Protein AF-0000000082832882 (afdb_homodimer)

Secondary structure (DSSP, 8-state):
-----HHHHHHHHHHHHHHHTTS-HHHHHHTTPPP-HHHHHHHHHTTGGGTTS-GGGTS---HHHHHHHHHHHHHHHT--S-IIIIIIHHHHHHTTS-BSSHHHHHHHHHHHHTTS--EEEE---STT--STTS---TT--EEEEETTEEEEEEEEEEESS-SS-SEEEEEEEETTEEEEEEEETT-TTEEEEEEEBTTS-EEEEEEEEEEEEEGGGEEE-SSHHHHHHHHHHHHHHHHHHHHHHHHHHHHHHHHHHHHH-EETTEEGGG-HHHHHHHHHHHHHHHHHHHHHHHHHHHHHH-TT-HHHHHHHHHHHHHHHHHHHHHHHHHHHHHHGGGGGBTTSHHHHHHHHHHHHHHTT--HHHHHHHHHHHSPPPP-----TTS-------SS--TTTS-HHHHHHHHHHHHHHHS-GGGTT-SSPPPHHHHHHHHHHHHHHT-S-TTS-GGGT-----HHHHHHHHHHHHHHTPPPP--HIIIIIHHHHHHH--HHHHHHHHHHHHHTSS-EEEE--BTTBSTTGGG---EEEEETTEEEEEEEEEEEETGGG-SEEEEEEE--SSS-GGGGEEEEEEETTSTTEEEEEE-BTTS---EEEEEEEEEEEEGGGEESSTTBHHHHHHHHHHHTTTGGG-THHHHHHHHHHHHHHHHHTGGG-HHHHHHHHHHHHHHHHHHHHHHHHHHHHHTTPPPPTTHHHHHHHHHHHHHHHHHHHHHHTGGGGGB-TTPPSTTSS--TTHHHHHHHHHTTSSS-HHHHHHHHHHHTT-TT-/-----HHHHHHHHHHHHHHHHTS-HHHHHHTTPPP-HHHHHHHHHTTGGGTTS-GGGTS---HHHHHHHHHHHHHHHT--S-IIIIIIHHHHHHTTS-BSSHHHHHHHHHHHHHTS--EEEE---STT--STTS---TT--EEEEETTEEEEEEEEEEESS-SS-SEEEEEEEETTEEEEEEEETT-TTEEEEEEEBTTS-EEEEEEEEEEEEEGGGEEE-SSHHHHHHHHHHHHHHHHHHHHHHHHHHHHHHHHHHHHH-EETTEEGGG-HHHHHHHHHHHHHHHHHHHHHHHHHHHHHH-TT-HHHHHHHHHHHHHHHHHHHHHHHHHHHHHHGGGGGBTTSHHHHHHHHHHHHHHTT--HHHHHHHHHHHSPPPP-----TTS-------SS--TTTS-HHHHHHHHHHHHHHHS-GGGTT-SSPPPHHHHHHHHHHHHHHT-S-TTS-GGGTS----HHHHHHHHHHHHHHTPPPP--HIIIIIHHHHHHH--HHHHHHHHHHHHHTSS-EEEE--BTTBSTTGGG---EEEEETTEEEEEEEEEEEETGGG-SEEEEEEE--SSS-GGGGEEEEEEETTSTTEEEEEE-BTTS---EEEEEEEEEEEEGGGEESSTT-HHHHHHHHHHHTTTGGG-THHHHHHHHHHHHHHHHHTGGG-HHHHHHHHHHHHHHHHHHHHHHHHHHHHHTTPPPPTTHHHHHHHHHHHHHHHHHHHHHHTGGGGGB-TTPPSTTSS--TTHHHHHHHHHTTSSS-HHHHHHHHHHHTT-TT-

InterPro domains:
  IPR006091 Acyl-CoA dehydrogenase/oxidase, middle domain [PF02770] (516-610)
  IPR009075 Acyl-CoA dehydrogenase/oxidase, C-terminal [PF00441] (227-368)
  IPR009075 Acyl-CoA dehydrogenase/oxidase, C-terminal [PF00441] (622-771)
  IPR009100 Acyl-CoA dehydrogenase/oxidase, N-terminal and middle domain superfamily [SSF56645] (7-219)
  IPR009100 Acyl-CoA dehydrogenase/oxidase, N-terminal and middle domain superfamily [SSF56645] (404-633)
  IPR013786 Acyl-CoA dehydrogenase/oxidase, N-terminal [PF02771] (10-80)
  IPR013786 Acyl-CoA dehydrogenase/oxidase, N-terminal [PF02771] (405-512)
  IPR036250 Acyl-CoA dehydrogenase-like, C-terminal [SSF47203] (230-371)
  IPR036250 Acyl-CoA dehydrogenase-like, C-terminal [SSF47203] (622-771)
  IPR037069 Acyl-CoA dehydrogenase/oxidase, N-terminal domain superfamily [G3DSA:1.10.540.10] (6-118)
  IPR037069 Acyl-CoA dehydrogenase/oxidase, N-terminal domain superfamily [G3DSA:1.10.540.10] (402-511)
  IPR046373 Acyl-CoA oxidase/dehydrogenase, middle domain superfamily [G3DSA:2.40.110.10] (129-226)
  IPR046373 Acyl-CoA oxidase/dehydrogenase, middle domain superfamily [G3DSA:2.40.110.10] (513-620)
  IPR052161 Mycobacterial Acyl-CoA Dehydrogenase [PTHR43292] (403-773)

Sequence (1552 aa):
MSGVDHDLIEEIRDSARDFLQRRDQRQRKRAEEPPDRDYWREIAGVGWLGMSVPETLGGLGLGWRAMAAVLEEAGRAQLPEPLVGAGVLPAALLARIAPVDAARRDALLQAVCGGETLLGLAWQETEGQLEAGEAATAFGVSVIEREGAYVLNGEKRHVVPGAGVDGWLVTADGERGTALFFVAAGTPGVTAQVHARADGAAACHLAIESAVVPADALLARDGVLDAVDEALDLGRLMQSAELVGVARQVLADSVAYLNTRQQFGRPLASFQALQHRLVDAAMQVELAANSLLDALDTLAAQPDDATLRKTLASRAKARAARAGLEAARLAIQLHGAIGYTEECDVSLYFRSALHLAAWLGNAAAHRQRYGALAALPAPSADDDDATPITDFPREADWNGMPEADFRRLVRGFFRAHYPEHLRHVPWRLHWDEIKDWYFTLSRQGWIAPSWPREHGGMALSPARQIAFIEEAERHGVARAPDQGLVMLGPILIRHGTEEQRARFLPGILSGEAVWAQGYSEPNAGSDLASLRCEALVDGDDLIVSGQKTWSTLAQDATHMFMLVRTDKTVKKQAGISFLLVDLASPGVSRRPIRTLSGHEEFCEVFFDQVRVPRANLVGELNAGWGIAKALLGFERLFSGSPKHANHALQQIFSIARQRGLLADPAFADRLAELRLDAADLTAMYSVFAELAKAGRPLPPELSLLKVWATETHERLGALLIQIAEEYGGAAMRLGYGNGQVHALAPYVNALAATIFSGTNEIQRNIYAKQLGLEGAMSGVDHDLIEEIRDSARDFLQRRDQRQRKRAEEPPDRDYWREIAGVGWLGMSVPETLGGLGLGWRAMAAVLEEAGRAQLPEPLVGAGVLPAALLARIAPVDAARRDALLQAVCGGETLLGLAWQETEGQLEAGEAATAFGVSVIEREGAYVLNGEKRHVVPGAGVDGWLVTADGERGTALFFVAAGTPGVTAQVHARADGAAACHLAIESAVVPADALLARDGVLDAVDEALDLGRLMQSAELVGVARQVLADSVAYLNTRQQFGRPLASFQALQHRLVDAAMQVELAANSLLDALDTLAAQPDDATLRKTLASRAKARAARAGLEAARLAIQLHGAIGYTEECDVSLYFRSALHLAAWLGNAAAHRQRYGALAALPAPSADDDDATPITDFPREADWNGMPEADFRRLVRGFFRAHYPEHLRHVPWRLHWDEIKDWYFTLSRQGWIAPSWPREHGGMALSPARQIAFIEEAERHGVARAPDQGLVMLGPILIRHGTEEQRARFLPGILSGEAVWAQGYSEPNAGSDLASLRCEALVDGDDLIVSGQKTWSTLAQDATHMFMLVRTDKTVKKQAGISFLLVDLASPGVSRRPIRTLSGHEEFCEVFFDQVRVPRANLVGELNAGWGIAKALLGFERLFSGSPKHANHALQQIFSIARQRGLLADPAFADRLAELRLDAADLTAMYSVFAELAKAGRPLPPELSLLKVWATETHERLGALLIQIAEEYGGAAMRLGYGNGQVHALAPYVNALAATIFSGTNEIQRNIYAKQLGLEGA

Solvent-accessible surface area (backbone atoms only — not comparable to full-atom values): 77564 Å² total; per-residue (Å²): 128,86,69,85,60,61,67,59,41,50,50,48,31,51,50,43,45,56,61,55,64,74,47,66,30,53,63,56,25,72,64,49,63,68,66,55,65,68,57,43,31,51,45,18,70,74,40,65,36,20,27,60,35,49,53,96,71,73,27,65,46,60,36,63,69,43,50,28,37,38,29,18,44,35,25,48,46,38,53,64,60,56,52,54,33,38,28,43,29,47,45,46,25,65,72,56,50,55,52,75,44,58,69,59,52,48,52,52,46,44,32,40,24,55,35,76,40,44,36,18,49,36,67,37,53,54,86,65,57,84,52,63,75,54,81,60,54,100,48,37,33,32,41,46,82,51,96,76,25,35,35,34,33,31,32,30,41,74,20,36,52,27,54,86,50,55,25,32,43,34,53,27,42,35,95,83,43,47,27,33,29,57,46,52,57,80,43,65,44,54,45,70,52,62,46,52,26,37,46,40,47,43,25,11,33,38,40,29,56,67,20,74,43,58,56,83,28,53,40,30,53,56,63,40,54,60,24,46,39,50,18,46,34,52,32,34,43,37,48,24,25,19,29,39,16,32,24,53,40,42,46,52,53,40,45,57,45,26,54,63,43,55,52,86,90,36,41,48,25,46,39,48,46,56,36,46,52,51,38,54,41,49,43,39,37,50,35,20,49,28,26,40,52,43,35,54,53,50,38,70,75,44,74,83,43,62,67,56,46,52,28,38,20,20,51,20,28,19,39,12,27,48,24,15,40,50,26,23,52,47,34,24,61,75,55,34,72,55,18,47,14,69,88,28,69,46,31,54,46,30,23,40,25,36,25,60,22,17,50,89,41,32,33,67,58,21,38,51,51,22,48,72,60,47,77,70,83,68,70,85,64,71,79,67,81,59,82,80,60,85,79,79,77,64,72,72,68,66,77,75,44,57,65,71,57,50,46,50,50,54,45,29,50,47,68,72,66,51,63,72,90,49,42,63,56,89,64,85,59,52,56,89,75,42,45,68,59,53,40,52,31,30,75,46,39,62,64,34,46,70,36,49,56,94,75,63,20,56,45,40,44,60,52,52,42,50,47,52,52,51,46,37,55,72,68,17,58,65,71,63,89,42,46,30,66,74,48,48,43,58,47,34,74,74,53,36,52,72,68,51,40,68,65,47,49,62,32,39,57,63,57,75,43,33,38,18,55,33,68,32,27,95,75,5,62,92,38,47,59,62,47,70,29,30,37,45,83,54,88,70,25,27,37,27,39,42,51,30,30,76,14,52,44,40,84,66,31,48,29,33,43,30,58,30,28,61,38,86,85,53,59,57,56,58,8,18,21,28,40,52,43,64,55,80,43,72,47,49,46,74,44,75,40,50,29,68,83,70,43,67,57,24,14,37,37,38,34,51,66,22,79,37,58,47,85,36,44,44,62,48,90,32,47,15,44,66,56,53,58,57,59,60,60,75,55,43,66,67,58,19,46,48,62,64,37,52,51,40,49,51,52,39,50,53,52,29,59,76,70,54,40,71,76,36,52,39,51,38,47,56,49,24,55,52,49,48,53,49,48,27,42,41,24,38,43,50,55,51,48,50,34,44,49,69,71,41,83,79,63,78,59,47,42,47,37,30,43,51,31,28,53,48,20,28,53,45,13,49,50,32,19,55,77,45,22,49,51,30,10,30,24,70,87,50,35,43,79,94,46,88,48,46,38,44,48,48,29,56,52,20,58,52,54,39,40,53,96,58,28,46,67,52,33,35,48,56,44,23,40,71,71,63,32,47,76,84,129,84,67,85,60,61,67,59,41,51,51,48,31,51,51,43,45,56,62,53,63,76,48,67,31,53,62,55,25,71,64,49,64,66,65,55,64,68,58,45,31,50,45,18,71,75,38,66,35,19,27,60,35,47,54,94,71,72,27,65,46,61,36,64,68,44,50,27,38,39,28,18,44,36,25,49,48,38,53,65,60,56,53,52,33,38,28,42,30,48,44,46,26,64,72,56,48,55,51,75,44,57,68,58,52,49,51,51,45,46,32,40,23,55,36,77,40,44,38,18,51,35,66,38,51,53,88,65,58,84,51,65,75,54,81,60,54,99,46,36,33,32,41,47,82,51,97,76,25,35,36,33,33,30,32,30,41,74,20,36,52,27,54,84,50,55,24,30,43,35,53,27,40,35,94,84,43,46,29,33,28,56,46,54,56,78,42,67,45,54,45,68,52,62,45,52,26,38,50,40,48,44,23,12,35,38,39,29,56,67,19,72,40,59,56,82,29,53,40,27,52,56,62,39,54,61,23,47,41,51,17,48,34,52,32,33,44,38,49,25,25,19,29,39,15,31,23,54,40,42,46,51,53,41,45,56,44,25,52,64,43,56,51,85,89,37,39,47,26,47,38,48,47,57,36,45,52,52,38,54,40,50,43,38,38,49,36,20,49,28,27,40,52,43,36,54,54,48,37,71,76,44,74,83,43,62,68,58,46,50,27,40,21,20,52,21,28,19,40,12,27,49,24,16,42,50,26,22,52,48,34,24,60,76,54,34,72,56,18,47,14,70,86,26,69,46,32,55,46,31,25,40,24,35,25,59,24,16,50,90,41,32,32,68,58,21,37,50,50,23,48,73,60,48,76,69,83,68,70,85,63,71,79,67,82,58,82,80,59,85,78,77,76,64,72,73,66,67,78,75,43,58,64,71,58,50,47,51,50,53,44,29,51,46,70,71,66,52,62,75,90,48,43,63,56,90,66,85,60,51,55,91,77,42,46,67,59,53,40,51,31,31,75,45,39,61,65,35,45,67,37,49,57,93,76,63,19,57,44,40,44,59,52,52,42,50,47,52,51,53,46,37,54,73,68,17,60,65,72,63,88,42,46,29,64,75,46,48,41,59,47,33,73,73,52,36,52,72,67,51,40,69,65,48,49,61,33,40,56,63,58,75,41,32,39,16,56,32,68,32,25,96,75,6,61,92,38,47,61,63,47,70,28,30,36,44,84,55,88,71,24,26,38,27,39,42,51,31,32,74,15,52,45,40,86,66,30,46,28,32,44,29,58,31,29,60,40,87,87,52,59,56,57,57,8,19,20,29,40,51,43,63,55,77,43,70,47,49,48,74,44,76,40,50,29,67,83,70,43,66,56,24,14,36,36,40,34,51,65,22,79,34,58,47,86,36,44,44,62,48,90,35,45,14,42,66,56,53,58,59,58,58,59,73,55,43,65,66,59,20,46,46,62,62,36,52,51,41,50,52,52,37,50,53,54,29,61,75,69,55,40,69,76,36,52,39,53,38,48,56,48,24,54,51,50,48,53,48,48,29,41,41,23,39,42,49,55,52,50,51,35,44,49,70,70,41,83,79,63,80,59,48,42,48,38,30,43,50,30,27,52,48,21,29,54,45,13,50,50,32,19,56,76,47,24,48,50,30,10,29,25,70,88,49,35,44,79,94,45,89,47,45,37,44,48,49,30,58,52,21,59,53,54,40,41,54,96,59,29,45,68,53,33,37,47,57,45,24,40,70,71,63,32,46,76,85

Organism: NCBI:txid1287738

Foldseek 3Di:
DDPPPVVVLVVLLVVLLVLLVVDQQLVVLVVLDPDDLVVLLVCLVVQLLQDCADVVLPHVNPHLSSNLSNLLSCLLRVHQDDCLFFRQLLLLLLRQFDWPDVVLSSVVNVCSSNSVFTEGEFQAQDAQDQFSPPDHDVFAWAWDDDPQKIWIFGKGPFIPQQDDGQFYFGWHAYPLGIFTFTDGPPQPQWDWAWDAALLSGITTMIGGHGTIGGNSRTTHDPCNRVSSNLSLLSSLLSLLSSLLSLLVNLLLVLLVQQQPDDDPHHGNLQDLVLLLLSLVLVLLSLLLVLLSVLLRVVCVVPVPDSLSSLLSSLLSNLSSLVSSQSSLVSSLVSNDPVCVDPNDCSSSSNSVSRRSCRPSHHNLSSLVSNLVRPDDPPDLPPPPPDDQDDDAALADPLQPDDLVVLLSNLLSVCVVDPDPVQAQDLDADACVRCVVVLQVCLVSLDNAACDDVVLSYRNDFLLSVVSNVVSCLSRRPHDHQQCCRQFVLVLCVVFNDPVCSVVPSVCSSNVVFREKEFQADPVADLNSLPDAFAWEDDPQKTFTFDKGWFIFNVVRGQKYWYKHFYDPPDDSLQRIFIFIGGQPFPQKDWDFDADPLRDRGMIMIGGDRTIGGNSRTGHDGSNHNVSVVVRLQSCLLVLLDLSLLVVLLSLLVVLCVVVVVCPPVVSSSVNSVLVSLSSSSVSSSVVQSVCSSVVHDGDLCSLSSNLSSLVSLQVSLVVLLVSLPPLVVDRQVDARPNDDHRSNSSNSVSVVSCPPSAHNSRSSVSVSVVSVRPSD/DDPPPPVVLVVLLVVLLVLLVVDQQLVVLVVLDPDDLVVLLVCLVVQLLQDCADVVLPHVNPHLSSNLSNLLSCLLRVHQDPCLFFRQLLLLLLRPFDWPDVVLSSVVSVCSSNSVFTEGEFQAADAQDQFSPPDHDVFAWAWDDDPQKIWIAGKGPFIPQQDDGQFYFGWHAYPLGIFTFTDGPPQPQWDWAWDAALLSGITTMIGGHRTIDGNSRTTHDPCSRVSSSLSLLSSLLSLLSSLLSLLVNLLLVLLVQQQPDDDPHHGNLQDLVLLLLSLVLVLLSLLLVLLSVLLRVVCVVPVPDSLSSLLSSLLSNLSSLVSSLSSLVSSLVSNDPVCVDPNDCSVSSNSVSRRSCRPSHHNLSSLVSNLVRPDDPPDLPPPPPDDQDDDAALADPLQPDDLVVLLSNLLSVCVVDPDPVQAQDLDADACVRCVVVLQVCLVSLDNAACDDVVLSYRNDFLLNVVSNVVSCLSRRPHDHQQCCRQFVLVLCVVFNDPVCSVPPSVCSSNVVFREKEFQADPVADLNSLPDAFAWEDDPQKTFTFDKGWFIFNVVRGQKYWYKHFYDPPDPSLQRIFIFIGGQPFPQKDWDFDQDPLRDRGMIMIGGDRTIGGNSRTGHDHSNHNVSVVVRLQSCLLVLLDLSLLVVLLSLLVVLCVVVVVCPPVVSSSVNSVLVSLSSSSVSSSVVQSVCSSVVHDGDLCSLSSNLSNLVSLQVSLVVLLVSLPPLVVDRQVDARPPDDHRSNSSNSVSVVSCPPSAHNSRSSVSVSVVSVRPSD

Structure (mmCIF, N/CA/C/O backbone):
data_AF-0000000082832882-model_v1
#
loop_
_entity.id
_entity.type
_entity.pdbx_description
1 polymer 'Crotonobetainyl-CoA reductase'
#
loop_
_atom_site.group_PDB
_atom_site.id
_atom_site.type_symbol
_atom_site.label_atom_id
_atom_site.label_alt_id
_atom_site.label_comp_id
_atom_site.label_asym_id
_atom_site.label_entity_id
_atom_site.label_seq_id
_atom_site.pdbx_PDB_ins_code
_atom_site.Cartn_x
_atom_site.Cartn_y
_atom_site.Cartn_z
_atom_site.occupancy
_atom_site.B_iso_or_equiv
_atom_site.auth_seq_id
_atom_site.auth_comp_id
_atom_site.auth_asym_id
_atom_site.auth_atom_id
_atom_site.pdbx_PDB_model_num
ATOM 1 N N . MET A 1 1 ? -0.886 -35.156 -24.406 1 32.06 1 MET A N 1
ATOM 2 C CA . MET A 1 1 ? 0.015 -34.031 -24.094 1 32.06 1 MET A CA 1
ATOM 3 C C . MET A 1 1 ? 0.632 -34.219 -22.703 1 32.06 1 MET A C 1
ATOM 5 O O . MET A 1 1 ? -0.08 -34.219 -21.703 1 32.06 1 MET A O 1
ATOM 9 N N . SER A 1 2 ? 1.655 -34.938 -22.625 1 41.94 2 SER A N 1
ATOM 10 C CA . SER A 1 2 ? 2.27 -35.406 -21.391 1 41.94 2 SER A CA 1
ATOM 11 C C . SER A 1 2 ? 2.516 -34.25 -20.422 1 41.94 2 SER A C 1
ATOM 13 O O . SER A 1 2 ? 2.879 -33.125 -20.859 1 41.94 2 SER A O 1
ATOM 15 N N . GLY A 1 3 ? 1.723 -34.094 -19.344 1 58.19 3 GLY A N 1
ATOM 16 C CA . GLY A 1 3 ? 1.81 -33.156 -18.234 1 58.19 3 GLY A CA 1
ATOM 17 C C . GLY A 1 3 ? 3.236 -32.812 -17.891 1 58.19 3 GLY A C 1
ATOM 18 O O . GLY A 1 3 ? 4.188 -33.406 -18.391 1 58.19 3 GLY A O 1
ATOM 19 N N . VAL A 1 4 ? 3.496 -31.656 -17.359 1 69.88 4 VAL A N 1
ATOM 20 C CA . VAL A 1 4 ? 4.805 -31.203 -16.906 1 69.88 4 VAL A CA 1
ATOM 21 C C . VAL A 1 4 ? 5.477 -32.312 -16.094 1 69.88 4 VAL A C 1
ATOM 23 O O . VAL A 1 4 ? 4.859 -32.875 -15.188 1 69.88 4 VAL A O 1
ATOM 26 N N . ASP A 1 5 ? 6.625 -32.812 -16.562 1 80.94 5 ASP A N 1
ATOM 27 C CA . ASP A 1 5 ? 7.414 -33.781 -15.797 1 80.94 5 ASP A CA 1
ATOM 28 C C . ASP A 1 5 ? 8.102 -33.094 -14.617 1 80.94 5 ASP A C 1
ATOM 30 O O . ASP A 1 5 ? 9.242 -32.625 -14.734 1 80.94 5 ASP A O 1
ATOM 34 N N . HIS A 1 6 ? 7.48 -33.094 -13.539 1 83.56 6 HIS A N 1
ATOM 35 C CA . HIS A 1 6 ? 7.934 -32.344 -12.359 1 83.56 6 HIS A CA 1
ATOM 36 C C . HIS A 1 6 ? 9.227 -32.938 -11.805 1 83.56 6 HIS A C 1
ATOM 38 O O . HIS A 1 6 ? 10.078 -32.219 -11.297 1 83.56 6 HIS A O 1
ATOM 44 N N . ASP A 1 7 ? 9.336 -34.219 -11.922 1 88.5 7 ASP A N 1
ATOM 45 C CA . ASP A 1 7 ? 10.539 -34.875 -11.414 1 88.5 7 ASP A CA 1
ATOM 46 C C . ASP A 1 7 ? 11.766 -34.469 -12.227 1 88.5 7 ASP A C 1
ATOM 48 O O . ASP A 1 7 ? 12.836 -34.188 -11.664 1 88.5 7 ASP A O 1
ATOM 52 N N . LEU A 1 8 ? 11.562 -34.438 -13.484 1 92.19 8 LEU A N 1
ATOM 53 C CA . LEU A 1 8 ? 12.656 -34.031 -14.359 1 92.19 8 LEU A CA 1
ATOM 54 C C . LEU A 1 8 ? 13.055 -32.562 -14.07 1 92.19 8 LEU A C 1
ATOM 56 O O . LEU A 1 8 ? 14.242 -32.25 -14.023 1 92.19 8 LEU A O 1
ATOM 60 N N . ILE A 1 9 ? 12.125 -31.719 -13.938 1 93.88 9 ILE A N 1
ATOM 61 C CA . ILE A 1 9 ? 12.391 -30.297 -13.672 1 93.88 9 ILE A CA 1
ATOM 62 C C . ILE A 1 9 ? 13.148 -30.156 -12.359 1 93.88 9 ILE A C 1
ATOM 64 O O . ILE A 1 9 ? 14.086 -29.359 -12.258 1 93.88 9 ILE A O 1
ATOM 68 N N . GLU A 1 10 ? 12.773 -30.922 -11.359 1 93.25 10 GLU A N 1
ATOM 69 C CA . GLU A 1 10 ? 13.445 -30.859 -10.07 1 93.25 10 GLU A CA 1
ATOM 70 C C . GLU A 1 10 ? 14.883 -31.359 -10.172 1 93.25 10 GLU A C 1
ATOM 72 O O . GLU A 1 10 ? 15.781 -30.844 -9.516 1 93.25 10 GLU A O 1
ATOM 77 N N . GLU A 1 11 ? 15.023 -32.375 -10.961 1 95.94 11 GLU A N 1
ATOM 78 C CA . GLU A 1 11 ? 16.375 -32.906 -11.195 1 95.94 11 GLU A CA 1
ATOM 79 C C . GLU A 1 11 ? 17.25 -31.844 -11.875 1 95.94 11 GLU A C 1
ATOM 81 O O . GLU A 1 11 ? 18.422 -31.703 -11.547 1 95.94 11 GLU A O 1
ATOM 86 N N . ILE A 1 12 ? 16.703 -31.188 -12.812 1 97 12 ILE A N 1
ATOM 87 C CA . ILE A 1 12 ? 17.422 -30.125 -13.523 1 97 12 ILE A CA 1
ATOM 88 C C . ILE A 1 12 ? 17.766 -29 -12.547 1 97 12 ILE A C 1
ATOM 90 O O . ILE A 1 12 ? 18.875 -28.469 -12.578 1 97 12 ILE A O 1
ATOM 94 N N . ARG A 1 13 ? 16.875 -28.625 -11.727 1 97 13 ARG A N 1
ATOM 95 C CA . ARG A 1 13 ? 17.094 -27.609 -10.719 1 97 13 ARG A CA 1
ATOM 96 C C . ARG A 1 13 ? 18.25 -27.984 -9.797 1 97 13 ARG A C 1
ATOM 98 O O . ARG A 1 13 ? 19.125 -27.172 -9.523 1 97 13 ARG A O 1
ATOM 105 N N . ASP A 1 14 ? 18.234 -29.203 -9.32 1 97.31 14 ASP A N 1
ATOM 106 C CA . ASP A 1 14 ? 19.281 -29.703 -8.422 1 97.31 14 ASP A CA 1
ATOM 107 C C . ASP A 1 14 ? 20.641 -29.703 -9.117 1 97.31 14 ASP A C 1
ATOM 109 O O . ASP A 1 14 ? 21.641 -29.312 -8.516 1 97.31 14 ASP A O 1
ATOM 113 N N . SER A 1 15 ? 20.578 -30.141 -10.312 1 97.62 15 SER A N 1
ATOM 114 C CA . SER A 1 15 ? 21.812 -30.156 -11.094 1 97.62 15 SER A CA 1
ATOM 115 C C . SER A 1 15 ? 22.359 -28.75 -11.305 1 97.62 15 SER A C 1
ATOM 117 O O . SER A 1 15 ? 23.578 -28.531 -11.219 1 97.62 15 SER A O 1
ATOM 119 N N . ALA A 1 16 ? 21.5 -27.812 -11.617 1 98.38 16 ALA A N 1
ATOM 120 C CA . ALA A 1 16 ? 21.906 -26.422 -11.805 1 98.38 16 ALA A CA 1
ATOM 121 C C . ALA A 1 16 ? 22.484 -25.844 -10.508 1 98.38 16 ALA A C 1
ATOM 123 O O . ALA A 1 16 ? 23.5 -25.156 -10.531 1 98.38 16 ALA A O 1
ATOM 124 N N . ARG A 1 17 ? 21.828 -26.109 -9.422 1 98 17 ARG A N 1
ATOM 125 C CA . ARG A 1 17 ? 22.297 -25.656 -8.117 1 98 17 ARG A CA 1
ATOM 126 C C . ARG A 1 17 ? 23.688 -26.188 -7.812 1 98 17 ARG A C 1
ATOM 128 O O . ARG A 1 17 ? 24.562 -25.438 -7.391 1 98 17 ARG A O 1
ATOM 135 N N . ASP A 1 18 ? 23.875 -27.484 -8.039 1 97.75 18 ASP A N 1
ATOM 136 C CA . ASP A 1 18 ? 25.172 -28.109 -7.789 1 97.75 18 ASP A CA 1
ATOM 137 C C . ASP A 1 18 ? 26.266 -27.5 -8.664 1 97.75 18 ASP A C 1
ATOM 139 O O . ASP A 1 18 ? 27.359 -27.234 -8.195 1 97.75 18 ASP A O 1
ATOM 143 N N . PHE A 1 19 ? 25.984 -27.328 -9.93 1 98 19 PHE A N 1
ATOM 144 C CA . PHE A 1 19 ? 26.922 -26.734 -10.867 1 98 19 PHE A CA 1
ATOM 145 C C . PHE A 1 19 ? 27.328 -25.328 -10.414 1 98 19 PHE A C 1
ATOM 147 O O . PHE A 1 19 ? 28.516 -25 -10.406 1 98 19 PHE A O 1
ATOM 154 N N . LEU A 1 20 ? 26.391 -24.516 -9.977 1 98.31 20 LEU A N 1
ATOM 155 C CA . LEU A 1 20 ? 26.625 -23.125 -9.648 1 98.31 20 LEU A CA 1
ATOM 156 C C . LEU A 1 20 ? 27.359 -22.984 -8.312 1 98.31 20 LEU A C 1
ATOM 158 O O . LEU A 1 20 ? 28.031 -21.984 -8.062 1 98.31 20 LEU A O 1
ATOM 162 N N . GLN A 1 21 ? 27.281 -23.984 -7.445 1 97.06 21 GLN A N 1
ATOM 163 C CA . GLN A 1 21 ? 27.891 -23.938 -6.121 1 97.06 21 GLN A CA 1
ATOM 164 C C . GLN A 1 21 ? 29.391 -24.266 -6.195 1 97.06 21 GLN A C 1
ATOM 166 O O . GLN A 1 21 ? 30.125 -24.047 -5.23 1 97.06 21 GLN A O 1
ATOM 171 N N . ARG A 1 22 ? 29.797 -24.641 -7.348 1 96.94 22 ARG A N 1
ATOM 172 C CA . ARG A 1 22 ? 31.203 -25.031 -7.512 1 96.94 22 ARG A CA 1
ATOM 173 C C . ARG A 1 22 ? 32.125 -23.812 -7.449 1 96.94 22 ARG A C 1
ATOM 175 O O . ARG A 1 22 ? 33.312 -23.938 -7.207 1 96.94 22 ARG A O 1
ATOM 182 N N . ARG A 1 23 ? 31.516 -22.672 -7.707 1 96.38 23 ARG A N 1
ATOM 183 C CA . ARG A 1 23 ? 32.25 -21.406 -7.629 1 96.38 23 ARG A CA 1
ATOM 184 C C . ARG A 1 23 ? 31.469 -20.375 -6.82 1 96.38 23 ARG A C 1
ATOM 186 O O . ARG A 1 23 ? 30.25 -20.469 -6.695 1 96.38 23 ARG A O 1
ATOM 193 N N . ASP A 1 24 ? 32.219 -19.422 -6.297 1 96.56 24 ASP A N 1
ATOM 194 C CA . ASP A 1 24 ? 31.578 -18.297 -5.625 1 96.56 24 ASP A CA 1
ATOM 195 C C . ASP A 1 24 ? 31.109 -17.25 -6.637 1 96.56 24 ASP A C 1
ATOM 197 O O . ASP A 1 24 ? 31.812 -16.266 -6.891 1 96.56 24 ASP A O 1
ATOM 201 N N . GLN A 1 25 ? 29.906 -17.453 -7.102 1 97.25 25 GLN A N 1
ATOM 202 C CA . GLN A 1 25 ? 29.359 -16.609 -8.156 1 97.25 25 GLN A CA 1
ATOM 203 C C . GLN A 1 25 ? 29.219 -15.156 -7.676 1 97.25 25 GLN A C 1
ATOM 205 O O . GLN A 1 25 ? 29.344 -14.227 -8.469 1 97.25 25 GLN A O 1
ATOM 210 N N . ARG A 1 26 ? 28.906 -14.906 -6.391 1 95.75 26 ARG A N 1
ATOM 211 C CA . ARG A 1 26 ? 28.734 -13.562 -5.84 1 95.75 26 ARG A CA 1
ATOM 212 C C . ARG A 1 26 ? 30.031 -12.773 -5.918 1 95.75 26 ARG A C 1
ATOM 214 O O . ARG A 1 26 ? 30.031 -11.602 -6.297 1 95.75 26 ARG A O 1
ATOM 221 N N . GLN A 1 27 ? 31.031 -13.414 -5.527 1 95.44 27 GLN A N 1
ATOM 222 C CA . GLN A 1 27 ? 32.344 -12.773 -5.605 1 95.44 27 GLN A CA 1
ATOM 223 C C . GLN A 1 27 ? 32.719 -12.469 -7.055 1 95.44 27 GLN A C 1
ATOM 225 O O . GLN A 1 27 ? 33.281 -11.406 -7.348 1 95.44 27 GLN A O 1
ATOM 230 N N . ARG A 1 28 ? 32.469 -13.422 -7.949 1 95.75 28 ARG A N 1
ATOM 231 C CA . ARG A 1 28 ? 32.75 -13.211 -9.367 1 95.75 28 ARG A CA 1
ATOM 232 C C . ARG A 1 28 ? 31.953 -12.031 -9.906 1 95.75 28 ARG A C 1
ATOM 234 O O . ARG A 1 28 ? 32.469 -11.227 -10.688 1 95.75 28 ARG A O 1
ATOM 241 N N . LYS A 1 29 ? 30.781 -11.906 -9.508 1 95.12 29 LYS A N 1
ATOM 242 C CA . LYS A 1 29 ? 29.922 -10.82 -9.977 1 95.12 29 LYS A CA 1
ATOM 243 C C . LYS A 1 29 ? 30.422 -9.469 -9.477 1 95.12 29 LYS A C 1
ATOM 245 O O . LYS A 1 29 ? 30.375 -8.477 -10.203 1 95.12 29 LYS A O 1
ATOM 250 N N . ARG A 1 30 ? 30.922 -9.375 -8.266 1 92.44 30 ARG A N 1
ATOM 251 C CA . ARG A 1 30 ? 31.422 -8.141 -7.676 1 92.44 30 ARG A CA 1
ATOM 252 C C . ARG A 1 30 ? 32.688 -7.652 -8.406 1 92.44 30 ARG A C 1
ATOM 254 O O . ARG A 1 30 ? 32.969 -6.457 -8.383 1 92.44 30 ARG A O 1
ATOM 261 N N . ALA A 1 31 ? 33.312 -8.578 -9.047 1 91.5 31 ALA A N 1
ATOM 262 C CA . ALA A 1 31 ? 34.531 -8.211 -9.758 1 91.5 31 ALA A CA 1
ATOM 263 C C . ALA A 1 31 ? 34.219 -7.406 -11.016 1 91.5 31 ALA A C 1
ATOM 265 O O . ALA A 1 31 ? 35.094 -6.723 -11.562 1 91.5 31 ALA A O 1
ATOM 266 N N . GLU A 1 32 ? 33 -7.441 -11.477 1 88.31 32 GLU A N 1
ATOM 267 C CA . GLU A 1 32 ? 32.5 -6.684 -12.617 1 88.31 32 GLU A CA 1
ATOM 268 C C . GLU A 1 32 ? 33.406 -6.887 -13.852 1 88.31 32 GLU A C 1
ATOM 270 O O . GLU A 1 32 ? 33.719 -5.926 -14.547 1 88.31 32 GLU A O 1
ATOM 275 N N . GLU A 1 33 ? 33.75 -8.117 -14.086 1 86.38 33 GLU A N 1
ATOM 276 C CA . GLU A 1 33 ? 34.531 -8.492 -15.258 1 86.38 33 GLU A CA 1
ATOM 277 C C . GLU A 1 33 ? 33.656 -8.922 -16.406 1 86.38 33 GLU A C 1
ATOM 279 O O . GLU A 1 33 ? 32.469 -9.281 -16.203 1 86.38 33 GLU A O 1
ATOM 284 N N . PRO A 1 34 ? 34.156 -8.82 -17.609 1 85.69 34 PRO A N 1
ATOM 285 C CA . PRO A 1 34 ? 33.406 -9.391 -18.719 1 85.69 34 PRO A CA 1
ATOM 286 C C . PRO A 1 34 ? 33.156 -10.883 -18.562 1 85.69 34 PRO A C 1
ATOM 288 O O . PRO A 1 34 ? 33.781 -11.539 -17.734 1 85.69 34 PRO A O 1
ATOM 291 N N . PRO A 1 35 ? 32.25 -11.375 -19.375 1 88.69 35 PRO A N 1
ATOM 292 C CA . PRO A 1 35 ? 31.938 -12.797 -19.25 1 88.69 35 PRO A CA 1
ATOM 293 C C . PRO A 1 35 ? 33.156 -13.703 -19.375 1 88.69 35 PRO A C 1
ATOM 295 O O . PRO A 1 35 ? 34 -13.484 -20.234 1 88.69 35 PRO A O 1
ATOM 298 N N . ASP A 1 36 ? 33.25 -14.664 -18.531 1 93.69 36 ASP A N 1
ATOM 299 C CA . ASP A 1 36 ? 34.312 -15.68 -18.562 1 93.69 36 ASP A CA 1
ATOM 300 C C . ASP A 1 36 ? 34.031 -16.703 -19.656 1 93.69 36 ASP A C 1
ATOM 302 O O . ASP A 1 36 ? 33.156 -17.578 -19.5 1 93.69 36 ASP A O 1
ATOM 306 N N . ARG A 1 37 ? 34.812 -16.75 -20.719 1 95.5 37 ARG A N 1
ATOM 307 C CA . ARG A 1 37 ? 34.562 -17.578 -21.891 1 95.5 37 ARG A CA 1
ATOM 308 C C . ARG A 1 37 ? 34.719 -19.062 -21.562 1 95.5 37 ARG A C 1
ATOM 310 O O . ARG A 1 37 ? 34 -19.906 -22.125 1 95.5 37 ARG A O 1
ATOM 317 N N . ASP A 1 38 ? 35.625 -19.344 -20.656 1 95.94 38 ASP A N 1
ATOM 318 C CA . ASP A 1 38 ? 35.781 -20.734 -20.25 1 95.94 38 ASP A CA 1
ATOM 319 C C . ASP A 1 38 ? 34.562 -21.219 -19.469 1 95.94 38 ASP A C 1
ATOM 321 O O . ASP A 1 38 ? 34.062 -22.312 -19.719 1 95.94 38 ASP A O 1
ATOM 325 N N . TYR A 1 39 ? 34.156 -20.391 -18.594 1 96.75 39 TYR A N 1
ATOM 326 C CA . TYR A 1 39 ? 32.969 -20.766 -17.812 1 96.75 39 TYR A CA 1
ATOM 327 C C . TYR A 1 39 ? 31.734 -20.828 -18.703 1 96.75 39 TYR A C 1
ATOM 329 O O . TYR A 1 39 ? 30.859 -21.656 -18.5 1 96.75 39 TYR A O 1
ATOM 337 N N . TRP A 1 40 ? 31.656 -19.938 -19.719 1 97.5 40 TRP A N 1
ATOM 338 C CA . TRP A 1 40 ? 30.562 -19.953 -20.672 1 97.5 40 TRP A CA 1
ATOM 339 C C . TRP A 1 40 ? 30.516 -21.281 -21.422 1 97.5 40 TRP A C 1
ATOM 341 O O . TRP A 1 40 ? 29.438 -21.844 -21.656 1 97.5 40 TRP A O 1
ATOM 351 N N . ARG A 1 41 ? 31.641 -21.844 -21.734 1 97 41 ARG A N 1
ATOM 352 C CA . ARG A 1 41 ? 31.703 -23.141 -22.406 1 97 41 ARG A CA 1
ATOM 353 C C . ARG A 1 41 ? 31.297 -24.266 -21.453 1 97 41 ARG A C 1
ATOM 355 O O . ARG A 1 41 ? 30.719 -25.266 -21.891 1 97 41 ARG A O 1
ATOM 362 N N . GLU A 1 42 ? 31.656 -24.078 -20.219 1 97.56 42 GLU A N 1
ATOM 363 C CA . GLU A 1 42 ? 31.203 -25.062 -19.234 1 97.56 42 GLU A CA 1
ATOM 364 C C . GLU A 1 42 ? 29.672 -25.047 -19.125 1 97.56 42 GLU A C 1
ATOM 366 O O . GLU A 1 42 ? 29.047 -26.109 -19.016 1 97.56 42 GLU A O 1
ATOM 371 N N . ILE A 1 43 ? 29.094 -23.859 -19.125 1 98.19 43 ILE A N 1
ATOM 372 C CA . ILE A 1 43 ? 27.641 -23.688 -19.094 1 98.19 43 ILE A CA 1
ATOM 373 C C . ILE A 1 43 ? 27.016 -24.391 -20.297 1 98.19 43 ILE A C 1
ATOM 375 O O . ILE A 1 43 ? 26.016 -25.078 -20.156 1 98.19 43 ILE A O 1
ATOM 379 N N . ALA A 1 44 ? 27.609 -24.188 -21.469 1 98 44 ALA A N 1
ATOM 380 C CA . ALA A 1 44 ? 27.156 -24.891 -22.656 1 98 44 ALA A CA 1
ATOM 381 C C . ALA A 1 44 ? 27.25 -26.406 -22.484 1 98 44 ALA A C 1
ATOM 383 O O . ALA A 1 44 ? 26.391 -27.141 -22.938 1 98 44 ALA A O 1
ATOM 384 N N . GLY A 1 45 ? 28.312 -26.828 -21.859 1 97.5 45 GLY A N 1
ATOM 385 C CA . GLY A 1 45 ? 28.578 -28.234 -21.641 1 97.5 45 GLY A CA 1
ATOM 386 C C . GLY A 1 45 ? 27.531 -28.938 -20.828 1 97.5 45 GLY A C 1
ATOM 387 O O . GLY A 1 45 ? 27.281 -30.141 -21 1 97.5 45 GLY A O 1
ATOM 388 N N . VAL A 1 46 ? 26.953 -28.188 -19.922 1 97.06 46 VAL A N 1
ATOM 389 C CA . VAL A 1 46 ? 25.906 -28.812 -19.109 1 97.06 46 VAL A CA 1
ATOM 390 C C . VAL A 1 46 ? 24.547 -28.625 -19.781 1 97.06 46 VAL A C 1
ATOM 392 O O . VAL A 1 46 ? 23.516 -28.953 -19.203 1 97.06 46 VAL A O 1
ATOM 395 N N . GLY A 1 47 ? 24.5 -28.016 -20.953 1 97.25 47 GLY A N 1
ATOM 396 C CA . GLY A 1 47 ? 23.344 -28.078 -21.828 1 97.25 47 GLY A CA 1
ATOM 397 C C . GLY A 1 47 ? 22.453 -26.859 -21.719 1 97.25 47 GLY A C 1
ATOM 398 O O . GLY A 1 47 ? 21.391 -26.812 -22.359 1 97.25 47 GLY A O 1
ATOM 399 N N . TRP A 1 48 ? 22.734 -25.844 -20.953 1 98.31 48 TRP A N 1
ATOM 400 C CA . TRP A 1 48 ? 21.828 -24.734 -20.656 1 98.31 48 TRP A CA 1
ATOM 401 C C . TRP A 1 48 ? 21.531 -23.922 -21.906 1 98.31 48 TRP A C 1
ATOM 403 O O . TRP A 1 48 ? 20.391 -23.484 -22.125 1 98.31 48 TRP A O 1
ATOM 413 N N . LEU A 1 49 ? 22.484 -23.734 -22.828 1 98.19 49 LEU A N 1
ATOM 414 C CA . LEU A 1 49 ? 22.359 -22.828 -23.953 1 98.19 49 LEU A CA 1
ATOM 415 C C . LEU A 1 49 ? 21.5 -23.453 -25.047 1 98.19 49 LEU A C 1
ATOM 417 O O . LEU A 1 49 ? 21 -22.734 -25.938 1 98.19 49 LEU A O 1
ATOM 421 N N . GLY A 1 50 ? 21.344 -24.734 -25.109 1 97.44 50 GLY A N 1
ATOM 422 C CA . GLY A 1 50 ? 20.516 -25.422 -26.078 1 97.44 50 GLY A CA 1
ATOM 423 C C . GLY A 1 50 ? 19.281 -26.062 -25.484 1 97.44 50 GLY A C 1
ATOM 424 O O . GLY A 1 50 ? 18.562 -26.797 -26.156 1 97.44 50 GLY A O 1
ATOM 425 N N . MET A 1 51 ? 19.016 -25.797 -24.25 1 96.38 51 MET A N 1
ATOM 426 C CA . MET A 1 51 ? 18.016 -26.516 -23.453 1 96.38 51 MET A CA 1
ATOM 427 C C . MET A 1 51 ? 16.641 -26.375 -24.078 1 96.38 51 MET A C 1
ATOM 429 O O . MET A 1 51 ? 15.906 -27.359 -24.219 1 96.38 51 MET A O 1
ATOM 433 N N . SER A 1 52 ? 16.25 -25.156 -24.469 1 94.94 52 SER A N 1
ATOM 434 C CA . SER A 1 52 ? 14.906 -24.891 -24.953 1 94.94 52 SER A CA 1
ATOM 435 C C . SER A 1 52 ? 14.852 -24.922 -26.484 1 94.94 52 SER A C 1
ATOM 437 O O . SER A 1 52 ? 13.805 -24.641 -27.078 1 94.94 52 SER A O 1
ATOM 439 N N . VAL A 1 53 ? 15.961 -25.203 -27.156 1 97.5 53 VAL A N 1
ATOM 440 C CA . VAL A 1 53 ? 16.031 -25.312 -28.609 1 97.5 53 VAL A CA 1
ATOM 441 C C . VAL A 1 53 ? 15.508 -26.672 -29.047 1 97.5 53 VAL A C 1
ATOM 443 O O . VAL A 1 53 ? 15.844 -27.703 -28.453 1 97.5 53 VAL A O 1
ATOM 446 N N . PRO A 1 54 ? 14.656 -26.719 -30.078 1 95.75 54 PRO A N 1
ATOM 447 C CA . PRO A 1 54 ? 14.109 -28 -30.547 1 95.75 54 PRO A CA 1
ATOM 448 C C . PRO A 1 54 ? 15.188 -29 -30.953 1 95.75 54 PRO A C 1
ATOM 450 O O . PRO A 1 54 ? 16.219 -28.594 -31.5 1 95.75 54 PRO A O 1
ATOM 453 N N . GLU A 1 55 ? 14.867 -30.203 -30.875 1 95.75 55 GLU A N 1
ATOM 454 C CA . GLU A 1 55 ? 15.789 -31.266 -31.281 1 95.75 55 GLU A CA 1
ATOM 455 C C . GLU A 1 55 ? 16.062 -31.234 -32.781 1 95.75 55 GLU A C 1
ATOM 457 O O . GLU A 1 55 ? 17.172 -31.531 -33.219 1 95.75 55 GLU A O 1
ATOM 462 N N . THR A 1 56 ? 15.102 -30.844 -33.5 1 95.62 56 THR A N 1
ATOM 463 C CA . THR A 1 56 ? 15.219 -30.766 -34.969 1 95.62 56 THR A CA 1
ATOM 464 C C . THR A 1 56 ? 16.266 -29.719 -35.375 1 95.62 56 THR A C 1
ATOM 466 O O . THR A 1 56 ? 16.766 -29.75 -36.469 1 95.62 56 THR A O 1
ATOM 469 N N . LEU A 1 57 ? 16.625 -28.859 -34.406 1 96.44 57 LEU A N 1
ATOM 470 C CA . LEU A 1 57 ? 17.609 -27.828 -34.688 1 96.44 57 LEU A CA 1
ATOM 471 C C . LEU A 1 57 ? 18.891 -28.047 -33.875 1 96.44 57 LEU A C 1
ATOM 473 O O . LEU A 1 57 ? 19.703 -27.141 -33.719 1 96.44 57 LEU A O 1
ATOM 477 N N . GLY A 1 58 ? 18.938 -29.25 -33.281 1 94.31 58 GLY A N 1
ATOM 478 C CA . GLY A 1 58 ? 20.156 -29.641 -32.625 1 94.31 58 GLY A CA 1
ATOM 479 C C . GLY A 1 58 ? 20.156 -29.328 -31.125 1 94.31 58 GLY A C 1
ATOM 480 O O . GLY A 1 58 ? 21.188 -29.453 -30.453 1 94.31 58 GLY A O 1
ATOM 481 N N . GLY A 1 59 ? 19.062 -28.859 -30.578 1 96.44 59 GLY A N 1
ATOM 482 C CA . GLY A 1 59 ? 18.953 -28.578 -29.156 1 96.44 59 GLY A CA 1
ATOM 483 C C . GLY A 1 59 ? 18.516 -29.797 -28.359 1 96.44 59 GLY A C 1
ATOM 484 O O . GLY A 1 59 ? 18.562 -30.922 -28.844 1 96.44 59 GLY A O 1
ATOM 485 N N . LEU A 1 60 ? 18.188 -29.578 -27.047 1 95.44 60 LEU A N 1
ATOM 486 C CA . LEU A 1 60 ? 17.812 -30.656 -26.141 1 95.44 60 LEU A CA 1
ATOM 487 C C . LEU A 1 60 ? 16.297 -30.812 -26.094 1 95.44 60 LEU A C 1
ATOM 489 O O . LEU A 1 60 ? 15.789 -31.844 -25.625 1 95.44 60 LEU A O 1
ATOM 493 N N . GLY A 1 61 ? 15.555 -29.797 -26.469 1 94.88 61 GLY A N 1
ATOM 494 C CA . GLY A 1 61 ? 14.102 -29.859 -26.531 1 94.88 61 GLY A CA 1
ATOM 495 C C . GLY A 1 61 ? 13.438 -30.047 -25.188 1 94.88 61 GLY A C 1
ATOM 496 O O . GLY A 1 61 ? 12.414 -30.719 -25.078 1 94.88 61 GLY A O 1
ATOM 497 N N . LEU A 1 62 ? 13.984 -29.578 -24.141 1 94.06 62 LEU A N 1
ATOM 498 C CA . LEU A 1 62 ? 13.469 -29.828 -22.797 1 94.06 62 LEU A CA 1
ATOM 499 C C . LEU A 1 62 ? 12.445 -28.766 -22.406 1 94.06 62 LEU A C 1
ATOM 501 O O . LEU A 1 62 ? 11.844 -28.844 -21.328 1 94.06 62 LEU A O 1
ATOM 505 N N . GLY A 1 63 ? 12.234 -27.734 -23.25 1 92.94 63 GLY A N 1
ATOM 506 C CA . GLY A 1 63 ? 11.172 -26.766 -23.047 1 92.94 63 GLY A CA 1
ATOM 507 C C . GLY A 1 63 ? 11.586 -25.609 -22.156 1 92.94 63 GLY A C 1
ATOM 508 O O . GLY A 1 63 ? 12.719 -25.578 -21.656 1 92.94 63 GLY A O 1
ATOM 509 N N . TRP A 1 64 ? 10.648 -24.703 -21.953 1 96.25 64 TRP A N 1
ATOM 510 C CA . TRP A 1 64 ? 10.953 -23.438 -21.266 1 96.25 64 TRP A CA 1
ATOM 511 C C . TRP A 1 64 ? 10.797 -23.578 -19.766 1 96.25 64 TRP A C 1
ATOM 513 O O . TRP A 1 64 ? 11.375 -22.812 -19 1 96.25 64 TRP A O 1
ATOM 523 N N . ARG A 1 65 ? 10.055 -24.547 -19.25 1 95.06 65 ARG A N 1
ATOM 524 C CA . ARG A 1 65 ? 9.969 -24.828 -17.828 1 95.06 65 ARG A CA 1
ATOM 525 C C . ARG A 1 65 ? 11.328 -25.219 -17.25 1 95.06 65 ARG A C 1
ATOM 527 O O . ARG A 1 65 ? 11.688 -24.797 -16.156 1 95.06 65 ARG A O 1
ATOM 534 N N . ALA A 1 66 ? 11.953 -26.062 -18.016 1 96.62 66 ALA A N 1
ATOM 535 C CA . ALA A 1 66 ? 13.289 -26.484 -17.609 1 96.62 66 ALA A CA 1
ATOM 536 C C . ALA A 1 66 ? 14.25 -25.312 -17.531 1 96.62 66 ALA A C 1
ATOM 538 O O . ALA A 1 66 ? 15.008 -25.172 -16.578 1 96.62 66 ALA A O 1
ATOM 539 N N . MET A 1 67 ? 14.211 -24.453 -18.547 1 97.81 67 MET A N 1
ATOM 540 C CA . MET A 1 67 ? 15.086 -23.281 -18.578 1 97.81 67 MET A CA 1
ATOM 541 C C . MET A 1 67 ? 14.766 -22.344 -17.438 1 97.81 67 MET A C 1
ATOM 543 O O . MET A 1 67 ? 15.672 -21.719 -16.859 1 97.81 67 MET A O 1
ATOM 547 N N . ALA A 1 68 ? 13.492 -22.188 -17.125 1 98.38 68 ALA A N 1
ATOM 548 C CA . ALA A 1 68 ? 13.086 -21.344 -16.016 1 98.38 68 ALA A CA 1
ATOM 549 C C . ALA A 1 68 ? 13.688 -21.828 -14.695 1 98.38 68 ALA A C 1
ATOM 551 O O . ALA A 1 68 ? 14.094 -21.031 -13.852 1 98.38 68 ALA A O 1
ATOM 552 N N . ALA A 1 69 ? 13.734 -23.141 -14.516 1 98.06 69 ALA A N 1
ATOM 553 C CA . ALA A 1 69 ? 14.344 -23.719 -13.312 1 98.06 69 ALA A CA 1
ATOM 554 C C . ALA A 1 69 ? 15.82 -23.344 -13.219 1 98.06 69 ALA A C 1
ATOM 556 O O . ALA A 1 69 ? 16.312 -23 -12.141 1 98.06 69 ALA A O 1
ATOM 557 N N . VAL A 1 70 ? 16.484 -23.406 -14.32 1 98.62 70 VAL A N 1
ATOM 558 C CA . VAL A 1 70 ? 17.906 -23.047 -14.383 1 98.62 70 VAL A CA 1
ATOM 559 C C . VAL A 1 70 ? 18.078 -21.578 -14.047 1 98.62 70 VAL A C 1
ATOM 561 O O . VAL A 1 70 ? 18.953 -21.203 -13.25 1 98.62 70 VAL A O 1
ATOM 564 N N . LEU A 1 71 ? 17.266 -20.75 -14.641 1 98.69 71 LEU A N 1
ATOM 565 C CA . LEU A 1 71 ? 17.391 -19.297 -14.453 1 98.69 71 LEU A CA 1
ATOM 566 C C . LEU A 1 71 ? 17.078 -18.906 -13.016 1 98.69 71 LEU A C 1
ATOM 568 O O . LEU A 1 71 ? 17.656 -17.953 -12.492 1 98.69 71 LEU A O 1
ATOM 572 N N . GLU A 1 72 ? 16.109 -19.531 -12.375 1 98.69 72 GLU A N 1
ATOM 573 C CA . GLU A 1 72 ? 15.844 -19.25 -10.969 1 98.69 72 GLU A CA 1
ATOM 574 C C . GLU A 1 72 ? 17.078 -19.516 -10.109 1 98.69 72 GLU A C 1
ATOM 576 O O . GLU A 1 72 ? 17.422 -18.688 -9.258 1 98.69 72 GLU A O 1
ATOM 581 N N . GLU A 1 73 ? 17.734 -20.672 -10.391 1 98.69 73 GLU A N 1
ATOM 582 C CA . GLU A 1 73 ? 18.953 -20.984 -9.633 1 98.69 73 GLU A CA 1
ATOM 583 C C . GLU A 1 73 ? 20.078 -20 -9.969 1 98.69 73 GLU A C 1
ATOM 585 O O . GLU A 1 73 ? 20.891 -19.672 -9.102 1 98.69 73 GLU A O 1
ATOM 590 N N . ALA A 1 74 ? 20.141 -19.609 -11.203 1 98.69 74 ALA A N 1
ATOM 591 C CA . ALA A 1 74 ? 21.125 -18.594 -11.594 1 98.69 74 ALA A CA 1
ATOM 592 C C . ALA A 1 74 ? 20.906 -17.297 -10.836 1 98.69 74 ALA A C 1
ATOM 594 O O . ALA A 1 74 ? 21.859 -16.641 -10.422 1 98.69 74 ALA A O 1
ATOM 595 N N . GLY A 1 75 ? 19.641 -16.891 -10.688 1 98.56 75 GLY A N 1
ATOM 596 C CA . GLY A 1 75 ? 19.312 -15.703 -9.898 1 98.56 75 GLY A CA 1
ATOM 597 C C . GLY A 1 75 ? 19.703 -15.836 -8.438 1 98.56 75 GLY A C 1
ATOM 598 O O . GLY A 1 75 ? 20.25 -14.898 -7.848 1 98.56 75 GLY A O 1
ATOM 599 N N . ARG A 1 76 ? 19.453 -17.016 -7.867 1 98.56 76 ARG A N 1
ATOM 600 C CA . ARG A 1 76 ? 19.828 -17.281 -6.48 1 98.56 76 ARG A CA 1
ATOM 601 C C . ARG A 1 76 ? 21.344 -17.141 -6.289 1 98.56 76 ARG A C 1
ATOM 603 O O . ARG A 1 76 ? 21.797 -16.562 -5.301 1 98.56 76 ARG A O 1
ATOM 610 N N . ALA A 1 77 ? 22.078 -17.641 -7.266 1 98.5 77 ALA A N 1
ATOM 611 C CA . ALA A 1 77 ? 23.516 -17.734 -7.141 1 98.5 77 ALA A CA 1
ATOM 612 C C . ALA A 1 77 ? 24.188 -16.422 -7.551 1 98.5 77 ALA A C 1
ATOM 614 O O . ALA A 1 77 ? 25.375 -16.203 -7.258 1 98.5 77 ALA A O 1
ATOM 615 N N . GLN A 1 78 ? 23.469 -15.523 -8.219 1 97.94 78 GLN A N 1
ATOM 616 C CA . GLN A 1 78 ? 24.016 -14.281 -8.758 1 97.94 78 GLN A CA 1
ATOM 617 C C . GLN A 1 78 ? 25.047 -14.57 -9.844 1 97.94 78 GLN A C 1
ATOM 619 O O . GLN A 1 78 ? 26.172 -14.055 -9.797 1 97.94 78 GLN A O 1
ATOM 624 N N . LEU A 1 79 ? 24.609 -15.391 -10.82 1 97.88 79 LEU A N 1
ATOM 625 C CA . LEU A 1 79 ? 25.484 -15.734 -11.938 1 97.88 79 LEU A CA 1
ATOM 626 C C . LEU A 1 79 ? 25.828 -14.5 -12.758 1 97.88 79 LEU A C 1
ATOM 628 O O . LEU A 1 79 ? 24.938 -13.789 -13.234 1 97.88 79 LEU A O 1
ATOM 632 N N . PRO A 1 80 ? 27.156 -14.227 -12.969 1 96.5 80 PRO A N 1
ATOM 633 C CA . PRO A 1 80 ? 27.531 -13.031 -13.719 1 96.5 80 PRO A CA 1
ATOM 634 C C . PRO A 1 80 ? 27.266 -13.164 -15.219 1 96.5 80 PRO A C 1
ATOM 636 O O . PRO A 1 80 ? 27.016 -12.156 -15.898 1 96.5 80 PRO A O 1
ATOM 639 N N . GLU A 1 81 ? 27.391 -14.422 -15.734 1 96.31 81 GLU A N 1
ATOM 640 C CA . GLU A 1 81 ? 27.188 -14.633 -17.172 1 96.31 81 GLU A CA 1
ATOM 641 C C . GLU A 1 81 ? 25.75 -14.281 -17.578 1 96.31 81 GLU A C 1
ATOM 643 O O . GLU A 1 81 ? 24.812 -14.602 -16.859 1 96.31 81 GLU A O 1
ATOM 648 N N . PRO A 1 82 ? 25.578 -13.586 -18.656 1 95.44 82 PRO A N 1
ATOM 649 C CA . PRO A 1 82 ? 24.266 -13.094 -19.062 1 95.44 82 PRO A CA 1
ATOM 650 C C . PRO A 1 82 ? 23.438 -14.164 -19.781 1 95.44 82 PRO A C 1
ATOM 652 O O . PRO A 1 82 ? 23.172 -14.039 -20.984 1 95.44 82 PRO A O 1
ATOM 655 N N . LEU A 1 83 ? 22.922 -15.078 -19.109 1 97.5 83 LEU A N 1
ATOM 656 C CA . LEU A 1 83 ? 22.203 -16.219 -19.688 1 97.5 83 LEU A CA 1
ATOM 657 C C . LEU A 1 83 ? 21 -15.758 -20.5 1 97.5 83 LEU A C 1
ATOM 659 O O . LEU A 1 83 ? 20.734 -16.297 -21.578 1 97.5 83 LEU A O 1
ATOM 663 N N . VAL A 1 84 ? 20.266 -14.75 -20 1 98.38 84 VAL A N 1
ATOM 664 C CA . VAL A 1 84 ? 19.094 -14.266 -20.75 1 98.38 84 VAL A CA 1
ATOM 665 C C . VAL A 1 84 ? 19.562 -13.523 -22 1 98.38 84 VAL A C 1
ATOM 667 O O . VAL A 1 84 ? 19.078 -13.789 -23.094 1 98.38 84 VAL A O 1
ATOM 670 N N . GLY A 1 85 ? 20.531 -12.68 -21.859 1 98.12 85 GLY A N 1
ATOM 671 C CA . GLY A 1 85 ? 20.953 -11.797 -22.938 1 98.12 85 GLY A CA 1
ATOM 672 C C . GLY A 1 85 ? 21.719 -12.516 -24.031 1 98.12 85 GLY A C 1
ATOM 673 O O . GLY A 1 85 ? 21.609 -12.172 -25.203 1 98.12 85 GLY A O 1
ATOM 674 N N . ALA A 1 86 ? 22.5 -13.562 -23.656 1 97.88 86 ALA A N 1
ATOM 675 C CA . ALA A 1 86 ? 23.391 -14.195 -24.625 1 97.88 86 ALA A CA 1
ATOM 676 C C . ALA A 1 86 ? 23.016 -15.656 -24.844 1 97.88 86 ALA A C 1
ATOM 678 O O . ALA A 1 86 ? 23.453 -16.266 -25.828 1 97.88 86 ALA A O 1
ATOM 679 N N . GLY A 1 87 ? 22.266 -16.219 -24 1 97.62 87 GLY A N 1
ATOM 680 C CA . GLY A 1 87 ? 21.828 -17.594 -24.125 1 97.62 87 GLY A CA 1
ATOM 681 C C . GLY A 1 87 ? 20.406 -17.734 -24.641 1 97.62 87 GLY A C 1
ATOM 682 O O . GLY A 1 87 ? 20.172 -18.281 -25.719 1 97.62 87 GLY A O 1
ATOM 683 N N . VAL A 1 88 ? 19.453 -17.062 -23.969 1 98.44 88 VAL A N 1
ATOM 684 C CA . VAL A 1 88 ? 18.031 -17.219 -24.25 1 98.44 88 VAL A CA 1
ATOM 685 C C . VAL A 1 88 ? 17.641 -16.438 -25.5 1 98.44 88 VAL A C 1
ATOM 687 O O . VAL A 1 88 ? 17.094 -16.984 -26.453 1 98.44 88 VAL A O 1
ATOM 690 N N . LEU A 1 89 ? 17.938 -15.18 -25.562 1 98.69 89 LEU A N 1
ATOM 691 C CA . LEU A 1 89 ? 17.422 -14.289 -26.609 1 98.69 89 LEU A CA 1
ATOM 692 C C . LEU A 1 89 ? 17.969 -14.688 -27.984 1 98.69 89 LEU A C 1
ATOM 694 O O . LEU A 1 89 ? 17.203 -14.914 -28.906 1 98.69 89 LEU A O 1
ATOM 698 N N . PRO A 1 90 ? 19.312 -14.883 -28.172 1 98.5 90 PRO A N 1
ATOM 699 C CA . PRO A 1 90 ? 19.797 -15.25 -29.5 1 98.5 90 PRO A CA 1
ATOM 700 C C . PRO A 1 90 ? 19.297 -16.609 -29.953 1 98.5 90 PRO A C 1
ATOM 702 O O . PRO A 1 90 ? 18.875 -16.766 -31.109 1 98.5 90 PRO A O 1
ATOM 705 N N . ALA A 1 91 ? 19.312 -17.578 -29.062 1 98.38 91 ALA A N 1
ATOM 706 C CA . ALA A 1 91 ? 18.859 -18.922 -29.422 1 98.38 91 ALA A CA 1
ATOM 707 C C . ALA A 1 91 ? 17.375 -18.938 -29.781 1 98.38 91 ALA A C 1
ATOM 709 O O . ALA A 1 91 ? 16.969 -19.562 -30.766 1 98.38 91 ALA A O 1
ATOM 710 N N . ALA A 1 92 ? 16.562 -18.25 -28.969 1 98.25 92 ALA A N 1
ATOM 711 C CA . ALA A 1 92 ? 15.125 -18.188 -29.219 1 98.25 92 ALA A CA 1
ATOM 712 C C . ALA A 1 92 ? 14.844 -17.531 -30.578 1 98.25 92 ALA A C 1
ATOM 714 O O . ALA A 1 92 ? 13.984 -18 -31.328 1 98.25 92 ALA A O 1
ATOM 715 N N . LEU A 1 93 ? 15.539 -16.469 -30.875 1 98.62 93 LEU A N 1
ATOM 716 C CA . LEU A 1 93 ? 15.32 -15.75 -32.125 1 98.62 93 LEU A CA 1
ATOM 717 C C . LEU A 1 93 ? 15.742 -16.594 -33.312 1 98.62 93 LEU A C 1
ATOM 719 O O . LEU A 1 93 ? 14.969 -16.766 -34.25 1 98.62 93 LEU A O 1
ATOM 723 N N . LEU A 1 94 ? 16.938 -17.172 -33.281 1 98.62 94 LEU A N 1
ATOM 724 C CA . LEU A 1 94 ? 17.469 -17.953 -34.406 1 98.62 94 LEU A CA 1
ATOM 725 C C . LEU A 1 94 ? 16.594 -19.172 -34.688 1 98.62 94 LEU A C 1
ATOM 727 O O . LEU A 1 94 ? 16.453 -19.594 -35.844 1 98.62 94 LEU A O 1
ATOM 731 N N . ALA A 1 95 ? 16 -19.672 -33.688 1 97.88 95 ALA A N 1
ATOM 732 C CA . ALA A 1 95 ? 15.164 -20.859 -33.844 1 97.88 95 ALA A CA 1
ATOM 733 C C . ALA A 1 95 ? 13.82 -20.516 -34.469 1 97.88 95 ALA A C 1
ATOM 735 O O . ALA A 1 95 ? 13.086 -21.391 -34.906 1 97.88 95 ALA A O 1
ATOM 736 N N . ARG A 1 96 ? 13.453 -19.234 -34.594 1 96.56 96 ARG A N 1
ATOM 737 C CA . ARG A 1 96 ? 12.086 -18.875 -34.938 1 96.56 96 ARG A CA 1
ATOM 738 C C . ARG A 1 96 ? 12.047 -18.125 -36.281 1 96.56 96 ARG A C 1
ATOM 740 O O . ARG A 1 96 ? 10.984 -17.984 -36.875 1 96.56 96 ARG A O 1
ATOM 747 N N . ILE A 1 97 ? 13.211 -17.688 -36.75 1 97.81 97 ILE A N 1
ATOM 748 C CA . ILE A 1 97 ? 13.219 -16.922 -37.969 1 97.81 97 ILE A CA 1
ATOM 749 C C . ILE A 1 97 ? 13.039 -17.859 -39.156 1 97.81 97 ILE A C 1
ATOM 751 O O . ILE A 1 97 ? 13.328 -19.062 -39.062 1 97.81 97 ILE A O 1
ATOM 755 N N . ALA A 1 98 ? 12.492 -17.312 -40.281 1 97.25 98 ALA A N 1
ATOM 756 C CA . ALA A 1 98 ? 12.57 -17.938 -41.594 1 97.25 98 ALA A CA 1
ATOM 757 C C . ALA A 1 98 ? 13.859 -17.547 -42.312 1 97.25 98 ALA A C 1
ATOM 759 O O . ALA A 1 98 ? 13.93 -16.516 -42.969 1 97.25 98 ALA A O 1
ATOM 760 N N . PRO A 1 99 ? 14.867 -18.438 -42.281 1 97.56 99 PRO A N 1
ATOM 761 C CA . PRO A 1 99 ? 16.188 -18.031 -42.75 1 97.56 99 PRO A CA 1
ATOM 762 C C . PRO A 1 99 ? 16.297 -17.938 -44.25 1 97.56 99 PRO A C 1
ATOM 764 O O . PRO A 1 99 ? 15.672 -18.734 -44.969 1 97.56 99 PRO A O 1
ATOM 767 N N . VAL A 1 100 ? 17.094 -16.969 -44.688 1 96.94 100 VAL A N 1
ATOM 768 C CA . VAL A 1 100 ? 17.422 -16.891 -46.125 1 96.94 100 VAL A CA 1
ATOM 769 C C . VAL A 1 100 ? 18.297 -18.062 -46.5 1 96.94 100 VAL A C 1
ATOM 771 O O . VAL A 1 100 ? 18.203 -18.578 -47.625 1 96.94 100 VAL A O 1
ATOM 774 N N . ASP A 1 101 ? 19.156 -18.453 -45.656 1 97.19 101 ASP A N 1
ATOM 775 C CA . ASP A 1 101 ? 20.031 -19.625 -45.75 1 97.19 101 ASP A CA 1
ATOM 776 C C . ASP A 1 101 ? 19.969 -20.469 -44.469 1 97.19 101 ASP A C 1
ATOM 778 O O . ASP A 1 101 ? 20.609 -20.156 -43.469 1 97.19 101 ASP A O 1
ATOM 782 N N . ALA A 1 102 ? 19.297 -21.609 -44.562 1 97.06 102 ALA A N 1
ATOM 783 C CA . ALA A 1 102 ? 19.047 -22.453 -43.375 1 97.06 102 ALA A CA 1
ATOM 784 C C . ALA A 1 102 ? 20.344 -23.031 -42.812 1 97.06 102 ALA A C 1
ATOM 786 O O . ALA A 1 102 ? 20.5 -23.141 -41.625 1 97.06 102 ALA A O 1
ATOM 787 N N . ALA A 1 103 ? 21.156 -23.391 -43.688 1 97.06 103 ALA A N 1
ATOM 788 C CA . ALA A 1 103 ? 22.422 -23.984 -43.281 1 97.06 103 ALA A CA 1
ATOM 789 C C . ALA A 1 103 ? 23.25 -23 -42.469 1 97.06 103 ALA A C 1
ATOM 791 O O . ALA A 1 103 ? 23.844 -23.359 -41.438 1 97.06 103 ALA A O 1
ATOM 792 N N . ARG A 1 104 ? 23.281 -21.844 -42.875 1 96.69 104 ARG A N 1
ATOM 793 C CA . ARG A 1 104 ? 24.031 -20.797 -42.188 1 96.69 104 ARG A CA 1
ATOM 794 C C . ARG A 1 104 ? 23.406 -20.484 -40.812 1 96.69 104 ARG A C 1
ATOM 796 O O . ARG A 1 104 ? 24.125 -20.344 -39.812 1 96.69 104 ARG A O 1
ATOM 803 N N . ARG A 1 105 ? 22.109 -20.297 -40.844 1 97.62 105 ARG A N 1
ATOM 804 C CA . ARG A 1 105 ? 21.406 -20.062 -39.594 1 97.62 105 ARG A CA 1
ATOM 805 C C . ARG A 1 105 ? 21.656 -21.203 -38.625 1 97.62 105 ARG A C 1
ATOM 807 O O . ARG A 1 105 ? 21.922 -20.969 -37.438 1 97.62 105 ARG A O 1
ATOM 814 N N . ASP A 1 106 ? 21.547 -22.453 -39.062 1 97.94 106 ASP A N 1
ATOM 815 C CA . ASP A 1 106 ? 21.734 -23.641 -38.219 1 97.94 106 ASP A CA 1
ATOM 816 C C . ASP A 1 106 ? 23.141 -23.688 -37.656 1 97.94 106 ASP A C 1
ATOM 818 O O . ASP A 1 106 ? 23.328 -24.047 -36.5 1 97.94 106 ASP A O 1
ATOM 822 N N . ALA A 1 107 ? 24.094 -23.344 -38.438 1 97.62 107 ALA A N 1
ATOM 823 C CA . ALA A 1 107 ? 25.484 -23.344 -37.969 1 97.62 107 ALA A CA 1
ATOM 824 C C . ALA A 1 107 ? 25.688 -22.312 -36.875 1 97.62 107 ALA A C 1
ATOM 826 O O . ALA A 1 107 ? 26.375 -22.578 -35.875 1 97.62 107 ALA A O 1
ATOM 827 N N . LEU A 1 108 ? 25.156 -21.172 -37.094 1 98 108 LEU A N 1
ATOM 828 C CA . LEU A 1 108 ? 25.25 -20.109 -36.094 1 98 108 LEU A CA 1
ATOM 829 C C . LEU A 1 108 ? 24.547 -20.516 -34.812 1 98 108 LEU A C 1
ATOM 831 O O . LEU A 1 108 ? 25.078 -20.297 -33.719 1 98 108 LEU A O 1
ATOM 835 N N . LEU A 1 109 ? 23.344 -21.078 -34.906 1 98.56 109 LEU A N 1
ATOM 836 C CA . LEU A 1 109 ? 22.594 -21.547 -33.75 1 98.56 109 LEU A CA 1
ATOM 837 C C . LEU A 1 109 ? 23.375 -22.609 -33 1 98.56 109 LEU A C 1
ATOM 839 O O . LEU A 1 109 ? 23.422 -22.578 -31.766 1 98.56 109 LEU A O 1
ATOM 843 N N . GLN A 1 110 ? 23.984 -23.5 -33.719 1 97.88 110 GLN A N 1
ATOM 844 C CA . GLN A 1 110 ? 24.766 -24.547 -33.062 1 97.88 110 GLN A CA 1
ATOM 845 C C . GLN A 1 110 ? 25.984 -23.969 -32.344 1 97.88 110 GLN A C 1
ATOM 847 O O . GLN A 1 110 ? 26.344 -24.422 -31.266 1 97.88 110 GLN A O 1
ATOM 852 N N . ALA A 1 111 ? 26.594 -23.016 -32.938 1 98 111 ALA A N 1
ATOM 853 C CA . ALA A 1 111 ? 27.734 -22.344 -32.312 1 98 111 ALA A CA 1
ATOM 854 C C . ALA A 1 111 ? 27.328 -21.625 -31.031 1 98 111 ALA A C 1
ATOM 856 O O . ALA A 1 111 ? 28.094 -21.594 -30.062 1 98 111 ALA A O 1
ATOM 857 N N . VAL A 1 112 ? 26.141 -21.016 -31.062 1 98.12 112 VAL A N 1
ATOM 858 C CA . VAL A 1 112 ? 25.609 -20.359 -29.875 1 98.12 112 VAL A CA 1
ATOM 859 C C . VAL A 1 112 ? 25.328 -21.406 -28.781 1 98.12 112 VAL A C 1
ATOM 861 O O . VAL A 1 112 ? 25.766 -21.25 -27.641 1 98.12 112 VAL A O 1
ATOM 864 N N . CYS A 1 113 ? 24.672 -22.516 -29.109 1 98.12 113 CYS A N 1
ATOM 865 C CA . CYS A 1 113 ? 24.297 -23.562 -28.172 1 98.12 113 CYS A CA 1
ATOM 866 C C . CYS A 1 113 ? 25.531 -24.234 -27.594 1 98.12 113 CYS A C 1
ATOM 868 O O . CYS A 1 113 ? 25.531 -24.672 -26.453 1 98.12 113 CYS A O 1
ATOM 870 N N . GLY A 1 114 ? 26.562 -24.312 -28.422 1 97.25 114 GLY A N 1
ATOM 871 C CA . GLY A 1 114 ? 27.797 -24.969 -28.016 1 97.25 114 GLY A CA 1
ATOM 872 C C . GLY A 1 114 ? 28.719 -24.062 -27.219 1 97.25 114 GLY A C 1
ATOM 873 O O . GLY A 1 114 ? 29.719 -24.531 -26.656 1 97.25 114 GLY A O 1
ATOM 874 N N . GLY A 1 115 ? 28.406 -22.812 -27.125 1 97.44 115 GLY A N 1
ATOM 875 C CA . GLY A 1 115 ? 29.172 -21.859 -26.344 1 97.44 115 GLY A CA 1
ATOM 876 C C . GLY A 1 115 ? 30.375 -21.297 -27.109 1 97.44 115 GLY A C 1
ATOM 877 O O . GLY A 1 115 ? 31.188 -20.562 -26.531 1 97.44 115 GLY A O 1
ATOM 878 N N . GLU A 1 116 ? 30.469 -21.594 -28.359 1 97 116 GLU A N 1
ATOM 879 C CA . GLU A 1 116 ? 31.578 -21.109 -29.172 1 97 116 GLU A CA 1
ATOM 880 C C . GLU A 1 116 ? 31.375 -19.641 -29.547 1 97 116 GLU A C 1
ATOM 882 O O . GLU A 1 116 ? 32.344 -18.906 -29.75 1 97 116 GLU A O 1
ATOM 887 N N . THR A 1 117 ? 30.172 -19.266 -29.703 1 97.06 117 THR A N 1
ATOM 888 C CA . THR A 1 117 ? 29.812 -17.906 -30.078 1 97.06 117 THR A CA 1
ATOM 889 C C . THR A 1 117 ? 28.922 -17.266 -29.031 1 97.06 117 THR A C 1
ATOM 891 O O . THR A 1 117 ? 27.922 -17.859 -28.609 1 97.06 117 THR A O 1
ATOM 894 N N . LEU A 1 118 ? 29.344 -16.094 -28.562 1 97.69 118 LEU A N 1
ATOM 895 C CA . LEU A 1 118 ? 28.562 -15.281 -27.641 1 97.69 118 LEU A CA 1
ATOM 896 C C . LEU A 1 118 ? 28 -14.047 -28.359 1 97.69 118 LEU A C 1
ATOM 898 O O . LEU A 1 118 ? 28.766 -13.203 -28.828 1 97.69 118 LEU A O 1
ATOM 902 N N . LEU A 1 119 ? 26.656 -13.953 -28.453 1 97.88 119 LEU A N 1
ATOM 903 C CA . LEU A 1 119 ? 26.016 -12.891 -29.219 1 97.88 119 LEU A CA 1
ATOM 904 C C . LEU A 1 119 ? 25.109 -12.047 -28.328 1 97.88 119 LEU A C 1
ATOM 906 O O . LEU A 1 119 ? 24.609 -12.523 -27.312 1 97.88 119 LEU A O 1
ATOM 910 N N . GLY A 1 120 ? 24.922 -10.789 -28.688 1 97.88 120 GLY A N 1
ATOM 911 C CA . GLY A 1 120 ? 23.844 -9.953 -28.172 1 97.88 120 GLY A CA 1
ATOM 912 C C . GLY A 1 120 ? 22.75 -9.68 -29.188 1 97.88 120 GLY A C 1
ATOM 913 O O . GLY A 1 120 ? 23 -9.758 -30.391 1 97.88 120 GLY A O 1
ATOM 914 N N . LEU A 1 121 ? 21.562 -9.508 -28.734 1 98.5 121 LEU A N 1
ATOM 915 C CA . LEU A 1 121 ? 20.453 -9.102 -29.609 1 98.5 121 LEU A CA 1
ATOM 916 C C . LEU A 1 121 ? 20.297 -7.582 -29.594 1 98.5 121 LEU A C 1
ATOM 918 O O . LEU A 1 121 ? 19.969 -6.996 -28.562 1 98.5 121 LEU A O 1
ATOM 922 N N . ALA A 1 122 ? 20.516 -6.926 -30.703 1 98.12 122 ALA A N 1
ATOM 923 C CA . ALA A 1 122 ? 20.406 -5.477 -30.844 1 98.12 122 ALA A CA 1
ATOM 924 C C . ALA A 1 122 ? 19.109 -5.094 -31.562 1 98.12 122 ALA A C 1
ATOM 926 O O . ALA A 1 122 ? 19.109 -4.883 -32.781 1 98.12 122 ALA A O 1
ATOM 927 N N . TRP A 1 123 ? 18.094 -4.867 -30.828 1 96.81 123 TRP A N 1
ATOM 928 C CA . TRP A 1 123 ? 16.766 -4.629 -31.391 1 96.81 123 TRP A CA 1
ATOM 929 C C . TRP A 1 123 ? 16.234 -3.268 -30.969 1 96.81 123 TRP A C 1
ATOM 931 O O . TRP A 1 123 ? 15.461 -2.641 -31.703 1 96.81 123 TRP A O 1
ATOM 941 N N . GLN A 1 124 ? 16.609 -2.801 -29.781 1 96.38 124 GLN A N 1
ATOM 942 C CA . GLN A 1 124 ? 15.992 -1.653 -29.109 1 96.38 124 GLN A CA 1
ATOM 943 C C . GLN A 1 124 ? 16.562 -0.342 -29.641 1 96.38 124 GLN A C 1
ATOM 945 O O . GLN A 1 124 ? 17.781 -0.216 -29.828 1 96.38 124 GLN A O 1
ATOM 950 N N . GLU A 1 125 ? 15.664 0.632 -29.812 1 95.31 125 GLU A N 1
ATOM 951 C CA . GLU A 1 125 ? 16.125 1.868 -30.438 1 95.31 125 GLU A CA 1
ATOM 952 C C . GLU A 1 125 ? 15.75 3.084 -29.594 1 95.31 125 GLU A C 1
ATOM 954 O O . GLU A 1 125 ? 16.219 4.191 -29.859 1 95.31 125 GLU A O 1
ATOM 959 N N . THR A 1 126 ? 14.945 2.898 -28.594 1 92.25 126 THR A N 1
ATOM 960 C CA . THR A 1 126 ? 14.57 3.973 -27.672 1 92.25 126 THR A CA 1
ATOM 961 C C . THR A 1 126 ? 14.359 3.434 -26.266 1 92.25 126 THR A C 1
ATOM 963 O O . THR A 1 126 ? 14.117 2.238 -26.078 1 92.25 126 THR A O 1
ATOM 966 N N . GLU A 1 127 ? 14.438 4.355 -25.266 1 91.69 127 GLU A N 1
ATOM 967 C CA . GLU A 1 127 ? 14.188 3.969 -23.891 1 91.69 127 GLU A CA 1
ATOM 968 C C . GLU A 1 127 ? 12.742 3.514 -23.703 1 91.69 127 GLU A C 1
ATOM 970 O O . GLU A 1 127 ? 11.812 4.141 -24.219 1 91.69 127 GLU A O 1
ATOM 975 N N . GLY A 1 128 ? 12.602 2.406 -23.047 1 93.31 128 GLY A N 1
ATOM 976 C CA . GLY A 1 128 ? 11.273 1.937 -22.688 1 93.31 128 GLY A CA 1
ATOM 977 C C . GLY A 1 128 ? 10.586 1.178 -23.812 1 93.31 128 GLY A C 1
ATOM 978 O O . GLY A 1 128 ? 9.43 0.781 -23.672 1 93.31 128 GLY A O 1
ATOM 979 N N . GLN A 1 129 ? 11.281 0.926 -24.891 1 95.31 129 GLN A N 1
ATOM 980 C CA . GLN A 1 129 ? 10.703 0.19 -26 1 95.31 129 GLN A CA 1
ATOM 981 C C . GLN A 1 129 ? 10.352 -1.238 -25.594 1 95.31 129 GLN A C 1
ATOM 983 O O . GLN A 1 129 ? 11.156 -1.926 -24.969 1 95.31 129 GLN A O 1
ATOM 988 N N . LEU A 1 130 ? 9.094 -1.733 -25.969 1 96.44 130 LEU A N 1
ATOM 989 C CA . LEU A 1 130 ? 8.672 -3.076 -25.578 1 96.44 130 LEU A CA 1
ATOM 990 C C . LEU A 1 130 ? 8.516 -3.969 -26.812 1 96.44 130 LEU A C 1
ATOM 992 O O . LEU A 1 130 ? 8.672 -5.188 -26.719 1 96.44 130 LEU A O 1
ATOM 996 N N . GLU A 1 131 ? 8.219 -3.324 -27.938 1 95.81 131 GLU A N 1
ATOM 997 C CA . GLU A 1 131 ? 7.988 -4.082 -29.156 1 95.81 131 GLU A CA 1
ATOM 998 C C . GLU A 1 131 ? 9 -3.713 -30.234 1 95.81 131 GLU A C 1
ATOM 1000 O O . GLU A 1 131 ? 9.383 -2.547 -30.359 1 95.81 131 GLU A O 1
ATOM 1005 N N . ALA A 1 132 ? 9.273 -4.688 -31.016 1 94.06 132 ALA A N 1
ATOM 1006 C CA . ALA A 1 132 ? 10.281 -4.484 -32.062 1 94.06 132 ALA A CA 1
ATOM 1007 C C . ALA A 1 132 ? 9.781 -3.506 -33.125 1 94.06 132 ALA A C 1
ATOM 1009 O O . ALA A 1 132 ? 10.57 -2.746 -33.688 1 94.06 132 ALA A O 1
ATOM 1010 N N . GLY A 1 133 ? 8.5 -3.518 -33.312 1 90.38 133 GLY A N 1
ATOM 1011 C CA . GLY A 1 133 ? 7.957 -2.721 -34.406 1 90.38 133 GLY A CA 1
ATOM 1012 C C . GLY A 1 133 ? 7.559 -1.319 -34 1 90.38 133 GLY A C 1
ATOM 1013 O O . GLY A 1 133 ? 7.016 -0.554 -34.781 1 90.38 133 GLY A O 1
ATOM 1014 N N . GLU A 1 134 ? 7.715 -1.008 -32.688 1 86.94 134 GLU A N 1
ATOM 1015 C CA . GLU A 1 134 ? 7.367 0.334 -32.25 1 86.94 134 GLU A CA 1
ATOM 1016 C C . GLU A 1 134 ? 8.211 1.393 -32.938 1 86.94 134 GLU A C 1
ATOM 1018 O O . GLU A 1 134 ? 9.383 1.152 -33.25 1 86.94 134 GLU A O 1
ATOM 1023 N N . ALA A 1 135 ? 7.582 2.359 -33.5 1 62.91 135 ALA A N 1
ATOM 1024 C CA . ALA A 1 135 ? 8.172 3.387 -34.344 1 62.91 135 ALA A CA 1
ATOM 1025 C C . ALA A 1 135 ? 9.477 3.908 -33.75 1 62.91 135 ALA A C 1
ATOM 1027 O O . ALA A 1 135 ? 9.547 4.219 -32.562 1 62.91 135 ALA A O 1
ATOM 1028 N N . ALA A 1 136 ? 10.367 3.58 -34.562 1 60.31 136 ALA A N 1
ATOM 1029 C CA . ALA A 1 136 ? 11.742 3.984 -34.281 1 60.31 136 ALA A CA 1
ATOM 1030 C C . ALA A 1 136 ? 11.875 5.504 -34.25 1 60.31 136 ALA A C 1
ATOM 1032 O O . ALA A 1 136 ? 11.109 6.211 -34.938 1 60.31 136 ALA A O 1
ATOM 1033 N N . THR A 1 137 ? 12.609 5.988 -33.281 1 61.94 137 THR A N 1
ATOM 1034 C CA . THR A 1 137 ? 13.055 7.375 -33.344 1 61.94 137 THR A CA 1
ATOM 1035 C C . THR A 1 137 ? 13.867 7.633 -34.594 1 61.94 137 THR A C 1
ATOM 1037 O O . THR A 1 137 ? 14.102 6.715 -35.375 1 61.94 137 THR A O 1
ATOM 1040 N N . ALA A 1 138 ? 14.109 8.766 -35 1 65 138 ALA A N 1
ATOM 1041 C CA . ALA A 1 138 ? 14.883 9.258 -36.125 1 65 138 ALA A CA 1
ATOM 1042 C C . ALA A 1 138 ? 16.25 8.57 -36.219 1 65 138 ALA A C 1
ATOM 1044 O O . ALA A 1 138 ? 16.906 8.586 -37.25 1 65 138 ALA A O 1
ATOM 1045 N N . PHE A 1 139 ? 16.469 7.68 -35.156 1 77.88 139 PHE A N 1
ATOM 1046 C CA . PHE A 1 139 ? 17.859 7.199 -35.125 1 77.88 139 PHE A CA 1
ATOM 1047 C C . PHE A 1 139 ? 17.906 5.68 -35.156 1 77.88 139 PHE A C 1
ATOM 1049 O O . PHE A 1 139 ? 18.922 5.074 -34.844 1 77.88 139 PHE A O 1
ATOM 1056 N N . GLY A 1 140 ? 16.812 5.074 -35.625 1 90.06 140 GLY A N 1
ATOM 1057 C CA . GLY A 1 140 ? 16.828 3.625 -35.75 1 90.06 140 GLY A CA 1
ATOM 1058 C C . GLY A 1 140 ? 17.719 3.141 -36.875 1 90.06 140 GLY A C 1
ATOM 1059 O O . GLY A 1 140 ? 18.109 3.924 -37.75 1 90.06 140 GLY A O 1
ATOM 1060 N N . VAL A 1 141 ? 18.125 1.863 -36.875 1 95 141 VAL A N 1
ATOM 1061 C CA . VAL A 1 141 ? 19.062 1.327 -37.844 1 95 141 VAL A CA 1
ATOM 1062 C C . VAL A 1 141 ? 18.344 1.051 -39.156 1 95 141 VAL A C 1
ATOM 1064 O O . VAL A 1 141 ? 17.312 0.375 -39.188 1 95 141 VAL A O 1
ATOM 1067 N N . SER A 1 142 ? 18.906 1.581 -40.219 1 96.06 142 SER A N 1
ATOM 1068 C CA . SER A 1 142 ? 18.422 1.359 -41.562 1 96.06 142 SER A CA 1
ATOM 1069 C C . SER A 1 142 ? 19.422 0.551 -42.375 1 96.06 142 SER A C 1
ATOM 1071 O O . SER A 1 142 ? 20.594 0.437 -42 1 96.06 142 SER A O 1
ATOM 1073 N N . VAL A 1 143 ? 18.938 -0.103 -43.438 1 96.88 143 VAL A N 1
ATOM 1074 C CA . VAL A 1 143 ? 19.812 -0.895 -44.312 1 96.88 143 VAL A CA 1
ATOM 1075 C C . VAL A 1 143 ? 19.516 -0.562 -45.781 1 96.88 143 VAL A C 1
ATOM 1077 O O . VAL A 1 143 ? 18.359 -0.348 -46.156 1 96.88 143 VAL A O 1
ATOM 1080 N N . ILE A 1 144 ? 20.594 -0.473 -46.594 1 96.75 144 ILE A N 1
ATOM 1081 C CA . ILE A 1 144 ? 20.516 -0.327 -48.031 1 96.75 144 ILE A CA 1
ATOM 1082 C C . ILE A 1 144 ? 21.375 -1.396 -48.719 1 96.75 144 ILE A C 1
ATOM 1084 O O . ILE A 1 144 ? 22.453 -1.718 -48.219 1 96.75 144 ILE A O 1
ATOM 1088 N N . GLU A 1 145 ? 20.844 -2.033 -49.75 1 94 145 GLU A N 1
ATOM 1089 C CA . GLU A 1 145 ? 21.594 -3.008 -50.531 1 94 145 GLU A CA 1
ATOM 1090 C C . GLU A 1 145 ? 22.484 -2.316 -51.562 1 94 145 GLU A C 1
ATOM 1092 O O . GLU A 1 145 ? 22.031 -1.418 -52.281 1 94 145 GLU A O 1
ATOM 1097 N N . ARG A 1 146 ? 23.75 -2.672 -51.562 1 91.56 146 ARG A N 1
ATOM 1098 C CA . ARG A 1 146 ? 24.703 -2.086 -52.5 1 91.56 146 ARG A CA 1
ATOM 1099 C C . ARG A 1 146 ? 25.688 -3.135 -53 1 91.56 146 ARG A C 1
ATOM 1101 O O . ARG A 1 146 ? 26.516 -3.639 -52.219 1 91.56 146 ARG A O 1
ATOM 1108 N N . GLU A 1 147 ? 25.812 -3.342 -54.344 1 88.31 147 GLU A N 1
ATOM 1109 C CA . GLU A 1 147 ? 26.828 -4.125 -55.031 1 88.31 147 GLU A CA 1
ATOM 1110 C C . GLU A 1 147 ? 27.062 -5.469 -54.344 1 88.31 147 GLU A C 1
ATOM 1112 O O . GLU A 1 147 ? 28.188 -5.828 -54.031 1 88.31 147 GLU A O 1
ATOM 1117 N N . GLY A 1 148 ? 26.031 -6.199 -54 1 90.62 148 GLY A N 1
ATOM 1118 C CA . GLY A 1 148 ? 26.141 -7.527 -53.406 1 90.62 148 GLY A CA 1
ATOM 1119 C C . GLY A 1 148 ? 26.438 -7.508 -51.906 1 90.62 148 GLY A C 1
ATOM 1120 O O . GLY A 1 148 ? 26.812 -8.531 -51.344 1 90.62 148 GLY A O 1
ATOM 1121 N N . ALA A 1 149 ? 26.375 -6.328 -51.312 1 96.19 149 ALA A N 1
ATOM 1122 C CA . ALA A 1 149 ? 26.562 -6.148 -49.875 1 96.19 149 ALA A CA 1
ATOM 1123 C C . ALA A 1 149 ? 25.438 -5.289 -49.281 1 96.19 149 ALA A C 1
ATOM 1125 O O . ALA A 1 149 ? 24.5 -4.898 -49.969 1 96.19 149 ALA A O 1
ATOM 1126 N N . TYR A 1 150 ? 25.469 -5.133 -47.969 1 97.5 150 TYR A N 1
ATOM 1127 C CA . TYR A 1 150 ? 24.5 -4.293 -47.25 1 97.5 150 TYR A CA 1
ATOM 1128 C C . TYR A 1 150 ? 25.203 -3.209 -46.469 1 97.5 150 TYR A C 1
ATOM 1130 O O . TYR A 1 150 ? 26.281 -3.439 -45.906 1 97.5 150 TYR A O 1
ATOM 1138 N N . VAL A 1 151 ? 24.641 -2.016 -46.438 1 98.12 151 VAL A N 1
ATOM 1139 C CA . VAL A 1 151 ? 25.141 -0.916 -45.625 1 98.12 151 VAL A CA 1
ATOM 1140 C C . VAL A 1 151 ? 24.141 -0.604 -44.531 1 98.12 151 VAL A C 1
ATOM 1142 O O . VAL A 1 151 ? 22.984 -0.276 -44.781 1 98.12 151 VAL A O 1
ATOM 1145 N N . LEU A 1 152 ? 24.594 -0.781 -43.281 1 97.94 152 LEU A N 1
ATOM 1146 C CA . LEU A 1 152 ? 23.766 -0.503 -42.125 1 97.94 152 LEU A CA 1
ATOM 1147 C C . LEU A 1 152 ? 24.156 0.834 -41.5 1 97.94 152 LEU A C 1
ATOM 1149 O O . LEU A 1 152 ? 25.328 1.187 -41.438 1 97.94 152 LEU A O 1
ATOM 1153 N N . ASN A 1 153 ? 23.156 1.616 -41.062 1 97 153 ASN A N 1
ATOM 1154 C CA . ASN A 1 153 ? 23.359 2.91 -40.406 1 97 153 ASN A CA 1
ATOM 1155 C C . ASN A 1 153 ? 22.312 3.162 -39.312 1 97 153 ASN A C 1
ATOM 1157 O O . ASN A 1 153 ? 21.125 2.896 -39.5 1 97 153 ASN A O 1
ATOM 1161 N N . GLY A 1 154 ? 22.828 3.674 -38.188 1 96.38 154 GLY A N 1
ATOM 1162 C CA . GLY A 1 154 ? 21.906 4.016 -37.094 1 96.38 154 GLY A CA 1
ATOM 1163 C C . GLY A 1 154 ? 22.438 3.617 -35.719 1 96.38 154 GLY A C 1
ATOM 1164 O O . GLY A 1 154 ? 23.641 3.541 -35.531 1 96.38 154 GLY A O 1
ATOM 1165 N N . GLU A 1 155 ? 21.5 3.486 -34.75 1 96 155 GLU A N 1
ATOM 1166 C CA . GLU A 1 155 ? 21.891 3.176 -33.375 1 96 155 GLU A CA 1
ATOM 1167 C C . GLU A 1 155 ? 20.938 2.182 -32.75 1 96 155 GLU A C 1
ATOM 1169 O O . GLU A 1 155 ? 19.734 2.225 -33 1 96 155 GLU A O 1
ATOM 1174 N N . LYS A 1 156 ? 21.469 1.27 -32.062 1 96.5 156 LYS A N 1
ATOM 1175 C CA . LYS A 1 156 ? 20.719 0.41 -31.125 1 96.5 156 LYS A CA 1
ATOM 1176 C C . LYS A 1 156 ? 21.109 0.691 -29.688 1 96.5 156 LYS A C 1
ATOM 1178 O O . LYS A 1 156 ? 22.25 1.059 -29.406 1 96.5 156 LYS A O 1
ATOM 1183 N N . ARG A 1 157 ? 20.156 0.527 -28.781 1 94.81 157 ARG A N 1
ATOM 1184 C CA . ARG A 1 157 ? 20.375 0.969 -27.406 1 94.81 157 ARG A CA 1
ATOM 1185 C C . ARG A 1 157 ? 20.188 -0.182 -26.422 1 94.81 157 ARG A C 1
ATOM 1187 O O . ARG A 1 157 ? 19.375 -1.083 -26.656 1 94.81 157 ARG A O 1
ATOM 1194 N N . HIS A 1 158 ? 20.969 -0.098 -25.297 1 95.5 158 HIS A N 1
ATOM 1195 C CA . HIS A 1 158 ? 20.844 -0.969 -24.141 1 95.5 158 HIS A CA 1
ATOM 1196 C C . HIS A 1 158 ? 20.953 -2.438 -24.531 1 95.5 158 HIS A C 1
ATOM 1198 O O . HIS A 1 158 ? 20.125 -3.254 -24.125 1 95.5 158 HIS A O 1
ATOM 1204 N N . VAL A 1 159 ? 21.906 -2.777 -25.344 1 97.75 159 VAL A N 1
ATOM 1205 C CA . VAL A 1 159 ? 22.156 -4.156 -25.75 1 97.75 159 VAL A CA 1
ATOM 1206 C C . VAL A 1 159 ? 22.891 -4.898 -24.641 1 97.75 159 VAL A C 1
ATOM 1208 O O . VAL A 1 159 ? 23.906 -4.414 -24.125 1 97.75 159 VAL A O 1
ATOM 1211 N N . VAL A 1 160 ? 22.359 -5.992 -24.203 1 96.69 160 VAL A N 1
ATOM 1212 C CA . VAL A 1 160 ? 23 -6.848 -23.219 1 96.69 160 VAL A CA 1
ATOM 1213 C C . VAL A 1 160 ? 23.297 -8.211 -23.828 1 96.69 160 VAL A C 1
ATOM 1215 O O . VAL A 1 160 ? 22.422 -8.852 -24.406 1 96.69 160 VAL A O 1
ATOM 1218 N N . PRO A 1 161 ? 24.578 -8.789 -23.75 1 95.94 161 PRO A N 1
ATOM 1219 C CA . PRO A 1 161 ? 25.734 -8.164 -23.094 1 95.94 161 PRO A CA 1
ATOM 1220 C C . PRO A 1 161 ? 26.328 -7.027 -23.906 1 95.94 161 PRO A C 1
ATOM 1222 O O . PRO A 1 161 ? 26.172 -6.988 -25.125 1 95.94 161 PRO A O 1
ATOM 1225 N N . GLY A 1 162 ? 26.984 -6.152 -23.203 1 94.06 162 GLY A N 1
ATOM 1226 C CA . GLY A 1 162 ? 27.578 -5.004 -23.875 1 94.06 162 GLY A CA 1
ATOM 1227 C C . GLY A 1 162 ? 29.047 -5.18 -24.172 1 94.06 162 GLY A C 1
ATOM 1228 O O . GLY A 1 162 ? 29.641 -4.387 -24.906 1 94.06 162 GLY A O 1
ATOM 1229 N N . ALA A 1 163 ? 29.609 -6.211 -23.656 1 91.75 163 ALA A N 1
ATOM 1230 C CA . ALA A 1 163 ? 31.047 -6.438 -23.828 1 91.75 163 ALA A CA 1
ATOM 1231 C C . ALA A 1 163 ? 31.359 -7.93 -23.953 1 91.75 163 ALA A C 1
ATOM 1233 O O . ALA A 1 163 ? 30.562 -8.766 -23.5 1 91.75 163 ALA A O 1
ATOM 1234 N N . GLY A 1 164 ? 32.531 -8.188 -24.578 1 92.75 164 GLY A N 1
ATOM 1235 C CA . GLY A 1 164 ? 33.031 -9.547 -24.641 1 92.75 164 GLY A CA 1
ATOM 1236 C C . GLY A 1 164 ? 32.281 -10.438 -25.594 1 92.75 164 GLY A C 1
ATOM 1237 O O . GLY A 1 164 ? 32.25 -11.656 -25.422 1 92.75 164 GLY A O 1
ATOM 1238 N N . VAL A 1 165 ? 31.547 -9.852 -26.562 1 96.75 165 VAL A N 1
ATOM 1239 C CA . VAL A 1 165 ? 30.719 -10.641 -27.469 1 96.75 165 VAL A CA 1
ATOM 1240 C C . VAL A 1 165 ? 31.469 -10.852 -28.781 1 96.75 165 VAL A C 1
ATOM 1242 O O . VAL A 1 165 ? 32.406 -10.117 -29.094 1 96.75 165 VAL A O 1
ATOM 1245 N N . ASP A 1 166 ? 31.047 -11.906 -29.5 1 97.81 166 ASP A N 1
ATOM 1246 C CA . ASP A 1 166 ? 31.594 -12.18 -30.828 1 97.81 166 ASP A CA 1
ATOM 1247 C C . ASP A 1 166 ? 30.844 -11.398 -31.906 1 97.81 166 ASP A C 1
ATOM 1249 O O . ASP A 1 166 ? 31.312 -11.273 -33.031 1 97.81 166 ASP A O 1
ATOM 1253 N N . GLY A 1 167 ? 29.734 -10.914 -31.625 1 98.12 167 GLY A N 1
ATOM 1254 C CA . GLY A 1 167 ? 28.906 -10.125 -32.531 1 98.12 167 GLY A CA 1
ATOM 1255 C C . GLY A 1 167 ? 27.484 -9.922 -32.031 1 98.12 167 GLY A C 1
ATOM 1256 O O . GLY A 1 167 ? 27.188 -10.203 -30.875 1 98.12 167 GLY A O 1
ATOM 1257 N N . TRP A 1 168 ? 26.609 -9.359 -32.938 1 98.62 168 TRP A N 1
ATOM 1258 C CA . TRP A 1 168 ? 25.234 -9.023 -32.562 1 98.62 168 TRP A CA 1
ATOM 1259 C C . TRP A 1 168 ? 24.266 -9.469 -33.656 1 98.62 168 TRP A C 1
ATOM 1261 O O . TRP A 1 168 ? 24.625 -9.5 -34.844 1 98.62 168 TRP A O 1
ATOM 1271 N N . LEU A 1 169 ? 23.094 -9.93 -33.25 1 98.69 169 LEU A N 1
ATOM 1272 C CA . LEU A 1 169 ? 21.953 -9.969 -34.125 1 98.69 169 LEU A CA 1
ATOM 1273 C C . LEU A 1 169 ? 21.266 -8.609 -34.219 1 98.69 169 LEU A C 1
ATOM 1275 O O . LEU A 1 169 ? 20.703 -8.133 -33.219 1 98.69 169 LEU A O 1
ATOM 1279 N N . VAL A 1 170 ? 21.297 -7.973 -35.375 1 98.31 170 VAL A N 1
ATOM 1280 C CA . VAL A 1 170 ? 20.875 -6.586 -35.531 1 98.31 170 VAL A CA 1
ATOM 1281 C C . VAL A 1 170 ? 19.672 -6.512 -36.469 1 98.31 170 VAL A C 1
ATOM 1283 O O . VAL A 1 170 ? 19.719 -6.996 -37.594 1 98.31 170 VAL A O 1
ATOM 1286 N N . THR A 1 171 ? 18.562 -5.93 -36.031 1 97.44 171 THR A N 1
ATOM 1287 C CA . THR A 1 171 ? 17.453 -5.621 -36.906 1 97.44 171 THR A CA 1
ATOM 1288 C C . THR A 1 171 ? 17.688 -4.305 -37.625 1 97.44 171 THR A C 1
ATOM 1290 O O . THR A 1 171 ? 18.234 -3.359 -37.062 1 97.44 171 THR A O 1
ATOM 1293 N N . ALA A 1 172 ? 17.344 -4.27 -38.875 1 96.69 172 ALA A N 1
ATOM 1294 C CA . ALA A 1 172 ? 17.5 -3.061 -39.656 1 96.69 172 ALA A CA 1
ATOM 1295 C C . ALA A 1 172 ? 16.328 -2.885 -40.625 1 96.69 172 ALA A C 1
ATOM 1297 O O . ALA A 1 172 ? 15.859 -3.855 -41.25 1 96.69 172 ALA A O 1
ATOM 1298 N N . ASP A 1 173 ? 15.906 -1.631 -40.75 1 95.31 173 ASP A N 1
ATOM 1299 C CA . ASP A 1 173 ? 14.773 -1.328 -41.625 1 95.31 173 ASP A CA 1
ATOM 1300 C C . ASP A 1 173 ? 15.242 -1.011 -43.062 1 95.31 173 ASP A C 1
ATOM 1302 O O . ASP A 1 173 ? 16.109 -0.158 -43.25 1 95.31 173 ASP A O 1
ATOM 1306 N N . GLY A 1 174 ? 14.648 -1.758 -44 1 93.19 174 GLY A N 1
ATOM 1307 C CA . GLY A 1 174 ? 14.945 -1.521 -45.406 1 93.19 174 GLY A CA 1
ATOM 1308 C C . GLY A 1 174 ? 13.695 -1.314 -46.25 1 93.19 174 GLY A C 1
ATOM 1309 O O . GLY A 1 174 ? 12.594 -1.191 -45.719 1 93.19 174 GLY A O 1
ATOM 1310 N N . GLU A 1 175 ? 13.922 -1.215 -47.531 1 90.31 175 GLU A N 1
ATOM 1311 C CA . GLU A 1 175 ? 12.836 -0.96 -48.469 1 90.31 175 GLU A CA 1
ATOM 1312 C C . GLU A 1 175 ? 11.82 -2.094 -48.469 1 90.31 175 GLU A C 1
ATOM 1314 O O . GLU A 1 175 ? 10.625 -1.866 -48.688 1 90.31 175 GLU A O 1
ATOM 1319 N N . ARG A 1 176 ? 12.25 -3.184 -48.219 1 90.56 176 ARG A N 1
ATOM 1320 C CA . ARG A 1 176 ? 11.383 -4.352 -48.25 1 90.56 176 ARG A CA 1
ATOM 1321 C C . ARG A 1 176 ? 10.922 -4.75 -46.844 1 90.56 176 ARG A C 1
ATOM 1323 O O . ARG A 1 176 ? 10.5 -5.887 -46.625 1 90.56 176 ARG A O 1
ATOM 1330 N N . GLY A 1 177 ? 11.102 -3.949 -45.938 1 92.75 177 GLY A N 1
ATOM 1331 C CA . GLY A 1 177 ? 10.75 -4.25 -44.562 1 92.75 177 GLY A CA 1
ATOM 1332 C C . GLY A 1 177 ? 11.953 -4.449 -43.656 1 92.75 177 GLY A C 1
ATOM 1333 O O . GLY A 1 177 ? 13.086 -4.172 -44.062 1 92.75 177 GLY A O 1
ATOM 1334 N N . THR A 1 178 ? 11.664 -4.922 -42.438 1 95.75 178 THR A N 1
ATOM 1335 C CA . THR A 1 178 ? 12.734 -5.109 -41.469 1 95.75 178 THR A CA 1
ATOM 1336 C C . THR A 1 178 ? 13.469 -6.426 -41.719 1 95.75 178 THR A C 1
ATOM 1338 O O . THR A 1 178 ? 12.836 -7.465 -41.938 1 95.75 178 THR A O 1
ATOM 1341 N N . ALA A 1 179 ? 14.773 -6.43 -41.719 1 97.06 179 ALA A N 1
ATOM 1342 C CA . ALA A 1 179 ? 15.617 -7.609 -41.906 1 97.06 179 ALA A CA 1
ATOM 1343 C C . ALA A 1 179 ? 16.5 -7.855 -40.688 1 97.06 179 ALA A C 1
ATOM 1345 O O . ALA A 1 179 ? 16.625 -6.984 -39.844 1 97.06 179 ALA A O 1
ATOM 1346 N N . LEU A 1 180 ? 16.969 -9.102 -40.594 1 98.38 180 LEU A N 1
ATOM 1347 C CA . LEU A 1 180 ? 17.844 -9.492 -39.5 1 98.38 180 LEU A CA 1
ATOM 1348 C C . LEU A 1 180 ? 19.234 -9.82 -40.031 1 98.38 180 LEU A C 1
ATOM 1350 O O . LEU A 1 180 ? 19.391 -10.594 -40.969 1 98.38 180 LEU A O 1
ATOM 1354 N N . PHE A 1 181 ? 20.281 -9.242 -39.375 1 98.56 181 PHE A N 1
ATOM 1355 C CA . PHE A 1 181 ? 21.656 -9.43 -39.812 1 98.56 181 PHE A CA 1
ATOM 1356 C C . PHE A 1 181 ? 22.516 -9.953 -38.656 1 98.56 181 PHE A C 1
ATOM 1358 O O . PHE A 1 181 ? 22.328 -9.57 -37.5 1 98.56 181 PHE A O 1
ATOM 1365 N N . PHE A 1 182 ? 23.469 -10.828 -38.938 1 98.62 182 PHE A N 1
ATOM 1366 C CA . PHE A 1 182 ? 24.594 -11.07 -38.062 1 98.62 182 PHE A CA 1
ATOM 1367 C C . PHE A 1 182 ? 25.719 -10.078 -38.312 1 98.62 182 PHE A C 1
ATOM 1369 O O . PHE A 1 182 ? 26.25 -10.031 -39.438 1 98.62 182 PHE A O 1
ATOM 1376 N N . VAL A 1 183 ? 26.031 -9.281 -37.375 1 98.38 183 VAL A N 1
ATOM 1377 C CA . VAL A 1 183 ? 27.125 -8.312 -37.469 1 98.38 183 VAL A CA 1
ATOM 1378 C C . VAL A 1 183 ? 28.25 -8.711 -36.5 1 98.38 183 VAL A C 1
ATOM 1380 O O . VAL A 1 183 ? 28.094 -8.648 -35.281 1 98.38 183 VAL A O 1
ATOM 1383 N N . ALA A 1 184 ? 29.391 -9.008 -37.031 1 97.81 184 ALA A N 1
ATOM 1384 C CA . ALA A 1 184 ? 30.531 -9.477 -36.25 1 97.81 184 ALA A CA 1
ATOM 1385 C C . ALA A 1 184 ? 31.141 -8.328 -35.438 1 97.81 184 ALA A C 1
ATOM 1387 O O . ALA A 1 184 ? 31.219 -7.195 -35.938 1 97.81 184 ALA A O 1
ATOM 1388 N N . ALA A 1 185 ? 31.625 -8.703 -34.281 1 96.88 185 ALA A N 1
ATOM 1389 C CA . ALA A 1 185 ? 32.406 -7.727 -33.531 1 96.88 185 ALA A CA 1
ATOM 1390 C C . ALA A 1 185 ? 33.656 -7.301 -34.312 1 96.88 185 ALA A C 1
ATOM 1392 O O . ALA A 1 185 ? 34.281 -8.125 -34.938 1 96.88 185 ALA A O 1
ATOM 1393 N N . GLY A 1 186 ? 33.938 -6.027 -34.312 1 95.62 186 GLY A N 1
ATOM 1394 C CA . GLY A 1 186 ? 35.094 -5.523 -35.031 1 95.62 186 GLY A CA 1
ATOM 1395 C C . GLY A 1 186 ? 34.781 -5.043 -36.438 1 95.62 186 GLY A C 1
ATOM 1396 O O . GLY A 1 186 ? 35.625 -4.484 -37.125 1 95.62 186 GLY A O 1
ATOM 1397 N N . THR A 1 187 ? 33.531 -5.324 -36.875 1 97.69 187 THR A N 1
ATOM 1398 C CA . THR A 1 187 ? 33.125 -4.797 -38.188 1 97.69 187 THR A CA 1
ATOM 1399 C C . THR A 1 187 ? 33.375 -3.293 -38.25 1 97.69 187 THR A C 1
ATOM 1401 O O . THR A 1 187 ? 32.938 -2.543 -37.375 1 97.69 187 THR A O 1
ATOM 1404 N N . PRO A 1 188 ? 34.125 -2.834 -39.281 1 97.62 188 PRO A N 1
ATOM 1405 C CA . PRO A 1 188 ? 34.312 -1.39 -39.406 1 97.62 188 PRO A CA 1
ATOM 1406 C C . PRO A 1 188 ? 33.031 -0.601 -39.438 1 97.62 188 PRO A C 1
ATOM 1408 O O . PRO A 1 188 ? 32.062 -1.009 -40.094 1 97.62 188 PRO A O 1
ATOM 1411 N N . GLY A 1 189 ? 33.031 0.495 -38.625 1 97.94 189 GLY A N 1
ATOM 1412 C CA . GLY A 1 189 ? 31.859 1.346 -38.562 1 97.94 189 GLY A CA 1
ATOM 1413 C C . GLY A 1 189 ? 30.938 1.001 -37.438 1 97.94 189 GLY A C 1
ATOM 1414 O O . GLY A 1 189 ? 29.953 1.716 -37.188 1 97.94 189 GLY A O 1
ATOM 1415 N N . VAL A 1 190 ? 31.172 -0.082 -36.812 1 98 190 VAL A N 1
ATOM 1416 C CA . VAL A 1 190 ? 30.344 -0.488 -35.656 1 98 190 VAL A CA 1
ATOM 1417 C C . VAL A 1 190 ? 31.109 -0.242 -34.375 1 98 190 VAL A C 1
ATOM 1419 O O . VAL A 1 190 ? 32.219 -0.766 -34.188 1 98 190 VAL A O 1
ATOM 1422 N N . THR A 1 191 ? 30.547 0.623 -33.438 1 97.69 191 THR A N 1
ATOM 1423 C CA . THR A 1 191 ? 31.172 0.945 -32.156 1 97.69 191 THR A CA 1
ATOM 1424 C C . THR A 1 191 ? 30.219 0.646 -31 1 97.69 191 THR A C 1
ATOM 1426 O O . THR A 1 191 ? 29.094 1.136 -30.969 1 97.69 191 THR A O 1
ATOM 1429 N N . ALA A 1 192 ? 30.672 -0.125 -30.078 1 97.12 192 ALA A N 1
ATOM 1430 C CA . ALA A 1 192 ? 29.922 -0.399 -28.859 1 97.12 192 ALA A CA 1
ATOM 1431 C C . ALA A 1 192 ? 30.328 0.565 -27.734 1 97.12 192 ALA A C 1
ATOM 1433 O O . ALA A 1 192 ? 31.453 0.533 -27.25 1 97.12 192 ALA A O 1
ATOM 1434 N N . GLN A 1 193 ? 29.453 1.472 -27.328 1 95.69 193 GLN A N 1
ATOM 1435 C CA . GLN A 1 193 ? 29.641 2.312 -26.156 1 95.69 193 GLN A CA 1
ATOM 1436 C C . GLN A 1 193 ? 29.156 1.607 -24.891 1 95.69 193 GLN A C 1
ATOM 1438 O O . GLN A 1 193 ? 27.984 1.713 -24.531 1 95.69 193 GLN A O 1
ATOM 1443 N N . VAL A 1 194 ? 30.094 1.053 -24.219 1 95.38 194 VAL A N 1
ATOM 1444 C CA . VAL A 1 194 ? 29.781 0.169 -23.094 1 95.38 194 VAL A CA 1
ATOM 1445 C C . VAL A 1 194 ? 29.453 1 -21.859 1 95.38 194 VAL A C 1
ATOM 1447 O O . VAL A 1 194 ? 30.094 2.023 -21.609 1 95.38 194 VAL A O 1
ATOM 1450 N N . HIS A 1 195 ? 28.469 0.668 -21.125 1 92.81 195 HIS A N 1
ATOM 1451 C CA . HIS A 1 195 ? 28.156 1.242 -19.812 1 92.81 195 HIS A CA 1
ATOM 1452 C C . HIS A 1 195 ? 27.734 0.163 -18.828 1 92.81 195 HIS A C 1
ATOM 1454 O O . HIS A 1 195 ? 27.219 -0.885 -19.219 1 92.81 195 HIS A O 1
ATOM 1460 N N . ALA A 1 196 ? 27.938 0.444 -17.578 1 93.44 196 ALA A N 1
ATOM 1461 C CA . ALA A 1 196 ? 27.672 -0.531 -16.516 1 93.44 196 ALA A CA 1
ATOM 1462 C C . ALA A 1 196 ? 26.219 -0.448 -16.047 1 93.44 196 ALA A C 1
ATOM 1464 O O . ALA A 1 196 ? 25.656 0.644 -15.953 1 93.44 196 ALA A O 1
ATOM 1465 N N . ARG A 1 197 ? 25.688 -1.612 -15.805 1 95 197 ARG A N 1
ATOM 1466 C CA . ARG A 1 197 ? 24.391 -1.708 -15.141 1 95 197 ARG A CA 1
ATOM 1467 C C . ARG A 1 197 ? 24.547 -1.658 -13.625 1 95 197 ARG A C 1
ATOM 1469 O O . ARG A 1 197 ? 25.656 -1.646 -13.109 1 95 197 ARG A O 1
ATOM 1476 N N . ALA A 1 198 ? 23.453 -1.607 -12.914 1 94.56 198 ALA A N 1
ATOM 1477 C CA . ALA A 1 198 ? 23.484 -1.442 -11.461 1 94.56 198 ALA A CA 1
ATOM 1478 C C . ALA A 1 198 ? 24.234 -2.584 -10.789 1 94.56 198 ALA A C 1
ATOM 1480 O O . ALA A 1 198 ? 24.906 -2.383 -9.773 1 94.56 198 ALA A O 1
ATOM 1481 N N . ASP A 1 199 ? 24.141 -3.801 -11.32 1 93.75 199 ASP A N 1
ATOM 1482 C CA . ASP A 1 199 ? 24.75 -4.957 -10.68 1 93.75 199 ASP A CA 1
ATOM 1483 C C . ASP A 1 199 ? 26.125 -5.254 -11.273 1 93.75 199 ASP A C 1
ATOM 1485 O O . ASP A 1 199 ? 26.656 -6.348 -11.086 1 93.75 199 ASP A O 1
ATOM 1489 N N . GLY A 1 200 ? 26.562 -4.367 -12.109 1 92.12 200 GLY A N 1
ATOM 1490 C CA . GLY A 1 200 ? 27.906 -4.512 -12.641 1 92.12 200 GLY A CA 1
ATOM 1491 C C . GLY A 1 200 ? 27.938 -5.125 -14.031 1 92.12 200 GLY A C 1
ATOM 1492 O O . GLY A 1 200 ? 28.969 -5.109 -14.695 1 92.12 200 GLY A O 1
ATOM 1493 N N . ALA A 1 201 ? 26.828 -5.684 -14.484 1 93.31 201 ALA A N 1
ATOM 1494 C CA . ALA A 1 201 ? 26.766 -6.199 -15.844 1 93.31 201 ALA A CA 1
ATOM 1495 C C . ALA A 1 201 ? 27.016 -5.09 -16.859 1 93.31 201 ALA A C 1
ATOM 1497 O O . ALA A 1 201 ? 26.828 -3.908 -16.562 1 93.31 201 ALA A O 1
ATOM 1498 N N . ALA A 1 202 ? 27.469 -5.539 -18.047 1 94.94 202 ALA A N 1
ATOM 1499 C CA . ALA A 1 202 ? 27.781 -4.555 -19.078 1 94.94 202 ALA A CA 1
ATOM 1500 C C . ALA A 1 202 ? 26.703 -4.539 -20.156 1 94.94 202 ALA A C 1
ATOM 1502 O O . ALA A 1 202 ? 26.328 -5.586 -20.703 1 94.94 202 ALA A O 1
ATOM 1503 N N . ALA A 1 203 ? 26.172 -3.375 -20.391 1 96.06 203 ALA A N 1
ATOM 1504 C CA . ALA A 1 203 ? 25.328 -3.096 -21.562 1 96.06 203 ALA A CA 1
ATOM 1505 C C . ALA A 1 203 ? 26.031 -2.129 -22.516 1 96.06 203 ALA A C 1
ATOM 1507 O O . ALA A 1 203 ? 27.078 -1.574 -22.188 1 96.06 203 ALA A O 1
ATOM 1508 N N . CYS A 1 204 ? 25.5 -1.988 -23.766 1 96.62 204 CYS A N 1
ATOM 1509 C CA . CYS A 1 204 ? 26.109 -1.01 -24.656 1 96.62 204 CYS A CA 1
ATOM 1510 C C . CYS A 1 204 ? 25.062 -0.369 -25.547 1 96.62 204 CYS A C 1
ATOM 1512 O O . CYS A 1 204 ? 23.969 -0.914 -25.734 1 96.62 204 CYS A O 1
ATOM 1514 N N . HIS A 1 205 ? 25.328 0.829 -25.953 1 95.62 205 HIS A N 1
ATOM 1515 C CA . HIS A 1 205 ? 24.734 1.413 -27.156 1 95.62 205 HIS A CA 1
ATOM 1516 C C . HIS A 1 205 ? 25.578 1.135 -28.391 1 95.62 205 HIS A C 1
ATOM 1518 O O . HIS A 1 205 ? 26.781 1.36 -28.375 1 95.62 205 HIS A O 1
ATOM 1524 N N . LEU A 1 206 ? 24.922 0.558 -29.359 1 96.62 206 LEU A N 1
ATOM 1525 C CA . LEU A 1 206 ? 25.625 0.216 -30.594 1 96.62 206 LEU A CA 1
ATOM 1526 C C . LEU A 1 206 ? 25.469 1.316 -31.641 1 96.62 206 LEU A C 1
ATOM 1528 O O . LEU A 1 206 ? 24.375 1.501 -32.188 1 96.62 206 LEU A O 1
ATOM 1532 N N . ALA A 1 207 ? 26.531 2.018 -31.875 1 97.25 207 ALA A N 1
ATOM 1533 C CA . ALA A 1 207 ? 26.547 3.01 -32.938 1 97.25 207 ALA A CA 1
ATOM 1534 C C . ALA A 1 207 ? 27.016 2.395 -34.25 1 97.25 207 ALA A C 1
ATOM 1536 O O . ALA A 1 207 ? 28.094 1.795 -34.312 1 97.25 207 ALA A O 1
ATOM 1537 N N . ILE A 1 208 ? 26.203 2.494 -35.281 1 97.75 208 ILE A N 1
ATOM 1538 C CA . ILE A 1 208 ? 26.516 1.945 -36.594 1 97.75 208 ILE A CA 1
ATOM 1539 C C . ILE A 1 208 ? 26.594 3.074 -37.625 1 97.75 208 ILE A C 1
ATOM 1541 O O . ILE A 1 208 ? 25.578 3.689 -37.969 1 97.75 208 ILE A O 1
ATOM 1545 N N . GLU A 1 209 ? 27.781 3.27 -38.062 1 97.75 209 GLU A N 1
ATOM 1546 C CA . GLU A 1 209 ? 28.016 4.344 -39.031 1 97.75 209 GLU A CA 1
ATOM 1547 C C . GLU A 1 209 ? 28.406 3.785 -40.406 1 97.75 209 GLU A C 1
ATOM 1549 O O . GLU A 1 209 ? 29.578 3.611 -40.688 1 97.75 209 GLU A O 1
ATOM 1554 N N . SER A 1 210 ? 27.5 3.646 -41.25 1 96.69 210 SER A N 1
ATOM 1555 C CA . SER A 1 210 ? 27.672 3.16 -42.625 1 96.69 210 SER A CA 1
ATOM 1556 C C . SER A 1 210 ? 28.5 1.884 -42.656 1 96.69 210 SER A C 1
ATOM 1558 O O . SER A 1 210 ? 29.469 1.789 -43.438 1 96.69 210 SER A O 1
ATOM 1560 N N . ALA A 1 211 ? 28.219 1.01 -41.875 1 98.19 211 ALA A N 1
ATOM 1561 C CA . ALA A 1 211 ? 28.938 -0.26 -41.844 1 98.19 211 ALA A CA 1
ATOM 1562 C C . ALA A 1 211 ? 28.562 -1.148 -43.031 1 98.19 211 ALA A C 1
ATOM 1564 O O . ALA A 1 211 ? 27.391 -1.398 -43.281 1 98.19 211 ALA A O 1
ATOM 1565 N N . VAL A 1 212 ? 29.562 -1.663 -43.688 1 97.81 212 VAL A N 1
ATOM 1566 C CA . VAL A 1 212 ? 29.344 -2.557 -44.844 1 97.81 212 VAL A CA 1
ATOM 1567 C C . VAL A 1 212 ? 29.453 -4.008 -44.375 1 97.81 212 VAL A C 1
ATOM 1569 O O . VAL A 1 212 ? 30.484 -4.402 -43.812 1 97.81 212 VAL A O 1
ATOM 1572 N N . VAL A 1 213 ? 28.438 -4.75 -44.562 1 97.75 213 VAL A N 1
ATOM 1573 C CA . VAL A 1 213 ? 28.469 -6.172 -44.25 1 97.75 213 VAL A CA 1
ATOM 1574 C C . VAL A 1 213 ? 28.219 -7.004 -45.5 1 97.75 213 VAL A C 1
ATOM 1576 O O . VAL A 1 213 ? 27.516 -6.574 -46.406 1 97.75 213 VAL A O 1
ATOM 1579 N N . PRO A 1 214 ? 28.828 -8.164 -45.594 1 96.44 214 PRO A N 1
ATOM 1580 C CA . PRO A 1 214 ? 28.656 -9.008 -46.781 1 96.44 214 PRO A CA 1
ATOM 1581 C C . PRO A 1 214 ? 27.25 -9.578 -46.906 1 96.44 214 PRO A C 1
ATOM 1583 O O . PRO A 1 214 ? 26.469 -9.523 -45.938 1 96.44 214 PRO A O 1
ATOM 1586 N N . ALA A 1 215 ? 26.969 -10.164 -48.031 1 95.5 215 ALA A N 1
ATOM 1587 C CA . ALA A 1 215 ? 25.641 -10.688 -48.312 1 95.5 215 ALA A CA 1
ATOM 1588 C C . ALA A 1 215 ? 25.266 -11.82 -47.375 1 95.5 215 ALA A C 1
ATOM 1590 O O . ALA A 1 215 ? 24.094 -11.984 -47.031 1 95.5 215 ALA A O 1
ATOM 1591 N N . ASP A 1 216 ? 26.203 -12.531 -46.938 1 95.12 216 ASP A N 1
ATOM 1592 C CA . ASP A 1 216 ? 25.938 -13.703 -46.125 1 95.12 216 ASP A CA 1
ATOM 1593 C C . ASP A 1 216 ? 25.656 -13.297 -44.656 1 95.12 216 ASP A C 1
ATOM 1595 O O . ASP A 1 216 ? 25.297 -14.141 -43.844 1 95.12 216 ASP A O 1
ATOM 1599 N N . ALA A 1 217 ? 25.75 -12.016 -44.375 1 97.38 217 ALA A N 1
ATOM 1600 C CA . ALA A 1 217 ? 25.391 -11.516 -43.062 1 97.38 217 ALA A CA 1
ATOM 1601 C C . ALA A 1 217 ? 23.875 -11.5 -42.875 1 97.38 217 ALA A C 1
ATOM 1603 O O . ALA A 1 217 ? 23.375 -11.484 -41.75 1 97.38 217 ALA A O 1
ATOM 1604 N N . LEU A 1 218 ? 23.141 -11.438 -43.938 1 97.75 218 LEU A N 1
ATOM 1605 C CA . LEU A 1 218 ? 21.688 -11.445 -43.906 1 97.75 218 LEU A CA 1
ATOM 1606 C C . LEU A 1 218 ? 21.172 -12.797 -43.438 1 97.75 218 LEU A C 1
ATOM 1608 O O . LEU A 1 218 ? 21.469 -13.828 -44.062 1 97.75 218 LEU A O 1
ATOM 1612 N N . LEU A 1 219 ? 20.344 -12.797 -42.438 1 98.38 219 LEU A N 1
ATOM 1613 C CA . LEU A 1 219 ? 19.828 -14.047 -41.875 1 98.38 219 LEU A CA 1
ATOM 1614 C C . LEU A 1 219 ? 18.375 -14.258 -42.25 1 98.38 219 LEU A C 1
ATOM 1616 O O . LEU A 1 219 ? 17.938 -15.391 -42.469 1 98.38 219 LEU A O 1
ATOM 1620 N N . ALA A 1 220 ? 17.547 -13.219 -42.219 1 98.12 220 ALA A N 1
ATOM 1621 C CA . ALA A 1 220 ? 16.125 -13.336 -42.5 1 98.12 220 ALA A CA 1
ATOM 1622 C C . ALA A 1 220 ? 15.547 -12.008 -43 1 98.12 220 ALA A C 1
ATOM 1624 O O . ALA A 1 220 ? 16.062 -10.938 -42.625 1 98.12 220 ALA A O 1
ATOM 1625 N N . ARG A 1 221 ? 14.383 -12.102 -43.75 1 95.19 221 ARG A N 1
ATOM 1626 C CA . ARG A 1 221 ? 13.719 -10.906 -44.25 1 95.19 221 ARG A CA 1
ATOM 1627 C C . ARG A 1 221 ? 12.234 -10.922 -43.906 1 95.19 221 ARG A C 1
ATOM 1629 O O . ARG A 1 221 ? 11.609 -9.859 -43.812 1 95.19 221 ARG A O 1
ATOM 1636 N N . ASP A 1 222 ? 11.688 -12.078 -43.781 1 94.44 222 ASP A N 1
ATOM 1637 C CA . ASP A 1 222 ? 10.25 -12.195 -43.594 1 94.44 222 ASP A CA 1
ATOM 1638 C C . ASP A 1 222 ? 9.938 -12.562 -42.125 1 94.44 222 ASP A C 1
ATOM 1640 O O . ASP A 1 222 ? 10.602 -13.406 -41.531 1 94.44 222 ASP A O 1
ATOM 1644 N N . GLY A 1 223 ? 8.961 -11.891 -41.594 1 95.56 223 GLY A N 1
ATOM 1645 C CA . GLY A 1 223 ? 8.484 -12.227 -40.25 1 95.56 223 GLY A CA 1
ATOM 1646 C C . GLY A 1 223 ? 9.484 -11.883 -39.156 1 95.56 223 GLY A C 1
ATOM 1647 O O . GLY A 1 223 ? 9.406 -12.422 -38.062 1 95.56 223 GLY A O 1
ATOM 1648 N N . VAL A 1 224 ? 10.398 -11.016 -39.375 1 97.25 224 VAL A N 1
ATOM 1649 C CA . VAL A 1 224 ? 11.508 -10.719 -38.469 1 97.25 224 VAL A CA 1
ATOM 1650 C C . VAL A 1 224 ? 10.977 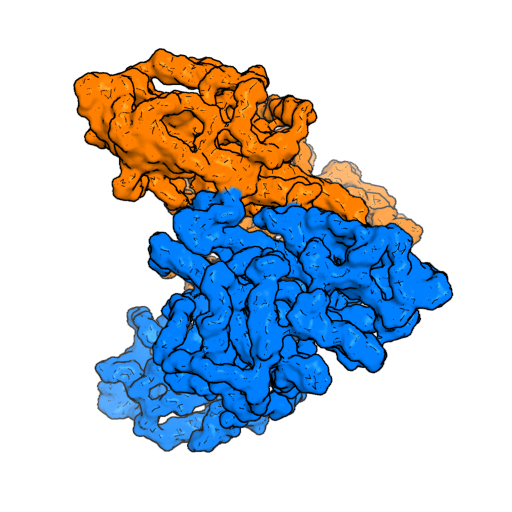-10.078 -37.188 1 97.25 224 VAL A C 1
ATOM 1652 O O . VAL A 1 224 ? 11.352 -10.469 -36.094 1 97.25 224 VAL A O 1
ATOM 1655 N N . LEU A 1 225 ? 10.078 -9.133 -37.375 1 96.25 225 LEU A N 1
ATOM 1656 C CA . LEU A 1 225 ? 9.562 -8.406 -36.219 1 96.25 225 LEU A CA 1
ATOM 1657 C C . LEU A 1 225 ? 8.812 -9.352 -35.281 1 96.25 225 LEU A C 1
ATOM 1659 O O . LEU A 1 225 ? 8.977 -9.281 -34.062 1 96.25 225 LEU A O 1
ATOM 1663 N N . ASP A 1 226 ? 8.031 -10.234 -35.812 1 96.88 226 ASP A N 1
ATOM 1664 C CA . ASP A 1 226 ? 7.293 -11.195 -35.031 1 96.88 226 ASP A CA 1
ATOM 1665 C C . ASP A 1 226 ? 8.242 -12.148 -34.281 1 96.88 226 ASP A C 1
ATOM 1667 O O . ASP A 1 226 ? 8.016 -12.484 -33.125 1 96.88 226 ASP A O 1
ATOM 1671 N N . ALA A 1 227 ? 9.258 -12.578 -35 1 98.06 227 ALA A N 1
ATOM 1672 C CA . ALA A 1 227 ? 10.234 -13.484 -34.406 1 98.06 227 ALA A CA 1
ATOM 1673 C C . ALA A 1 227 ? 10.977 -12.805 -33.25 1 98.06 227 ALA A C 1
ATOM 1675 O O . ALA A 1 227 ? 11.234 -13.422 -32.219 1 98.06 227 ALA A O 1
ATOM 1676 N N . VAL A 1 228 ? 11.328 -11.547 -33.438 1 98.25 228 VAL A N 1
ATOM 1677 C CA . VAL A 1 228 ? 12 -10.789 -32.406 1 98.25 228 VAL A CA 1
ATOM 1678 C C . VAL A 1 228 ? 11.086 -10.641 -31.188 1 98.25 228 VAL A C 1
ATOM 1680 O O . VAL A 1 228 ? 11.5 -10.859 -30.047 1 98.25 228 VAL A O 1
ATOM 1683 N N . ASP A 1 229 ? 9.836 -10.289 -31.438 1 98.19 229 ASP A N 1
ATOM 1684 C CA . ASP A 1 229 ? 8.891 -10.125 -30.328 1 98.19 229 ASP A CA 1
ATOM 1685 C C . ASP A 1 229 ? 8.711 -11.43 -29.562 1 98.19 229 ASP A C 1
ATOM 1687 O O . ASP A 1 229 ? 8.586 -11.414 -28.328 1 98.19 229 ASP A O 1
ATOM 1691 N N . GLU A 1 230 ? 8.656 -12.492 -30.281 1 98.19 230 GLU A N 1
ATOM 1692 C CA . GLU A 1 230 ? 8.516 -13.781 -29.609 1 98.19 230 GLU A CA 1
ATOM 1693 C C . GLU A 1 230 ? 9.734 -14.078 -28.734 1 98.19 230 GLU A C 1
ATOM 1695 O O . GLU A 1 230 ? 9.602 -14.539 -27.609 1 98.19 230 GLU A O 1
ATOM 1700 N N . ALA A 1 231 ? 10.922 -13.844 -29.25 1 98.5 231 ALA A N 1
ATOM 1701 C CA . ALA A 1 231 ? 12.141 -14.031 -28.469 1 98.5 231 ALA A CA 1
ATOM 1702 C C . ALA A 1 231 ? 12.156 -13.141 -27.234 1 98.5 231 ALA A C 1
ATOM 1704 O O . ALA A 1 231 ? 12.562 -13.578 -26.156 1 98.5 231 ALA A O 1
ATOM 1705 N N . LEU A 1 232 ? 11.68 -11.922 -27.391 1 98.62 232 LEU A N 1
ATOM 1706 C CA . LEU A 1 232 ? 11.633 -10.984 -26.281 1 98.62 232 LEU A CA 1
ATOM 1707 C C . LEU A 1 232 ? 10.672 -11.461 -25.203 1 98.62 232 LEU A C 1
ATOM 1709 O O . LEU A 1 232 ? 10.984 -11.383 -24.016 1 98.62 232 LEU A O 1
ATOM 1713 N N . ASP A 1 233 ? 9.508 -11.898 -25.578 1 98.62 233 ASP A N 1
ATOM 1714 C CA . ASP A 1 233 ? 8.539 -12.383 -24.609 1 98.62 233 ASP A CA 1
ATOM 1715 C C . ASP A 1 233 ? 9.078 -13.586 -23.844 1 98.62 233 ASP A C 1
ATOM 1717 O O . ASP A 1 233 ? 8.898 -13.688 -22.625 1 98.62 233 ASP A O 1
ATOM 1721 N N . LEU A 1 234 ? 9.766 -14.461 -24.547 1 98.5 234 LEU A N 1
ATOM 1722 C CA . LEU A 1 234 ? 10.391 -15.594 -23.875 1 98.5 234 LEU A CA 1
ATOM 1723 C C . LEU A 1 234 ? 11.508 -15.133 -22.953 1 98.5 234 LEU A C 1
ATOM 1725 O O . LEU A 1 234 ? 11.664 -15.664 -21.859 1 98.5 234 LEU A O 1
ATOM 1729 N N . GLY A 1 235 ? 12.281 -14.156 -23.422 1 98.69 235 GLY A N 1
ATOM 1730 C CA . GLY A 1 235 ? 13.297 -13.547 -22.578 1 98.69 235 GLY A CA 1
ATOM 1731 C C . GLY A 1 235 ? 12.727 -12.953 -21.297 1 98.69 235 GLY A C 1
ATOM 1732 O O . GLY A 1 235 ? 13.312 -13.086 -20.234 1 98.69 235 GLY A O 1
ATOM 1733 N N . ARG A 1 236 ? 11.586 -12.305 -21.438 1 98.81 236 ARG A N 1
ATOM 1734 C CA . ARG A 1 236 ? 10.914 -11.688 -20.297 1 98.81 236 ARG A CA 1
ATOM 1735 C C . ARG A 1 236 ? 10.445 -12.742 -19.297 1 98.81 236 ARG A C 1
ATOM 1737 O O . ARG A 1 236 ? 10.547 -12.555 -18.094 1 98.81 236 ARG A O 1
ATOM 1744 N N . LEU A 1 237 ? 9.922 -13.836 -19.75 1 98.81 237 LEU A N 1
ATOM 1745 C CA . LEU A 1 237 ? 9.523 -14.938 -18.875 1 98.81 237 LEU A CA 1
ATOM 1746 C C . LEU A 1 237 ? 10.727 -15.531 -18.172 1 98.81 237 LEU A C 1
ATOM 1748 O O . LEU A 1 237 ? 10.68 -15.789 -16.969 1 98.81 237 LEU A O 1
ATOM 1752 N N . MET A 1 238 ? 11.828 -15.711 -18.891 1 98.81 238 MET A N 1
ATOM 1753 C CA . MET A 1 238 ? 13.039 -16.266 -18.297 1 98.81 238 MET A CA 1
ATOM 1754 C C . MET A 1 238 ? 13.664 -15.289 -17.297 1 98.81 238 MET A C 1
ATOM 1756 O O . MET A 1 238 ? 14.18 -15.695 -16.25 1 98.81 238 MET A O 1
ATOM 1760 N N . GLN A 1 239 ? 13.609 -14.008 -17.656 1 98.69 239 GLN A N 1
ATOM 1761 C CA . GLN A 1 239 ? 14.078 -13 -16.719 1 98.69 239 GLN A CA 1
ATOM 1762 C C . GLN A 1 239 ? 13.227 -12.984 -15.453 1 98.69 239 GLN A C 1
ATOM 1764 O O . GLN A 1 239 ? 13.734 -12.734 -14.359 1 98.69 239 GLN A O 1
ATOM 1769 N N . SER A 1 240 ? 11.93 -13.195 -15.578 1 98.88 240 SER A N 1
ATOM 1770 C CA . SER A 1 240 ? 11.055 -13.312 -14.422 1 98.88 240 SER A CA 1
ATOM 1771 C C . SER A 1 240 ? 11.492 -14.453 -13.5 1 98.88 240 SER A C 1
ATOM 1773 O O . SER A 1 240 ? 11.461 -14.312 -12.281 1 98.88 240 SER A O 1
ATOM 1775 N N . ALA A 1 241 ? 11.914 -15.57 -14.102 1 98.88 241 ALA A N 1
ATOM 1776 C CA . ALA A 1 241 ? 12.445 -16.672 -13.312 1 98.88 241 ALA A CA 1
ATOM 1777 C C . ALA A 1 241 ? 13.695 -16.25 -12.547 1 98.88 241 ALA A C 1
ATOM 1779 O O . ALA A 1 241 ? 13.844 -16.578 -11.367 1 98.88 241 ALA A O 1
ATOM 1780 N N . GLU A 1 242 ? 14.578 -15.578 -13.227 1 98.81 242 GLU A N 1
ATOM 1781 C CA . GLU A 1 242 ? 15.797 -15.086 -12.594 1 98.81 242 GLU A CA 1
ATOM 1782 C C . GLU A 1 242 ? 15.469 -14.156 -11.43 1 98.81 242 GLU A C 1
ATOM 1784 O O . GLU A 1 242 ? 16.078 -14.25 -10.359 1 98.81 242 GLU A O 1
ATOM 1789 N N . LEU A 1 243 ? 14.508 -13.266 -11.617 1 98.88 243 LEU A N 1
ATOM 1790 C CA . LEU A 1 243 ? 14.07 -12.336 -10.586 1 98.88 243 LEU A CA 1
ATOM 1791 C C . LEU A 1 243 ? 13.5 -13.086 -9.383 1 98.88 243 LEU A C 1
ATOM 1793 O O . LEU A 1 243 ? 13.742 -12.711 -8.234 1 98.88 243 LEU A O 1
ATOM 1797 N N . VAL A 1 244 ? 12.719 -14.117 -9.633 1 98.81 244 VAL A N 1
ATOM 1798 C CA . VAL A 1 244 ? 12.18 -14.938 -8.555 1 98.81 244 VAL A CA 1
ATOM 1799 C C . VAL A 1 244 ? 13.312 -15.555 -7.75 1 98.81 244 VAL A C 1
ATOM 1801 O O . VAL A 1 244 ? 13.273 -15.578 -6.52 1 98.81 244 VAL A O 1
ATOM 1804 N N . GLY A 1 245 ? 14.344 -16.031 -8.453 1 98.81 245 GLY A N 1
ATOM 1805 C CA . GLY A 1 245 ? 15.508 -16.578 -7.773 1 98.81 245 GLY A CA 1
ATOM 1806 C C . GLY A 1 245 ? 16.219 -15.578 -6.887 1 98.81 245 GLY A C 1
ATOM 1807 O O . GLY A 1 245 ? 16.547 -15.875 -5.742 1 98.81 245 GLY A O 1
ATOM 1808 N N . VAL A 1 246 ? 16.406 -14.367 -7.422 1 98.81 246 VAL A N 1
ATOM 1809 C CA . VAL A 1 246 ? 17.016 -13.273 -6.68 1 98.81 246 VAL A CA 1
ATOM 1810 C C . VAL A 1 246 ? 16.219 -12.984 -5.414 1 98.81 246 VAL A C 1
ATOM 1812 O O . VAL A 1 246 ? 16.781 -12.906 -4.32 1 98.81 246 VAL A O 1
ATOM 1815 N N . ALA A 1 247 ? 14.961 -12.906 -5.559 1 98.81 247 ALA A N 1
ATOM 1816 C CA . ALA A 1 247 ? 14.07 -12.555 -4.457 1 98.81 247 ALA A CA 1
ATOM 1817 C C . ALA A 1 247 ? 14.055 -13.648 -3.391 1 98.81 247 ALA A C 1
ATOM 1819 O O . ALA A 1 247 ? 14.133 -13.359 -2.195 1 98.81 247 ALA A O 1
ATOM 1820 N N . ARG A 1 248 ? 13.961 -14.914 -3.805 1 98.25 248 ARG A N 1
ATOM 1821 C CA . ARG A 1 248 ? 13.922 -16.031 -2.867 1 98.25 248 ARG A CA 1
ATOM 1822 C C . ARG A 1 248 ? 15.195 -16.109 -2.039 1 98.25 248 ARG A C 1
ATOM 1824 O O . ARG A 1 248 ? 15.141 -16.312 -0.826 1 98.25 248 ARG A O 1
ATOM 1831 N N . GLN A 1 249 ? 16.297 -15.906 -2.658 1 98.5 249 GLN A N 1
ATOM 1832 C CA . GLN A 1 249 ? 17.562 -16.047 -1.956 1 98.5 249 GLN A CA 1
ATOM 1833 C C . GLN A 1 249 ? 17.781 -14.906 -0.961 1 98.5 249 GLN A C 1
ATOM 1835 O O . GLN A 1 249 ? 18.219 -15.141 0.17 1 98.5 249 GLN A O 1
ATOM 1840 N N . VAL A 1 250 ? 17.5 -13.703 -1.419 1 98.62 250 VAL A N 1
ATOM 1841 C CA . VAL A 1 250 ? 17.766 -12.57 -0.539 1 98.62 250 VAL A CA 1
ATOM 1842 C C . VAL A 1 250 ? 16.844 -12.633 0.682 1 98.62 250 VAL A C 1
ATOM 1844 O O . VAL A 1 250 ? 17.25 -12.25 1.784 1 98.62 250 VAL A O 1
ATOM 1847 N N . LEU A 1 251 ? 15.625 -13.102 0.568 1 98.44 251 LEU A N 1
ATOM 1848 C CA . LEU A 1 251 ? 14.734 -13.281 1.708 1 98.44 251 LEU A CA 1
ATOM 1849 C C . LEU A 1 251 ? 15.227 -14.406 2.611 1 98.44 251 LEU A C 1
ATOM 1851 O O . LEU A 1 251 ? 15.156 -14.297 3.838 1 98.44 251 LEU A O 1
ATOM 1855 N N . ALA A 1 252 ? 15.695 -15.508 1.982 1 98.06 252 ALA A N 1
ATOM 1856 C CA . ALA A 1 252 ? 16.25 -16.594 2.781 1 98.06 252 ALA A CA 1
ATOM 1857 C C . ALA A 1 252 ? 17.438 -16.109 3.619 1 98.06 252 ALA A C 1
ATOM 1859 O O . ALA A 1 252 ? 17.547 -16.469 4.793 1 98.06 252 ALA A O 1
ATOM 1860 N N . ASP A 1 253 ? 18.312 -15.32 3.006 1 98.12 253 ASP A N 1
ATOM 1861 C CA . ASP A 1 253 ? 19.438 -14.734 3.727 1 98.12 253 ASP A CA 1
ATOM 1862 C C . ASP A 1 253 ? 18.953 -13.852 4.875 1 98.12 253 ASP A C 1
ATOM 1864 O O . ASP A 1 253 ? 19.562 -13.82 5.941 1 98.12 253 ASP A O 1
ATOM 1868 N N . SER A 1 254 ? 17.938 -13.141 4.652 1 98.44 254 SER A N 1
ATOM 1869 C CA . SER A 1 254 ? 17.391 -12.258 5.676 1 98.44 254 SER A CA 1
ATOM 1870 C C . SER A 1 254 ? 16.797 -13.047 6.832 1 98.44 254 SER A C 1
ATOM 1872 O O . SER A 1 254 ? 16.938 -12.664 7.996 1 98.44 254 SER A O 1
ATOM 1874 N N . VAL A 1 255 ? 16.078 -14.133 6.516 1 98.19 255 VAL A N 1
ATOM 1875 C CA . VAL A 1 255 ? 15.555 -15 7.562 1 98.19 255 VAL A CA 1
ATOM 1876 C C . VAL A 1 255 ? 16.703 -15.516 8.438 1 98.19 255 VAL A C 1
ATOM 1878 O O . VAL A 1 255 ? 16.609 -15.477 9.664 1 98.19 255 VAL A O 1
ATOM 1881 N N . ALA A 1 256 ? 17.75 -15.992 7.785 1 97.94 256 ALA A N 1
ATOM 1882 C CA . ALA A 1 256 ? 18.922 -16.469 8.523 1 97.94 256 ALA A CA 1
ATOM 1883 C C . ALA A 1 256 ? 19.5 -15.375 9.406 1 97.94 256 ALA A C 1
ATOM 1885 O O . ALA A 1 256 ? 19.844 -15.617 10.562 1 97.94 256 ALA A O 1
ATOM 1886 N N . TYR A 1 257 ? 19.609 -14.203 8.867 1 97.62 257 TYR A N 1
ATOM 1887 C CA . TYR A 1 257 ? 20.156 -13.062 9.594 1 97.62 257 TYR A CA 1
ATOM 1888 C C . TYR A 1 257 ? 19.281 -12.719 10.797 1 97.62 257 TYR A C 1
ATOM 1890 O O . TYR A 1 257 ? 19.781 -12.5 11.898 1 97.62 257 TYR A O 1
ATOM 1898 N N . LEU A 1 258 ? 18 -12.633 10.641 1 97.81 258 LEU A N 1
ATOM 1899 C CA . LEU A 1 258 ? 17.078 -12.258 11.711 1 97.81 258 LEU A CA 1
ATOM 1900 C C . LEU A 1 258 ? 17.109 -13.289 12.836 1 97.81 258 LEU A C 1
ATOM 1902 O O . LEU A 1 258 ? 16.875 -12.953 14 1 97.81 258 LEU A O 1
ATOM 1906 N N . ASN A 1 259 ? 17.344 -14.531 12.484 1 97.81 259 ASN A N 1
ATOM 1907 C CA . ASN A 1 259 ? 17.406 -15.594 13.484 1 97.81 259 ASN A CA 1
ATOM 1908 C C . ASN A 1 259 ? 18.672 -15.484 14.336 1 97.81 259 ASN A C 1
ATOM 1910 O O . ASN A 1 259 ? 18.734 -16.047 15.438 1 97.81 259 ASN A O 1
ATOM 1914 N N . THR A 1 260 ? 19.656 -14.758 13.875 1 95.75 260 THR A N 1
ATOM 1915 C CA . THR A 1 260 ? 20.938 -14.719 14.562 1 95.75 260 THR A CA 1
ATOM 1916 C C . THR A 1 260 ? 21.156 -13.359 15.227 1 95.75 260 THR A C 1
ATOM 1918 O O . THR A 1 260 ? 21.641 -13.281 16.359 1 95.75 260 THR A O 1
ATOM 1921 N N . ARG A 1 261 ? 20.781 -12.297 14.531 1 94.75 261 ARG A N 1
ATOM 1922 C CA . ARG A 1 261 ? 20.969 -10.945 15.039 1 94.75 261 ARG A CA 1
ATOM 1923 C C . ARG A 1 261 ? 20.062 -10.688 16.25 1 94.75 261 ARG A C 1
ATOM 1925 O O . ARG A 1 261 ? 18.875 -11 16.203 1 94.75 261 ARG A O 1
ATOM 1932 N N . GLN A 1 262 ? 20.703 -10.086 17.312 1 93.75 262 GLN A N 1
ATOM 1933 C CA . GLN A 1 262 ? 19.938 -9.836 18.516 1 93.75 262 GLN A CA 1
ATOM 1934 C C . GLN A 1 262 ? 19.875 -8.352 18.844 1 93.75 262 GLN A C 1
ATOM 1936 O O . GLN A 1 262 ? 20.859 -7.629 18.656 1 93.75 262 GLN A O 1
ATOM 1941 N N . GLN A 1 263 ? 18.781 -7.828 19.156 1 91.19 263 GLN A N 1
ATOM 1942 C CA . GLN A 1 263 ? 18.516 -6.527 19.766 1 91.19 263 GLN A CA 1
ATOM 1943 C C . GLN A 1 263 ? 17.516 -6.652 20.906 1 91.19 263 GLN A C 1
ATOM 1945 O O . GLN A 1 263 ? 16.609 -7.492 20.859 1 91.19 263 GLN A O 1
ATOM 1950 N N . PHE A 1 264 ? 17.703 -5.809 22 1 92 264 PHE A N 1
ATOM 1951 C CA . PHE A 1 264 ? 16.844 -5.789 23.172 1 92 264 PHE A CA 1
ATOM 1952 C C . PHE A 1 264 ? 16.797 -7.164 23.828 1 92 264 PHE A C 1
ATOM 1954 O O . PHE A 1 264 ? 15.734 -7.605 24.281 1 92 264 PHE A O 1
ATOM 1961 N N . GLY A 1 265 ? 17.781 -7.914 23.688 1 91.06 265 GLY A N 1
ATOM 1962 C CA . GLY A 1 265 ? 17.984 -9.156 24.406 1 91.06 265 GLY A CA 1
ATOM 1963 C C . GLY A 1 265 ? 17.328 -10.352 23.734 1 91.06 265 GLY A C 1
ATOM 1964 O O . GLY A 1 265 ? 17.25 -11.438 24.312 1 91.06 265 GLY A O 1
ATOM 1965 N N . ARG A 1 266 ? 16.859 -10.164 22.469 1 93.69 266 ARG A N 1
ATOM 1966 C CA . ARG A 1 266 ? 16.219 -11.266 21.766 1 93.69 266 ARG A CA 1
ATOM 1967 C C . ARG A 1 266 ? 16.516 -11.203 20.266 1 93.69 266 ARG A C 1
ATOM 1969 O O . ARG A 1 266 ? 16.859 -10.141 19.75 1 93.69 266 ARG A O 1
ATOM 1976 N N . PRO A 1 267 ? 16.375 -12.367 19.578 1 96.06 267 PRO A N 1
ATOM 1977 C CA . PRO A 1 267 ? 16.578 -12.344 18.141 1 96.06 267 PRO A CA 1
ATOM 1978 C C . PRO A 1 267 ? 15.57 -11.469 17.406 1 96.06 267 PRO A C 1
ATOM 1980 O O . PRO A 1 267 ? 14.398 -11.43 17.766 1 96.06 267 PRO A O 1
ATOM 1983 N N . LEU A 1 268 ? 16.062 -10.836 16.344 1 96.62 268 LEU A N 1
ATOM 1984 C CA . LEU A 1 268 ? 15.172 -9.984 15.562 1 96.62 268 LEU A CA 1
ATOM 1985 C C . LEU A 1 268 ? 13.984 -10.781 15.031 1 96.62 268 LEU A C 1
ATOM 1987 O O . LEU A 1 268 ? 12.883 -10.242 14.883 1 96.62 268 LEU A O 1
ATOM 1991 N N . ALA A 1 269 ? 14.156 -12.07 14.773 1 97.44 269 ALA A N 1
ATOM 1992 C CA . ALA A 1 269 ? 13.141 -12.945 14.203 1 97.44 269 ALA A CA 1
ATOM 1993 C C . ALA A 1 269 ? 11.922 -13.047 15.117 1 97.44 269 ALA A C 1
ATOM 1995 O O . ALA A 1 269 ? 10.836 -13.438 14.68 1 97.44 269 ALA A O 1
ATOM 1996 N N . SER A 1 270 ? 12.086 -12.734 16.375 1 96.31 270 SER A N 1
ATOM 1997 C CA . SER A 1 270 ? 11 -12.891 17.344 1 96.31 270 SER A CA 1
ATOM 1998 C C . SER A 1 270 ? 10.047 -11.695 17.297 1 96.31 270 SER A C 1
ATOM 2000 O O . SER A 1 270 ? 8.961 -11.742 17.875 1 96.31 270 SER A O 1
ATOM 2002 N N . PHE A 1 271 ? 10.406 -10.602 16.672 1 96.19 271 PHE A N 1
ATOM 2003 C CA . PHE A 1 271 ? 9.555 -9.414 16.578 1 96.19 271 PHE A CA 1
ATOM 2004 C C . PHE A 1 271 ? 8.492 -9.594 15.5 1 96.19 271 PHE A C 1
ATOM 2006 O O . PHE A 1 271 ? 8.812 -9.688 14.312 1 96.19 271 PHE A O 1
ATOM 2013 N N . GLN A 1 272 ? 7.246 -9.555 15.945 1 96.38 272 GLN A N 1
ATOM 2014 C CA . GLN A 1 272 ? 6.121 -9.938 15.102 1 96.38 272 GLN A CA 1
ATOM 2015 C C . GLN A 1 272 ? 5.969 -8.984 13.922 1 96.38 272 GLN A C 1
ATOM 2017 O O . GLN A 1 272 ? 5.574 -9.398 12.828 1 96.38 272 GLN A O 1
ATOM 2022 N N . ALA A 1 273 ? 6.254 -7.703 14.125 1 96.5 273 ALA A N 1
ATOM 2023 C CA . ALA A 1 273 ? 6.168 -6.734 13.039 1 96.5 273 ALA A CA 1
ATOM 2024 C C . ALA A 1 273 ? 7.094 -7.121 11.891 1 96.5 273 ALA A C 1
ATOM 2026 O O . ALA A 1 273 ? 6.727 -6.996 10.719 1 96.5 273 ALA A O 1
ATOM 2027 N N . LEU A 1 274 ? 8.289 -7.566 12.219 1 97.69 274 LEU A N 1
ATOM 2028 C CA . LEU A 1 274 ? 9.242 -7.984 11.203 1 97.69 274 LEU A CA 1
ATOM 2029 C C . LEU A 1 274 ? 8.805 -9.289 10.547 1 97.69 274 LEU A C 1
ATOM 2031 O O . LEU A 1 274 ? 8.969 -9.469 9.336 1 97.69 274 LEU A O 1
ATOM 2035 N N . GLN A 1 275 ? 8.242 -10.219 11.375 1 97.88 275 GLN A N 1
ATOM 2036 C CA . GLN A 1 275 ? 7.723 -11.477 10.844 1 97.88 275 GLN A CA 1
ATOM 2037 C C . GLN A 1 275 ? 6.688 -11.219 9.75 1 97.88 275 GLN A C 1
ATOM 2039 O O . GLN A 1 275 ? 6.777 -11.789 8.664 1 97.88 275 GLN A O 1
ATOM 2044 N N . HIS A 1 276 ? 5.758 -10.359 10.031 1 97.94 276 HIS A N 1
ATOM 2045 C CA . HIS A 1 276 ? 4.672 -10.086 9.094 1 97.94 276 HIS A CA 1
ATOM 2046 C C . HIS A 1 276 ? 5.191 -9.422 7.824 1 97.94 276 HIS A C 1
ATOM 2048 O O . HIS A 1 276 ? 4.699 -9.688 6.727 1 97.94 276 HIS A O 1
ATOM 2054 N N . ARG A 1 277 ? 6.16 -8.562 7.949 1 97.62 277 ARG A N 1
ATOM 2055 C CA . ARG A 1 277 ? 6.73 -7.918 6.766 1 97.62 277 ARG A CA 1
ATOM 2056 C C . ARG A 1 277 ? 7.414 -8.938 5.867 1 97.62 277 ARG A C 1
ATOM 2058 O O . ARG A 1 277 ? 7.312 -8.859 4.641 1 97.62 277 ARG A O 1
ATOM 2065 N N . LEU A 1 278 ? 8.133 -9.859 6.488 1 98 278 LEU A N 1
ATOM 2066 C CA . LEU A 1 278 ? 8.789 -10.914 5.719 1 98 278 LEU A CA 1
ATOM 2067 C C . LEU A 1 278 ? 7.766 -11.797 5.02 1 98 278 LEU A C 1
ATOM 2069 O O . LEU A 1 278 ? 7.965 -12.195 3.869 1 98 278 LEU A O 1
ATOM 2073 N N . VAL A 1 279 ? 6.672 -12.109 5.691 1 98 279 VAL A N 1
ATOM 2074 C CA . VAL A 1 279 ? 5.617 -12.93 5.109 1 98 279 VAL A CA 1
ATOM 2075 C C . VAL A 1 279 ? 5 -12.203 3.914 1 98 279 VAL A C 1
ATOM 2077 O O . VAL A 1 279 ? 4.75 -12.812 2.873 1 98 279 VAL A O 1
ATOM 2080 N N . ASP A 1 280 ? 4.781 -10.938 4.035 1 98.06 280 ASP A N 1
ATOM 2081 C CA . ASP A 1 280 ? 4.203 -10.164 2.941 1 98.06 280 ASP A CA 1
ATOM 2082 C C . ASP A 1 280 ? 5.129 -10.148 1.729 1 98.06 280 ASP A C 1
ATOM 2084 O O . ASP A 1 280 ? 4.672 -10.242 0.588 1 98.06 280 ASP A O 1
ATOM 2088 N N . ALA A 1 281 ? 6.402 -10 1.96 1 98.12 281 ALA A N 1
ATOM 2089 C CA . ALA A 1 281 ? 7.359 -10.047 0.855 1 98.12 281 ALA A CA 1
ATOM 2090 C C . ALA A 1 281 ? 7.391 -11.43 0.213 1 98.12 281 ALA A C 1
ATOM 2092 O O . ALA A 1 281 ? 7.426 -11.555 -1.014 1 98.12 281 ALA A O 1
ATOM 2093 N N . ALA A 1 282 ? 7.387 -12.43 1.07 1 98 282 ALA A N 1
ATOM 2094 C CA . ALA A 1 282 ? 7.375 -13.797 0.565 1 98 282 ALA A CA 1
ATOM 2095 C C . ALA A 1 282 ? 6.129 -14.062 -0.274 1 98 282 ALA A C 1
ATOM 2097 O O . ALA A 1 282 ? 6.188 -14.789 -1.27 1 98 282 ALA A O 1
ATOM 2098 N N . MET A 1 283 ? 5.051 -13.523 0.134 1 97.81 283 MET A N 1
ATOM 2099 C CA . MET A 1 283 ? 3.807 -13.672 -0.614 1 97.81 283 MET A CA 1
ATOM 2100 C C . MET A 1 283 ? 3.949 -13.109 -2.023 1 97.81 283 MET A C 1
ATOM 2102 O O . MET A 1 283 ? 3.52 -13.734 -2.994 1 97.81 283 MET A O 1
ATOM 2106 N N . GLN A 1 284 ? 4.566 -11.953 -2.18 1 98.25 284 GLN A N 1
ATOM 2107 C CA . GLN A 1 284 ? 4.773 -11.359 -3.498 1 98.25 284 GLN A CA 1
ATOM 2108 C C . GLN A 1 284 ? 5.645 -12.258 -4.375 1 98.25 284 GLN A C 1
ATOM 2110 O O . GLN A 1 284 ? 5.406 -12.375 -5.578 1 98.25 284 GLN A O 1
ATOM 2115 N N . VAL A 1 285 ? 6.613 -12.836 -3.77 1 98.31 285 VAL A N 1
ATOM 2116 C CA . VAL A 1 285 ? 7.523 -13.711 -4.504 1 98.31 285 VAL A CA 1
ATOM 2117 C C . VAL A 1 285 ? 6.773 -14.961 -4.969 1 98.31 285 VAL A C 1
ATOM 2119 O O . VAL A 1 285 ? 6.938 -15.398 -6.109 1 98.31 285 VAL A O 1
ATOM 2122 N N . GLU A 1 286 ? 5.938 -15.492 -4.094 1 97.44 286 GLU A N 1
ATOM 2123 C CA . GLU A 1 286 ? 5.164 -16.672 -4.461 1 97.44 286 GLU A CA 1
ATOM 2124 C C . GLU A 1 286 ? 4.152 -16.359 -5.555 1 97.44 286 GLU A C 1
ATOM 2126 O O . GLU A 1 286 ? 3.91 -17.172 -6.441 1 97.44 286 GLU A O 1
ATOM 2131 N N . LEU A 1 287 ? 3.57 -15.234 -5.477 1 97.75 287 LEU A N 1
ATOM 2132 C CA . LEU A 1 287 ? 2.67 -14.805 -6.539 1 97.75 287 LEU A CA 1
ATOM 2133 C C . LEU A 1 287 ? 3.404 -14.711 -7.871 1 97.75 287 LEU A C 1
ATOM 2135 O O . LEU A 1 287 ? 2.893 -15.164 -8.898 1 97.75 287 LEU A O 1
ATOM 2139 N N . ALA A 1 288 ? 4.574 -14.125 -7.875 1 98.5 288 ALA A N 1
ATOM 2140 C CA . ALA A 1 288 ? 5.375 -14.016 -9.086 1 98.5 288 ALA A CA 1
ATOM 2141 C C . ALA A 1 288 ? 5.738 -15.391 -9.633 1 98.5 288 ALA A C 1
ATOM 2143 O O . ALA A 1 288 ? 5.613 -15.641 -10.836 1 98.5 288 ALA A O 1
ATOM 2144 N N . ALA A 1 289 ? 6.18 -16.281 -8.742 1 97.94 289 ALA A N 1
ATOM 2145 C CA . ALA A 1 289 ? 6.59 -17.625 -9.141 1 97.94 289 ALA A CA 1
ATOM 2146 C C . ALA A 1 289 ? 5.422 -18.391 -9.758 1 97.94 289 ALA A C 1
ATOM 2148 O O . ALA A 1 289 ? 5.578 -19.031 -10.805 1 97.94 289 ALA A O 1
ATOM 2149 N N . ASN A 1 290 ? 4.301 -18.328 -9.133 1 96.12 290 ASN A N 1
ATOM 2150 C CA . ASN A 1 290 ? 3.141 -19.062 -9.625 1 96.12 290 ASN A CA 1
ATOM 2151 C C . ASN A 1 290 ? 2.58 -18.438 -10.898 1 96.12 290 ASN A C 1
ATOM 2153 O O . ASN A 1 290 ? 2.068 -19.141 -11.773 1 96.12 290 ASN A O 1
ATOM 2157 N N . SER A 1 291 ? 2.637 -17.109 -11 1 97.31 291 SER A N 1
ATOM 2158 C CA . SER A 1 291 ? 2.258 -16.453 -12.25 1 97.31 291 SER A CA 1
ATOM 2159 C C . SER A 1 291 ? 3.131 -16.922 -13.406 1 97.31 291 SER A C 1
ATOM 2161 O O . SER A 1 291 ? 2.635 -17.141 -14.516 1 97.31 291 SER A O 1
ATOM 2163 N N . LEU A 1 292 ? 4.398 -17 -13.172 1 98.19 292 LEU A N 1
ATOM 2164 C CA . LEU A 1 292 ? 5.336 -17.484 -14.18 1 98.19 292 LEU A CA 1
ATOM 2165 C C . LEU A 1 292 ? 5.02 -18.922 -14.578 1 98.19 292 LEU A C 1
ATOM 2167 O O . LEU A 1 292 ? 4.953 -19.234 -15.766 1 98.19 292 LEU A O 1
ATOM 2171 N N . LEU A 1 293 ? 4.816 -19.797 -13.609 1 95.88 293 LEU A N 1
ATOM 2172 C CA . LEU A 1 293 ? 4.531 -21.203 -13.883 1 95.88 293 LEU A CA 1
ATOM 2173 C C . LEU A 1 293 ? 3.234 -21.344 -14.672 1 95.88 293 LEU A C 1
ATOM 2175 O O . LEU A 1 293 ? 3.17 -22.109 -15.633 1 95.88 293 LEU A O 1
ATOM 2179 N N . ASP A 1 294 ? 2.25 -20.609 -14.273 1 94.81 294 ASP A N 1
ATOM 2180 C CA . ASP A 1 294 ? 0.988 -20.609 -15.008 1 94.81 294 ASP A CA 1
ATOM 2181 C C . ASP A 1 294 ? 1.187 -20.141 -16.438 1 94.81 294 ASP A C 1
ATOM 2183 O O . ASP A 1 294 ? 0.598 -20.703 -17.375 1 94.81 294 ASP A O 1
ATOM 2187 N N . ALA A 1 295 ? 1.941 -19.125 -16.625 1 96.88 295 ALA A N 1
ATOM 2188 C CA . ALA A 1 295 ? 2.213 -18.578 -17.969 1 96.88 295 ALA A CA 1
ATOM 2189 C C . ALA A 1 295 ? 2.9 -19.625 -18.844 1 96.88 295 ALA A C 1
ATOM 2191 O O . ALA A 1 295 ? 2.51 -19.828 -20 1 96.88 295 ALA A O 1
ATOM 2192 N N . LEU A 1 296 ? 3.896 -20.281 -18.297 1 96.25 296 LEU A N 1
ATOM 2193 C CA . LEU A 1 296 ? 4.656 -21.281 -19.047 1 96.25 296 LEU A CA 1
ATOM 2194 C C . LEU A 1 296 ? 3.777 -22.469 -19.422 1 96.25 296 LEU A C 1
ATOM 2196 O O . LEU A 1 296 ? 3.84 -22.953 -20.547 1 96.25 296 LEU A O 1
ATOM 2200 N N . ASP A 1 297 ? 2.953 -22.891 -18.531 1 92.12 297 ASP A N 1
ATOM 2201 C CA . ASP A 1 297 ? 2.049 -24 -18.797 1 92.12 297 ASP A CA 1
ATOM 2202 C C . ASP A 1 297 ? 1.014 -23.625 -19.859 1 92.12 297 ASP A C 1
ATOM 2204 O O . ASP A 1 297 ? 0.702 -24.438 -20.734 1 92.12 297 ASP A O 1
ATOM 2208 N N . THR A 1 298 ? 0.497 -22.438 -19.75 1 93.06 298 THR A N 1
ATOM 2209 C CA . THR A 1 298 ? -0.503 -21.969 -20.703 1 93.06 298 THR A CA 1
ATOM 2210 C C . THR A 1 298 ? 0.097 -21.828 -22.094 1 93.06 298 THR A C 1
ATOM 2212 O O . THR A 1 298 ? -0.537 -22.203 -23.094 1 93.06 298 THR A O 1
ATOM 2215 N N . LEU A 1 299 ? 1.249 -21.328 -22.141 1 94.38 299 LEU A N 1
ATOM 2216 C CA . LEU A 1 299 ? 1.929 -21.172 -23.422 1 94.38 299 LEU A CA 1
ATOM 2217 C C . LEU A 1 299 ? 2.211 -22.531 -24.062 1 94.38 299 LEU A C 1
ATOM 2219 O O . LEU A 1 299 ? 2.15 -22.688 -25.281 1 94.38 299 LEU A O 1
ATOM 2223 N N . ALA A 1 300 ? 2.584 -23.5 -23.281 1 92.31 300 ALA A N 1
ATOM 2224 C CA . ALA A 1 300 ? 2.83 -24.844 -23.797 1 92.31 300 ALA A CA 1
ATOM 2225 C C . ALA A 1 300 ? 1.559 -25.438 -24.391 1 92.31 300 ALA A C 1
ATOM 2227 O O . ALA A 1 300 ? 1.614 -26.188 -25.359 1 92.31 300 ALA A O 1
ATOM 2228 N N . ALA A 1 301 ? 0.447 -25.078 -23.844 1 89.5 301 ALA A N 1
ATOM 2229 C CA . ALA A 1 301 ? -0.839 -25.594 -24.297 1 89.5 301 ALA A CA 1
ATOM 2230 C C . ALA A 1 301 ? -1.312 -24.859 -25.547 1 89.5 301 ALA A C 1
ATOM 2232 O O . ALA A 1 301 ? -2.035 -25.438 -26.375 1 89.5 301 ALA A O 1
ATOM 2233 N N . GLN A 1 302 ? -0.915 -23.594 -25.688 1 93 302 GLN A N 1
ATOM 2234 C CA . GLN A 1 302 ? -1.303 -22.781 -26.828 1 93 302 GLN A CA 1
ATOM 2235 C C . GLN A 1 302 ? -0.102 -22.031 -27.406 1 93 302 GLN A C 1
ATOM 2237 O O . GLN A 1 302 ? -0.087 -20.797 -27.422 1 93 302 GLN A O 1
ATOM 2242 N N . PRO A 1 303 ? 0.765 -22.719 -28.047 1 91 303 PRO A N 1
ATOM 2243 C CA . PRO A 1 303 ? 2.053 -22.141 -28.422 1 91 303 PRO A CA 1
ATOM 2244 C C . PRO A 1 303 ? 1.929 -21.125 -29.562 1 91 303 PRO A C 1
ATOM 2246 O O . PRO A 1 303 ? 2.797 -20.266 -29.734 1 91 303 PRO A O 1
ATOM 2249 N N . ASP A 1 304 ? 0.828 -21.094 -30.391 1 92.94 304 ASP A N 1
ATOM 2250 C CA . ASP A 1 304 ? 0.771 -20.281 -31.609 1 92.94 304 ASP A CA 1
ATOM 2251 C C . ASP A 1 304 ? -0.028 -19 -31.375 1 92.94 304 ASP A C 1
ATOM 2253 O O . ASP A 1 304 ? -0.145 -18.172 -32.281 1 92.94 304 ASP A O 1
ATOM 2257 N N . ASP A 1 305 ? -0.497 -18.766 -30.219 1 95.38 305 ASP A N 1
ATOM 2258 C CA . ASP A 1 305 ? -1.279 -17.578 -29.922 1 95.38 305 ASP A CA 1
ATOM 2259 C C . ASP A 1 305 ? -0.376 -16.422 -29.484 1 95.38 305 ASP A C 1
ATOM 2261 O O . ASP A 1 305 ? -0.025 -16.312 -28.312 1 95.38 305 ASP A O 1
ATOM 2265 N N . ALA A 1 306 ? -0.102 -15.508 -30.391 1 95.88 306 ALA A N 1
ATOM 2266 C CA . ALA A 1 306 ? 0.84 -14.414 -30.156 1 95.88 306 ALA A CA 1
ATOM 2267 C C . ALA A 1 306 ? 0.306 -13.445 -29.109 1 95.88 306 ALA A C 1
ATOM 2269 O O . ALA A 1 306 ? 1.06 -12.969 -28.25 1 95.88 306 ALA A O 1
ATOM 2270 N N . THR A 1 307 ? -0.954 -13.141 -29.188 1 96.31 307 THR A N 1
ATOM 2271 C CA . THR A 1 307 ? -1.556 -12.211 -28.234 1 96.31 307 THR A CA 1
ATOM 2272 C C . THR A 1 307 ? -1.511 -12.781 -26.812 1 96.31 307 THR A C 1
ATOM 2274 O O . THR A 1 307 ? -1.195 -12.062 -25.859 1 96.31 307 THR A O 1
ATOM 2277 N N . LEU A 1 308 ? -1.796 -14.008 -26.766 1 96.44 308 LEU A N 1
ATOM 2278 C CA . LEU A 1 308 ? -1.742 -14.68 -25.469 1 96.44 308 LEU A CA 1
ATOM 2279 C C . LEU A 1 308 ? -0.321 -14.68 -24.906 1 96.44 308 LEU A C 1
ATOM 2281 O O . LEU A 1 308 ? -0.11 -14.406 -23.734 1 96.44 308 LEU A O 1
ATOM 2285 N N . ARG A 1 309 ? 0.642 -15.008 -25.703 1 97.56 309 ARG A N 1
ATOM 2286 C CA . ARG A 1 309 ? 2.041 -15.023 -25.281 1 97.56 309 ARG A CA 1
ATOM 2287 C C . ARG A 1 309 ? 2.467 -13.664 -24.75 1 97.56 309 ARG A C 1
ATOM 2289 O O . ARG A 1 309 ? 3.08 -13.57 -23.672 1 97.56 309 ARG A O 1
ATOM 2296 N N . LYS A 1 310 ? 2.088 -12.625 -25.531 1 98.06 310 LYS A N 1
ATOM 2297 C CA . LYS A 1 310 ? 2.428 -11.266 -25.125 1 98.06 310 LYS A CA 1
ATOM 2298 C C . LYS A 1 310 ? 1.784 -10.914 -23.797 1 98.06 310 LYS A C 1
ATOM 2300 O O . LYS A 1 310 ? 2.43 -10.312 -22.922 1 98.06 310 LYS A O 1
ATOM 2305 N N . THR A 1 311 ? 0.569 -11.297 -23.609 1 97.62 311 THR A N 1
ATOM 2306 C CA . THR A 1 311 ? -0.189 -11.023 -22.391 1 97.62 311 THR A CA 1
ATOM 2307 C C . THR A 1 311 ? 0.438 -11.727 -21.188 1 97.62 311 THR A C 1
ATOM 2309 O O . THR A 1 311 ? 0.626 -11.109 -20.141 1 97.62 311 THR A O 1
ATOM 2312 N N . LEU A 1 312 ? 0.797 -12.977 -21.391 1 97.75 312 LEU A N 1
ATOM 2313 C CA . LEU A 1 312 ? 1.351 -13.789 -20.312 1 97.75 312 LEU A CA 1
ATOM 2314 C C . LEU A 1 312 ? 2.74 -13.297 -19.922 1 97.75 312 LEU A C 1
ATOM 2316 O O . LEU A 1 312 ? 3.078 -13.258 -18.734 1 97.75 312 LEU A O 1
ATOM 2320 N N . ALA A 1 313 ? 3.539 -12.898 -20.875 1 98.62 313 ALA A N 1
ATOM 2321 C CA . ALA A 1 313 ? 4.879 -12.383 -20.609 1 98.62 313 ALA A CA 1
ATOM 2322 C C . ALA A 1 313 ? 4.816 -11.094 -19.797 1 98.62 313 ALA A C 1
ATOM 2324 O O . ALA A 1 313 ? 5.586 -10.922 -18.844 1 98.62 313 ALA A O 1
ATOM 2325 N N . SER A 1 314 ? 3.865 -10.258 -20.156 1 98.56 314 SER A N 1
ATOM 2326 C CA . SER A 1 314 ? 3.715 -8.992 -19.453 1 98.56 314 SER A CA 1
ATOM 2327 C C . SER A 1 314 ? 3.201 -9.203 -18.031 1 98.56 314 SER A C 1
ATOM 2329 O O . SER A 1 314 ? 3.652 -8.539 -17.094 1 98.56 314 SER A O 1
ATOM 2331 N N . ARG A 1 315 ? 2.297 -10.109 -17.859 1 98 315 ARG A N 1
ATOM 2332 C CA . ARG A 1 315 ? 1.786 -10.414 -16.516 1 98 315 ARG A CA 1
ATOM 2333 C C . ARG A 1 315 ? 2.904 -10.898 -15.602 1 98 315 ARG A C 1
ATOM 2335 O O . ARG A 1 315 ? 3.076 -10.375 -14.5 1 98 315 ARG A O 1
ATOM 2342 N N . ALA A 1 316 ? 3.65 -11.844 -16.062 1 98.56 316 ALA A N 1
ATOM 2343 C CA . ALA A 1 316 ? 4.715 -12.438 -15.258 1 98.56 316 ALA A CA 1
ATOM 2344 C C . ALA A 1 316 ? 5.801 -11.414 -14.945 1 98.56 316 ALA A C 1
ATOM 2346 O O . ALA A 1 316 ? 6.254 -11.305 -13.805 1 98.56 316 ALA A O 1
ATOM 2347 N N . LYS A 1 317 ? 6.195 -10.648 -15.961 1 98.75 317 LYS A N 1
ATOM 2348 C CA . LYS A 1 317 ? 7.281 -9.688 -15.789 1 98.75 317 LYS A CA 1
ATOM 2349 C C . LYS A 1 317 ? 6.875 -8.57 -14.836 1 98.75 317 LYS A C 1
ATOM 2351 O O . LYS A 1 317 ? 7.684 -8.117 -14.023 1 98.75 317 LYS A O 1
ATOM 2356 N N . ALA A 1 318 ? 5.664 -8.133 -14.969 1 98.5 318 ALA A N 1
ATOM 2357 C CA . ALA A 1 318 ? 5.188 -7.078 -14.078 1 98.5 318 ALA A CA 1
ATOM 2358 C C . ALA A 1 318 ? 5.273 -7.508 -12.617 1 98.5 318 ALA A C 1
ATOM 2360 O O . ALA A 1 318 ? 5.824 -6.785 -11.789 1 98.5 318 ALA A O 1
ATOM 2361 N N . ARG A 1 319 ? 4.84 -8.664 -12.281 1 98.31 319 ARG A N 1
ATOM 2362 C CA . ARG A 1 319 ? 4.812 -9.156 -10.906 1 98.31 319 ARG A CA 1
ATOM 2363 C C . ARG A 1 319 ? 6.215 -9.492 -10.414 1 98.31 319 ARG A C 1
ATOM 2365 O O . ARG A 1 319 ? 6.57 -9.188 -9.273 1 98.31 319 ARG A O 1
ATOM 2372 N N . ALA A 1 320 ? 6.988 -10.086 -11.25 1 98.81 320 ALA A N 1
ATOM 2373 C CA . ALA A 1 320 ? 8.328 -10.492 -10.852 1 98.81 320 ALA A CA 1
ATOM 2374 C C . ALA A 1 320 ? 9.219 -9.281 -10.578 1 98.81 320 ALA A C 1
ATOM 2376 O O . ALA A 1 320 ? 9.984 -9.273 -9.617 1 98.81 320 ALA A O 1
ATOM 2377 N N . ALA A 1 321 ? 9.117 -8.312 -11.477 1 98.62 321 ALA A N 1
ATOM 2378 C CA . ALA A 1 321 ? 9.906 -7.094 -11.297 1 98.62 321 ALA A CA 1
ATOM 2379 C C . ALA A 1 321 ? 9.539 -6.402 -9.984 1 98.62 321 ALA A C 1
ATOM 2381 O O . ALA A 1 321 ? 10.422 -5.984 -9.227 1 98.62 321 ALA A O 1
ATOM 2382 N N . ARG A 1 322 ? 8.305 -6.332 -9.711 1 97.69 322 ARG A N 1
ATOM 2383 C CA . ARG A 1 322 ? 7.848 -5.727 -8.461 1 97.69 322 ARG A CA 1
ATOM 2384 C C . ARG A 1 322 ? 8.297 -6.547 -7.258 1 97.69 322 ARG A C 1
ATOM 2386 O O . ARG A 1 322 ? 8.82 -5.996 -6.285 1 97.69 322 ARG A O 1
ATOM 2393 N N . ALA A 1 323 ? 8.109 -7.832 -7.316 1 98.31 323 ALA A N 1
ATOM 2394 C CA . ALA A 1 323 ? 8.453 -8.719 -6.207 1 98.31 323 ALA A CA 1
ATOM 2395 C C . ALA A 1 323 ? 9.953 -8.688 -5.926 1 98.31 323 ALA A C 1
ATOM 2397 O O . ALA A 1 323 ? 10.375 -8.672 -4.77 1 98.31 323 ALA A O 1
ATOM 2398 N N . GLY A 1 324 ? 10.758 -8.734 -6.996 1 98.56 324 GLY A N 1
ATOM 2399 C CA . GLY A 1 324 ? 12.203 -8.703 -6.84 1 98.56 324 GLY A CA 1
ATOM 2400 C C . GLY A 1 324 ? 12.695 -7.453 -6.133 1 98.56 324 GLY A C 1
ATOM 2401 O O . GLY A 1 324 ? 13.477 -7.539 -5.184 1 98.56 324 GLY A O 1
ATOM 2402 N N . LEU A 1 325 ? 12.195 -6.312 -6.559 1 97.88 325 LEU A N 1
ATOM 2403 C CA . LEU A 1 325 ? 12.617 -5.043 -5.973 1 97.88 325 LEU A CA 1
ATOM 2404 C C . LEU A 1 325 ? 12.133 -4.926 -4.531 1 97.88 325 LEU A C 1
ATOM 2406 O O . LEU A 1 325 ? 12.875 -4.461 -3.66 1 97.88 325 LEU A O 1
ATOM 2410 N N . GLU A 1 326 ? 10.945 -5.34 -4.309 1 97.69 326 GLU A N 1
ATOM 2411 C CA . GLU A 1 326 ? 10.383 -5.254 -2.963 1 97.69 326 GLU A CA 1
ATOM 2412 C C . GLU A 1 326 ? 11.141 -6.152 -1.99 1 97.69 326 GLU A C 1
ATOM 2414 O O . GLU A 1 326 ? 11.422 -5.754 -0.859 1 97.69 326 GLU A O 1
ATOM 2419 N N . ALA A 1 327 ? 11.422 -7.352 -2.414 1 98.5 327 ALA A N 1
ATOM 2420 C CA . ALA A 1 327 ? 12.141 -8.297 -1.564 1 98.5 327 ALA A CA 1
ATOM 2421 C C . ALA A 1 327 ? 13.531 -7.773 -1.222 1 98.5 327 ALA A C 1
ATOM 2423 O O . ALA A 1 327 ? 13.945 -7.809 -0.061 1 98.5 327 ALA A O 1
ATOM 2424 N N . ALA A 1 328 ? 14.219 -7.281 -2.205 1 98.44 328 ALA A N 1
ATOM 2425 C CA . ALA A 1 328 ? 15.586 -6.812 -2 1 98.44 328 ALA A CA 1
ATOM 2426 C C . ALA A 1 328 ? 15.609 -5.543 -1.156 1 98.44 328 ALA A C 1
ATOM 2428 O O . ALA A 1 328 ? 16.469 -5.379 -0.293 1 98.44 328 ALA A O 1
ATOM 2429 N N . ARG A 1 329 ? 14.711 -4.652 -1.403 1 97.69 329 ARG A N 1
ATOM 2430 C CA . ARG A 1 329 ? 14.586 -3.438 -0.602 1 97.69 329 ARG A CA 1
ATOM 2431 C C . ARG A 1 329 ? 14.312 -3.773 0.861 1 97.69 329 ARG A C 1
ATOM 2433 O O . ARG A 1 329 ? 14.922 -3.186 1.761 1 97.69 329 ARG A O 1
ATOM 2440 N N . LEU A 1 330 ? 13.375 -4.648 1.083 1 98.31 330 LEU A N 1
ATOM 2441 C CA . LEU A 1 330 ? 13.055 -5.059 2.445 1 98.31 330 LEU A CA 1
ATOM 2442 C C . LEU A 1 330 ? 14.273 -5.668 3.133 1 98.31 330 LEU A C 1
ATOM 2444 O O . LEU A 1 330 ? 14.5 -5.434 4.32 1 98.31 330 LEU A O 1
ATOM 2448 N N . ALA A 1 331 ? 14.984 -6.48 2.377 1 98.62 331 ALA A N 1
ATOM 2449 C CA . ALA A 1 331 ? 16.188 -7.098 2.941 1 98.62 331 ALA A CA 1
ATOM 2450 C C . ALA A 1 331 ? 17.156 -6.043 3.457 1 98.62 331 ALA A C 1
ATOM 2452 O O . ALA A 1 331 ? 17.719 -6.188 4.543 1 98.62 331 ALA A O 1
ATOM 2453 N N . ILE A 1 332 ? 17.312 -4.996 2.691 1 98.12 332 ILE A N 1
ATOM 2454 C CA . ILE A 1 332 ? 18.188 -3.912 3.143 1 98.12 332 ILE A CA 1
ATOM 2455 C C . ILE A 1 332 ? 17.656 -3.344 4.461 1 98.12 332 ILE A C 1
ATOM 2457 O O . ILE A 1 332 ? 18.406 -3.174 5.418 1 98.12 332 ILE A O 1
ATOM 2461 N N . GLN A 1 333 ? 16.438 -3.088 4.539 1 98 333 GLN A N 1
ATOM 2462 C CA . GLN A 1 333 ? 15.82 -2.541 5.746 1 98 333 GLN A CA 1
ATOM 2463 C C . GLN A 1 333 ? 16.031 -3.469 6.938 1 98 333 GLN A C 1
ATOM 2465 O O . GLN A 1 333 ? 16.359 -3.016 8.031 1 98 333 GLN A O 1
ATOM 2470 N N . LEU A 1 334 ? 15.82 -4.734 6.742 1 97.75 334 LEU A N 1
ATOM 2471 C CA . LEU A 1 334 ? 15.852 -5.711 7.828 1 97.75 334 LEU A CA 1
ATOM 2472 C C . LEU A 1 334 ? 17.281 -5.906 8.328 1 97.75 334 LEU A C 1
ATOM 2474 O O . LEU A 1 334 ? 17.484 -6.211 9.508 1 97.75 334 LEU A O 1
ATOM 2478 N N . HIS A 1 335 ? 18.25 -5.707 7.477 1 97.12 335 HIS A N 1
ATOM 2479 C CA . HIS A 1 335 ? 19.641 -5.863 7.871 1 97.12 335 HIS A CA 1
ATOM 2480 C C . HIS A 1 335 ? 20.188 -4.582 8.492 1 97.12 335 HIS A C 1
ATOM 2482 O O . HIS A 1 335 ? 21.25 -4.59 9.133 1 97.12 335 HIS A O 1
ATOM 2488 N N . GLY A 1 336 ? 19.484 -3.451 8.32 1 95.38 336 GLY A N 1
ATOM 2489 C CA . GLY A 1 336 ? 19.953 -2.182 8.844 1 95.38 336 GLY A CA 1
ATOM 2490 C C . GLY A 1 336 ? 21.125 -1.611 8.07 1 95.38 336 GLY A C 1
ATOM 2491 O O . GLY A 1 336 ? 21.172 -1.729 6.844 1 95.38 336 GLY A O 1
ATOM 2492 N N . ALA A 1 337 ? 21.984 -0.985 8.734 1 94.94 337 ALA A N 1
ATOM 2493 C CA . ALA A 1 337 ? 23.062 -0.251 8.102 1 94.94 337 ALA A CA 1
ATOM 2494 C C . ALA A 1 337 ? 23.953 -1.185 7.273 1 94.94 337 ALA A C 1
ATOM 2496 O O . ALA A 1 337 ? 24.422 -0.81 6.199 1 94.94 337 ALA A O 1
ATOM 2497 N N . ILE A 1 338 ? 24.172 -2.393 7.773 1 95.62 338 ILE A N 1
ATOM 2498 C CA . ILE A 1 338 ? 25.094 -3.295 7.078 1 95.62 338 ILE A CA 1
ATOM 2499 C C . ILE A 1 338 ? 24.5 -3.668 5.715 1 95.62 338 ILE A C 1
ATOM 2501 O O . ILE A 1 338 ? 25.25 -3.902 4.758 1 95.62 338 ILE A O 1
ATOM 2505 N N . GLY A 1 339 ? 23.156 -3.701 5.625 1 96.25 339 GLY A N 1
ATOM 2506 C CA . GLY A 1 339 ? 22.5 -3.99 4.359 1 96.25 339 GLY A CA 1
ATOM 2507 C C . GLY A 1 339 ? 22.719 -2.91 3.316 1 96.25 339 GLY A C 1
ATOM 2508 O O . GLY A 1 339 ? 22.594 -3.164 2.117 1 96.25 339 GLY A O 1
ATOM 2509 N N . TYR A 1 340 ? 23.078 -1.75 3.768 1 95.44 340 TYR A N 1
ATOM 2510 C CA . TYR A 1 340 ? 23.281 -0.595 2.902 1 95.44 340 TYR A CA 1
ATOM 2511 C C . TYR A 1 340 ? 24.75 -0.46 2.516 1 95.44 340 TYR A C 1
ATOM 2513 O O . TYR A 1 340 ? 25.188 0.607 2.08 1 95.44 340 TYR A O 1
ATOM 2521 N N . THR A 1 341 ? 25.531 -1.513 2.707 1 95.88 341 THR A N 1
ATOM 2522 C CA . THR A 1 341 ? 26.969 -1.469 2.402 1 95.88 341 THR A CA 1
ATOM 2523 C C . THR A 1 341 ? 27.328 -2.535 1.373 1 95.88 341 THR A C 1
ATOM 2525 O O . THR A 1 341 ? 26.531 -3.416 1.071 1 95.88 341 THR A O 1
ATOM 2528 N N . GLU A 1 342 ? 28.547 -2.461 0.903 1 92.5 342 GLU A N 1
ATOM 2529 C CA . GLU A 1 342 ? 29.062 -3.455 -0.03 1 92.5 342 GLU A CA 1
ATOM 2530 C C . GLU A 1 342 ? 29.609 -4.676 0.708 1 92.5 342 GLU A C 1
ATOM 2532 O O . GLU A 1 342 ? 29.984 -5.668 0.084 1 92.5 342 GLU A O 1
ATOM 2537 N N . GLU A 1 343 ? 29.516 -4.645 1.99 1 92.88 343 GLU A N 1
ATOM 2538 C CA . GLU A 1 343 ? 30.078 -5.727 2.801 1 92.88 343 GLU A CA 1
ATOM 2539 C C . GLU A 1 343 ? 29.031 -6.82 3.041 1 92.88 343 GLU A C 1
ATOM 2541 O O . GLU A 1 343 ? 29.375 -7.898 3.537 1 92.88 343 GLU A O 1
ATOM 2546 N N . CYS A 1 344 ? 27.844 -6.527 2.707 1 94.75 344 CYS A N 1
ATOM 2547 C CA . CYS A 1 344 ? 26.75 -7.477 2.836 1 94.75 344 CYS A CA 1
ATOM 2548 C C . CYS A 1 344 ? 26.188 -7.844 1.469 1 94.75 344 CYS A C 1
ATOM 2550 O O . CYS A 1 344 ? 25.984 -6.973 0.621 1 94.75 344 CYS A O 1
ATOM 2552 N N . ASP A 1 345 ? 25.875 -9.102 1.293 1 96.44 345 ASP A N 1
ATOM 2553 C CA . ASP A 1 345 ? 25.438 -9.594 -0.012 1 96.44 345 ASP A CA 1
ATOM 2554 C C . ASP A 1 345 ? 24.062 -9.023 -0.382 1 96.44 345 ASP A C 1
ATOM 2556 O O . ASP A 1 345 ? 23.688 -9.023 -1.555 1 96.44 345 ASP A O 1
ATOM 2560 N N . VAL A 1 346 ? 23.359 -8.578 0.559 1 96.75 346 VAL A N 1
ATOM 2561 C CA . VAL A 1 346 ? 22.016 -8.062 0.302 1 96.75 346 VAL A CA 1
ATOM 2562 C C . VAL A 1 346 ? 22.094 -6.895 -0.68 1 96.75 346 VAL A C 1
ATOM 2564 O O . VAL A 1 346 ? 21.203 -6.711 -1.507 1 96.75 346 VAL A O 1
ATOM 2567 N N . SER A 1 347 ? 23.109 -6.141 -0.599 1 95.94 347 SER A N 1
ATOM 2568 C CA . SER A 1 347 ? 23.281 -5.012 -1.511 1 95.94 347 SER A CA 1
ATOM 2569 C C . SER A 1 347 ? 23.469 -5.484 -2.947 1 95.94 347 SER A C 1
ATOM 2571 O O . SER A 1 347 ? 23 -4.84 -3.887 1 95.94 347 SER A O 1
ATOM 2573 N N . LEU A 1 348 ? 24.172 -6.59 -3.121 1 96.75 348 LEU A N 1
ATOM 2574 C CA . LEU A 1 348 ? 24.359 -7.164 -4.449 1 96.75 348 LEU A CA 1
ATOM 2575 C C . LEU A 1 348 ? 23.016 -7.605 -5.035 1 96.75 348 LEU A C 1
ATOM 2577 O O . LEU A 1 348 ? 22.734 -7.359 -6.207 1 96.75 348 LEU A O 1
ATOM 2581 N N . TYR A 1 349 ? 22.219 -8.289 -4.262 1 98.38 349 TYR A N 1
ATOM 2582 C CA . TYR A 1 349 ? 20.906 -8.734 -4.703 1 98.38 349 TYR A CA 1
ATOM 2583 C C . TYR A 1 349 ? 20.016 -7.551 -5.043 1 98.38 349 TYR A C 1
ATOM 2585 O O . TYR A 1 349 ? 19.234 -7.609 -5.996 1 98.38 349 TYR A O 1
ATOM 2593 N N . PHE A 1 350 ? 20.125 -6.5 -4.285 1 98.19 350 PHE A N 1
ATOM 2594 C CA . PHE A 1 350 ? 19.359 -5.297 -4.582 1 98.19 350 PHE A CA 1
ATOM 2595 C C . PHE A 1 350 ? 19.781 -4.699 -5.918 1 98.19 350 PHE A C 1
ATOM 2597 O O . PHE A 1 350 ? 18.938 -4.348 -6.742 1 98.19 350 PHE A O 1
ATOM 2604 N N . ARG A 1 351 ? 21 -4.574 -6.121 1 97 351 ARG A N 1
ATOM 2605 C CA . ARG A 1 351 ? 21.516 -4.059 -7.383 1 97 351 ARG A CA 1
ATOM 2606 C C . ARG A 1 351 ? 21.062 -4.926 -8.555 1 97 351 ARG A C 1
ATOM 2608 O O . ARG A 1 351 ? 20.719 -4.41 -9.625 1 97 351 ARG A O 1
ATOM 2615 N N . SER A 1 352 ? 21.094 -6.238 -8.344 1 97.94 352 SER A N 1
ATOM 2616 C CA . SER A 1 352 ? 20.625 -7.16 -9.367 1 97.94 352 SER A CA 1
ATOM 2617 C C . SER A 1 352 ? 19.141 -6.945 -9.672 1 97.94 352 SER A C 1
ATOM 2619 O O . SER A 1 352 ? 18.734 -6.953 -10.836 1 97.94 352 SER A O 1
ATOM 2621 N N . ALA A 1 353 ? 18.359 -6.777 -8.633 1 98.44 353 ALA A N 1
ATOM 2622 C CA . ALA A 1 353 ? 16.938 -6.539 -8.82 1 98.44 353 ALA A CA 1
ATOM 2623 C C . ALA A 1 353 ? 16.688 -5.246 -9.594 1 98.44 353 ALA A C 1
ATOM 2625 O O . ALA A 1 353 ? 15.797 -5.184 -10.445 1 98.44 353 ALA A O 1
ATOM 2626 N N . LEU A 1 354 ? 17.469 -4.203 -9.305 1 97.75 354 LEU A N 1
ATOM 2627 C CA . LEU A 1 354 ? 17.359 -2.938 -10.023 1 97.75 354 LEU A CA 1
ATOM 2628 C C . LEU A 1 354 ? 17.578 -3.139 -11.516 1 97.75 354 LEU A C 1
ATOM 2630 O O . LEU A 1 354 ? 16.766 -2.699 -12.336 1 97.75 354 LEU A O 1
ATOM 2634 N N . HIS A 1 355 ? 18.625 -3.807 -11.852 1 97.44 355 HIS A N 1
ATOM 2635 C CA . HIS A 1 355 ? 18.953 -4.055 -13.25 1 97.44 355 HIS A CA 1
ATOM 2636 C C . HIS A 1 355 ? 17.859 -4.859 -13.945 1 97.44 355 HIS A C 1
ATOM 2638 O O . HIS A 1 355 ? 17.359 -4.449 -14.984 1 97.44 355 HIS A O 1
ATOM 2644 N N . LEU A 1 356 ? 17.5 -5.977 -13.352 1 98.44 356 LEU A N 1
ATOM 2645 C CA . LEU A 1 356 ? 16.578 -6.91 -13.977 1 98.44 356 LEU A CA 1
ATOM 2646 C C . LEU A 1 356 ? 15.18 -6.305 -14.086 1 98.44 356 LEU A C 1
ATOM 2648 O O . LEU A 1 356 ? 14.461 -6.559 -15.055 1 98.44 356 LEU A O 1
ATOM 2652 N N . ALA A 1 357 ? 14.797 -5.496 -13.125 1 98.19 357 ALA A N 1
ATOM 2653 C CA . ALA A 1 357 ? 13.469 -4.895 -13.125 1 98.19 357 ALA A CA 1
ATOM 2654 C C . ALA A 1 357 ? 13.359 -3.803 -14.188 1 98.19 357 ALA A C 1
ATOM 2656 O O . ALA A 1 357 ? 12.266 -3.502 -14.672 1 98.19 357 ALA A O 1
ATOM 2657 N N . ALA A 1 358 ? 14.469 -3.256 -14.578 1 97.69 358 ALA A N 1
ATOM 2658 C CA . ALA A 1 358 ? 14.461 -2.135 -15.516 1 97.69 358 ALA A CA 1
ATOM 2659 C C . ALA A 1 358 ? 14.641 -2.617 -16.953 1 97.69 358 ALA A C 1
ATOM 2661 O O . ALA A 1 358 ? 14.07 -2.039 -17.875 1 97.69 358 ALA A O 1
ATOM 2662 N N . TRP A 1 359 ? 15.438 -3.678 -17.172 1 97.94 359 TRP A N 1
ATOM 2663 C CA . TRP A 1 359 ? 15.773 -4.176 -18.5 1 97.94 359 TRP A CA 1
ATOM 2664 C C . TRP A 1 359 ? 14.648 -5.055 -19.047 1 97.94 359 TRP A C 1
ATOM 2666 O O . TRP A 1 359 ? 14.07 -5.859 -18.312 1 97.94 359 TRP A O 1
ATOM 2676 N N . LEU A 1 360 ? 14.32 -4.898 -20.375 1 98.31 360 LEU A N 1
ATOM 2677 C CA . LEU A 1 360 ? 13.25 -5.578 -21.094 1 98.31 360 LEU A CA 1
ATOM 2678 C C . LEU A 1 360 ? 11.883 -5.129 -20.594 1 98.31 360 LEU A C 1
ATOM 2680 O O . LEU A 1 360 ? 10.93 -5.91 -20.578 1 98.31 360 LEU A O 1
ATOM 2684 N N . GLY A 1 361 ? 11.82 -3.957 -20.062 1 97.94 361 GLY A N 1
ATOM 2685 C CA . GLY A 1 361 ? 10.57 -3.363 -19.609 1 97.94 361 GLY A CA 1
ATOM 2686 C C . GLY A 1 361 ? 10.375 -3.453 -18.109 1 97.94 361 GLY A C 1
ATOM 2687 O O . GLY A 1 361 ? 10.695 -4.473 -17.5 1 97.94 361 GLY A O 1
ATOM 2688 N N . ASN A 1 362 ? 9.898 -2.352 -17.469 1 97.94 362 ASN A N 1
ATOM 2689 C CA . ASN A 1 362 ? 9.664 -2.355 -16.031 1 97.94 362 ASN A CA 1
ATOM 2690 C C . ASN A 1 362 ? 8.227 -2.746 -15.688 1 97.94 362 ASN A C 1
ATOM 2692 O O . ASN A 1 362 ? 7.434 -3.039 -16.578 1 97.94 362 ASN A O 1
ATOM 2696 N N . ALA A 1 363 ? 7.902 -2.809 -14.43 1 98 363 ALA A N 1
ATOM 2697 C CA . ALA A 1 363 ? 6.617 -3.326 -13.953 1 98 363 ALA A CA 1
ATOM 2698 C C . ALA A 1 363 ? 5.461 -2.488 -14.492 1 98 363 ALA A C 1
ATOM 2700 O O . ALA A 1 363 ? 4.438 -3.031 -14.914 1 98 363 ALA A O 1
ATOM 2701 N N . ALA A 1 364 ? 5.547 -1.164 -14.461 1 97 364 ALA A N 1
ATOM 2702 C CA . ALA A 1 364 ? 4.48 -0.274 -14.906 1 97 364 ALA A CA 1
ATOM 2703 C C . ALA A 1 364 ? 4.219 -0.44 -16.406 1 97 364 ALA A C 1
ATOM 2705 O O . ALA A 1 364 ? 3.062 -0.478 -16.828 1 97 364 ALA A O 1
ATOM 2706 N N . ALA A 1 365 ? 5.281 -0.499 -17.172 1 97.12 365 ALA A N 1
ATOM 2707 C CA . ALA A 1 365 ? 5.152 -0.676 -18.625 1 97.12 365 ALA A CA 1
ATOM 2708 C C . ALA A 1 365 ? 4.438 -1.983 -18.953 1 97.12 365 ALA A C 1
ATOM 2710 O O . ALA A 1 365 ? 3.568 -2.018 -19.828 1 97.12 365 ALA A O 1
ATOM 2711 N N . HIS A 1 366 ? 4.84 -3.014 -18.266 1 98.31 366 HIS A N 1
ATOM 2712 C CA . HIS A 1 366 ? 4.234 -4.312 -18.547 1 98.31 366 HIS A CA 1
ATOM 2713 C C . HIS A 1 366 ? 2.801 -4.371 -18.016 1 98.31 366 HIS A C 1
ATOM 2715 O O . HIS A 1 366 ? 1.954 -5.051 -18.609 1 98.31 366 HIS A O 1
ATOM 2721 N N . ARG A 1 367 ? 2.457 -3.682 -16.953 1 97 367 ARG A N 1
ATOM 2722 C CA . ARG A 1 367 ? 1.068 -3.557 -16.516 1 97 367 ARG A CA 1
ATOM 2723 C C . ARG A 1 367 ? 0.218 -2.9 -17.609 1 97 367 ARG A C 1
ATOM 2725 O O . ARG A 1 367 ? -0.878 -3.373 -17.906 1 97 367 ARG A O 1
ATOM 2732 N N . GLN A 1 368 ? 0.725 -1.844 -18.156 1 96.19 368 GLN A N 1
ATOM 2733 C CA . GLN A 1 368 ? 0.002 -1.122 -19.203 1 96.19 368 GLN A CA 1
ATOM 2734 C C . GLN A 1 368 ? -0.153 -1.976 -20.453 1 96.19 368 GLN A C 1
ATOM 2736 O O . GLN A 1 368 ? -1.221 -1.996 -21.062 1 96.19 368 GLN A O 1
ATOM 2741 N N . ARG A 1 369 ? 0.954 -2.666 -20.828 1 96.69 369 ARG A N 1
ATOM 2742 C CA . ARG A 1 369 ? 0.9 -3.574 -21.969 1 96.69 369 ARG A CA 1
ATOM 2743 C C . ARG A 1 369 ? -0.123 -4.684 -21.734 1 96.69 369 ARG A C 1
ATOM 2745 O O . ARG A 1 369 ? -0.896 -5.016 -22.641 1 96.69 369 ARG A O 1
ATOM 2752 N N . TYR A 1 370 ? -0.132 -5.242 -20.547 1 96.94 370 TYR A N 1
ATOM 2753 C CA . TYR A 1 370 ? -1.134 -6.238 -20.188 1 96.94 370 TYR A CA 1
ATOM 2754 C C . TYR A 1 370 ? -2.541 -5.672 -20.328 1 96.94 370 TYR A C 1
ATOM 2756 O O . TYR A 1 370 ? -3.424 -6.32 -20.891 1 96.94 370 TYR A O 1
ATOM 2764 N N . GLY A 1 371 ? -2.75 -4.492 -19.766 1 94.88 371 GLY A N 1
ATOM 2765 C CA . GLY A 1 371 ? -4.055 -3.859 -19.844 1 94.88 371 GLY A CA 1
ATOM 2766 C C . GLY A 1 371 ? -4.559 -3.676 -21.266 1 94.88 371 GLY A C 1
ATOM 2767 O O . GLY A 1 371 ? -5.75 -3.828 -21.531 1 94.88 371 GLY A O 1
ATOM 2768 N N . ALA A 1 372 ? -3.688 -3.4 -22.156 1 94.12 372 ALA A N 1
ATOM 2769 C CA . ALA A 1 372 ? -4.039 -3.131 -23.547 1 94.12 372 ALA A CA 1
ATOM 2770 C C . ALA A 1 372 ? -4.34 -4.426 -24.297 1 94.12 372 ALA A C 1
ATOM 2772 O O . ALA A 1 372 ? -5.133 -4.434 -25.234 1 94.12 372 ALA A O 1
ATOM 2773 N N . LEU A 1 373 ? -3.707 -5.52 -23.859 1 95 373 LEU A N 1
ATOM 2774 C CA . LEU A 1 373 ? -3.752 -6.754 -24.641 1 95 373 LEU A CA 1
ATOM 2775 C C . LEU A 1 373 ? -4.793 -7.715 -24.078 1 95 373 LEU A C 1
ATOM 2777 O O . LEU A 1 373 ? -5.402 -8.484 -24.828 1 95 373 LEU A O 1
ATOM 2781 N N . ALA A 1 374 ? -4.895 -7.711 -22.766 1 90.94 374 ALA A N 1
ATOM 2782 C CA . ALA A 1 374 ? -5.73 -8.711 -22.094 1 90.94 374 ALA A CA 1
ATOM 2783 C C . ALA A 1 374 ? -7.195 -8.547 -22.5 1 90.94 374 ALA A C 1
ATOM 2785 O O . ALA A 1 374 ? -7.699 -7.422 -22.594 1 90.94 374 ALA A O 1
ATOM 2786 N N . ALA A 1 375 ? -7.738 -9.617 -22.719 1 81.62 375 ALA A N 1
ATOM 2787 C CA . ALA A 1 375 ? -9.148 -9.602 -23.094 1 81.62 375 ALA A CA 1
ATOM 2788 C C . ALA A 1 375 ? -10.023 -9.094 -21.953 1 81.62 375 ALA A C 1
ATOM 2790 O O . ALA A 1 375 ? -9.742 -9.359 -20.781 1 81.62 375 ALA A O 1
ATOM 2791 N N . LEU A 1 376 ? -10.992 -8.305 -22.312 1 76.69 376 LEU A N 1
ATOM 2792 C CA . LEU A 1 376 ? -11.977 -7.887 -21.312 1 76.69 376 LEU A CA 1
ATOM 2793 C C . LEU A 1 376 ? -12.883 -9.047 -20.922 1 76.69 376 LEU A C 1
ATOM 2795 O O . LEU A 1 376 ? -13.164 -9.93 -21.75 1 76.69 376 LEU A O 1
ATOM 2799 N N . PRO A 1 377 ? -13.078 -9.102 -19.594 1 69.75 377 PRO A N 1
ATOM 2800 C CA . PRO A 1 377 ? -13.969 -10.203 -19.203 1 69.75 377 PRO A CA 1
ATOM 2801 C C . PRO A 1 377 ? -15.258 -10.234 -20.031 1 69.75 377 PRO A C 1
ATOM 2803 O O . PRO A 1 377 ? -15.805 -9.188 -20.375 1 69.75 377 PRO A O 1
ATOM 2806 N N . ALA A 1 378 ? -15.469 -11.398 -20.766 1 57.62 378 ALA A N 1
ATOM 2807 C CA . ALA A 1 378 ? -16.703 -11.57 -21.516 1 57.62 378 ALA A CA 1
ATOM 2808 C C . ALA A 1 378 ? -17.922 -11.438 -20.625 1 57.62 378 ALA A C 1
ATOM 2810 O O . ALA A 1 378 ? -17.891 -11.852 -19.453 1 57.62 378 ALA A O 1
ATOM 2811 N N . PRO A 1 379 ? -18.781 -10.508 -21.141 1 55.19 379 PRO A N 1
ATOM 2812 C CA . PRO A 1 379 ? -20.016 -10.523 -20.359 1 55.19 379 PRO A CA 1
ATOM 2813 C C . PRO A 1 379 ? -20.5 -11.945 -20.062 1 55.19 379 PRO A C 1
ATOM 2815 O O . PRO A 1 379 ? -20.219 -12.867 -20.828 1 55.19 379 PRO A O 1
ATOM 2818 N N . SER A 1 380 ? -20.625 -12.367 -18.812 1 50.66 380 SER A N 1
ATOM 2819 C CA . SER A 1 380 ? -21.125 -13.703 -18.484 1 50.66 380 SER A CA 1
ATOM 2820 C C . SER A 1 380 ? -22.047 -14.234 -19.578 1 50.66 380 SER A C 1
ATOM 2822 O O . SER A 1 380 ? -23.109 -13.672 -19.812 1 50.66 380 SER A O 1
ATOM 2824 N N . ALA A 1 381 ? -21.516 -14.484 -20.75 1 44.09 381 ALA A N 1
ATOM 2825 C CA . ALA A 1 381 ? -22.375 -15.078 -21.766 1 44.09 381 ALA A CA 1
ATOM 2826 C C . ALA A 1 381 ? -23.125 -16.281 -21.219 1 44.09 381 ALA A C 1
ATOM 2828 O O . ALA A 1 381 ? -22.516 -17.188 -20.625 1 44.09 381 ALA A O 1
ATOM 2829 N N . ASP A 1 382 ? -24.219 -16.234 -20.891 1 49.06 382 ASP A N 1
ATOM 2830 C CA . ASP A 1 382 ? -24.984 -17.469 -20.828 1 49.06 382 ASP A CA 1
ATOM 2831 C C . ASP A 1 382 ? -24.688 -18.359 -22.016 1 49.06 382 ASP A C 1
ATOM 2833 O O . ASP A 1 382 ? -24.719 -17.922 -23.172 1 49.06 382 ASP A O 1
ATOM 2837 N N . ASP A 1 383 ? -23.688 -19.125 -21.969 1 48.44 383 ASP A N 1
ATOM 2838 C CA . ASP A 1 383 ? -23.375 -20.094 -23.016 1 48.44 383 ASP A CA 1
ATOM 2839 C C . ASP A 1 383 ? -24.641 -20.578 -23.719 1 48.44 383 ASP A C 1
ATOM 2841 O O . ASP A 1 383 ? -25.156 -21.641 -23.391 1 48.44 383 ASP A O 1
ATOM 2845 N N . ASP A 1 384 ? -25.375 -19.734 -24.172 1 50.47 384 ASP A N 1
ATOM 2846 C CA . ASP A 1 384 ? -26.656 -20.047 -24.781 1 50.47 384 ASP A CA 1
ATOM 2847 C C . ASP A 1 384 ? -26.484 -21.062 -25.922 1 50.47 384 ASP A C 1
ATOM 2849 O O . ASP A 1 384 ? -27.469 -21.641 -26.391 1 50.47 384 ASP A O 1
ATOM 2853 N N . ASP A 1 385 ? -25.359 -21.062 -26.562 1 49.81 385 ASP A N 1
ATOM 2854 C CA . ASP A 1 385 ? -25.484 -21.641 -27.906 1 49.81 385 ASP A CA 1
ATOM 2855 C C . ASP A 1 385 ? -25.391 -23.172 -27.844 1 49.81 385 ASP A C 1
ATOM 2857 O O . ASP A 1 385 ? -25.453 -23.828 -28.875 1 49.81 385 ASP A O 1
ATOM 2861 N N . ALA A 1 386 ? -25.141 -23.781 -26.859 1 53.75 386 ALA A N 1
ATOM 2862 C CA . ALA A 1 386 ? -25.062 -25.25 -26.953 1 53.75 386 ALA A CA 1
ATOM 2863 C C . ALA A 1 386 ? -26.438 -25.875 -26.734 1 53.75 386 ALA A C 1
ATOM 2865 O O . ALA A 1 386 ? -27.297 -25.297 -26.078 1 53.75 386 ALA A O 1
ATOM 2866 N N . THR A 1 387 ? -26.766 -26.859 -27.484 1 63.97 387 THR A N 1
ATOM 2867 C CA . THR A 1 387 ? -27.969 -27.672 -27.328 1 63.97 387 THR A CA 1
ATOM 2868 C C . THR A 1 387 ? -28.172 -28.047 -25.859 1 63.97 387 THR A C 1
ATOM 2870 O O . THR A 1 387 ? -27.297 -28.625 -25.219 1 63.97 387 THR A O 1
ATOM 2873 N N . PRO A 1 388 ? -29.25 -27.484 -25.281 1 72.19 388 PRO A N 1
ATOM 2874 C CA . PRO A 1 388 ? -29.5 -27.75 -23.859 1 72.19 388 PRO A CA 1
ATOM 2875 C C . PRO A 1 388 ? -29.531 -29.234 -23.531 1 72.19 388 PRO A C 1
ATOM 2877 O O . PRO A 1 388 ? -30.125 -30.016 -24.281 1 72.19 388 PRO A O 1
ATOM 2880 N N . ILE A 1 389 ? -28.688 -29.734 -22.734 1 78.88 389 ILE A N 1
ATOM 2881 C CA . ILE A 1 389 ? -28.75 -31.078 -22.172 1 78.88 389 ILE A CA 1
ATOM 2882 C C . ILE A 1 389 ? -29.984 -31.219 -21.297 1 78.88 389 ILE A C 1
ATOM 2884 O O . ILE A 1 389 ? -30.281 -30.344 -20.484 1 78.88 389 ILE A O 1
ATOM 2888 N N . THR A 1 390 ? -30.812 -32.219 -21.641 1 80.12 390 THR A N 1
ATOM 2889 C CA . THR A 1 390 ? -32.062 -32.344 -20.906 1 80.12 390 THR A CA 1
ATOM 2890 C C . THR A 1 390 ? -32.062 -33.594 -20.047 1 80.12 390 THR A C 1
ATOM 2892 O O . THR A 1 390 ? -32.969 -33.781 -19.219 1 80.12 390 THR A O 1
ATOM 2895 N N . ASP A 1 391 ? -31.125 -34.406 -20.234 1 87.75 391 ASP A N 1
ATOM 2896 C CA . ASP A 1 391 ? -31.062 -35.625 -19.438 1 87.75 391 ASP A CA 1
ATOM 2897 C C . ASP A 1 391 ? -29.859 -35.594 -18.484 1 87.75 391 ASP A C 1
ATOM 2899 O O . ASP A 1 391 ? -28.734 -35.406 -18.938 1 87.75 391 ASP A O 1
ATOM 2903 N N . PHE A 1 392 ? -30.141 -35.75 -17.219 1 94 392 PHE A N 1
ATOM 2904 C CA . PHE A 1 392 ? -29.094 -35.75 -16.203 1 94 392 PHE A CA 1
ATOM 2905 C C . PHE A 1 392 ? -29.078 -37.031 -15.422 1 94 392 PHE A C 1
ATOM 2907 O O . PHE A 1 392 ? -29.969 -37.281 -14.602 1 94 392 PHE A O 1
ATOM 2914 N N . PRO A 1 393 ? -28.078 -37.812 -15.68 1 93.5 393 PRO A N 1
ATOM 2915 C CA . PRO A 1 393 ? -28.062 -39.094 -14.961 1 93.5 393 PRO A CA 1
ATOM 2916 C C . PRO A 1 393 ? -27.812 -38.938 -13.461 1 93.5 393 PRO A C 1
ATOM 2918 O O . PRO A 1 393 ? -27.031 -38.062 -13.055 1 93.5 393 PRO A O 1
ATOM 2921 N N . ARG A 1 394 ? -28.406 -39.844 -12.68 1 91.94 394 ARG A N 1
ATOM 2922 C CA . ARG A 1 394 ? -28.172 -39.844 -11.242 1 91.94 394 ARG A CA 1
ATOM 2923 C C . ARG A 1 394 ? -26.844 -40.531 -10.922 1 91.94 394 ARG A C 1
ATOM 2925 O O . ARG A 1 394 ? -26.234 -40.25 -9.891 1 91.94 394 ARG A O 1
ATOM 2932 N N . GLU A 1 395 ? -26.516 -41.469 -11.75 1 90.88 395 GLU A N 1
ATOM 2933 C CA . GLU A 1 395 ? -25.25 -42.188 -11.609 1 90.88 395 GLU A CA 1
ATOM 2934 C C . GLU A 1 395 ? -24.516 -42.312 -12.938 1 90.88 395 GLU A C 1
ATOM 2936 O O . GLU A 1 395 ? -25.141 -42.469 -13.992 1 90.88 395 GLU A O 1
ATOM 2941 N N . ALA A 1 396 ? -23.281 -42.125 -12.844 1 93 396 ALA A N 1
ATOM 2942 C CA . ALA A 1 396 ? -22.406 -42.281 -14.008 1 93 396 ALA A CA 1
ATOM 2943 C C . ALA A 1 396 ? -20.953 -42.438 -13.578 1 93 396 ALA A C 1
ATOM 2945 O O . ALA A 1 396 ? -20.625 -42.25 -12.406 1 93 396 ALA A O 1
ATOM 2946 N N . ASP A 1 397 ? -20.141 -42.969 -14.5 1 94.5 397 ASP A N 1
ATOM 2947 C CA . ASP A 1 397 ? -18.703 -42.906 -14.266 1 94.5 397 ASP A CA 1
ATOM 2948 C C . ASP A 1 397 ? -18.156 -41.5 -14.477 1 94.5 397 ASP A C 1
ATOM 2950 O O . ASP A 1 397 ? -17.469 -41.25 -15.461 1 94.5 397 ASP A O 1
ATOM 2954 N N . TRP A 1 398 ? -18.359 -40.688 -13.43 1 94.94 398 TRP A N 1
ATOM 2955 C CA . TRP A 1 398 ? -18.016 -39.281 -13.5 1 94.94 398 TRP A CA 1
ATOM 2956 C C . TRP A 1 398 ? -16.516 -39.094 -13.758 1 94.94 398 TRP A C 1
ATOM 2958 O O . TRP A 1 398 ? -16.109 -38.188 -14.492 1 94.94 398 TRP A O 1
ATOM 2968 N N . ASN A 1 399 ? -15.719 -39.906 -13.117 1 93.5 399 ASN A N 1
ATOM 2969 C CA . ASN A 1 399 ? -14.266 -39.75 -13.148 1 93.5 399 ASN A CA 1
ATOM 2970 C C . ASN A 1 399 ? -13.68 -40.281 -14.461 1 93.5 399 ASN A C 1
ATOM 2972 O O . ASN A 1 399 ? -12.594 -39.844 -14.859 1 93.5 399 ASN A O 1
ATOM 2976 N N . GLY A 1 400 ? -14.438 -41.125 -15.133 1 92.69 400 GLY A N 1
ATOM 2977 C CA . GLY A 1 400 ? -13.992 -41.656 -16.406 1 92.69 400 GLY A CA 1
ATOM 2978 C C . GLY A 1 400 ? -14.406 -40.812 -17.594 1 92.69 400 GLY A C 1
ATOM 2979 O O . GLY A 1 400 ? -13.781 -40.875 -18.656 1 92.69 400 GLY A O 1
ATOM 2980 N N . MET A 1 401 ? -15.352 -40.031 -17.406 1 92.94 401 MET A N 1
ATOM 2981 C CA . MET A 1 401 ? -15.828 -39.156 -18.484 1 92.94 401 MET A CA 1
ATOM 2982 C C . MET A 1 401 ? -14.859 -38 -18.734 1 92.94 4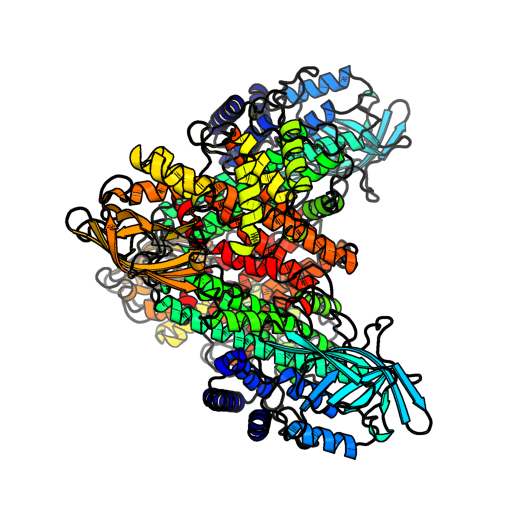01 MET A C 1
ATOM 2984 O O . MET A 1 401 ? -14.266 -37.469 -17.797 1 92.94 401 MET A O 1
ATOM 2988 N N . PRO A 1 402 ? -14.75 -37.594 -20.031 1 93.56 402 PRO A N 1
ATOM 2989 C CA . PRO A 1 402 ? -13.922 -36.438 -20.297 1 93.56 402 PRO A CA 1
ATOM 2990 C C . PRO A 1 402 ? -14.375 -35.188 -19.5 1 93.56 402 PRO A C 1
ATOM 2992 O O . PRO A 1 402 ? -15.57 -34.969 -19.328 1 93.56 402 PRO A O 1
ATOM 2995 N N . GLU A 1 403 ? -13.469 -34.5 -18.953 1 91.31 403 GLU A N 1
ATOM 2996 C CA . GLU A 1 403 ? -13.773 -33.375 -18.094 1 91.31 403 GLU A CA 1
ATOM 2997 C C . GLU A 1 403 ? -14.711 -32.375 -18.797 1 91.31 403 GLU A C 1
ATOM 2999 O O . GLU A 1 403 ? -15.617 -31.844 -18.156 1 91.31 403 GLU A O 1
ATOM 3004 N N . ALA A 1 404 ? -14.453 -32.125 -20.094 1 91.25 404 ALA A N 1
ATOM 3005 C CA . ALA A 1 404 ? -15.281 -31.203 -20.844 1 91.25 404 ALA A CA 1
ATOM 3006 C C . ALA A 1 404 ? -16.75 -31.641 -20.828 1 91.25 404 ALA A C 1
ATOM 3008 O O . ALA A 1 404 ? -17.641 -30.812 -20.719 1 91.25 404 ALA A O 1
ATOM 3009 N N . ASP A 1 405 ? -16.969 -32.906 -20.953 1 92.75 405 ASP A N 1
ATOM 3010 C CA . ASP A 1 405 ? -18.312 -33.438 -20.938 1 92.75 405 ASP A CA 1
ATOM 3011 C C . ASP A 1 405 ? -18.938 -33.344 -19.547 1 92.75 405 ASP A C 1
ATOM 3013 O O . ASP A 1 405 ? -20.125 -33.031 -19.406 1 92.75 405 ASP A O 1
ATOM 3017 N N . PHE A 1 406 ? -18.188 -33.625 -18.562 1 94.62 406 PHE A N 1
ATOM 3018 C CA . PHE A 1 406 ? -18.641 -33.5 -17.172 1 94.62 406 PHE A CA 1
ATOM 3019 C C . PHE A 1 406 ? -19.062 -32.062 -16.875 1 94.62 406 PHE A C 1
ATOM 3021 O O . PHE A 1 406 ? -20.141 -31.828 -16.328 1 94.62 406 PHE A O 1
ATOM 3028 N N . ARG A 1 407 ? -18.25 -31.078 -17.266 1 93.88 407 ARG A N 1
ATOM 3029 C CA . ARG A 1 407 ? -18.547 -29.672 -17.062 1 93.88 407 ARG A CA 1
ATOM 3030 C C . ARG A 1 407 ? -19.844 -29.281 -17.781 1 93.88 407 ARG A C 1
ATOM 3032 O O . ARG A 1 407 ? -20.672 -28.562 -17.219 1 93.88 407 ARG A O 1
ATOM 3039 N N . ARG A 1 408 ? -19.953 -29.719 -19 1 92.75 408 ARG A N 1
ATOM 3040 C CA . ARG A 1 408 ? -21.156 -29.438 -19.766 1 92.75 408 ARG A CA 1
ATOM 3041 C C . ARG A 1 408 ? -22.391 -29.984 -19.078 1 92.75 408 ARG A C 1
ATOM 3043 O O . ARG A 1 408 ? -23.438 -29.344 -19.062 1 92.75 408 ARG A O 1
ATOM 3050 N N . LEU A 1 409 ? -22.219 -31.141 -18.625 1 94.12 409 LEU A N 1
ATOM 3051 C CA . LEU A 1 409 ? -23.312 -31.797 -17.922 1 94.12 409 LEU A CA 1
ATOM 3052 C C . LEU A 1 409 ? -23.703 -31 -16.672 1 94.12 409 LEU A C 1
ATOM 3054 O O . LEU A 1 409 ? -24.891 -30.719 -16.453 1 94.12 409 LEU A O 1
ATOM 3058 N N . VAL A 1 410 ? -22.797 -30.641 -15.867 1 95.12 410 VAL A N 1
ATOM 3059 C CA . VAL A 1 410 ? -23.016 -29.906 -14.625 1 95.12 410 VAL A CA 1
ATOM 3060 C C . VAL A 1 410 ? -23.625 -28.531 -14.945 1 95.12 410 VAL A C 1
ATOM 3062 O O . VAL A 1 410 ? -24.609 -28.125 -14.32 1 95.12 410 VAL A O 1
ATOM 3065 N N . ARG A 1 411 ? -23.125 -27.859 -15.906 1 93.44 411 ARG A N 1
ATOM 3066 C CA . ARG A 1 411 ? -23.641 -26.578 -16.344 1 93.44 411 ARG A CA 1
ATOM 3067 C C . ARG A 1 411 ? -25.094 -26.703 -16.797 1 93.44 411 ARG A C 1
ATOM 3069 O O . ARG A 1 411 ? -25.922 -25.844 -16.484 1 93.44 411 ARG A O 1
ATOM 3076 N N . GLY A 1 412 ? -25.297 -27.688 -17.625 1 93.31 412 GLY A N 1
ATOM 3077 C CA . GLY A 1 412 ? -26.641 -27.938 -18.078 1 93.31 412 GLY A CA 1
ATOM 3078 C C . GLY A 1 412 ? -27.625 -28.156 -16.938 1 93.31 412 GLY A C 1
ATOM 3079 O O . GLY A 1 412 ? -28.766 -27.656 -17 1 93.31 412 GLY A O 1
ATOM 3080 N N . PHE A 1 413 ? -27.266 -28.906 -15.961 1 95.56 413 PHE A N 1
ATOM 3081 C CA . PHE A 1 413 ? -28.125 -29.156 -14.805 1 95.56 413 PHE A CA 1
ATOM 3082 C C . PHE A 1 413 ? -28.453 -27.875 -14.07 1 95.56 413 PHE A C 1
ATOM 3084 O O . PHE A 1 413 ? -29.609 -27.625 -13.711 1 95.56 413 PHE A O 1
ATOM 3091 N N . PHE A 1 414 ? -27.453 -27 -13.773 1 95.06 414 PHE A N 1
ATOM 3092 C CA . PHE A 1 414 ? -27.672 -25.734 -13.078 1 95.06 414 PHE A CA 1
ATOM 3093 C C . PHE A 1 414 ? -28.578 -24.812 -13.898 1 95.06 414 PHE A C 1
ATOM 3095 O O . PHE A 1 414 ? -29.484 -24.188 -13.352 1 95.06 414 PHE A O 1
ATOM 3102 N N . ARG A 1 415 ? -28.375 -24.781 -15.172 1 92.81 415 ARG A N 1
ATOM 3103 C CA . ARG A 1 415 ? -29.203 -23.969 -16.047 1 92.81 415 ARG A CA 1
ATOM 3104 C C . ARG A 1 415 ? -30.656 -24.438 -16 1 92.81 415 ARG A C 1
ATOM 3106 O O . ARG A 1 415 ? -31.578 -23.609 -16 1 92.81 415 ARG A O 1
ATOM 3113 N N . ALA A 1 416 ? -30.781 -25.656 -15.961 1 93.94 416 ALA A N 1
ATOM 3114 C CA . ALA A 1 416 ? -32.125 -26.25 -16.047 1 93.94 416 ALA A CA 1
ATOM 3115 C C . ALA A 1 416 ? -32.844 -26.141 -14.711 1 93.94 416 ALA A C 1
ATOM 3117 O O . ALA A 1 416 ? -34.062 -25.984 -14.672 1 93.94 416 ALA A O 1
ATOM 3118 N N . HIS A 1 417 ? -32.156 -26.234 -13.625 1 95.31 417 HIS A N 1
ATOM 3119 C CA . HIS A 1 417 ? -32.875 -26.516 -12.383 1 95.31 417 HIS A CA 1
ATOM 3120 C C . HIS A 1 417 ? -32.594 -25.438 -11.336 1 95.31 417 HIS A C 1
ATOM 3122 O O . HIS A 1 417 ? -33.406 -25.266 -10.414 1 95.31 417 HIS A O 1
ATOM 3128 N N . TYR A 1 418 ? -31.516 -24.719 -11.359 1 96.06 418 TYR A N 1
ATOM 3129 C CA . TYR A 1 418 ? -31.25 -23.719 -10.336 1 96.06 418 TYR A CA 1
ATOM 3130 C C . TYR A 1 418 ? -32.125 -22.484 -10.531 1 96.06 418 TYR A C 1
ATOM 3132 O O . TYR A 1 418 ? -32.25 -21.969 -11.641 1 96.06 418 TYR A O 1
ATOM 3140 N N . PRO A 1 419 ? -32.688 -21.953 -9.492 1 94.62 419 PRO A N 1
ATOM 3141 C CA . PRO A 1 419 ? -33.594 -20.797 -9.641 1 94.62 419 PRO A CA 1
ATOM 3142 C C . PRO A 1 419 ? -32.844 -19.547 -10.094 1 94.62 419 PRO A C 1
ATOM 3144 O O . PRO A 1 419 ? -31.891 -19.125 -9.445 1 94.62 419 PRO A O 1
ATOM 3147 N N . GLU A 1 420 ? -33.375 -18.891 -11.039 1 91.56 420 GLU A N 1
ATOM 3148 C CA . GLU A 1 420 ? -32.75 -17.734 -11.648 1 91.56 420 GLU A CA 1
ATOM 3149 C C . GLU A 1 420 ? -32.625 -16.578 -10.656 1 91.56 420 GLU A C 1
ATOM 3151 O O . GLU A 1 420 ? -31.609 -15.883 -10.625 1 91.56 420 GLU A O 1
ATOM 3156 N N . HIS A 1 421 ? -33.562 -16.406 -9.836 1 89.31 421 HIS A N 1
ATOM 3157 C CA . HIS A 1 421 ? -33.625 -15.266 -8.93 1 89.31 421 HIS A CA 1
ATOM 3158 C C . HIS A 1 421 ? -32.594 -15.422 -7.812 1 89.31 421 HIS A C 1
ATOM 3160 O O . HIS A 1 421 ? -32.281 -14.461 -7.098 1 89.31 421 HIS A O 1
ATOM 3166 N N . LEU A 1 422 ? -32 -16.594 -7.68 1 93.31 422 LEU A N 1
ATOM 3167 C CA . LEU A 1 422 ? -31.031 -16.844 -6.625 1 93.31 422 LEU A CA 1
ATOM 3168 C C . LEU A 1 422 ? -29.609 -16.797 -7.172 1 93.31 422 LEU A C 1
ATOM 3170 O O . LEU A 1 422 ? -28.656 -17 -6.43 1 93.31 422 LEU A O 1
ATOM 3174 N N . ARG A 1 423 ? -29.469 -16.484 -8.43 1 89.31 423 ARG A N 1
ATOM 3175 C CA . ARG A 1 423 ? -28.125 -16.391 -8.992 1 89.31 423 ARG A CA 1
ATOM 3176 C C . ARG A 1 423 ? -27.391 -15.18 -8.453 1 89.31 423 ARG A C 1
ATOM 3178 O O . ARG A 1 423 ? -27.938 -14.078 -8.406 1 89.31 423 ARG A O 1
ATOM 3185 N N . HIS A 1 424 ? -26.203 -15.375 -7.992 1 83.12 424 HIS A N 1
ATOM 3186 C CA . HIS A 1 424 ? -25.266 -14.344 -7.566 1 83.12 424 HIS A CA 1
ATOM 3187 C C . HIS A 1 424 ? -25.844 -13.5 -6.438 1 83.12 424 HIS A C 1
ATOM 3189 O O . HIS A 1 424 ? -25.672 -12.273 -6.422 1 83.12 424 HIS A O 1
ATOM 3195 N N . VAL A 1 425 ? -26.625 -14.102 -5.594 1 84.06 425 VAL A N 1
ATOM 3196 C CA . VAL A 1 425 ? -27.125 -13.391 -4.418 1 84.06 425 VAL A CA 1
ATOM 3197 C C . VAL A 1 425 ? -25.953 -12.969 -3.535 1 84.06 425 VAL A C 1
ATOM 3199 O O . VAL A 1 425 ? -25.078 -13.773 -3.234 1 84.06 425 VAL A O 1
ATOM 3202 N N . PRO A 1 426 ? -25.922 -11.711 -3.076 1 79.81 426 PRO A N 1
ATOM 3203 C CA . PRO A 1 426 ? -24.734 -11.203 -2.373 1 79.81 426 PRO A CA 1
ATOM 3204 C C . PRO A 1 426 ? -24.797 -11.445 -0.867 1 79.81 426 PRO A C 1
ATOM 3206 O O . PRO A 1 426 ? -24.016 -10.859 -0.112 1 79.81 426 PRO A O 1
ATOM 3209 N N . TRP A 1 427 ? -25.75 -12.125 -0.344 1 84.62 427 TRP A N 1
ATOM 3210 C CA . TRP A 1 427 ? -25.844 -12.445 1.077 1 84.62 427 TRP A CA 1
ATOM 3211 C C . TRP A 1 427 ? -26.078 -13.938 1.288 1 84.62 427 TRP A C 1
ATOM 3213 O O . TRP A 1 427 ? -26.344 -14.672 0.334 1 84.62 427 TRP A O 1
ATOM 3223 N N . ARG A 1 428 ? -25.906 -14.352 2.457 1 89.12 428 ARG A N 1
ATOM 3224 C CA . ARG A 1 428 ? -26.141 -15.75 2.783 1 89.12 428 ARG A CA 1
ATOM 3225 C C . ARG A 1 428 ? -27.625 -16.062 2.889 1 89.12 428 ARG A C 1
ATOM 3227 O O . ARG A 1 428 ? -28.359 -15.367 3.602 1 89.12 428 ARG A O 1
ATOM 3234 N N . LEU A 1 429 ? -28.016 -17.094 2.258 1 93.06 429 LEU A N 1
ATOM 3235 C CA . LEU A 1 429 ? -29.422 -17.453 2.221 1 93.06 429 LEU A CA 1
ATOM 3236 C C . LEU A 1 429 ? -29.797 -18.312 3.428 1 93.06 429 LEU A C 1
ATOM 3238 O O . LEU A 1 429 ? -29.031 -19.188 3.838 1 93.06 429 LEU A O 1
ATOM 3242 N N . HIS A 1 430 ? -30.953 -18.016 3.941 1 95.31 430 HIS A N 1
ATOM 3243 C CA . HIS A 1 430 ? -31.531 -18.844 4.996 1 95.31 430 HIS A CA 1
ATOM 3244 C C . HIS A 1 430 ? -32.062 -20.156 4.43 1 95.31 430 HIS A C 1
ATOM 3246 O O . HIS A 1 430 ? -32.281 -20.266 3.223 1 95.31 430 HIS A O 1
ATOM 3252 N N . TRP A 1 431 ? -32.25 -21.062 5.344 1 96.25 431 TRP A N 1
ATOM 3253 C CA . TRP A 1 431 ? -32.719 -22.391 4.945 1 96.25 431 TRP A CA 1
ATOM 3254 C C . TRP A 1 431 ? -34 -22.297 4.125 1 96.25 431 TRP A C 1
ATOM 3256 O O . TRP A 1 431 ? -34.094 -22.906 3.055 1 96.25 431 TRP A O 1
ATOM 3266 N N . ASP A 1 432 ? -34.938 -21.469 4.512 1 95.25 432 ASP A N 1
ATOM 3267 C CA . ASP A 1 432 ? -36.219 -21.375 3.865 1 95.25 432 ASP A CA 1
ATOM 3268 C C . ASP A 1 432 ? -36.125 -20.797 2.457 1 95.25 432 ASP A C 1
ATOM 3270 O O . ASP A 1 432 ? -36.969 -21.031 1.61 1 95.25 432 ASP A O 1
ATOM 3274 N N . GLU A 1 433 ? -35.062 -20.141 2.197 1 95.25 433 GLU A N 1
ATOM 3275 C CA . GLU A 1 433 ? -34.875 -19.5 0.904 1 95.25 433 GLU A CA 1
ATOM 3276 C C . GLU A 1 433 ? -34.219 -20.438 -0.09 1 95.25 433 GLU A C 1
ATOM 3278 O O . GLU A 1 433 ? -34.344 -20.281 -1.304 1 95.25 433 GLU A O 1
ATOM 3283 N N . ILE A 1 434 ? -33.531 -21.469 0.449 1 96.31 434 ILE A N 1
ATOM 3284 C CA . ILE A 1 434 ? -32.656 -22.203 -0.475 1 96.31 434 ILE A CA 1
ATOM 3285 C C . ILE A 1 434 ? -32.938 -23.688 -0.348 1 96.31 434 ILE A C 1
ATOM 3287 O O . ILE A 1 434 ? -32.406 -24.484 -1.135 1 96.31 434 ILE A O 1
ATOM 3291 N N . LYS A 1 435 ? -33.75 -24.203 0.522 1 96.44 435 LYS A N 1
ATOM 3292 C CA . LYS A 1 435 ? -33.969 -25.625 0.807 1 96.44 435 LYS A CA 1
ATOM 3293 C C . LYS A 1 435 ? -34.469 -26.359 -0.427 1 96.44 435 LYS A C 1
ATOM 3295 O O . LYS A 1 435 ? -34.125 -27.531 -0.637 1 96.44 435 LYS A O 1
ATOM 3300 N N . ASP A 1 436 ? -35.219 -25.672 -1.257 1 96.69 436 ASP A N 1
ATOM 3301 C CA . ASP A 1 436 ? -35.719 -26.312 -2.457 1 96.69 436 ASP A CA 1
ATOM 3302 C C . ASP A 1 436 ? -34.594 -26.734 -3.381 1 96.69 436 ASP A C 1
ATOM 3304 O O . ASP A 1 436 ? -34.656 -27.812 -3.99 1 96.69 436 ASP A O 1
ATOM 3308 N N . TRP A 1 437 ? -33.688 -25.891 -3.527 1 96.81 437 TRP A N 1
ATOM 3309 C CA . TRP A 1 437 ? -32.531 -26.25 -4.324 1 96.81 437 TRP A CA 1
ATOM 3310 C C . TRP A 1 437 ? -31.75 -27.391 -3.684 1 96.81 437 TRP A C 1
ATOM 3312 O O . TRP A 1 437 ? -31.312 -28.312 -4.375 1 96.81 437 TRP A O 1
ATOM 3322 N N . TYR A 1 438 ? -31.562 -27.359 -2.342 1 96.75 438 TYR A N 1
ATOM 3323 C CA . TYR A 1 438 ? -30.938 -28.453 -1.601 1 96.75 438 TYR A CA 1
ATOM 3324 C C . TYR A 1 438 ? -31.625 -29.781 -1.906 1 96.75 438 TYR A C 1
ATOM 3326 O O . TYR A 1 438 ? -30.969 -30.766 -2.203 1 96.75 438 TYR A O 1
ATOM 3334 N N . PHE A 1 439 ? -32.906 -29.781 -1.936 1 97 439 PHE A N 1
ATOM 3335 C CA . PHE A 1 439 ? -33.688 -30.984 -2.189 1 97 439 PHE A CA 1
ATOM 3336 C C . PHE A 1 439 ? -33.531 -31.453 -3.633 1 97 439 PHE A C 1
ATOM 3338 O O . PHE A 1 439 ? -33.469 -32.656 -3.904 1 97 439 PHE A O 1
ATOM 3345 N N . THR A 1 440 ? -33.469 -30.5 -4.488 1 96.88 440 THR A N 1
ATOM 3346 C CA . THR A 1 440 ? -33.25 -30.828 -5.891 1 96.88 440 THR A CA 1
ATOM 3347 C C . THR A 1 440 ? -31.953 -31.594 -6.082 1 96.88 440 THR A C 1
ATOM 3349 O O . THR A 1 440 ? -31.938 -32.625 -6.75 1 96.88 440 THR A O 1
ATOM 3352 N N . LEU A 1 441 ? -30.906 -31.141 -5.484 1 96.75 441 LEU A N 1
ATOM 3353 C CA . LEU A 1 441 ? -29.609 -31.812 -5.574 1 96.75 441 LEU A CA 1
ATOM 3354 C C . LEU A 1 441 ? -29.656 -33.156 -4.895 1 96.75 441 LEU A C 1
ATOM 3356 O O . LEU A 1 441 ? -29.047 -34.125 -5.375 1 96.75 441 LEU A O 1
ATOM 3360 N N . SER A 1 442 ? -30.344 -33.188 -3.746 1 96.44 442 SER A N 1
ATOM 3361 C CA . SER A 1 442 ? -30.484 -34.438 -3.01 1 96.44 442 SER A CA 1
ATOM 3362 C C . SER A 1 442 ? -31.203 -35.5 -3.838 1 96.44 442 SER A C 1
ATOM 3364 O O . SER A 1 442 ? -30.734 -36.625 -3.959 1 96.44 442 SER A O 1
ATOM 3366 N N . ARG A 1 443 ? -32.281 -35.125 -4.461 1 95.88 443 ARG A N 1
ATOM 3367 C CA . ARG A 1 443 ? -33.062 -36.031 -5.289 1 95.88 443 ARG A CA 1
ATOM 3368 C C . ARG A 1 443 ? -32.25 -36.531 -6.473 1 95.88 443 ARG A C 1
ATOM 3370 O O . ARG A 1 443 ? -32.344 -37.688 -6.852 1 95.88 443 ARG A O 1
ATOM 3377 N N . GLN A 1 444 ? -31.469 -35.656 -6.996 1 95.69 444 GLN A N 1
ATOM 3378 C CA . GLN A 1 444 ? -30.625 -35.969 -8.148 1 95.69 444 GLN A CA 1
ATOM 3379 C C . GLN A 1 444 ? -29.453 -36.844 -7.734 1 95.69 444 GLN A C 1
ATOM 3381 O O . GLN A 1 444 ? -28.828 -37.5 -8.578 1 95.69 444 GLN A O 1
ATOM 3386 N N . GLY A 1 445 ? -29.109 -36.781 -6.426 1 95.38 445 GLY A N 1
ATOM 3387 C CA . GLY A 1 445 ? -27.969 -37.562 -5.93 1 95.38 445 GLY A CA 1
ATOM 3388 C C . GLY A 1 445 ? -26.656 -36.812 -6.059 1 95.38 445 GLY A C 1
ATOM 3389 O O . GLY A 1 445 ? -25.578 -37.406 -5.969 1 95.38 445 GLY A O 1
ATOM 3390 N N . TRP A 1 446 ? -26.641 -35.469 -6.332 1 96.31 446 TRP A N 1
ATOM 3391 C CA . TRP A 1 446 ? -25.438 -34.688 -6.582 1 96.31 446 TRP A CA 1
ATOM 3392 C C . TRP A 1 446 ? -25.109 -33.812 -5.383 1 96.31 446 TRP A C 1
ATOM 3394 O O . TRP A 1 446 ? -24.234 -32.938 -5.457 1 96.31 446 TRP A O 1
ATOM 3404 N N . ILE A 1 447 ? -25.719 -34.031 -4.199 1 95.94 447 ILE A N 1
ATOM 3405 C CA . ILE A 1 447 ? -25.641 -33.125 -3.066 1 95.94 447 ILE A CA 1
ATOM 3406 C C . ILE A 1 447 ? -24.281 -33.25 -2.381 1 95.94 447 ILE A C 1
ATOM 3408 O O . ILE A 1 447 ? -23.797 -32.312 -1.756 1 95.94 447 ILE A O 1
ATOM 3412 N N . ALA A 1 448 ? -23.609 -34.406 -2.484 1 95.75 448 ALA A N 1
ATOM 3413 C CA . ALA A 1 448 ? -22.312 -34.656 -1.853 1 95.75 448 ALA A CA 1
ATOM 3414 C C . ALA A 1 448 ? -21.297 -35.125 -2.879 1 95.75 448 ALA A C 1
ATOM 3416 O O . ALA A 1 448 ? -20.969 -36.312 -2.936 1 95.75 448 ALA A O 1
ATOM 3417 N N . PRO A 1 449 ? -20.688 -34.188 -3.543 1 92.88 449 PRO A N 1
ATOM 3418 C CA . PRO A 1 449 ? -19.812 -34.562 -4.66 1 92.88 449 PRO A CA 1
ATOM 3419 C C . PRO A 1 449 ? -18.594 -35.375 -4.219 1 92.88 449 PRO A C 1
ATOM 3421 O O . PRO A 1 449 ? -18.188 -36.281 -4.918 1 92.88 449 PRO A O 1
ATOM 3424 N N . SER A 1 450 ? -18.062 -35.156 -3.043 1 89.31 450 SER A N 1
ATOM 3425 C CA . SER A 1 450 ? -16.781 -35.719 -2.65 1 89.31 450 SER A CA 1
ATOM 3426 C C . SER A 1 450 ? -16.984 -37 -1.814 1 89.31 450 SER A C 1
ATOM 3428 O O . SER A 1 450 ? -16.047 -37.781 -1.618 1 89.31 450 SER A O 1
ATOM 3430 N N . TRP A 1 451 ? -18.234 -37.219 -1.305 1 94.56 451 TRP A N 1
ATOM 3431 C CA . TRP A 1 451 ? -18.484 -38.375 -0.451 1 94.56 451 TRP A CA 1
ATOM 3432 C C . TRP A 1 451 ? -18.344 -39.688 -1.238 1 94.56 451 TRP A C 1
ATOM 3434 O O . TRP A 1 451 ? -18.688 -39.719 -2.42 1 94.56 451 TRP A O 1
ATOM 3444 N N . PRO A 1 452 ? -17.844 -40.781 -0.552 1 94.75 452 PRO A N 1
ATOM 3445 C CA . PRO A 1 452 ? -17.844 -42.094 -1.201 1 94.75 452 PRO A CA 1
ATOM 3446 C C . PRO A 1 452 ? -19.25 -42.531 -1.59 1 94.75 452 PRO A C 1
ATOM 3448 O O . PRO A 1 452 ? -20.234 -42.188 -0.927 1 94.75 452 PRO A O 1
ATOM 3451 N N . ARG A 1 453 ? -19.266 -43.406 -2.549 1 94.81 453 ARG A N 1
ATOM 3452 C CA . ARG A 1 453 ? -20.547 -43.938 -3.029 1 94.81 453 ARG A CA 1
ATOM 3453 C C . ARG A 1 453 ? -21.25 -44.719 -1.94 1 94.81 453 ARG A C 1
ATOM 3455 O O . ARG A 1 453 ? -22.484 -44.688 -1.836 1 94.81 453 ARG A O 1
ATOM 3462 N N . GLU A 1 454 ? -20.484 -45.406 -1.187 1 94.88 454 GLU A N 1
ATOM 3463 C CA . GLU A 1 454 ? -21.047 -46.25 -0.133 1 94.88 454 GLU A CA 1
ATOM 3464 C C . GLU A 1 454 ? -21.781 -45.406 0.914 1 94.88 454 GLU A C 1
ATOM 3466 O O . GLU A 1 454 ? -22.625 -45.906 1.648 1 94.88 454 GLU A O 1
ATOM 3471 N N . HIS A 1 455 ? -21.484 -44.125 0.923 1 96.31 455 HIS A N 1
ATOM 3472 C CA . HIS A 1 455 ? -22.125 -43.25 1.892 1 96.31 455 HIS A CA 1
ATOM 3473 C C . HIS A 1 455 ? -23.078 -42.281 1.204 1 96.31 455 HIS A C 1
ATOM 3475 O O . HIS A 1 455 ? -23.438 -41.25 1.782 1 96.31 455 HIS A O 1
ATOM 3481 N N . GLY A 1 456 ? -23.328 -42.531 -0.048 1 94.69 456 GLY A N 1
ATOM 3482 C CA . GLY A 1 456 ? -24.359 -41.781 -0.742 1 94.69 456 GLY A CA 1
ATOM 3483 C C . GLY A 1 456 ? -23.797 -40.625 -1.564 1 94.69 456 GLY A C 1
ATOM 3484 O O . GLY A 1 456 ? -24.562 -39.781 -2.047 1 94.69 456 GLY A O 1
ATOM 3485 N N . GLY A 1 457 ? -22.547 -40.531 -1.74 1 95.62 457 GLY A N 1
ATOM 3486 C CA . GLY A 1 457 ? -21.953 -39.438 -2.494 1 95.62 457 GLY A CA 1
ATOM 3487 C C . GLY A 1 457 ? -21.703 -39.781 -3.949 1 95.62 457 GLY A C 1
ATOM 3488 O O . GLY A 1 457 ? -22.031 -40.875 -4.395 1 95.62 457 GLY A O 1
ATOM 3489 N N . MET A 1 458 ? -21.109 -38.781 -4.664 1 95.62 458 MET A N 1
ATOM 3490 C CA . MET A 1 458 ? -20.797 -38.938 -6.078 1 95.62 458 MET A CA 1
ATOM 3491 C C . MET A 1 458 ? -19.406 -39.562 -6.254 1 95.62 458 MET A C 1
ATOM 3493 O O . MET A 1 458 ? -19.078 -40.062 -7.332 1 95.62 458 MET A O 1
ATOM 3497 N N . ALA A 1 459 ? -18.609 -39.5 -5.246 1 95.31 459 ALA A N 1
ATOM 3498 C CA . ALA A 1 459 ? -17.234 -39.969 -5.266 1 95.31 459 ALA A CA 1
ATOM 3499 C C . ALA A 1 459 ? -16.422 -39.312 -6.379 1 95.31 459 ALA A C 1
ATOM 3501 O O . ALA A 1 459 ? -15.719 -40 -7.129 1 95.31 459 ALA A O 1
ATOM 3502 N N . LEU A 1 460 ? -16.547 -38.062 -6.465 1 94.19 460 LEU A N 1
ATOM 3503 C CA . LEU A 1 460 ? -15.789 -37.312 -7.465 1 94.19 460 LEU A CA 1
ATOM 3504 C C . LEU A 1 460 ? -14.312 -37.281 -7.102 1 94.19 460 LEU A C 1
ATOM 3506 O O . LEU A 1 460 ? -13.961 -37.125 -5.93 1 94.19 460 LEU A O 1
ATOM 3510 N N . SER A 1 461 ? -13.484 -37.5 -8.117 1 90.38 461 SER A N 1
ATOM 3511 C CA . SER A 1 461 ? -12.062 -37.219 -7.93 1 90.38 461 SER A CA 1
ATOM 3512 C C . SER A 1 461 ? -11.82 -35.75 -7.625 1 90.38 461 SER A C 1
ATOM 3514 O O . SER A 1 461 ? -12.703 -34.906 -7.844 1 90.38 461 SER A O 1
ATOM 3516 N N . PRO A 1 462 ? -10.695 -35.406 -7.066 1 85.25 462 PRO A N 1
ATOM 3517 C CA . PRO A 1 462 ? -10.391 -34 -6.82 1 85.25 462 PRO A CA 1
ATOM 3518 C C . PRO A 1 462 ? -10.555 -33.125 -8.07 1 85.25 462 PRO A C 1
ATOM 3520 O O . PRO A 1 462 ? -11.086 -32.031 -7.988 1 85.25 462 PRO A O 1
ATOM 3523 N N . ALA A 1 463 ? -10.156 -33.625 -9.18 1 86.88 463 ALA A N 1
ATOM 3524 C CA . ALA A 1 463 ? -10.273 -32.875 -10.438 1 86.88 463 ALA A CA 1
ATOM 3525 C C . ALA A 1 463 ? -11.734 -32.594 -10.766 1 86.88 463 ALA A C 1
ATOM 3527 O O . ALA A 1 463 ? -12.078 -31.469 -11.164 1 86.88 463 ALA A O 1
ATOM 3528 N N . ARG A 1 464 ? -12.523 -33.594 -10.648 1 92 464 ARG A N 1
ATOM 3529 C CA . ARG A 1 464 ? -13.938 -33.438 -10.977 1 92 464 ARG A CA 1
ATOM 3530 C C . ARG A 1 464 ? -14.641 -32.594 -9.938 1 92 464 ARG A C 1
ATOM 3532 O O . ARG A 1 464 ? -15.562 -31.828 -10.273 1 92 464 ARG A O 1
ATOM 3539 N N . GLN A 1 465 ? -14.234 -32.719 -8.742 1 90.12 465 GLN A N 1
ATOM 3540 C CA . GLN A 1 465 ? -14.797 -31.859 -7.699 1 90.12 465 GLN A CA 1
ATOM 3541 C C . GLN A 1 465 ? -14.531 -30.391 -7.988 1 90.12 465 GLN A C 1
ATOM 3543 O O . GLN A 1 465 ? -15.422 -29.547 -7.836 1 90.12 465 GLN A O 1
ATOM 3548 N N . ILE A 1 466 ? -13.352 -30.078 -8.305 1 86.44 466 ILE A N 1
ATOM 3549 C CA . ILE A 1 466 ? -12.984 -28.703 -8.641 1 86.44 466 ILE A CA 1
ATOM 3550 C C . ILE A 1 466 ? -13.828 -28.219 -9.82 1 86.44 466 ILE A C 1
ATOM 3552 O O . ILE A 1 466 ? -14.336 -27.094 -9.812 1 86.44 466 ILE A O 1
ATOM 3556 N N . ALA A 1 467 ? -13.922 -29.062 -10.836 1 90.12 467 ALA A N 1
ATOM 3557 C CA . ALA A 1 467 ? -14.75 -28.719 -11.984 1 90.12 467 ALA A CA 1
ATOM 3558 C C . ALA A 1 467 ? -16.188 -28.406 -11.555 1 90.12 467 ALA A C 1
ATOM 3560 O O . ALA A 1 467 ? -16.781 -27.422 -12.008 1 90.12 467 ALA A O 1
ATOM 3561 N N . PHE A 1 468 ? -16.703 -29.281 -10.719 1 93.31 468 PHE A N 1
ATOM 3562 C CA . PHE A 1 468 ? -18.062 -29.109 -10.203 1 93.31 468 PHE A CA 1
ATOM 3563 C C . PHE A 1 468 ? -18.203 -27.766 -9.508 1 93.31 468 PHE A C 1
ATOM 3565 O O . PHE A 1 468 ? -19.125 -27 -9.789 1 93.31 468 PHE A O 1
ATOM 3572 N N . ILE A 1 469 ? -17.328 -27.453 -8.633 1 89.56 469 ILE A N 1
ATOM 3573 C CA . ILE A 1 469 ? -17.359 -26.219 -7.836 1 89.56 469 ILE A CA 1
ATOM 3574 C C . ILE A 1 469 ? -17.219 -25.016 -8.75 1 89.56 469 ILE A C 1
ATOM 3576 O O . ILE A 1 469 ? -17.922 -24.016 -8.594 1 89.56 469 ILE A O 1
ATOM 3580 N N . GLU A 1 470 ? -16.312 -25.047 -9.648 1 86.75 470 GLU A N 1
ATOM 3581 C CA . GLU A 1 470 ? -16.078 -23.938 -10.57 1 86.75 470 GLU A CA 1
ATOM 3582 C C . GLU A 1 470 ? -17.328 -23.641 -11.398 1 86.75 470 GLU A C 1
ATOM 3584 O O . GLU A 1 470 ? -17.656 -22.469 -11.633 1 86.75 470 GLU A O 1
ATOM 3589 N N . GLU A 1 471 ? -18.016 -24.703 -11.906 1 91.75 471 GLU A N 1
ATOM 3590 C CA . GLU A 1 471 ? -19.234 -24.5 -12.68 1 91.75 471 GLU A CA 1
ATOM 3591 C C . GLU A 1 471 ? -20.344 -23.906 -11.82 1 91.75 471 GLU A C 1
ATOM 3593 O O . GLU A 1 471 ? -21.125 -23.078 -12.297 1 91.75 471 GLU A O 1
ATOM 3598 N N . ALA A 1 472 ? -20.422 -24.375 -10.609 1 92.44 472 ALA A N 1
ATOM 3599 C CA . ALA A 1 472 ? -21.391 -23.797 -9.68 1 92.44 472 ALA A CA 1
ATOM 3600 C C . ALA A 1 472 ? -21.125 -22.312 -9.461 1 92.44 472 ALA A C 1
ATOM 3602 O O . ALA A 1 472 ? -22.047 -21.484 -9.5 1 92.44 472 ALA A O 1
ATOM 3603 N N . GLU A 1 473 ? -19.922 -21.969 -9.211 1 87.38 473 GLU A N 1
ATOM 3604 C CA . GLU A 1 473 ? -19.516 -20.578 -8.984 1 87.38 473 GLU A CA 1
ATOM 3605 C C . GLU A 1 473 ? -19.797 -19.719 -10.211 1 87.38 473 GLU A C 1
ATOM 3607 O O . GLU A 1 473 ? -20.297 -18.594 -10.094 1 87.38 473 GLU A O 1
ATOM 3612 N N . ARG A 1 474 ? -19.422 -20.219 -11.359 1 85.62 474 ARG A N 1
ATOM 3613 C CA . ARG A 1 474 ? -19.656 -19.5 -12.609 1 85.62 474 ARG A CA 1
ATOM 3614 C C . ARG A 1 474 ? -21.125 -19.188 -12.805 1 85.62 474 ARG A C 1
ATOM 3616 O O . ARG A 1 474 ? -21.484 -18.109 -13.258 1 85.62 474 ARG A O 1
ATOM 3623 N N . HIS A 1 475 ? -22 -20.156 -12.555 1 90.44 475 HIS A N 1
ATOM 3624 C CA . HIS A 1 475 ? -23.438 -20 -12.742 1 90.44 475 HIS A CA 1
ATOM 3625 C C . HIS A 1 475 ? -24.047 -19.094 -11.672 1 90.44 475 HIS A C 1
ATOM 3627 O O . HIS A 1 475 ? -25.141 -18.547 -11.852 1 90.44 475 HIS A O 1
ATOM 3633 N N . GLY A 1 476 ? -23.344 -18.938 -10.555 1 89.12 476 GLY A N 1
ATOM 3634 C CA . GLY A 1 476 ? -23.812 -18.094 -9.469 1 89.12 476 GLY A CA 1
ATOM 3635 C C . GLY A 1 476 ? -24.625 -18.859 -8.43 1 89.12 476 GLY A C 1
ATOM 3636 O O . GLY A 1 476 ? -25.516 -18.297 -7.797 1 89.12 476 GLY A O 1
ATOM 3637 N N . VAL A 1 477 ? -24.359 -20.094 -8.305 1 93.06 477 VAL A N 1
ATOM 3638 C CA . VAL A 1 477 ? -25.078 -20.906 -7.328 1 93.06 477 VAL A CA 1
ATOM 3639 C C . VAL A 1 477 ? -24.703 -20.453 -5.914 1 93.06 477 VAL A C 1
ATOM 3641 O O . VAL A 1 477 ? -23.516 -20.359 -5.582 1 93.06 477 VAL A O 1
ATOM 3644 N N . ALA A 1 478 ? -25.672 -20.156 -5.137 1 91.88 478 ALA A N 1
ATOM 3645 C CA . ALA A 1 478 ? -25.438 -19.75 -3.754 1 91.88 478 ALA A CA 1
ATOM 3646 C C . ALA A 1 478 ? -25.031 -20.938 -2.885 1 91.88 478 ALA A C 1
ATOM 3648 O O . ALA A 1 478 ? -25.422 -22.078 -3.166 1 91.88 478 ALA A O 1
ATOM 3649 N N . ARG A 1 479 ? -24.312 -20.625 -1.903 1 86.94 479 ARG A N 1
ATOM 3650 C CA . ARG A 1 479 ? -23.922 -21.656 -0.947 1 86.94 479 ARG A CA 1
ATOM 3651 C C . ARG A 1 479 ? -25.062 -21.953 0.027 1 86.94 479 ARG A C 1
ATOM 3653 O O . ARG A 1 479 ? -25.531 -21.047 0.731 1 86.94 479 ARG A O 1
ATOM 3660 N N . ALA A 1 480 ? -25.562 -23.109 0.024 1 88.44 480 ALA A N 1
ATOM 3661 C CA . ALA A 1 480 ? -26.531 -23.547 1.028 1 88.44 480 ALA A CA 1
ATOM 3662 C C . ALA A 1 480 ? -25.844 -23.859 2.355 1 88.44 480 ALA A C 1
ATOM 3664 O O . ALA A 1 480 ? -24.609 -23.969 2.416 1 88.44 480 ALA A O 1
ATOM 3665 N N . PRO A 1 481 ? -26.656 -23.812 3.436 1 90.69 481 PRO A N 1
ATOM 3666 C CA . PRO A 1 481 ? -26.062 -24.328 4.668 1 90.69 481 PRO A CA 1
ATOM 3667 C C . PRO A 1 481 ? -25.484 -25.734 4.504 1 90.69 481 PRO A C 1
ATOM 3669 O O . PRO A 1 481 ? -26.25 -26.703 4.441 1 90.69 481 PRO A O 1
ATOM 3672 N N . ASP A 1 482 ? -24.203 -25.781 4.426 1 88.62 482 ASP A N 1
ATOM 3673 C CA . ASP A 1 482 ? -23.609 -27.031 3.992 1 88.62 482 ASP A CA 1
ATOM 3674 C C . ASP A 1 482 ? -22.625 -27.562 5.035 1 88.62 482 ASP A C 1
ATOM 3676 O O . ASP A 1 482 ? -21.734 -28.359 4.719 1 88.62 482 ASP A O 1
ATOM 3680 N N . GLN A 1 483 ? -22.703 -27.141 6.27 1 92.81 483 GLN A N 1
ATOM 3681 C CA . GLN A 1 483 ? -21.766 -27.562 7.305 1 92.81 483 GLN A CA 1
ATOM 3682 C C . GLN A 1 483 ? -21.844 -29.078 7.516 1 92.81 483 GLN A C 1
ATOM 3684 O O . GLN A 1 483 ? -20.828 -29.719 7.797 1 92.81 483 GLN A O 1
ATOM 3689 N N . GLY A 1 484 ? -23.016 -29.641 7.395 1 94.31 484 GLY A N 1
ATOM 3690 C CA . GLY A 1 484 ? -23.156 -31.078 7.477 1 94.31 484 GLY A CA 1
ATOM 3691 C C . GLY A 1 484 ? -22.469 -31.812 6.344 1 94.31 484 GLY A C 1
ATOM 3692 O O . GLY A 1 484 ? -21.844 -32.844 6.562 1 94.31 484 GLY A O 1
ATOM 3693 N N . LEU A 1 485 ? -22.562 -31.266 5.223 1 92.94 485 LEU A N 1
ATOM 3694 C CA . LEU A 1 485 ? -22.062 -31.922 4.016 1 92.94 485 LEU A CA 1
ATOM 3695 C C . LEU A 1 485 ? -20.547 -31.797 3.918 1 92.94 485 LEU A C 1
ATOM 3697 O O . LEU A 1 485 ? -19.844 -32.781 3.635 1 92.94 485 LEU A O 1
ATOM 3701 N N . VAL A 1 486 ? -20 -30.609 4.199 1 89.25 486 VAL A N 1
ATOM 3702 C CA . VAL A 1 486 ? -18.609 -30.328 3.834 1 89.25 486 VAL A CA 1
ATOM 3703 C C . VAL A 1 486 ? -17.719 -30.5 5.055 1 89.25 486 VAL A C 1
ATOM 3705 O O . VAL A 1 486 ? -16.516 -30.734 4.922 1 89.25 486 VAL A O 1
ATOM 3708 N N . MET A 1 487 ? -18.312 -30.438 6.238 1 91.56 487 MET A N 1
ATOM 3709 C CA . MET A 1 487 ? -17.484 -30.5 7.445 1 91.56 487 MET A CA 1
ATOM 3710 C C . MET A 1 487 ? -17.781 -31.766 8.242 1 91.56 487 MET A C 1
ATOM 3712 O O . MET A 1 487 ? -16.953 -32.688 8.289 1 91.56 487 MET A O 1
ATOM 3716 N N . LEU A 1 488 ? -18.984 -31.938 8.68 1 94.62 488 LEU A N 1
ATOM 3717 C CA . LEU A 1 488 ? -19.312 -33.031 9.602 1 94.62 488 LEU A CA 1
ATOM 3718 C C . LEU A 1 488 ? -19.281 -34.375 8.891 1 94.62 488 LEU A C 1
ATOM 3720 O O . LEU A 1 488 ? -18.766 -35.344 9.43 1 94.62 488 LEU A O 1
ATOM 3724 N N . GLY A 1 489 ? -19.938 -34.469 7.75 1 94.75 489 GLY A N 1
ATOM 3725 C CA . GLY A 1 489 ? -19.969 -35.719 7.012 1 94.75 489 GLY A CA 1
ATOM 3726 C C . GLY A 1 489 ? -18.609 -36.375 6.887 1 94.75 489 GLY A C 1
ATOM 3727 O O . GLY A 1 489 ? -18.406 -37.5 7.344 1 94.75 489 GLY A O 1
ATOM 3728 N N . PRO A 1 490 ? -17.641 -35.688 6.312 1 91.69 490 PRO A N 1
ATOM 3729 C CA . PRO A 1 490 ? -16.297 -36.25 6.195 1 91.69 490 PRO A CA 1
ATOM 3730 C C . PRO A 1 490 ? -15.703 -36.656 7.543 1 91.69 490 PRO A C 1
ATOM 3732 O O . PRO A 1 490 ? -14.977 -37.656 7.629 1 91.69 490 PRO A O 1
ATOM 3735 N N . ILE A 1 491 ? -15.969 -35.906 8.602 1 93.06 491 ILE A N 1
ATOM 3736 C CA . ILE A 1 491 ? -15.484 -36.25 9.938 1 93.06 491 ILE A CA 1
ATOM 3737 C C . ILE A 1 491 ? -16.078 -37.562 10.391 1 93.06 491 ILE A C 1
ATOM 3739 O O . ILE A 1 491 ? -15.367 -38.438 10.898 1 93.06 491 ILE A O 1
ATOM 3743 N N . LEU A 1 492 ? -17.344 -37.75 10.203 1 96.19 492 LEU A N 1
ATOM 3744 C CA . LEU A 1 492 ? -18.016 -38.969 10.625 1 96.19 492 LEU A CA 1
ATOM 3745 C C . LEU A 1 492 ? -17.547 -40.156 9.789 1 96.19 492 LEU A C 1
ATOM 3747 O O . LEU A 1 492 ? -17.438 -41.281 10.305 1 96.19 492 LEU A O 1
ATOM 3751 N N . ILE A 1 493 ? -17.359 -39.906 8.555 1 95.19 493 ILE A N 1
ATOM 3752 C CA . ILE A 1 493 ? -16.891 -40.969 7.676 1 95.19 493 ILE A CA 1
ATOM 3753 C C . ILE A 1 493 ? -15.531 -41.469 8.148 1 95.19 493 ILE A C 1
ATOM 3755 O O . ILE A 1 493 ? -15.266 -42.688 8.148 1 95.19 493 ILE A O 1
ATOM 3759 N N . ARG A 1 494 ? -14.695 -40.625 8.625 1 92.31 494 ARG A N 1
ATOM 3760 C CA . ARG A 1 494 ? -13.328 -40.938 9 1 92.31 494 ARG A CA 1
ATOM 3761 C C . ARG A 1 494 ? -13.25 -41.406 10.461 1 92.31 494 ARG A C 1
ATOM 3763 O O . ARG A 1 494 ? -12.5 -42.312 10.797 1 92.31 494 ARG A O 1
ATOM 3770 N N . HIS A 1 495 ? -14.039 -40.719 11.336 1 94.19 495 HIS A N 1
ATOM 3771 C CA . HIS A 1 495 ? -13.789 -40.906 12.758 1 94.19 495 HIS A CA 1
ATOM 3772 C C . HIS A 1 495 ? -15.031 -41.406 13.469 1 94.19 495 HIS A C 1
ATOM 3774 O O . HIS A 1 495 ? -14.961 -41.812 14.633 1 94.19 495 HIS A O 1
ATOM 3780 N N . GLY A 1 496 ? -16.141 -41.469 12.836 1 96.31 496 GLY A N 1
ATOM 3781 C CA . GLY A 1 496 ? -17.375 -41.906 13.469 1 96.31 496 GLY A CA 1
ATOM 3782 C C . GLY A 1 496 ? -17.484 -43.406 13.594 1 96.31 496 GLY A C 1
ATOM 3783 O O . GLY A 1 496 ? -16.812 -44.156 12.883 1 96.31 496 GLY A O 1
ATOM 3784 N N . THR A 1 497 ? -18.328 -43.844 14.516 1 96.5 497 THR A N 1
ATOM 3785 C CA . THR A 1 497 ? -18.672 -45.25 14.617 1 96.5 497 THR A CA 1
ATOM 3786 C C . THR A 1 497 ? -19.656 -45.656 13.516 1 96.5 497 THR A C 1
ATOM 3788 O O . THR A 1 497 ? -20.234 -44.781 12.859 1 96.5 497 THR A O 1
ATOM 3791 N N . GLU A 1 498 ? -19.828 -46.938 13.375 1 96.81 498 GLU A N 1
ATOM 3792 C CA . GLU A 1 498 ? -20.797 -47.438 12.406 1 96.81 498 GLU A CA 1
ATOM 3793 C C . GLU A 1 498 ? -22.219 -46.969 12.75 1 96.81 498 GLU A C 1
ATOM 3795 O O . GLU A 1 498 ? -22.984 -46.594 11.859 1 96.81 498 GLU A O 1
ATOM 3800 N N . GLU A 1 499 ? -22.5 -47 14.008 1 97.12 499 GLU A N 1
ATOM 3801 C CA . GLU A 1 499 ? -23.812 -46.562 14.469 1 97.12 499 GLU A CA 1
ATOM 3802 C C . GLU A 1 499 ? -24.016 -45.062 14.18 1 97.12 499 GLU A C 1
ATOM 3804 O O . GLU A 1 499 ? -25.109 -44.656 13.766 1 97.12 499 GLU A O 1
ATOM 3809 N N . GLN A 1 500 ? -23.062 -44.281 14.406 1 97.44 500 GLN A N 1
ATOM 3810 C CA . GLN A 1 500 ? -23.156 -42.844 14.156 1 97.44 500 GLN A CA 1
ATOM 3811 C C . GLN A 1 500 ? -23.344 -42.562 12.664 1 97.44 500 GLN A C 1
ATOM 3813 O O . GLN A 1 500 ? -24.172 -41.75 12.289 1 97.44 500 GLN A O 1
ATOM 3818 N N . ARG A 1 501 ? -22.578 -43.156 11.789 1 97.81 501 ARG A N 1
ATOM 3819 C CA . ARG A 1 501 ? -22.719 -43 10.344 1 97.81 501 ARG A CA 1
ATOM 3820 C C . ARG A 1 501 ? -24.125 -43.344 9.883 1 97.81 501 ARG A C 1
ATOM 3822 O O . ARG A 1 501 ? -24.734 -42.594 9.125 1 97.81 501 ARG A O 1
ATOM 3829 N N . ALA A 1 502 ? -24.594 -44.5 10.383 1 96.94 502 ALA A N 1
ATOM 3830 C CA . ALA A 1 502 ? -25.922 -44.969 10.008 1 96.94 502 ALA A CA 1
ATOM 3831 C C . ALA A 1 502 ? -27 -44 10.477 1 96.94 502 ALA A C 1
ATOM 3833 O O . ALA A 1 502 ? -28.016 -43.844 9.805 1 96.94 502 ALA A O 1
ATOM 3834 N N . ARG A 1 503 ? -26.75 -43.406 11.516 1 96.69 503 ARG A N 1
ATOM 3835 C CA . ARG A 1 503 ? -27.75 -42.562 12.141 1 96.69 503 ARG A CA 1
ATOM 3836 C C . ARG A 1 503 ? -27.75 -41.188 11.5 1 96.69 503 ARG A C 1
ATOM 3838 O O . ARG A 1 503 ? -28.812 -40.594 11.273 1 96.69 503 ARG A O 1
ATOM 3845 N N . PHE A 1 504 ? -26.641 -40.562 11.211 1 97.81 504 PHE A N 1
ATOM 3846 C CA . PHE A 1 504 ? -26.578 -39.125 10.961 1 97.81 504 PHE A CA 1
ATOM 3847 C C . PHE A 1 504 ? -26.359 -38.844 9.477 1 97.81 504 PHE A C 1
ATOM 3849 O O . PHE A 1 504 ? -26.828 -37.844 8.953 1 97.81 504 PHE A O 1
ATOM 3856 N N . LEU A 1 505 ? -25.641 -39.625 8.703 1 98.19 505 LEU A N 1
ATOM 3857 C CA . LEU A 1 505 ? -25.25 -39.312 7.332 1 98.19 505 LEU A CA 1
ATOM 3858 C C . LEU A 1 505 ? -26.469 -39.219 6.426 1 98.19 505 LEU A C 1
ATOM 3860 O O . LEU A 1 505 ? -26.578 -38.281 5.637 1 98.19 505 LEU A O 1
ATOM 3864 N N . PRO A 1 506 ? -27.453 -40.188 6.516 1 97.56 506 PRO A N 1
ATOM 3865 C CA . PRO A 1 506 ? -28.625 -40.062 5.645 1 97.56 506 PRO A CA 1
ATOM 3866 C C . PRO A 1 506 ? -29.406 -38.75 5.863 1 97.56 506 PRO A C 1
ATOM 3868 O O . PRO A 1 506 ? -29.906 -38.156 4.906 1 97.56 506 PRO A O 1
ATOM 3871 N N . GLY A 1 507 ? -29.531 -38.344 7.09 1 97.62 507 GLY A N 1
ATOM 3872 C CA . GLY A 1 507 ? -30.219 -37.094 7.395 1 97.62 507 GLY A CA 1
ATOM 3873 C C . GLY A 1 507 ? -29.531 -35.875 6.797 1 97.62 507 GLY A C 1
ATOM 3874 O O . GLY A 1 507 ? -30.188 -34.906 6.406 1 97.62 507 GLY A O 1
ATOM 3875 N N . ILE A 1 508 ? -28.188 -35.844 6.766 1 97.94 508 ILE A N 1
ATOM 3876 C CA . ILE A 1 508 ? -27.422 -34.781 6.152 1 97.94 508 ILE A CA 1
ATOM 3877 C C . ILE A 1 508 ? -27.688 -34.75 4.648 1 97.94 508 ILE A C 1
ATOM 3879 O O . ILE A 1 508 ? -27.953 -33.688 4.09 1 97.94 508 ILE A O 1
ATOM 3883 N N . LEU A 1 509 ? -27.75 -35.875 3.98 1 97.62 509 LEU A N 1
ATOM 3884 C CA . LEU A 1 509 ? -27.953 -35.969 2.539 1 97.62 509 LEU A CA 1
ATOM 3885 C C . LEU A 1 509 ? -29.359 -35.5 2.158 1 97.62 509 LEU A C 1
ATOM 3887 O O . LEU A 1 509 ? -29.531 -34.812 1.158 1 97.62 509 LEU A O 1
ATOM 3891 N N . SER A 1 510 ? -30.328 -35.875 2.961 1 96.44 510 SER A N 1
ATOM 3892 C CA . SER A 1 510 ? -31.719 -35.625 2.623 1 96.44 510 SER A CA 1
ATOM 3893 C C . SER A 1 510 ? -32.094 -34.188 2.947 1 96.44 510 SER A C 1
ATOM 3895 O O . SER A 1 510 ? -33.125 -33.688 2.453 1 96.44 510 SER A O 1
ATOM 3897 N N . GLY A 1 511 ? -31.375 -33.562 3.789 1 95.5 511 GLY A N 1
ATOM 3898 C CA . GLY A 1 511 ? -31.703 -32.219 4.238 1 95.5 511 GLY A CA 1
ATOM 3899 C C . GLY A 1 511 ? -32.594 -32.188 5.461 1 95.5 511 GLY A C 1
ATOM 3900 O O . GLY A 1 511 ? -33 -31.141 5.938 1 95.5 511 GLY A O 1
ATOM 3901 N N . GLU A 1 512 ? -32.844 -33.312 5.969 1 95.5 512 GLU A N 1
ATOM 3902 C CA . GLU A 1 512 ? -33.656 -33.406 7.195 1 95.5 512 GLU A CA 1
ATOM 3903 C C . GLU A 1 512 ? -32.844 -32.875 8.391 1 95.5 512 GLU A C 1
ATOM 3905 O O . GLU A 1 512 ? -33.438 -32.281 9.312 1 95.5 512 GLU A O 1
ATOM 3910 N N . ALA A 1 513 ? -31.688 -33.125 8.422 1 97.25 513 ALA A N 1
A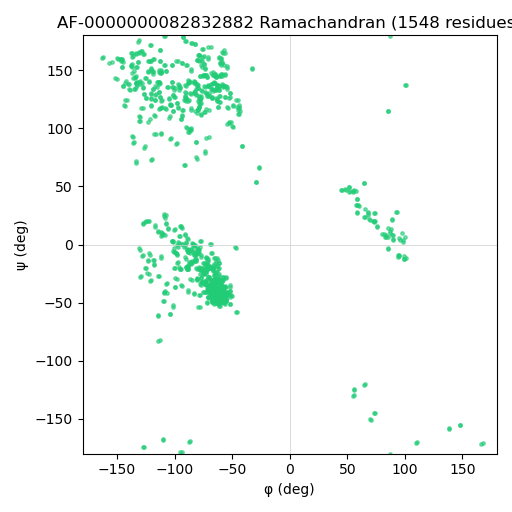TOM 3911 C CA . ALA A 1 513 ? -30.797 -32.594 9.469 1 97.25 513 ALA A CA 1
ATOM 3912 C C . ALA A 1 513 ? -29.938 -31.453 8.93 1 97.25 513 ALA A C 1
ATOM 3914 O O . ALA A 1 513 ? -29.062 -31.688 8.094 1 97.25 513 ALA A O 1
ATOM 3915 N N . VAL A 1 514 ? -30.203 -30.281 9.383 1 97.75 514 VAL A N 1
ATOM 3916 C CA . VAL A 1 514 ? -29.406 -29.109 9.055 1 97.75 514 VAL A CA 1
ATOM 3917 C C . VAL A 1 514 ? -28.453 -28.781 10.211 1 97.75 514 VAL A C 1
ATOM 3919 O O . VAL A 1 514 ? -28.891 -28.609 11.352 1 97.75 514 VAL A O 1
ATOM 3922 N N . TRP A 1 515 ? -27.172 -28.672 9.867 1 97.75 515 TRP A N 1
ATOM 3923 C CA . TRP A 1 515 ? -26.172 -28.625 10.938 1 97.75 515 TRP A CA 1
ATOM 3924 C C . TRP A 1 515 ? -25.516 -27.25 11 1 97.75 515 TRP A C 1
ATOM 3926 O O . TRP A 1 515 ? -25.328 -26.594 9.969 1 97.75 515 TRP A O 1
ATOM 3936 N N . ALA A 1 516 ? -25.141 -26.812 12.188 1 97.44 516 ALA A N 1
ATOM 3937 C CA . ALA A 1 516 ? -24.297 -25.641 12.445 1 97.44 516 ALA A CA 1
ATOM 3938 C C . ALA A 1 516 ? -23.031 -26.031 13.203 1 97.44 516 ALA A C 1
ATOM 3940 O O . ALA A 1 516 ? -22.969 -27.094 13.812 1 97.44 516 ALA A O 1
ATOM 3941 N N . GLN A 1 517 ? -22.031 -25.188 13.086 1 95.94 517 GLN A N 1
ATOM 3942 C CA . GLN A 1 517 ? -20.766 -25.406 13.789 1 95.94 517 GLN A CA 1
ATOM 3943 C C . GLN A 1 517 ? -20.734 -24.641 15.102 1 95.94 517 GLN A C 1
ATOM 3945 O O . GLN A 1 517 ? -21.156 -23.484 15.164 1 95.94 517 GLN A O 1
ATOM 3950 N N . GLY A 1 518 ? -20.297 -25.281 16.172 1 97.31 518 GLY A N 1
ATOM 3951 C CA . GLY A 1 518 ? -20.156 -24.656 17.469 1 97.31 518 GLY A CA 1
ATOM 3952 C C . GLY A 1 518 ? -18.734 -24.703 18 1 97.31 518 GLY A C 1
ATOM 3953 O O . GLY A 1 518 ? -18.453 -25.406 18.969 1 97.31 518 GLY A O 1
ATOM 3954 N N . TYR A 1 519 ? -17.797 -23.891 17.438 1 95.25 519 TYR A N 1
ATOM 3955 C CA . TYR A 1 519 ? -16.406 -23.828 17.844 1 95.25 519 TYR A CA 1
ATOM 3956 C C . TYR A 1 519 ? -16.125 -22.578 18.672 1 95.25 519 TYR A C 1
ATOM 3958 O O . TYR A 1 519 ? -15.914 -22.672 19.891 1 95.25 519 TYR A O 1
ATOM 3966 N N . SER A 1 520 ? -16.344 -21.406 18.109 1 96.06 520 SER A N 1
ATOM 3967 C CA . SER A 1 520 ? -15.953 -20.125 18.719 1 96.06 520 SER A CA 1
ATOM 3968 C C . SER A 1 520 ? -16.828 -19.797 19.906 1 96.06 520 SER A C 1
ATOM 3970 O O . SER A 1 520 ? -18 -20.172 19.953 1 96.06 520 SER A O 1
ATOM 3972 N N . GLU A 1 521 ? -16.203 -19.203 20.875 1 96.88 521 GLU A N 1
ATOM 3973 C CA . GLU A 1 521 ? -16.844 -18.641 22.062 1 96.88 521 GLU A CA 1
ATOM 3974 C C . GLU A 1 521 ? -16.438 -17.188 22.266 1 96.88 521 GLU A C 1
ATOM 3976 O O . GLU A 1 521 ? -15.516 -16.688 21.609 1 96.88 521 GLU A O 1
ATOM 3981 N N . PRO A 1 522 ? -17.109 -16.438 23.047 1 91.44 522 PRO A N 1
ATOM 3982 C CA . PRO A 1 522 ? -16.781 -15.016 23.219 1 91.44 522 PRO A CA 1
ATOM 3983 C C . PRO A 1 522 ? -15.305 -14.797 23.562 1 91.44 522 PRO A C 1
ATOM 3985 O O . PRO A 1 522 ? -14.688 -13.852 23.047 1 91.44 522 PRO A O 1
ATOM 3988 N N . ASN A 1 523 ? -14.695 -15.625 24.266 1 91.06 523 ASN A N 1
ATOM 3989 C CA . ASN A 1 523 ? -13.305 -15.422 24.656 1 91.06 523 ASN A CA 1
ATOM 3990 C C . ASN A 1 523 ? -12.375 -16.391 23.953 1 91.06 523 ASN A C 1
ATOM 3992 O O . ASN A 1 523 ? -11.211 -16.531 24.328 1 91.06 523 ASN A O 1
ATOM 3996 N N . ALA A 1 524 ? -12.906 -17.125 22.984 1 93.69 524 ALA A N 1
ATOM 3997 C CA . ALA A 1 524 ? -12.117 -18.094 22.234 1 93.69 524 ALA A CA 1
ATOM 3998 C C . ALA A 1 524 ? -12.43 -18.016 20.734 1 93.69 524 ALA A C 1
ATOM 4000 O O . ALA A 1 524 ? -13.359 -18.672 20.266 1 93.69 524 ALA A O 1
ATOM 4001 N N . GLY A 1 525 ? -11.688 -17.266 20.031 1 92.5 525 GLY A N 1
ATOM 4002 C CA . GLY A 1 525 ? -11.75 -17.172 18.578 1 92.5 525 GLY A CA 1
ATOM 4003 C C . GLY A 1 525 ? -10.5 -17.672 17.891 1 92.5 525 GLY A C 1
ATOM 4004 O O . GLY A 1 525 ? -10.375 -18.875 17.625 1 92.5 525 GLY A O 1
ATOM 4005 N N . SER A 1 526 ? -9.477 -16.797 17.812 1 90.81 526 SER A N 1
ATOM 4006 C CA . SER A 1 526 ? -8.195 -17.219 17.266 1 90.81 526 SER A CA 1
ATOM 4007 C C . SER A 1 526 ? -7.496 -18.219 18.188 1 90.81 526 SER A C 1
ATOM 4009 O O . SER A 1 526 ? -6.809 -19.125 17.703 1 90.81 526 SER A O 1
ATOM 4011 N N . ASP A 1 527 ? -7.656 -18 19.438 1 92.12 527 ASP A N 1
ATOM 4012 C CA . ASP A 1 527 ? -7.18 -18.953 20.438 1 92.12 527 ASP A CA 1
ATOM 4013 C C . ASP A 1 527 ? -8.273 -19.969 20.797 1 92.12 527 ASP A C 1
ATOM 4015 O O . ASP A 1 527 ? -8.688 -20.062 21.953 1 92.12 527 ASP A O 1
ATOM 4019 N N . LEU A 1 528 ? -8.602 -20.812 19.875 1 92.5 528 LEU A N 1
ATOM 4020 C CA . LEU A 1 528 ? -9.742 -21.719 20 1 92.5 528 LEU A CA 1
ATOM 4021 C C . LEU A 1 528 ? -9.531 -22.703 21.141 1 92.5 528 LEU A C 1
ATOM 4023 O O . LEU A 1 528 ? -10.484 -23.094 21.812 1 92.5 528 LEU A O 1
ATOM 4027 N N . ALA A 1 529 ? -8.305 -23.062 21.406 1 93.25 529 ALA A N 1
ATOM 4028 C CA . ALA A 1 529 ? -8 -24.078 22.406 1 93.25 529 ALA A CA 1
ATOM 4029 C C . ALA A 1 529 ? -8.391 -23.594 23.812 1 93.25 529 ALA A C 1
ATOM 4031 O O . ALA A 1 529 ? -8.477 -24.375 24.75 1 93.25 529 ALA A O 1
ATOM 4032 N N . SER A 1 530 ? -8.695 -22.359 23.969 1 94.69 530 SER A N 1
ATOM 4033 C CA . SER A 1 530 ? -9.039 -21.781 25.266 1 94.69 530 SER A CA 1
ATOM 4034 C C . SER A 1 530 ? -10.547 -21.844 25.516 1 94.69 530 SER A C 1
ATOM 4036 O O . SER A 1 530 ? -11.047 -21.234 26.469 1 94.69 530 SER A O 1
ATOM 4038 N N . LEU A 1 531 ? -11.273 -22.547 24.672 1 96.81 531 LEU A N 1
ATOM 4039 C CA . LEU A 1 531 ? -12.719 -22.641 24.844 1 96.81 531 LEU A CA 1
ATOM 4040 C C . LEU A 1 531 ? -13.078 -23.141 26.234 1 96.81 531 LEU A C 1
ATOM 4042 O O . LEU A 1 531 ? -12.32 -23.906 26.828 1 96.81 531 LEU A O 1
ATOM 4046 N N . ARG A 1 532 ? -14.367 -22.734 26.734 1 96.56 532 ARG A N 1
ATOM 4047 C CA . ARG A 1 532 ? -14.734 -23 28.125 1 96.56 532 ARG A CA 1
ATOM 4048 C C . ARG A 1 532 ? -16.062 -23.766 28.203 1 96.56 532 ARG A C 1
ATOM 4050 O O . ARG A 1 532 ? -16.391 -24.344 29.234 1 96.56 532 ARG A O 1
ATOM 4057 N N . CYS A 1 533 ? -16.891 -23.703 27.109 1 98.31 533 CYS A N 1
ATOM 4058 C CA . CYS A 1 533 ? -18.109 -24.5 27.125 1 98.31 533 CYS A CA 1
ATOM 4059 C C . CYS A 1 533 ? -17.812 -25.922 27.594 1 98.31 533 CYS A C 1
ATOM 4061 O O . CYS A 1 533 ? -17.031 -26.641 26.969 1 98.31 533 CYS A O 1
ATOM 4063 N N . GLU A 1 534 ? -18.531 -26.344 28.641 1 98.31 534 GLU A N 1
ATOM 4064 C CA . GLU A 1 534 ? -18.125 -27.562 29.344 1 98.31 534 GLU A CA 1
ATOM 4065 C C . GLU A 1 534 ? -19.156 -28.672 29.156 1 98.31 534 GLU A C 1
ATOM 4067 O O . GLU A 1 534 ? -20.344 -28.406 29.016 1 98.31 534 GLU A O 1
ATOM 4072 N N . ALA A 1 535 ? -18.641 -29.891 29.156 1 98.62 535 ALA A N 1
ATOM 4073 C CA . ALA A 1 535 ? -19.453 -31.094 29.219 1 98.62 535 ALA A CA 1
ATOM 4074 C C . ALA A 1 535 ? -18.969 -32.031 30.328 1 98.62 535 ALA A C 1
ATOM 4076 O O . ALA A 1 535 ? -17.859 -32.562 30.266 1 98.62 535 ALA A O 1
ATOM 4077 N N . LEU A 1 536 ? -19.859 -32.25 31.281 1 97.88 536 LEU A N 1
ATOM 4078 C CA . LEU A 1 536 ? -19.531 -33.125 32.406 1 97.88 536 LEU A CA 1
ATOM 4079 C C . LEU A 1 536 ? -20.156 -34.5 32.219 1 97.88 536 LEU A C 1
ATOM 4081 O O . LEU A 1 536 ? -21.344 -34.594 31.875 1 97.88 536 LEU A O 1
ATOM 4085 N N . VAL A 1 537 ? -19.344 -35.5 32.5 1 97.19 537 VAL A N 1
ATOM 4086 C CA . VAL A 1 537 ? -19.859 -36.875 32.375 1 97.19 537 VAL A CA 1
ATOM 4087 C C . VAL A 1 537 ? -20.844 -37.156 33.5 1 97.19 537 VAL A C 1
ATOM 4089 O O . VAL A 1 537 ? -20.547 -36.906 34.688 1 97.19 537 VAL A O 1
ATOM 4092 N N . ASP A 1 538 ? -22 -37.625 33.125 1 97.38 538 ASP A N 1
ATOM 4093 C CA . ASP A 1 538 ? -23.047 -38.062 34.062 1 97.38 538 ASP A CA 1
ATOM 4094 C C . ASP A 1 538 ? -23.672 -39.375 33.594 1 97.38 538 ASP A C 1
ATOM 4096 O O . ASP A 1 538 ? -24.734 -39.375 32.969 1 97.38 538 ASP A O 1
ATOM 4100 N N . GLY A 1 539 ? -23.109 -40.5 33.969 1 95.75 539 GLY A N 1
ATOM 4101 C CA . GLY A 1 539 ? -23.578 -41.812 33.5 1 95.75 539 GLY A CA 1
ATOM 4102 C C . GLY A 1 539 ? -23.391 -42 32 1 95.75 539 GLY A C 1
ATOM 4103 O O . GLY A 1 539 ? -22.281 -41.875 31.5 1 95.75 539 GLY A O 1
ATOM 4104 N N . ASP A 1 540 ? -24.5 -42.219 31.391 1 96.06 540 ASP A N 1
ATOM 4105 C CA . ASP A 1 540 ? -24.469 -42.438 29.953 1 96.06 540 ASP A CA 1
ATOM 4106 C C . ASP A 1 540 ? -24.719 -41.156 29.172 1 96.06 540 ASP A C 1
ATOM 4108 O O . ASP A 1 540 ? -24.938 -41.188 27.969 1 96.06 540 ASP A O 1
ATOM 4112 N N . ASP A 1 541 ? -24.594 -40.062 29.938 1 97.88 541 ASP A N 1
ATOM 4113 C CA . ASP A 1 541 ? -24.812 -38.75 29.312 1 97.88 541 ASP A CA 1
ATOM 4114 C C . ASP A 1 541 ? -23.688 -37.781 29.641 1 97.88 541 ASP A C 1
ATOM 4116 O O . ASP A 1 541 ? -22.844 -38.062 30.484 1 97.88 541 ASP A O 1
ATOM 4120 N N . LEU A 1 542 ? -23.688 -36.688 28.859 1 98.38 542 LEU A N 1
ATOM 4121 C CA . LEU A 1 542 ? -22.891 -35.5 29.156 1 98.38 542 LEU A CA 1
ATOM 4122 C C . LEU A 1 542 ? -23.797 -34.312 29.406 1 98.38 542 LEU A C 1
ATOM 4124 O O . LEU A 1 542 ? -24.797 -34.125 28.719 1 98.38 542 LEU A O 1
ATOM 4128 N N . ILE A 1 543 ? -23.484 -33.531 30.438 1 98.69 543 ILE A N 1
ATOM 4129 C CA . ILE A 1 543 ? -24.234 -32.312 30.734 1 98.69 543 ILE A CA 1
ATOM 4130 C C . ILE A 1 543 ? -23.469 -31.094 30.25 1 98.69 543 ILE A C 1
ATOM 4132 O O . ILE A 1 543 ? -22.406 -30.75 30.797 1 98.69 543 ILE A O 1
ATOM 4136 N N . VAL A 1 544 ? -24.062 -30.422 29.266 1 98.75 544 VAL A N 1
ATOM 4137 C CA . VAL A 1 544 ? -23.359 -29.344 28.578 1 98.75 544 VAL A CA 1
ATOM 4138 C C . VAL A 1 544 ? -23.844 -28 29.109 1 98.75 544 VAL A C 1
ATOM 4140 O O . VAL A 1 544 ? -25.047 -27.75 29.203 1 98.75 544 VAL A O 1
ATOM 4143 N N . SER A 1 545 ? -22.922 -27.125 29.516 1 98.81 545 SER A N 1
ATOM 4144 C CA . SER A 1 545 ? -23.203 -25.75 29.938 1 98.81 545 SER A CA 1
ATOM 4145 C C . SER A 1 545 ? -22.203 -24.781 29.312 1 98.81 545 SER A C 1
ATOM 4147 O O . SER A 1 545 ? -21 -25.031 29.312 1 98.81 545 SER A O 1
ATOM 4149 N N . GLY A 1 546 ? -22.703 -23.734 28.797 1 98.5 546 GLY A N 1
ATOM 4150 C CA . GLY A 1 546 ? -21.844 -22.734 28.203 1 98.5 546 GLY A CA 1
ATOM 4151 C C . GLY A 1 546 ? -22.484 -22.016 27.031 1 98.5 546 GLY A C 1
ATOM 4152 O O . GLY A 1 546 ? -23.703 -21.797 27.031 1 98.5 546 GLY A O 1
ATOM 4153 N N . GLN A 1 547 ? -21.641 -21.5 26.172 1 98.19 547 GLN A N 1
ATOM 4154 C CA . GLN A 1 547 ? -22.141 -20.734 25.031 1 98.19 547 GLN A CA 1
ATOM 4155 C C . GLN A 1 547 ? -21.188 -20.844 23.828 1 98.19 547 GLN A C 1
ATOM 4157 O O . GLN A 1 547 ? -19.984 -20.984 24.016 1 98.19 547 GLN A O 1
ATOM 4162 N N . LYS A 1 548 ? -21.781 -20.906 22.688 1 98.19 548 LYS A N 1
ATOM 4163 C CA . LYS A 1 548 ? -21.094 -20.734 21.406 1 98.19 548 LYS A CA 1
ATOM 4164 C C . LYS A 1 548 ? -21.516 -19.438 20.719 1 98.19 548 LYS A C 1
ATOM 4166 O O . LYS A 1 548 ? -22.609 -18.922 20.984 1 98.19 548 LYS A O 1
ATOM 4171 N N . THR A 1 549 ? -20.609 -18.891 19.953 1 97 549 THR A N 1
ATOM 4172 C CA . THR A 1 549 ? -20.938 -17.672 19.219 1 97 549 THR A CA 1
ATOM 4173 C C . THR A 1 549 ? -20.406 -17.75 17.797 1 97 549 THR A C 1
ATOM 4175 O O . THR A 1 549 ? -19.625 -18.656 17.453 1 97 549 THR A O 1
ATOM 4178 N N . TRP A 1 550 ? -20.938 -16.906 16.906 1 96.25 550 TRP A N 1
ATOM 4179 C CA . TRP A 1 550 ? -20.578 -16.781 15.492 1 96.25 550 TRP A CA 1
ATOM 4180 C C . TRP A 1 550 ? -20.938 -18.062 14.727 1 96.25 550 TRP A C 1
ATOM 4182 O O . TRP A 1 550 ? -20.234 -18.438 13.781 1 96.25 550 TRP A O 1
ATOM 4192 N N . SER A 1 551 ? -21.875 -18.812 15.242 1 96.5 551 SER A N 1
ATOM 4193 C CA . SER A 1 551 ? -22.312 -20.016 14.562 1 96.5 551 SER A CA 1
ATOM 4194 C C . SER A 1 551 ? -23.172 -19.688 13.352 1 96.5 551 SER A C 1
ATOM 4196 O O . SER A 1 551 ? -24.297 -19.188 13.5 1 96.5 551 SER A O 1
ATOM 4198 N N . THR A 1 552 ? -22.688 -19.984 12.219 1 94.94 552 THR A N 1
ATOM 4199 C CA . THR A 1 552 ? -23.328 -19.609 10.969 1 94.94 552 THR A CA 1
ATOM 4200 C C . THR A 1 552 ? -24.703 -20.266 10.844 1 94.94 552 THR A C 1
ATOM 4202 O O . THR A 1 552 ? -24.812 -21.5 10.914 1 94.94 552 THR A O 1
ATOM 4205 N N . LEU A 1 553 ? -25.75 -19.484 10.773 1 96 553 LEU A N 1
ATOM 4206 C CA . LEU A 1 553 ? -27.141 -19.844 10.484 1 96 553 LEU A CA 1
ATOM 4207 C C . LEU A 1 553 ? -27.656 -20.875 11.484 1 96 553 LEU A C 1
ATOM 4209 O O . LEU A 1 553 ? -28.438 -21.75 11.133 1 96 553 LEU A O 1
ATOM 4213 N N . ALA A 1 554 ? -27.219 -20.812 12.688 1 97.5 554 ALA A N 1
ATOM 4214 C CA . ALA A 1 554 ? -27.656 -21.734 13.727 1 97.5 554 ALA A CA 1
ATOM 4215 C C . ALA A 1 554 ? -29.141 -21.578 14 1 97.5 554 ALA A C 1
ATOM 4217 O O . ALA A 1 554 ? -29.797 -22.516 14.492 1 97.5 554 ALA A O 1
ATOM 4218 N N . GLN A 1 555 ? -29.734 -20.453 13.703 1 96.06 555 GLN A N 1
ATOM 4219 C CA . GLN A 1 555 ? -31.172 -20.25 13.883 1 96.06 555 GLN A CA 1
ATOM 4220 C C . GLN A 1 555 ? -31.984 -21.141 12.938 1 96.06 555 GLN A C 1
ATOM 4222 O O . GLN A 1 555 ? -33.156 -21.438 13.203 1 96.06 555 GLN A O 1
ATOM 4227 N N . ASP A 1 556 ? -31.359 -21.547 11.891 1 96.75 556 ASP A N 1
ATOM 4228 C CA . ASP A 1 556 ? -32.031 -22.391 10.898 1 96.75 556 ASP A CA 1
ATOM 4229 C C . ASP A 1 556 ? -31.641 -23.859 11.078 1 96.75 556 ASP A C 1
ATOM 4231 O O . ASP A 1 556 ? -32.156 -24.719 10.383 1 96.75 556 ASP A O 1
ATOM 4235 N N . ALA A 1 557 ? -30.766 -24.156 11.992 1 98 557 ALA A N 1
ATOM 4236 C CA . ALA A 1 557 ? -30.203 -25.5 12.102 1 98 557 ALA A CA 1
ATOM 4237 C C . ALA A 1 557 ? -31.031 -26.375 13.039 1 98 557 ALA A C 1
ATOM 4239 O O . ALA A 1 557 ? -31.719 -25.859 13.93 1 98 557 ALA A O 1
ATOM 4240 N N . THR A 1 558 ? -30.922 -27.656 12.789 1 98.19 558 THR A N 1
ATOM 4241 C CA . THR A 1 558 ? -31.562 -28.625 13.664 1 98.19 558 THR A CA 1
ATOM 4242 C C . THR A 1 558 ? -30.562 -29.219 14.656 1 98.19 558 THR A C 1
ATOM 4244 O O . THR A 1 558 ? -30.953 -29.656 15.742 1 98.19 558 THR A O 1
ATOM 4247 N N . HIS A 1 559 ? -29.344 -29.281 14.281 1 98.38 559 HIS A N 1
ATOM 4248 C CA . HIS A 1 559 ? -28.281 -29.875 15.078 1 98.38 559 HIS A CA 1
ATOM 4249 C C . HIS A 1 559 ? -27.016 -29.016 15.039 1 98.38 559 HIS A C 1
ATOM 4251 O O . HIS A 1 559 ? -26.891 -28.125 14.211 1 98.38 559 HIS A O 1
ATOM 4257 N N . MET A 1 560 ? -26.125 -29.328 15.984 1 98.5 560 MET A N 1
ATOM 4258 C CA . MET A 1 560 ? -24.828 -28.672 16.047 1 98.5 560 MET A CA 1
ATOM 4259 C C . MET A 1 560 ? -23.734 -29.672 16.375 1 98.5 560 MET A C 1
ATOM 4261 O O . MET A 1 560 ? -23.922 -30.547 17.219 1 98.5 560 MET A O 1
ATOM 4265 N N . PHE A 1 561 ? -22.656 -29.625 15.648 1 97.94 561 PHE A N 1
ATOM 4266 C CA . PHE A 1 561 ? -21.422 -30.25 16.125 1 97.94 561 PHE A CA 1
ATOM 4267 C C . PHE A 1 561 ? -20.516 -29.234 16.797 1 97.94 561 PHE A C 1
ATOM 4269 O O . PHE A 1 561 ? -20.406 -28.094 16.328 1 97.94 561 PHE A O 1
ATOM 4276 N N . MET A 1 562 ? -19.906 -29.594 17.922 1 98 562 MET A N 1
ATOM 4277 C CA . MET A 1 562 ? -19.203 -28.562 18.672 1 98 562 MET A CA 1
ATOM 4278 C C . MET A 1 562 ? -18.031 -29.141 19.438 1 98 562 MET A C 1
ATOM 4280 O O . MET A 1 562 ? -17.938 -30.359 19.609 1 98 562 MET A O 1
ATOM 4284 N N . LEU A 1 563 ? -17.109 -28.297 19.812 1 97.88 563 LEU A N 1
ATOM 4285 C CA . LEU A 1 563 ? -16.016 -28.609 20.734 1 97.88 563 LEU A CA 1
ATOM 4286 C C . LEU A 1 563 ? -16.375 -28.188 22.156 1 97.88 563 LEU A C 1
ATOM 4288 O O . LEU A 1 563 ? -16.906 -27.094 22.375 1 97.88 563 LEU A O 1
ATOM 4292 N N . VAL A 1 564 ? -16.062 -29.109 23.094 1 98.5 564 VAL A N 1
ATOM 4293 C CA . VAL A 1 564 ? -16.406 -28.828 24.484 1 98.5 564 VAL A CA 1
ATOM 4294 C C . VAL A 1 564 ? -15.234 -29.219 25.391 1 98.5 564 VAL A C 1
ATOM 4296 O O . VAL A 1 564 ? -14.461 -30.109 25.062 1 98.5 564 VAL A O 1
ATOM 4299 N N . ARG A 1 565 ? -15.133 -28.484 26.422 1 98.5 565 ARG A N 1
ATOM 4300 C CA . ARG A 1 565 ? -14.148 -28.812 27.453 1 98.5 565 ARG A CA 1
ATOM 4301 C C . ARG A 1 565 ? -14.625 -29.969 28.312 1 98.5 565 ARG A C 1
ATOM 4303 O O . ARG A 1 565 ? -15.695 -29.906 28.922 1 98.5 565 ARG A O 1
ATOM 4310 N N . THR A 1 566 ? -13.805 -31.016 28.422 1 98.12 566 THR A N 1
ATOM 4311 C CA . THR A 1 566 ? -14.203 -32.188 29.203 1 98.12 566 THR A CA 1
ATOM 4312 C C . THR A 1 566 ? -13.18 -32.469 30.297 1 98.12 566 THR A C 1
ATOM 4314 O O . THR A 1 566 ? -13.43 -33.281 31.203 1 98.12 566 THR A O 1
ATOM 4317 N N . ASP A 1 567 ? -12.055 -31.875 30.203 1 97.44 567 ASP A N 1
ATOM 4318 C CA . ASP A 1 567 ? -11.039 -31.969 31.234 1 97.44 567 ASP A CA 1
ATOM 4319 C C . ASP A 1 567 ? -10.289 -30.656 31.406 1 97.44 567 ASP A C 1
ATOM 4321 O O . ASP A 1 567 ? -9.617 -30.203 30.484 1 97.44 567 ASP A O 1
ATOM 4325 N N . LYS A 1 568 ? -10.344 -30.062 32.562 1 94.94 568 LYS A N 1
ATOM 4326 C CA . LYS A 1 568 ? -9.734 -28.766 32.844 1 94.94 568 LYS A CA 1
ATOM 4327 C C . LYS A 1 568 ? -8.375 -28.922 33.5 1 94.94 568 LYS A C 1
ATOM 4329 O O . LYS A 1 568 ? -7.684 -27.938 33.781 1 94.94 568 LYS A O 1
ATOM 4334 N N . THR A 1 569 ? -7.984 -30.109 33.75 1 94.94 569 THR A N 1
ATOM 4335 C CA . THR A 1 569 ? -6.801 -30.344 34.562 1 94.94 569 THR A CA 1
ATOM 4336 C C . THR A 1 569 ? -5.578 -30.609 33.688 1 94.94 569 THR A C 1
ATOM 4338 O O . THR A 1 569 ? -4.461 -30.75 34.188 1 94.94 569 THR A O 1
ATOM 4341 N N . VAL A 1 570 ? -5.738 -30.766 32.5 1 95.5 570 VAL A N 1
ATOM 4342 C CA . VAL A 1 570 ? -4.656 -31.047 31.547 1 95.5 570 VAL A CA 1
ATOM 4343 C C . VAL A 1 570 ? -4.395 -29.828 30.672 1 95.5 570 VAL A C 1
ATOM 4345 O O . VAL A 1 570 ? -5.055 -28.797 30.828 1 95.5 570 VAL A O 1
ATOM 4348 N N . LYS A 1 571 ? -3.412 -30 29.781 1 93 571 LYS A N 1
ATOM 4349 C CA . LYS A 1 571 ? -3.162 -28.938 28.797 1 93 571 LYS A CA 1
ATOM 4350 C C . LYS A 1 571 ? -4.418 -28.625 27.984 1 93 571 LYS A C 1
ATOM 4352 O O . LYS A 1 571 ? -5.215 -29.531 27.703 1 93 571 LYS A O 1
ATOM 4357 N N . LYS A 1 572 ? -4.582 -27.422 27.609 1 93.25 572 LYS A N 1
ATOM 4358 C CA . LYS A 1 572 ? -5.812 -26.938 27 1 93.25 572 LYS A CA 1
ATOM 4359 C C . LYS A 1 572 ? -6.242 -27.828 25.844 1 93.25 572 LYS A C 1
ATOM 4361 O O . LYS A 1 572 ? -7.402 -28.234 25.766 1 93.25 572 LYS A O 1
ATOM 4366 N N . GLN A 1 573 ? -5.379 -28.219 25.047 1 94 573 GLN A N 1
ATOM 4367 C CA . GLN A 1 573 ? -5.703 -28.969 23.844 1 94 573 GLN A CA 1
ATOM 4368 C C . GLN A 1 573 ? -6.082 -30.406 24.188 1 94 573 GLN A C 1
ATOM 4370 O O . GLN A 1 573 ? -6.883 -31.031 23.484 1 94 573 GLN A O 1
ATOM 4375 N N . ALA A 1 574 ? -5.613 -30.891 25.266 1 95.62 574 ALA A N 1
ATOM 4376 C CA . ALA A 1 574 ? -5.797 -32.281 25.656 1 95.62 574 ALA A CA 1
ATOM 4377 C C . ALA A 1 574 ? -7.105 -32.469 26.422 1 95.62 574 ALA A C 1
ATOM 4379 O O . ALA A 1 574 ? -7.504 -33.625 26.703 1 95.62 574 ALA A O 1
ATOM 4380 N N . GLY A 1 575 ? -7.746 -31.469 26.734 1 97.44 575 GLY A N 1
ATOM 4381 C CA . GLY A 1 575 ? -8.984 -31.547 27.5 1 97.44 575 GLY A CA 1
ATOM 4382 C C . GLY A 1 575 ? -10.211 -31.234 26.672 1 97.44 575 GLY A C 1
ATOM 4383 O O . GLY A 1 575 ? -11.227 -30.781 27.203 1 97.44 575 GLY A O 1
ATOM 4384 N N . ILE A 1 576 ? -10.172 -31.375 25.359 1 98.06 576 ILE A N 1
ATOM 4385 C CA . ILE A 1 576 ? -11.258 -31 24.469 1 98.06 576 ILE A CA 1
ATOM 4386 C C . ILE A 1 576 ? -11.859 -32.25 23.828 1 98.06 576 ILE A C 1
ATOM 4388 O O . ILE A 1 576 ? -11.141 -33.156 23.438 1 98.06 576 ILE A O 1
ATOM 4392 N N . SER A 1 577 ? -13.172 -32.312 23.703 1 98.38 577 SER A N 1
ATOM 4393 C CA . SER A 1 577 ? -13.891 -33.406 23.047 1 98.38 577 SER A CA 1
ATOM 4394 C C . SER A 1 577 ? -14.773 -32.875 21.906 1 98.38 577 SER A C 1
ATOM 4396 O O . SER A 1 577 ? -15.078 -31.688 21.859 1 98.38 577 SER A O 1
ATOM 4398 N N . PHE A 1 578 ? -15.125 -33.719 20.969 1 98.06 578 PHE A N 1
ATOM 4399 C CA . PHE A 1 578 ? -16 -33.438 19.844 1 98.06 578 PHE A CA 1
ATOM 4400 C C . PHE A 1 578 ? -17.391 -34.031 20.078 1 98.06 578 PHE A C 1
ATOM 4402 O O . PHE A 1 578 ? -17.547 -35.219 20.203 1 98.06 578 PHE A O 1
ATOM 4409 N N . LEU A 1 579 ? -18.406 -33.156 20.094 1 98.5 579 LEU A N 1
ATOM 4410 C CA . LEU A 1 579 ? -19.719 -33.562 20.547 1 98.5 579 LEU A CA 1
ATOM 4411 C C . LEU A 1 579 ? -20.812 -33.156 19.562 1 98.5 579 LEU A C 1
ATOM 4413 O O . LEU A 1 579 ? -20.766 -32.031 19.031 1 98.5 579 LEU A O 1
ATOM 4417 N N . LEU A 1 580 ? -21.828 -34.031 19.281 1 98.62 580 LEU A N 1
ATOM 4418 C CA . LEU A 1 580 ? -23.016 -33.719 18.469 1 98.62 580 LEU A CA 1
ATOM 4419 C C . LEU A 1 580 ? -24.203 -33.406 19.359 1 98.62 580 LEU A C 1
ATOM 4421 O O . LEU A 1 580 ? -24.484 -34.156 20.312 1 98.62 580 LEU A O 1
ATOM 4425 N N . VAL A 1 581 ? -24.938 -32.375 19.062 1 98.44 581 VAL A N 1
ATOM 4426 C CA . VAL A 1 581 ? -26.031 -31.938 19.938 1 98.44 581 VAL A CA 1
ATOM 4427 C C . VAL A 1 581 ? -27.281 -31.672 19.125 1 98.44 581 VAL A C 1
ATOM 4429 O O . VAL A 1 581 ? -27.219 -31.109 18.031 1 98.44 581 VAL A O 1
ATOM 4432 N N . ASP A 1 582 ? -28.438 -32.125 19.578 1 98.31 582 ASP A N 1
ATOM 4433 C CA . ASP A 1 582 ? -29.75 -31.734 19.078 1 98.31 582 ASP A CA 1
ATOM 4434 C C . ASP A 1 582 ? -30.156 -30.359 19.609 1 98.31 582 ASP A C 1
ATOM 4436 O O . ASP A 1 582 ? -30.344 -30.188 20.812 1 98.31 582 ASP A O 1
ATOM 4440 N N . LEU A 1 583 ? -30.422 -29.438 18.719 1 98.31 583 LEU A N 1
ATOM 4441 C CA . LEU A 1 583 ? -30.656 -28.062 19.125 1 98.31 583 LEU A CA 1
ATOM 4442 C C . LEU A 1 583 ? -32.062 -27.875 19.641 1 98.31 583 LEU A C 1
ATOM 4444 O O . LEU A 1 583 ? -32.406 -26.812 20.172 1 98.31 583 LEU A O 1
ATOM 4448 N N . ALA A 1 584 ? -32.875 -28.891 19.562 1 97.75 584 ALA A N 1
ATOM 4449 C CA . ALA A 1 584 ? -34.219 -28.859 20.125 1 97.75 584 ALA A CA 1
ATOM 4450 C C . ALA A 1 584 ? -34.219 -29.328 21.578 1 97.75 584 ALA A C 1
ATOM 4452 O O . ALA A 1 584 ? -35.219 -29.203 22.281 1 97.75 584 ALA A O 1
ATOM 4453 N N . SER A 1 585 ? -33.125 -29.75 22.031 1 98.06 585 SER A N 1
ATOM 4454 C CA . SER A 1 585 ? -33.031 -30.219 23.406 1 98.06 585 SER A CA 1
ATOM 4455 C C . SER A 1 585 ? -33.375 -29.109 24.391 1 98.06 585 SER A C 1
ATOM 4457 O O . SER A 1 585 ? -33.031 -27.953 24.172 1 98.06 585 SER A O 1
ATOM 4459 N N . PRO A 1 586 ? -34.031 -29.516 25.547 1 98 586 PRO A N 1
ATOM 4460 C CA . PRO A 1 586 ? -34.281 -28.516 26.578 1 98 586 PRO A CA 1
ATOM 4461 C C . PRO A 1 586 ? -33 -27.859 27.094 1 98 586 PRO A C 1
ATOM 4463 O O . PRO A 1 586 ? -32 -28.531 27.281 1 98 586 PRO A O 1
ATOM 4466 N N . GLY A 1 587 ? -33.125 -26.5 27.266 1 98.44 587 GLY A N 1
ATOM 4467 C CA . GLY A 1 587 ? -32 -25.766 27.781 1 98.44 587 GLY A CA 1
ATOM 4468 C C . GLY A 1 587 ? -31.203 -25.062 26.703 1 98.44 587 GLY A C 1
ATOM 4469 O O . GLY A 1 587 ? -30.328 -24.25 27 1 98.44 587 GLY A O 1
ATOM 4470 N N . VAL A 1 588 ? -31.5 -25.375 25.422 1 98.56 588 VAL A N 1
ATOM 4471 C CA . VAL A 1 588 ? -30.812 -24.703 24.312 1 98.56 588 VAL A CA 1
ATOM 4472 C C . VAL A 1 588 ? -31.594 -23.453 23.891 1 98.56 588 VAL A C 1
ATOM 4474 O O . VAL A 1 588 ? -32.812 -23.484 23.797 1 98.56 588 VAL A O 1
ATOM 4477 N N . SER A 1 589 ? -30.906 -22.375 23.766 1 98.19 589 SER A N 1
ATOM 4478 C CA . SER A 1 589 ? -31.484 -21.156 23.188 1 98.19 589 SER A CA 1
ATOM 4479 C C . SER A 1 589 ? -30.547 -20.531 22.156 1 98.19 589 SER A C 1
ATOM 4481 O O . SER A 1 589 ? -29.344 -20.766 22.203 1 98.19 589 SER A O 1
ATOM 4483 N N . ARG A 1 590 ? -31.109 -19.828 21.203 1 97.06 590 ARG A N 1
ATOM 4484 C CA . ARG A 1 590 ? -30.359 -19.234 20.109 1 97.06 590 ARG A CA 1
ATOM 4485 C C . ARG A 1 590 ? -30.719 -17.75 19.953 1 97.06 590 ARG A C 1
ATOM 4487 O O . ARG A 1 590 ? -31.891 -17.375 20.078 1 97.06 590 ARG A O 1
ATOM 4494 N N . ARG A 1 591 ? -29.766 -16.984 19.688 1 97.19 591 ARG A N 1
ATOM 4495 C CA . ARG A 1 591 ? -29.953 -15.562 19.438 1 97.19 591 ARG A CA 1
ATOM 4496 C C . ARG A 1 591 ? -29.25 -15.125 18.156 1 97.19 591 ARG A C 1
ATOM 4498 O O . ARG A 1 591 ? -28.016 -15.047 18.125 1 97.19 591 ARG A O 1
ATOM 4505 N N . PRO A 1 592 ? -30 -14.797 17.125 1 96.75 592 PRO A N 1
ATOM 4506 C CA . PRO A 1 592 ? -29.359 -14.312 15.898 1 96.75 592 PRO A CA 1
ATOM 4507 C C . PRO A 1 592 ? -28.641 -12.977 16.109 1 96.75 592 PRO A C 1
ATOM 4509 O O . PRO A 1 592 ? -29.094 -12.148 16.906 1 96.75 592 PRO A O 1
ATOM 4512 N N . ILE A 1 593 ? -27.562 -12.766 15.43 1 95.81 593 ILE A N 1
ATOM 4513 C CA . ILE A 1 593 ? -26.797 -11.531 15.461 1 95.81 593 ILE A CA 1
ATOM 4514 C C . ILE A 1 593 ? -26.891 -10.828 14.109 1 95.81 593 ILE A C 1
ATOM 4516 O O . ILE A 1 593 ? -26.609 -11.422 13.07 1 95.81 593 ILE A O 1
ATOM 4520 N N . ARG A 1 594 ? -27.266 -9.594 14.125 1 94.19 594 ARG A N 1
ATOM 4521 C CA . ARG A 1 594 ? -27.359 -8.82 12.891 1 94.19 594 ARG A CA 1
ATOM 4522 C C . ARG A 1 594 ? -26 -8.25 12.5 1 94.19 594 ARG A C 1
ATOM 4524 O O . ARG A 1 594 ? -25.312 -7.652 13.32 1 94.19 594 ARG A O 1
ATOM 4531 N N . THR A 1 595 ? -25.625 -8.438 11.234 1 93 595 THR A N 1
ATOM 4532 C CA . THR A 1 595 ? -24.312 -8.031 10.742 1 93 595 THR A CA 1
ATOM 4533 C C . THR A 1 595 ? -24.359 -6.602 10.203 1 93 595 THR A C 1
ATOM 4535 O O . THR A 1 595 ? -25.422 -5.988 10.141 1 93 595 THR A O 1
ATOM 4538 N N . LEU A 1 596 ? -23.203 -6.117 9.836 1 90.62 596 LEU A N 1
ATOM 4539 C CA . LEU A 1 596 ? -23.016 -4.824 9.188 1 90.62 596 LEU A CA 1
ATOM 4540 C C . LEU A 1 596 ? -23.812 -4.746 7.891 1 90.62 596 LEU A C 1
ATOM 4542 O O . LEU A 1 596 ? -24.297 -3.68 7.527 1 90.62 596 LEU A O 1
ATOM 4546 N N . SER A 1 597 ? -24.047 -5.852 7.262 1 86.81 597 SER A N 1
ATOM 4547 C CA . SER A 1 597 ? -24.766 -5.895 6 1 86.81 597 SER A CA 1
ATOM 4548 C C . SER A 1 597 ? -26.281 -5.957 6.238 1 86.81 597 SER A C 1
ATOM 4550 O O . SER A 1 597 ? -27.062 -5.922 5.289 1 86.81 597 SER A O 1
ATOM 4552 N N . GLY A 1 598 ? -26.656 -6.043 7.434 1 87.56 598 GLY A N 1
ATOM 4553 C CA . GLY A 1 598 ? -28.062 -6.027 7.773 1 87.56 598 GLY A CA 1
ATOM 4554 C C . GLY A 1 598 ? -28.703 -7.406 7.781 1 87.56 598 GLY A C 1
ATOM 4555 O O . GLY A 1 598 ? -29.906 -7.543 7.965 1 87.56 598 GLY A O 1
ATOM 4556 N N . HIS A 1 599 ? -27.891 -8.406 7.645 1 89.75 599 HIS A N 1
ATOM 4557 C CA . HIS A 1 599 ? -28.391 -9.773 7.609 1 89.75 599 HIS A CA 1
ATOM 4558 C C . HIS A 1 599 ? -28.031 -10.531 8.883 1 89.75 599 HIS A C 1
ATOM 4560 O O . HIS A 1 599 ? -27.109 -10.141 9.602 1 89.75 599 HIS A O 1
ATOM 4566 N N . GLU A 1 600 ? -28.812 -11.5 9.172 1 93.69 600 GLU A N 1
ATOM 4567 C CA . GLU A 1 600 ? -28.562 -12.359 10.32 1 93.69 600 GLU A CA 1
ATOM 4568 C C . GLU A 1 600 ? -27.875 -13.656 9.883 1 93.69 600 GLU A C 1
ATOM 4570 O O . GLU A 1 600 ? -28.516 -14.703 9.797 1 93.69 600 GLU A O 1
ATOM 4575 N N . GLU A 1 601 ? -26.594 -13.602 9.805 1 91.69 601 GLU A N 1
ATOM 4576 C CA . GLU A 1 601 ? -25.812 -14.711 9.258 1 91.69 601 GLU A CA 1
ATOM 4577 C C . GLU A 1 601 ? -25.297 -15.617 10.367 1 91.69 601 GLU A C 1
ATOM 4579 O O . GLU A 1 601 ? -24.891 -16.75 10.117 1 91.69 601 GLU A O 1
ATOM 4584 N N . PHE A 1 602 ? -25.203 -15.125 11.633 1 92.44 602 PHE A N 1
ATOM 4585 C CA . PHE A 1 602 ? -24.625 -15.883 12.742 1 92.44 602 PHE A CA 1
ATOM 4586 C C . PHE A 1 602 ? -25.531 -15.789 13.977 1 92.44 602 PHE A C 1
ATOM 4588 O O . PHE A 1 602 ? -26.438 -14.961 14.031 1 92.44 602 PHE A O 1
ATOM 4595 N N . CYS A 1 603 ? -25.219 -16.734 14.938 1 95.25 603 CYS A N 1
ATOM 4596 C CA . CYS A 1 603 ? -25.969 -16.797 16.188 1 95.25 603 CYS A CA 1
ATOM 4597 C C . CYS A 1 603 ? -25.047 -17.016 17.375 1 95.25 603 CYS A C 1
ATOM 4599 O O . CYS A 1 603 ? -23.922 -17.5 17.219 1 95.25 603 CYS A O 1
ATOM 4601 N N . GLU A 1 604 ? -25.562 -16.547 18.422 1 97.19 604 GLU A N 1
ATOM 4602 C CA . GLU A 1 604 ? -25.125 -17.109 19.688 1 97.19 604 GLU A CA 1
ATOM 4603 C C . GLU A 1 604 ? -26.016 -18.281 20.109 1 97.19 604 GLU A C 1
ATOM 4605 O O . GLU A 1 604 ? -27.234 -18.25 19.906 1 97.19 604 GLU A O 1
ATOM 4610 N N . VAL A 1 605 ? -25.375 -19.266 20.562 1 98.56 605 VAL A N 1
ATOM 4611 C CA . VAL A 1 605 ? -26.109 -20.422 21.078 1 98.56 605 VAL A CA 1
ATOM 4612 C C . VAL A 1 605 ? -25.75 -20.656 22.531 1 98.56 605 VAL A C 1
ATOM 4614 O O . VAL A 1 605 ? -24.578 -20.719 22.891 1 98.56 605 VAL A O 1
ATOM 4617 N N . PHE A 1 606 ? -26.797 -20.797 23.344 1 98.62 606 PHE A N 1
ATOM 4618 C CA . PHE A 1 606 ? -26.594 -20.969 24.781 1 98.62 606 PHE A CA 1
ATOM 4619 C C . PHE A 1 606 ? -27.031 -22.359 25.219 1 98.62 606 PHE A C 1
ATOM 4621 O O . PHE A 1 606 ? -28.031 -22.891 24.75 1 98.62 606 PHE A O 1
ATOM 4628 N N . PHE A 1 607 ? -26.266 -22.922 26.094 1 98.81 607 PHE A N 1
ATOM 4629 C CA . PHE A 1 607 ? -26.547 -24.234 26.688 1 98.81 607 PHE A CA 1
ATOM 4630 C C . PHE A 1 607 ? -26.672 -24.141 28.203 1 98.81 607 PHE A C 1
ATOM 4632 O O . PHE A 1 607 ? -25.703 -23.766 28.875 1 98.81 607 PHE A O 1
ATOM 4639 N N . ASP A 1 608 ? -27.812 -24.5 28.672 1 98.62 608 ASP A N 1
ATOM 4640 C CA . ASP A 1 608 ? -28.062 -24.531 30.109 1 98.62 608 ASP A CA 1
ATOM 4641 C C . ASP A 1 608 ? -28.344 -25.953 30.594 1 98.62 608 ASP A C 1
ATOM 4643 O O . ASP A 1 608 ? -29.5 -26.391 30.594 1 98.62 608 ASP A O 1
ATOM 4647 N N . GLN A 1 609 ? -27.344 -26.609 31.062 1 98.38 609 GLN A N 1
ATOM 4648 C CA . GLN A 1 609 ? -27.438 -27.969 31.594 1 98.38 609 GLN A CA 1
ATOM 4649 C C . GLN A 1 609 ? -28.141 -28.891 30.594 1 98.38 609 GLN A C 1
ATOM 4651 O O . GLN A 1 609 ? -29.094 -29.594 30.938 1 98.38 609 GLN A O 1
ATOM 4656 N N . VAL A 1 610 ? -27.734 -28.859 29.438 1 98.81 610 VAL A N 1
ATOM 4657 C CA . VAL A 1 610 ? -28.312 -29.641 28.359 1 98.81 610 VAL A CA 1
ATOM 4658 C C . VAL A 1 610 ? -27.797 -31.078 28.438 1 98.81 610 VAL A C 1
ATOM 4660 O O . VAL A 1 610 ? -26.594 -31.312 28.406 1 98.81 610 VAL A O 1
ATOM 4663 N N . ARG A 1 611 ? -28.656 -32 28.453 1 98.44 611 ARG A N 1
ATOM 4664 C CA . ARG A 1 611 ? -28.297 -33.438 28.516 1 98.44 611 ARG A CA 1
ATOM 4665 C C . ARG A 1 611 ? -28.094 -34 27.125 1 98.44 611 ARG A C 1
ATOM 4667 O O . ARG A 1 611 ? -28.984 -33.906 26.281 1 98.44 611 ARG A O 1
ATOM 4674 N N . VAL A 1 612 ? -26.922 -34.562 26.875 1 98.5 612 VAL A N 1
ATOM 4675 C CA . VAL A 1 612 ? -26.562 -35.156 25.594 1 98.5 612 VAL A CA 1
ATOM 4676 C C . VAL A 1 612 ? -26.078 -36.594 25.797 1 98.5 612 VAL A C 1
ATOM 4678 O O . VAL A 1 612 ? -25.188 -36.844 26.609 1 98.5 612 VAL A O 1
ATOM 4681 N N . PRO A 1 613 ? -26.609 -37.5 25.062 1 97.62 613 PRO A N 1
ATOM 4682 C CA . PRO A 1 613 ? -26.141 -38.875 25.219 1 97.62 613 PRO A CA 1
ATOM 4683 C C . PRO A 1 613 ? -24.656 -39.031 24.906 1 97.62 613 PRO A C 1
ATOM 4685 O O . PRO A 1 613 ? -24.141 -38.406 23.969 1 97.62 613 PRO A O 1
ATOM 4688 N N . ARG A 1 614 ? -23.984 -39.906 25.609 1 96.19 614 ARG A N 1
ATOM 4689 C CA . ARG A 1 614 ? -22.562 -40.156 25.422 1 96.19 614 ARG A CA 1
ATOM 4690 C C . ARG A 1 614 ? -22.297 -40.75 24.031 1 96.19 614 ARG A C 1
ATOM 4692 O O . ARG A 1 614 ? -21.219 -40.562 23.453 1 96.19 614 ARG A O 1
ATOM 4699 N N . ALA A 1 615 ? -23.266 -41.406 23.469 1 96.56 615 ALA A N 1
ATOM 4700 C CA . ALA A 1 615 ? -23.188 -41.969 22.125 1 96.56 615 ALA A CA 1
ATOM 4701 C C . ALA A 1 615 ? -22.984 -40.875 21.078 1 96.56 615 ALA A C 1
ATOM 4703 O O . ALA A 1 615 ? -22.609 -41.156 19.953 1 96.56 615 ALA A O 1
ATOM 4704 N N . ASN A 1 616 ? -23.172 -39.656 21.469 1 97.88 616 ASN A N 1
ATOM 4705 C CA . ASN A 1 616 ? -22.984 -38.531 20.562 1 97.88 616 ASN A CA 1
ATOM 4706 C C . ASN A 1 616 ? -21.547 -38.031 20.578 1 97.88 616 ASN A C 1
ATOM 4708 O O . ASN A 1 616 ? -21.203 -37.125 19.812 1 97.88 616 ASN A O 1
ATOM 4712 N N . LEU A 1 617 ? -20.75 -38.562 21.391 1 97.69 617 LEU A N 1
ATOM 4713 C CA . LEU A 1 617 ? -19.328 -38.281 21.406 1 97.69 617 LEU A CA 1
ATOM 4714 C C . LEU A 1 617 ? -18.641 -38.875 20.188 1 97.69 617 LEU A C 1
ATOM 4716 O O . LEU A 1 617 ? -18.703 -40.094 19.984 1 97.69 617 LEU A O 1
ATOM 4720 N N . VAL A 1 618 ? -18.094 -38.062 19.344 1 97.75 618 VAL A N 1
ATOM 4721 C CA . VAL A 1 618 ? -17.328 -38.562 18.219 1 97.75 618 VAL A CA 1
ATOM 4722 C C . VAL A 1 618 ? -15.875 -38.812 18.641 1 97.75 618 VAL A C 1
ATOM 4724 O O . VAL A 1 618 ? -15.211 -37.906 19.141 1 97.75 618 VAL A O 1
ATOM 4727 N N . GLY A 1 619 ? -15.391 -39.969 18.344 1 95.75 619 GLY A N 1
ATOM 4728 C CA . GLY A 1 619 ? -14.086 -40.344 18.891 1 95.75 619 GLY A CA 1
ATOM 4729 C C . GLY A 1 619 ? -14.102 -40.594 20.375 1 95.75 619 GLY A C 1
ATOM 4730 O O . GLY A 1 619 ? -15.125 -41 20.938 1 95.75 619 GLY A O 1
ATOM 4731 N N . GLU A 1 620 ? -12.906 -40.312 20.984 1 95.88 620 GLU A N 1
ATOM 4732 C CA . GLU A 1 620 ? -12.773 -40.562 22.406 1 95.88 620 GLU A CA 1
ATOM 4733 C C . GLU A 1 620 ? -12.883 -39.281 23.219 1 95.88 620 GLU A C 1
ATOM 4735 O O . GLU A 1 620 ? -12.695 -38.188 22.688 1 95.88 620 GLU A O 1
ATOM 4740 N N . LEU A 1 621 ? -13.312 -39.531 24.484 1 96.44 621 LEU A N 1
ATOM 4741 C CA . LEU A 1 621 ? -13.281 -38.406 25.422 1 96.44 621 LEU A CA 1
ATOM 4742 C C . LEU A 1 621 ? -11.906 -37.75 25.438 1 96.44 621 LEU A C 1
ATOM 4744 O O . LEU A 1 621 ? -10.883 -38.438 25.484 1 96.44 621 LEU A O 1
ATOM 4748 N N . ASN A 1 622 ? -11.875 -36.438 25.312 1 97 622 ASN A N 1
ATOM 4749 C CA . ASN A 1 622 ? -10.672 -35.594 25.359 1 97 622 ASN A CA 1
ATOM 4750 C C . ASN A 1 622 ? -9.859 -35.75 24.078 1 97 622 ASN A C 1
ATOM 4752 O O . ASN A 1 622 ? -8.703 -35.281 24.016 1 97 622 ASN A O 1
ATOM 4756 N N . ALA A 1 623 ? -10.422 -36.219 23.016 1 95.81 623 ALA A N 1
ATOM 4757 C CA . ALA A 1 623 ? -9.68 -36.375 21.766 1 95.81 623 ALA A CA 1
ATOM 4758 C C . ALA A 1 623 ? -10.234 -35.5 20.656 1 95.81 623 ALA A C 1
ATOM 4760 O O . ALA A 1 623 ? -9.992 -35.75 19.484 1 95.81 623 ALA A O 1
ATOM 4761 N N . GLY A 1 624 ? -10.961 -34.594 21.062 1 96.06 624 GLY A N 1
ATOM 4762 C CA . GLY A 1 624 ? -11.656 -33.75 20.094 1 96.06 624 GLY A CA 1
ATOM 4763 C C . GLY A 1 624 ? -10.727 -32.812 19.344 1 96.06 624 GLY A C 1
ATOM 4764 O O . GLY A 1 624 ? -11.008 -32.438 18.203 1 96.06 624 GLY A O 1
ATOM 4765 N N . TRP A 1 625 ? -9.609 -32.406 19.938 1 94.31 625 TRP A N 1
ATOM 4766 C CA . TRP A 1 625 ? -8.703 -31.422 19.312 1 94.31 625 TRP A CA 1
ATOM 4767 C C . TRP A 1 625 ? -8.094 -32 18.047 1 94.31 625 TRP A C 1
ATOM 4769 O O . TRP A 1 625 ? -7.969 -31.297 17.031 1 94.31 625 TRP A O 1
ATOM 4779 N N . GLY A 1 626 ? -7.684 -33.188 18.031 1 91.5 626 GLY A N 1
ATOM 4780 C CA . GLY A 1 626 ? -7.176 -33.844 16.828 1 91.5 626 GLY A CA 1
ATOM 4781 C C . GLY A 1 626 ? -8.188 -33.875 15.703 1 91.5 626 GLY A C 1
ATOM 4782 O O . GLY A 1 626 ? -7.828 -33.656 14.539 1 91.5 626 GLY A O 1
ATOM 4783 N N . ILE A 1 627 ? -9.453 -34.094 16.016 1 91.31 627 ILE A N 1
ATOM 4784 C CA . ILE A 1 627 ? -10.531 -34.125 15.039 1 91.31 627 ILE A CA 1
ATOM 4785 C C . ILE A 1 627 ? -10.742 -32.719 14.461 1 91.31 627 ILE A C 1
ATOM 4787 O O . ILE A 1 627 ? -10.922 -32.562 13.25 1 91.31 627 ILE A O 1
ATOM 4791 N N . ALA A 1 628 ? -10.68 -31.797 15.383 1 88.31 628 ALA A N 1
ATOM 4792 C CA . ALA A 1 628 ? -10.875 -30.406 14.969 1 88.31 628 ALA A CA 1
ATOM 4793 C C . ALA A 1 628 ? -9.805 -29.969 13.977 1 88.31 628 ALA A C 1
ATOM 4795 O O . ALA A 1 628 ? -10.094 -29.25 13.016 1 88.31 628 ALA A O 1
ATOM 4796 N N . LYS A 1 629 ? -8.555 -30.234 14.102 1 81.69 629 LYS A N 1
ATOM 4797 C CA . LYS A 1 629 ? -7.449 -29.859 13.219 1 81.69 629 LYS A CA 1
ATOM 4798 C C . LYS A 1 629 ? -7.641 -30.453 11.828 1 81.69 629 LYS A C 1
ATOM 4800 O O . LYS A 1 629 ? -7.289 -29.828 10.828 1 81.69 629 LYS A O 1
ATOM 4805 N N . ALA A 1 630 ? -8.156 -31.562 11.766 1 76.19 630 ALA A N 1
ATOM 4806 C CA . ALA A 1 630 ? -8.391 -32.25 10.492 1 76.19 630 ALA A CA 1
ATOM 4807 C C . ALA A 1 630 ? -9.445 -31.5 9.664 1 76.19 630 ALA A C 1
ATOM 4809 O O . ALA A 1 630 ? -9.359 -31.469 8.438 1 76.19 630 ALA A O 1
ATOM 4810 N N . LEU A 1 631 ? -10.406 -31 10.266 1 73.62 631 LEU A N 1
ATOM 4811 C CA . LEU A 1 631 ? -11.477 -30.25 9.617 1 73.62 631 LEU A CA 1
ATOM 4812 C C . LEU A 1 631 ? -10.938 -28.984 8.961 1 73.62 631 LEU A C 1
ATOM 4814 O O . LEU A 1 631 ? -11.352 -28.641 7.852 1 73.62 631 LEU A O 1
ATOM 4818 N N . LEU A 1 632 ? -10.023 -28.359 9.469 1 64.19 632 LEU A N 1
ATOM 4819 C CA . LEU A 1 632 ? -9.531 -27.062 9.016 1 64.19 632 LEU A CA 1
ATOM 4820 C C . LEU A 1 632 ? -8.68 -27.219 7.758 1 64.19 632 LEU A C 1
ATOM 4822 O O . LEU A 1 632 ? -8.586 -26.297 6.945 1 64.19 632 LEU A O 1
ATOM 4826 N N . GLY A 1 633 ? -8.125 -28.297 7.383 1 60.28 633 GLY A N 1
ATOM 4827 C CA . GLY A 1 633 ? -7.27 -28.547 6.234 1 60.28 633 GLY A CA 1
ATOM 4828 C C . GLY A 1 633 ? -8.031 -28.609 4.926 1 60.28 633 GLY A C 1
ATOM 4829 O O . GLY A 1 633 ? -7.582 -28.062 3.914 1 60.28 633 GLY A O 1
ATOM 4830 N N . PHE A 1 634 ? -9.18 -29.203 4.824 1 55.22 634 PHE A N 1
ATOM 4831 C CA . PHE A 1 634 ? -9.945 -29.391 3.6 1 55.22 634 PHE A CA 1
ATOM 4832 C C . PHE A 1 634 ? -10.461 -28.047 3.074 1 55.22 634 PHE A C 1
ATOM 4834 O O . PHE A 1 634 ? -10.461 -27.812 1.865 1 55.22 634 PHE A O 1
ATOM 4841 N N . GLU A 1 635 ? -10.734 -27.172 3.895 1 61.75 635 GLU A N 1
ATOM 4842 C CA . GLU A 1 635 ? -11.406 -25.922 3.572 1 61.75 635 GLU A CA 1
ATOM 4843 C C . GLU A 1 635 ? -10.422 -24.891 3.035 1 61.75 635 GLU A C 1
ATOM 4845 O O . GLU A 1 635 ? -10.812 -23.938 2.344 1 61.75 635 GLU A O 1
ATOM 4850 N N . ARG A 1 636 ? -9.234 -25.297 2.986 1 66.31 636 ARG A N 1
ATOM 4851 C CA . ARG A 1 636 ? -8.273 -24.203 2.867 1 66.31 636 ARG A CA 1
ATOM 4852 C C . ARG A 1 636 ? -8.07 -23.812 1.409 1 66.31 636 ARG A C 1
ATOM 4854 O O . ARG A 1 636 ? -7.898 -22.625 1.099 1 66.31 636 ARG A O 1
ATOM 4861 N N . LEU A 1 637 ? -8.211 -24.734 0.465 1 76.31 637 LEU A N 1
ATOM 4862 C CA . LEU A 1 637 ? -7.988 -24.359 -0.924 1 76.31 637 LEU A CA 1
ATOM 4863 C C . LEU A 1 637 ? -9.094 -23.438 -1.418 1 76.31 637 LEU A C 1
ATOM 4865 O O . LEU A 1 637 ? -8.828 -22.422 -2.08 1 76.31 637 LEU A O 1
ATOM 4869 N N . PHE A 1 638 ? -10.305 -23.703 -0.978 1 75.25 638 PHE A N 1
ATOM 4870 C CA . PHE A 1 638 ? -11.43 -22.969 -1.539 1 75.25 638 PHE A CA 1
ATOM 4871 C C . PHE A 1 638 ? -11.57 -21.594 -0.872 1 75.25 638 PHE A C 1
ATOM 4873 O O . PHE A 1 638 ? -12.234 -20.703 -1.406 1 75.25 638 PHE A O 1
ATOM 4880 N N . SER A 1 639 ? -10.883 -21.453 0.243 1 78.75 639 SER A N 1
ATOM 4881 C CA . SER A 1 639 ? -10.844 -20.125 0.855 1 78.75 639 SER A CA 1
ATOM 4882 C C . SER A 1 639 ? -10 -19.156 0.024 1 78.75 639 SER A C 1
ATOM 4884 O O . SER A 1 639 ? -10.109 -17.938 0.185 1 78.75 639 SER A O 1
ATOM 4886 N N . GLY A 1 640 ? -9.242 -19.719 -0.893 1 86.38 640 GLY A N 1
ATOM 4887 C CA . GLY A 1 640 ? -8.406 -18.922 -1.77 1 86.38 640 GLY A CA 1
ATOM 4888 C C . GLY A 1 640 ? -8.922 -18.859 -3.193 1 86.38 640 GLY A C 1
ATOM 4889 O O . GLY A 1 640 ? -8.203 -18.438 -4.105 1 86.38 640 GLY A O 1
ATOM 4890 N N . SER A 1 641 ? -10.188 -19.203 -3.344 1 87.31 641 SER A N 1
ATOM 4891 C CA . SER A 1 641 ? -10.797 -19.188 -4.672 1 87.31 641 SER A CA 1
ATOM 4892 C C . SER A 1 641 ? -10.883 -17.766 -5.227 1 87.31 641 SER A C 1
ATOM 4894 O O . SER A 1 641 ? -11.172 -16.828 -4.492 1 87.31 641 SER A O 1
ATOM 4896 N N . PRO A 1 642 ? -10.594 -17.625 -6.543 1 91.38 642 PRO A N 1
ATOM 4897 C CA . PRO A 1 642 ? -10.688 -16.297 -7.152 1 91.38 642 PRO A CA 1
ATOM 4898 C C . PRO A 1 642 ? -12.125 -15.883 -7.449 1 91.38 642 PRO A C 1
ATOM 4900 O O . PRO A 1 642 ? -12.352 -14.812 -8.016 1 91.38 642 PRO A O 1
ATOM 4903 N N . LYS A 1 643 ? -13.109 -16.672 -7.105 1 87.5 643 LYS A N 1
ATOM 4904 C CA . LYS A 1 643 ? -14.516 -16.469 -7.438 1 87.5 643 LYS A CA 1
ATOM 4905 C C . LYS A 1 643 ? -14.969 -15.062 -7.043 1 87.5 643 LYS A C 1
ATOM 4907 O O . LYS A 1 643 ? -15.555 -14.336 -7.855 1 87.5 643 LYS A O 1
ATOM 4912 N N . HIS A 1 644 ? -14.703 -14.68 -5.77 1 89.81 644 HIS A N 1
ATOM 4913 C CA . HIS A 1 644 ? -15.188 -13.398 -5.273 1 89.81 644 HIS A CA 1
ATOM 4914 C C . HIS A 1 644 ? -14.477 -12.234 -5.965 1 89.81 644 HIS A C 1
ATOM 4916 O O . HIS A 1 644 ? -15.109 -11.227 -6.297 1 89.81 644 HIS A O 1
ATOM 4922 N N . ALA A 1 645 ? -13.211 -12.391 -6.188 1 92.25 645 ALA A N 1
ATOM 4923 C CA . ALA A 1 645 ? -12.453 -11.359 -6.898 1 92.25 645 ALA A CA 1
ATOM 4924 C C . ALA A 1 645 ? -12.969 -11.188 -8.328 1 92.25 645 ALA A C 1
ATOM 4926 O O . ALA A 1 645 ? -13.18 -10.062 -8.789 1 92.25 645 ALA A O 1
ATOM 4927 N N . ASN A 1 646 ? -13.203 -12.25 -8.992 1 89.38 646 ASN A N 1
ATOM 4928 C CA . ASN A 1 646 ? -13.664 -12.203 -10.375 1 89.38 646 ASN A CA 1
ATOM 4929 C C . ASN A 1 646 ? -15.078 -11.648 -10.477 1 89.38 646 ASN A C 1
ATOM 4931 O O . ASN A 1 646 ? -15.406 -10.93 -11.43 1 89.38 646 ASN A O 1
ATOM 4935 N N . HIS A 1 647 ? -15.906 -11.984 -9.547 1 87.94 647 HIS A N 1
ATOM 4936 C CA . HIS A 1 647 ? -17.25 -11.414 -9.531 1 87.94 647 HIS A CA 1
ATOM 4937 C C . HIS A 1 647 ? -17.203 -9.906 -9.344 1 87.94 647 HIS A C 1
ATOM 4939 O O . HIS A 1 647 ? -17.922 -9.164 -10.023 1 87.94 647 HIS A O 1
ATOM 4945 N N . ALA A 1 648 ? -16.422 -9.461 -8.406 1 92.69 648 ALA A N 1
ATOM 4946 C CA . ALA A 1 648 ? -16.266 -8.023 -8.195 1 92.69 648 ALA A CA 1
ATOM 4947 C C . ALA A 1 648 ? -15.766 -7.336 -9.461 1 92.69 648 ALA A C 1
ATOM 4949 O O . ALA A 1 648 ? -16.219 -6.246 -9.805 1 92.69 648 ALA A O 1
ATOM 4950 N N . LEU A 1 649 ? -14.852 -7.992 -10.18 1 93.44 649 LEU A N 1
ATOM 4951 C CA . LEU A 1 649 ? -14.336 -7.453 -11.43 1 93.44 649 LEU A CA 1
ATOM 4952 C C . LEU A 1 649 ? -15.453 -7.301 -12.461 1 93.44 649 LEU A C 1
ATOM 4954 O O . LEU A 1 649 ? -15.508 -6.305 -13.18 1 93.44 649 LEU A O 1
ATOM 4958 N N . GLN A 1 650 ? -16.312 -8.242 -12.508 1 89.69 650 GLN A N 1
ATOM 4959 C CA . GLN A 1 650 ? -17.438 -8.172 -13.43 1 89.69 650 GLN A CA 1
ATOM 4960 C C . GLN A 1 650 ? -18.344 -6.988 -13.109 1 89.69 650 GLN A C 1
ATOM 4962 O O . GLN A 1 650 ? -18.812 -6.297 -14.016 1 89.69 650 GLN A O 1
ATOM 4967 N N . GLN A 1 651 ? -18.578 -6.797 -11.836 1 91.25 651 GLN A N 1
ATOM 4968 C CA . GLN A 1 651 ? -19.391 -5.66 -11.422 1 91.25 651 GLN A CA 1
ATOM 4969 C C . GLN A 1 651 ? -18.719 -4.34 -11.773 1 91.25 651 GLN A C 1
ATOM 4971 O O . GLN A 1 651 ? -19.375 -3.391 -12.203 1 91.25 651 GLN A O 1
ATOM 4976 N N . ILE A 1 652 ? -17.438 -4.273 -11.602 1 95.56 652 ILE A N 1
ATOM 4977 C CA . ILE A 1 652 ? -16.672 -3.08 -11.938 1 95.56 652 ILE A CA 1
ATOM 4978 C C . ILE A 1 652 ? -16.812 -2.787 -13.43 1 95.56 652 ILE A C 1
ATOM 4980 O O . ILE A 1 652 ? -17.078 -1.652 -13.82 1 95.56 652 ILE A O 1
ATOM 4984 N N . PHE A 1 653 ? -16.641 -3.803 -14.273 1 93 653 PHE A N 1
ATOM 4985 C CA . PHE A 1 653 ? -16.75 -3.617 -15.711 1 93 653 PHE A CA 1
ATOM 4986 C C . PHE A 1 653 ? -18.141 -3.154 -16.109 1 93 653 PHE A C 1
ATOM 4988 O O . PHE A 1 653 ? -18.297 -2.334 -17.016 1 93 653 PHE A O 1
ATOM 4995 N N . SER A 1 654 ? -19.141 -3.689 -15.406 1 90.44 654 SER A N 1
ATOM 4996 C CA . SER A 1 654 ? -20.516 -3.285 -15.68 1 90.44 654 SER A CA 1
ATOM 4997 C C . SER A 1 654 ? -20.703 -1.789 -15.453 1 90.44 654 SER A C 1
ATOM 4999 O O . SER A 1 654 ? -21.172 -1.079 -16.344 1 90.44 654 SER A O 1
ATOM 5001 N N . ILE A 1 655 ? -20.281 -1.279 -14.336 1 92.94 655 ILE A N 1
ATOM 5002 C CA . ILE A 1 655 ? -20.438 0.135 -14.016 1 92.94 655 ILE A CA 1
ATOM 5003 C C . ILE A 1 655 ? -19.516 0.972 -14.906 1 92.94 655 ILE A C 1
ATOM 5005 O O . ILE A 1 655 ? -19.922 2.039 -15.383 1 92.94 655 ILE A O 1
ATOM 5009 N N . ALA A 1 656 ? -18.312 0.474 -15.133 1 94.25 656 ALA A N 1
ATOM 5010 C CA . ALA A 1 656 ? -17.344 1.214 -15.938 1 94.25 656 ALA A CA 1
ATOM 5011 C C . ALA A 1 656 ? -17.875 1.431 -17.359 1 94.25 656 ALA A C 1
ATOM 5013 O O . ALA A 1 656 ? -17.688 2.504 -17.938 1 94.25 656 ALA A O 1
ATOM 5014 N N . ARG A 1 657 ? -18.484 0.428 -17.906 1 91 657 ARG A N 1
ATOM 5015 C CA . ARG A 1 657 ? -19.062 0.541 -19.25 1 91 657 ARG A CA 1
ATOM 5016 C C . ARG A 1 657 ? -20.219 1.535 -19.266 1 91 657 ARG A C 1
ATOM 5018 O O . ARG A 1 657 ? -20.312 2.383 -20.156 1 91 657 ARG A O 1
ATOM 5025 N N . GLN A 1 658 ? -21.031 1.427 -18.266 1 88.19 658 GLN A N 1
ATOM 5026 C CA . GLN A 1 658 ? -22.188 2.314 -18.156 1 88.19 658 GLN A CA 1
ATOM 5027 C C . GLN A 1 658 ? -21.75 3.773 -18.047 1 88.19 658 GLN A C 1
ATOM 5029 O O . GLN A 1 658 ? -22.391 4.664 -18.609 1 88.19 658 GLN A O 1
ATOM 5034 N N . ARG A 1 659 ? -20.672 4.031 -17.453 1 92 659 ARG A N 1
ATOM 5035 C CA . ARG A 1 659 ? -20.234 5.395 -17.156 1 92 659 ARG A CA 1
ATOM 5036 C C . ARG A 1 659 ? -19.172 5.848 -18.156 1 92 659 ARG A C 1
ATOM 5038 O O . ARG A 1 659 ? -18.688 6.98 -18.078 1 92 659 ARG A O 1
ATOM 5045 N N . GLY A 1 660 ? -18.75 4.934 -19.016 1 93.38 660 GLY A N 1
ATOM 5046 C CA . GLY A 1 660 ? -17.734 5.262 -20.016 1 93.38 660 GLY A CA 1
ATOM 5047 C C . GLY A 1 660 ? -16.344 5.418 -19.438 1 93.38 660 GLY A C 1
ATOM 5048 O O . GLY A 1 660 ? -15.523 6.152 -19.984 1 93.38 660 GLY A O 1
ATOM 5049 N N . LEU A 1 661 ? -16.047 4.758 -18.328 1 95.38 661 LEU A N 1
ATOM 5050 C CA . LEU A 1 661 ? -14.789 4.938 -17.609 1 95.38 661 LEU A CA 1
ATOM 5051 C C . LEU A 1 661 ? -13.664 4.18 -18.312 1 95.38 661 LEU A C 1
ATOM 5053 O O . LEU A 1 661 ? -12.484 4.477 -18.094 1 95.38 661 LEU A O 1
ATOM 5057 N N . LEU A 1 662 ? -13.945 3.193 -19.125 1 93.88 662 LEU A N 1
ATOM 5058 C CA . LEU A 1 662 ? -12.93 2.375 -19.781 1 93.88 662 LEU A CA 1
ATOM 5059 C C . LEU A 1 662 ? -12.109 3.205 -20.766 1 93.88 662 LEU A C 1
ATOM 5061 O O . LEU A 1 662 ? -10.992 2.828 -21.125 1 93.88 662 LEU A O 1
ATOM 5065 N N . ALA A 1 663 ? -12.625 4.332 -21.156 1 94 663 ALA A N 1
ATOM 5066 C CA . ALA A 1 663 ? -11.922 5.215 -22.094 1 94 663 ALA A CA 1
ATOM 5067 C C . ALA A 1 663 ? -10.984 6.156 -21.344 1 94 663 ALA A C 1
ATOM 5069 O O . ALA A 1 663 ? -10.117 6.785 -21.953 1 94 663 ALA A O 1
ATOM 5070 N N . ASP A 1 664 ? -11.18 6.254 -20.078 1 94.38 664 ASP A N 1
ATOM 5071 C CA . ASP A 1 664 ? -10.297 7.078 -19.266 1 94.38 664 ASP A CA 1
ATOM 5072 C C . ASP A 1 664 ? -8.992 6.348 -18.953 1 94.38 664 ASP A C 1
ATOM 5074 O O . ASP A 1 664 ? -8.977 5.371 -18.203 1 94.38 664 ASP A O 1
ATOM 5078 N N . PRO A 1 665 ? -7.855 6.887 -19.438 1 94.38 665 PRO A N 1
ATOM 5079 C CA . PRO A 1 665 ? -6.598 6.156 -19.297 1 94.38 665 PRO A CA 1
ATOM 5080 C C . PRO A 1 665 ? -6.176 6 -17.828 1 94.38 665 PRO A C 1
ATOM 5082 O O . PRO A 1 665 ? -5.559 4.996 -17.469 1 94.38 665 PRO A O 1
ATOM 5085 N N . ALA A 1 666 ? -6.457 7.008 -17.047 1 94.81 666 ALA A N 1
ATOM 5086 C CA . ALA A 1 666 ? -6.113 6.898 -15.641 1 94.81 666 ALA A CA 1
ATOM 5087 C C . ALA A 1 666 ? -6.875 5.754 -14.977 1 94.81 666 ALA A C 1
ATOM 5089 O O . ALA A 1 666 ? -6.293 4.961 -14.234 1 94.81 666 ALA A O 1
ATOM 5090 N N . PHE A 1 667 ? -8.164 5.648 -15.273 1 96 667 PHE A N 1
ATOM 5091 C CA . PHE A 1 667 ? -8.961 4.555 -14.734 1 96 667 PHE A CA 1
ATOM 5092 C C . PHE A 1 667 ? -8.5 3.219 -15.297 1 96 667 PHE A C 1
ATOM 5094 O O . PHE A 1 667 ? -8.367 2.238 -14.562 1 96 667 PHE A O 1
ATOM 5101 N N . ALA A 1 668 ? -8.273 3.197 -16.562 1 95.44 668 ALA A N 1
ATOM 5102 C CA . ALA A 1 668 ? -7.855 1.966 -17.219 1 95.44 668 ALA A CA 1
ATOM 5103 C C . ALA A 1 668 ? -6.562 1.425 -16.625 1 95.44 668 ALA A C 1
ATOM 5105 O O . ALA A 1 668 ? -6.398 0.211 -16.484 1 95.44 668 ALA A O 1
ATOM 5106 N N . ASP A 1 669 ? -5.68 2.285 -16.297 1 95.88 669 ASP A N 1
ATOM 5107 C CA . ASP A 1 669 ? -4.418 1.869 -15.695 1 95.88 669 ASP A CA 1
ATOM 5108 C C . ASP A 1 669 ? -4.637 1.273 -14.305 1 95.88 669 ASP A C 1
ATOM 5110 O O . ASP A 1 669 ? -4.043 0.25 -13.961 1 95.88 669 ASP A O 1
ATOM 5114 N N . ARG A 1 670 ? -5.445 1.929 -13.508 1 96.19 670 ARG A N 1
ATOM 5115 C CA . ARG A 1 670 ? -5.777 1.415 -12.188 1 96.19 670 ARG A CA 1
ATOM 5116 C C . ARG A 1 670 ? -6.484 0.069 -12.281 1 96.19 670 ARG A C 1
ATOM 5118 O O . ARG A 1 670 ? -6.207 -0.841 -11.492 1 96.19 670 ARG A O 1
ATOM 5125 N N . LEU A 1 671 ? -7.367 -0.028 -13.203 1 96.81 671 LEU A N 1
ATOM 5126 C CA . LEU A 1 671 ? -8.078 -1.282 -13.43 1 96.81 671 LEU A CA 1
ATOM 5127 C C . LEU A 1 671 ? -7.109 -2.389 -13.828 1 96.81 671 LEU A C 1
ATOM 5129 O O . LEU A 1 671 ? -7.223 -3.521 -13.352 1 96.81 671 LEU A O 1
ATOM 5133 N N . ALA A 1 672 ? -6.145 -2.074 -14.695 1 96.56 672 ALA A N 1
ATOM 5134 C CA . ALA A 1 672 ? -5.152 -3.057 -15.117 1 96.56 672 ALA A CA 1
ATOM 5135 C C . ALA A 1 672 ? -4.355 -3.582 -13.93 1 96.56 672 ALA A C 1
ATOM 5137 O O . ALA A 1 672 ? -4.031 -4.77 -13.867 1 96.56 672 ALA A O 1
ATOM 5138 N N . GLU A 1 673 ? -4.02 -2.725 -13.039 1 96.88 673 GLU A N 1
ATOM 5139 C CA . GLU A 1 673 ? -3.307 -3.125 -11.836 1 96.88 673 GLU A CA 1
ATOM 5140 C C . GLU A 1 673 ? -4.098 -4.164 -11.047 1 96.88 673 GLU A C 1
ATOM 5142 O O . GLU A 1 673 ? -3.545 -5.18 -10.617 1 96.88 673 GLU A O 1
ATOM 5147 N N . LEU A 1 674 ? -5.359 -3.932 -10.883 1 97.5 674 LEU A N 1
ATOM 5148 C CA . LEU A 1 674 ? -6.188 -4.824 -10.078 1 97.5 674 LEU A CA 1
ATOM 5149 C C . LEU A 1 674 ? -6.512 -6.102 -10.844 1 97.5 674 LEU A C 1
ATOM 5151 O O . LEU A 1 674 ? -6.641 -7.172 -10.25 1 97.5 674 LEU A O 1
ATOM 5155 N N . ARG A 1 675 ? -6.621 -5.992 -12.133 1 96.62 675 ARG A N 1
ATOM 5156 C CA . ARG A 1 675 ? -6.773 -7.191 -12.961 1 96.62 675 ARG A CA 1
ATOM 5157 C C . ARG A 1 675 ? -5.562 -8.102 -12.82 1 96.62 675 ARG A C 1
ATOM 5159 O O . ARG A 1 675 ? -5.703 -9.328 -12.812 1 96.62 675 ARG A O 1
ATOM 5166 N N . LEU A 1 676 ? -4.414 -7.512 -12.75 1 97.25 676 LEU A N 1
ATOM 5167 C CA . LEU A 1 676 ? -3.197 -8.297 -12.57 1 97.25 676 LEU A CA 1
ATOM 5168 C C . LEU A 1 676 ? -3.199 -8.992 -11.211 1 97.25 676 LEU A C 1
ATOM 5170 O O . LEU A 1 676 ? -2.779 -10.148 -11.094 1 97.25 676 LEU A O 1
ATOM 5174 N N . ASP A 1 677 ? -3.686 -8.289 -10.195 1 97.25 677 ASP A N 1
ATOM 5175 C CA . ASP A 1 677 ? -3.797 -8.914 -8.883 1 97.25 677 ASP A CA 1
ATOM 5176 C C . ASP A 1 677 ? -4.715 -10.133 -8.93 1 97.25 677 ASP A C 1
ATOM 5178 O O . ASP A 1 677 ? -4.402 -11.18 -8.352 1 97.25 677 ASP A O 1
ATOM 5182 N N . ALA A 1 678 ? -5.812 -9.984 -9.586 1 95.94 678 ALA A N 1
ATOM 5183 C CA . ALA A 1 678 ? -6.77 -11.078 -9.719 1 95.94 678 ALA A CA 1
ATOM 5184 C C . ALA A 1 678 ? -6.188 -12.219 -10.555 1 95.94 678 ALA A C 1
ATOM 5186 O O . ALA A 1 678 ? -6.414 -13.391 -10.25 1 95.94 678 ALA A O 1
ATOM 5187 N N . ALA A 1 679 ? -5.453 -11.828 -11.57 1 95.69 679 ALA A N 1
ATOM 5188 C CA . ALA A 1 679 ? -4.816 -12.836 -12.422 1 95.69 679 ALA A CA 1
ATOM 5189 C C . ALA A 1 679 ? -3.771 -13.625 -11.641 1 95.69 679 ALA A C 1
ATOM 5191 O O . ALA A 1 679 ? -3.652 -14.844 -11.805 1 95.69 679 ALA A O 1
ATOM 5192 N N . ASP A 1 680 ? -3.016 -12.953 -10.852 1 96.75 680 ASP A N 1
ATOM 5193 C CA . ASP A 1 680 ? -2.029 -13.625 -10.008 1 96.75 680 ASP A CA 1
ATOM 5194 C C . ASP A 1 680 ? -2.703 -14.586 -9.031 1 96.75 680 ASP A C 1
ATOM 5196 O O . ASP A 1 680 ? -2.201 -15.688 -8.789 1 96.75 680 ASP A O 1
ATOM 5200 N N . LEU A 1 681 ? -3.789 -14.141 -8.445 1 96.12 681 LEU A N 1
ATOM 5201 C CA . LEU A 1 681 ? -4.582 -14.992 -7.57 1 96.12 681 LEU A CA 1
ATOM 5202 C C . LEU A 1 681 ? -5.043 -16.25 -8.305 1 96.12 681 LEU A C 1
ATOM 5204 O O . LEU A 1 681 ? -4.879 -17.359 -7.797 1 96.12 681 LEU A O 1
ATOM 5208 N N . THR A 1 682 ? -5.562 -16.047 -9.484 1 93.44 682 THR A N 1
ATOM 5209 C CA . THR A 1 682 ? -6.059 -17.141 -10.297 1 93.44 682 THR A CA 1
ATOM 5210 C C . THR A 1 682 ? -4.93 -18.109 -10.656 1 93.44 682 THR A C 1
ATOM 5212 O O . THR A 1 682 ? -5.109 -19.328 -10.609 1 93.44 682 THR A O 1
ATOM 5215 N N . ALA A 1 683 ? -3.82 -17.578 -10.969 1 94.19 683 ALA A N 1
ATOM 5216 C CA . ALA A 1 683 ? -2.664 -18.391 -11.32 1 94.19 683 ALA A CA 1
ATOM 5217 C C . ALA A 1 683 ? -2.223 -19.25 -10.141 1 94.19 683 ALA A C 1
ATOM 5219 O O . ALA A 1 683 ? -2.012 -20.469 -10.289 1 94.19 683 ALA A O 1
ATOM 5220 N N . MET A 1 684 ? -2.053 -18.641 -9 1 93.12 684 MET A N 1
ATOM 5221 C CA . MET A 1 684 ? -1.628 -19.375 -7.812 1 93.12 684 MET A CA 1
ATOM 5222 C C . MET A 1 684 ? -2.648 -20.453 -7.441 1 93.12 684 MET A C 1
ATOM 5224 O O . MET A 1 684 ? -2.279 -21.578 -7.137 1 93.12 684 MET A O 1
ATOM 5228 N N . TYR A 1 685 ? -3.912 -20.094 -7.488 1 91.12 685 TYR A N 1
ATOM 5229 C CA . TYR A 1 685 ? -4.984 -21.047 -7.246 1 91.12 685 TYR A CA 1
ATOM 5230 C C . TYR A 1 685 ? -4.898 -22.219 -8.219 1 91.12 685 TYR A C 1
ATOM 5232 O O . TYR A 1 685 ? -5.043 -23.375 -7.816 1 91.12 685 TYR A O 1
ATOM 5240 N N . SER A 1 686 ? -4.672 -21.906 -9.477 1 88.38 686 SER A N 1
ATOM 5241 C CA . SER A 1 686 ? -4.605 -22.922 -10.516 1 88.38 686 SER A CA 1
ATOM 5242 C C . SER A 1 686 ? -3.457 -23.891 -10.273 1 88.38 686 SER A C 1
ATOM 5244 O O . SER A 1 686 ? -3.613 -25.109 -10.438 1 88.38 686 SER A O 1
ATOM 5246 N N . VAL A 1 687 ? -2.357 -23.375 -9.906 1 87.5 687 VAL A N 1
ATOM 5247 C CA . VAL A 1 687 ? -1.195 -24.219 -9.633 1 87.5 687 VAL A CA 1
ATOM 5248 C C . VAL A 1 687 ? -1.495 -25.156 -8.461 1 87.5 687 VAL A C 1
ATOM 5250 O O . VAL A 1 687 ? -1.208 -26.344 -8.523 1 87.5 687 VAL A O 1
ATOM 5253 N N . PHE A 1 688 ? -2.125 -24.672 -7.418 1 87.44 688 PHE A N 1
ATOM 5254 C CA . PHE A 1 688 ? -2.463 -25.484 -6.254 1 87.44 688 PHE A CA 1
ATOM 5255 C C . PHE A 1 688 ? -3.547 -26.5 -6.594 1 87.44 688 PHE A C 1
ATOM 5257 O O . PHE A 1 688 ? -3.518 -27.625 -6.109 1 87.44 688 PHE A O 1
ATOM 5264 N N . ALA A 1 689 ? -4.52 -26.031 -7.434 1 84.12 689 ALA A N 1
ATOM 5265 C CA . ALA A 1 689 ? -5.566 -26.953 -7.883 1 84.12 689 ALA A CA 1
ATOM 5266 C C . ALA A 1 689 ? -4.977 -28.125 -8.664 1 84.12 689 ALA A C 1
ATOM 5268 O O . ALA A 1 689 ? -5.414 -29.266 -8.5 1 84.12 689 ALA A O 1
ATOM 5269 N N . GLU A 1 690 ? -4.008 -27.859 -9.445 1 84 690 GLU A N 1
ATOM 5270 C CA . GLU A 1 690 ? -3.361 -28.906 -10.227 1 84 690 GLU A CA 1
ATOM 5271 C C . GLU A 1 690 ? -2.607 -29.875 -9.32 1 84 690 GLU A C 1
ATOM 5273 O O . GLU A 1 690 ? -2.578 -31.078 -9.578 1 84 690 GLU A O 1
ATOM 5278 N N . LEU A 1 691 ? -1.989 -29.375 -8.336 1 82.31 691 LEU A N 1
ATOM 5279 C CA . LEU A 1 691 ? -1.34 -30.234 -7.352 1 82.31 691 LEU A CA 1
ATOM 5280 C C . LEU A 1 691 ? -2.357 -31.141 -6.672 1 82.31 691 LEU A C 1
ATOM 5282 O O . LEU A 1 691 ? -2.119 -32.344 -6.52 1 82.31 691 LEU A O 1
ATOM 5286 N N . ALA A 1 692 ? -3.465 -30.562 -6.312 1 80.19 692 ALA A N 1
ATOM 5287 C CA . ALA A 1 692 ? -4.527 -31.328 -5.668 1 80.19 692 ALA A CA 1
ATOM 5288 C C . ALA A 1 692 ? -5.066 -32.406 -6.598 1 80.19 692 ALA A C 1
ATOM 5290 O O . ALA A 1 692 ? -5.309 -33.562 -6.172 1 80.19 692 ALA A O 1
ATOM 5291 N N . LYS A 1 693 ? -5.23 -32.094 -7.871 1 79.56 693 LYS A N 1
ATOM 5292 C CA . LYS A 1 693 ? -5.711 -33.031 -8.875 1 79.56 693 LYS A CA 1
ATOM 5293 C C . LYS A 1 693 ? -4.754 -34.219 -9.031 1 79.56 693 LYS A C 1
ATOM 5295 O O . LYS A 1 693 ? -5.18 -35.344 -9.266 1 79.56 693 LYS A O 1
ATOM 5300 N N . ALA A 1 694 ? -3.518 -33.844 -8.867 1 77.94 694 ALA A N 1
ATOM 5301 C CA . ALA A 1 694 ? -2.482 -34.875 -9.023 1 77.94 694 ALA A CA 1
ATOM 5302 C C . ALA A 1 694 ? -2.297 -35.656 -7.73 1 77.94 694 ALA A C 1
ATOM 5304 O O . ALA A 1 694 ? -1.454 -36.562 -7.66 1 77.94 694 ALA A O 1
ATOM 5305 N N . GLY A 1 695 ? -3.039 -35.344 -6.691 1 76.81 695 GLY A N 1
ATOM 5306 C CA . GLY A 1 695 ? -2.951 -36.062 -5.422 1 76.81 695 GLY A CA 1
ATOM 5307 C C . GLY A 1 695 ? -1.723 -35.688 -4.613 1 76.81 695 GLY A C 1
ATOM 5308 O O . GLY A 1 695 ? -1.298 -36.438 -3.732 1 76.81 695 GLY A O 1
ATOM 5309 N N . ARG A 1 696 ? -1.139 -34.656 -4.969 1 80.06 696 ARG A N 1
ATOM 5310 C CA . ARG A 1 696 ? 0.025 -34.156 -4.234 1 80.06 696 ARG A CA 1
ATOM 5311 C C . ARG A 1 696 ? -0.396 -33.281 -3.066 1 80.06 696 ARG A C 1
ATOM 5313 O O . ARG A 1 696 ? -1.451 -32.656 -3.111 1 80.06 696 ARG A O 1
ATOM 5320 N N . PRO A 1 697 ? 0.411 -33.281 -2.014 1 82.25 697 PRO A N 1
ATOM 5321 C CA . PRO A 1 697 ? 0.073 -32.406 -0.891 1 82.25 697 PRO A CA 1
ATOM 5322 C C . PRO A 1 697 ? 0.109 -30.922 -1.267 1 82.25 697 PRO A C 1
ATOM 5324 O O . PRO A 1 697 ? 0.96 -30.5 -2.055 1 82.25 697 PRO A O 1
ATOM 5327 N N . LEU A 1 698 ? -0.789 -30.25 -0.671 1 83.25 698 LEU A N 1
ATOM 5328 C CA . LEU A 1 698 ? -0.798 -28.812 -0.885 1 83.25 698 LEU A CA 1
ATOM 5329 C C . LEU A 1 698 ? 0.289 -28.125 -0.057 1 83.25 698 LEU A C 1
ATOM 5331 O O . LEU A 1 698 ? 0.555 -28.531 1.077 1 83.25 698 LEU A O 1
ATOM 5335 N N . PRO A 1 699 ? 0.858 -27.078 -0.645 1 85.25 699 PRO A N 1
ATOM 5336 C CA . PRO A 1 699 ? 1.976 -26.422 0.034 1 85.25 699 PRO A CA 1
ATOM 5337 C C . PRO A 1 699 ? 1.518 -25.484 1.146 1 85.25 699 PRO A C 1
ATOM 5339 O O . PRO A 1 699 ? 0.342 -25.109 1.203 1 85.25 699 PRO A O 1
ATOM 5342 N N . PRO A 1 700 ? 2.455 -25.094 2.059 1 85.5 700 PRO A N 1
ATOM 5343 C CA . PRO A 1 700 ? 2.123 -24.172 3.15 1 85.5 700 PRO A CA 1
ATOM 5344 C C . PRO A 1 700 ? 1.663 -22.812 2.65 1 85.5 700 PRO A C 1
ATOM 5346 O O . PRO A 1 700 ? 1.021 -22.062 3.393 1 85.5 700 PRO A O 1
ATOM 5349 N N . GLU A 1 701 ? 1.909 -22.547 1.474 1 89.19 701 GLU A N 1
ATOM 5350 C CA . GLU A 1 701 ? 1.545 -21.266 0.878 1 89.19 701 GLU A CA 1
ATOM 5351 C C . GLU A 1 701 ? 0.031 -21.125 0.74 1 89.19 701 GLU A C 1
ATOM 5353 O O . GLU A 1 701 ? -0.471 -20.078 0.358 1 89.19 701 GLU A O 1
ATOM 5358 N N . LEU A 1 702 ? -0.667 -22.125 1.163 1 88.88 702 LEU A N 1
ATOM 5359 C CA . LEU A 1 702 ? -2.123 -22.047 1.196 1 88.88 702 LEU A CA 1
ATOM 5360 C C . LEU A 1 702 ? -2.588 -20.891 2.084 1 88.88 702 LEU A C 1
ATOM 5362 O O . LEU A 1 702 ? -3.613 -20.266 1.809 1 88.88 702 LEU A O 1
ATOM 5366 N N . SER A 1 703 ? -1.867 -20.625 3.146 1 91.88 703 SER A N 1
ATOM 5367 C CA . SER A 1 703 ? -2.162 -19.484 4.008 1 91.88 703 SER A CA 1
ATOM 5368 C C . SER A 1 703 ? -2.033 -18.172 3.25 1 91.88 703 SER A C 1
ATOM 5370 O O . SER A 1 703 ? -2.846 -17.266 3.432 1 91.88 703 SER A O 1
ATOM 5372 N N . LEU A 1 704 ? -1.067 -18.125 2.393 1 95.44 704 LEU A N 1
ATOM 5373 C CA . LEU A 1 704 ? -0.848 -16.922 1.601 1 95.44 704 LEU A CA 1
ATOM 5374 C C . LEU A 1 704 ? -1.968 -16.719 0.583 1 95.44 704 LEU A C 1
ATOM 5376 O O . LEU A 1 704 ? -2.352 -15.594 0.286 1 95.44 704 LEU A O 1
ATOM 5380 N N . LEU A 1 705 ? -2.404 -17.812 0.063 1 94.44 705 LEU A N 1
ATOM 5381 C CA . LEU A 1 705 ? -3.484 -17.75 -0.917 1 94.44 705 LEU A CA 1
ATOM 5382 C C . LEU A 1 705 ? -4.734 -17.125 -0.315 1 94.44 705 LEU A C 1
ATOM 5384 O O . LEU A 1 705 ? -5.371 -16.281 -0.947 1 94.44 705 LEU A O 1
ATOM 5388 N N . LYS A 1 706 ? -5.078 -17.484 0.866 1 93.88 706 LYS A N 1
ATOM 5389 C CA . LYS A 1 706 ? -6.227 -16.891 1.534 1 93.88 706 LYS A CA 1
ATOM 5390 C C . LYS A 1 706 ? -6.02 -15.383 1.727 1 93.88 706 LYS A C 1
ATOM 5392 O O . LYS A 1 706 ? -6.926 -14.586 1.465 1 93.88 706 LYS A O 1
ATOM 5397 N N . VAL A 1 707 ? -4.84 -15.047 2.262 1 96.75 707 VAL A N 1
ATOM 5398 C CA . VAL A 1 707 ? -4.543 -13.648 2.525 1 96.75 707 VAL A CA 1
ATOM 5399 C C . VAL A 1 707 ? -4.691 -12.836 1.238 1 96.75 707 VAL A C 1
ATOM 5401 O O . VAL A 1 707 ? -5.387 -11.82 1.215 1 96.75 707 VAL A O 1
ATOM 5404 N N . TRP A 1 708 ? -4.102 -13.312 0.14 1 97.5 708 TRP A N 1
ATOM 5405 C CA . TRP A 1 708 ? -4.133 -12.562 -1.112 1 97.5 708 TRP A CA 1
ATOM 5406 C C . TRP A 1 708 ? -5.543 -12.523 -1.691 1 97.5 708 TRP A C 1
ATOM 5408 O O . TRP A 1 708 ? -5.965 -11.516 -2.252 1 97.5 708 TRP A O 1
ATOM 5418 N N . ALA A 1 709 ? -6.266 -13.609 -1.601 1 96.75 709 ALA A N 1
ATOM 5419 C CA . ALA A 1 709 ? -7.625 -13.672 -2.133 1 96.75 709 ALA A CA 1
ATOM 5420 C C . ALA A 1 709 ? -8.531 -12.648 -1.456 1 96.75 709 ALA A C 1
ATOM 5422 O O . ALA A 1 709 ? -9.219 -11.875 -2.129 1 96.75 709 ALA A O 1
ATOM 5423 N N . THR A 1 710 ? -8.484 -12.648 -0.16 1 96.88 710 THR A N 1
ATOM 5424 C CA . THR A 1 710 ? -9.391 -11.789 0.596 1 96.88 710 THR A CA 1
ATOM 5425 C C . THR A 1 710 ? -9 -10.328 0.452 1 96.88 710 THR A C 1
ATOM 5427 O O . THR A 1 710 ? -9.859 -9.453 0.299 1 96.88 710 THR A O 1
ATOM 5430 N N . GLU A 1 711 ? -7.711 -10.039 0.443 1 97.75 711 GLU A N 1
ATOM 5431 C CA . GLU A 1 711 ? -7.262 -8.656 0.314 1 97.75 711 GLU A CA 1
ATOM 5432 C C . GLU A 1 711 ? -7.453 -8.141 -1.11 1 97.75 711 GLU A C 1
ATOM 5434 O O . GLU A 1 711 ? -7.715 -6.953 -1.319 1 97.75 711 GLU A O 1
ATOM 5439 N N . THR A 1 712 ? -7.305 -9.008 -2.131 1 98 712 THR A N 1
ATOM 5440 C CA . THR A 1 712 ? -7.625 -8.625 -3.502 1 98 712 THR A CA 1
ATOM 5441 C C . THR A 1 712 ? -9.109 -8.305 -3.641 1 98 712 THR A C 1
ATOM 5443 O O . THR A 1 712 ? -9.477 -7.316 -4.277 1 98 712 THR A O 1
ATOM 5446 N N . HIS A 1 713 ? -9.953 -9.164 -3.053 1 97.25 713 HIS A N 1
ATOM 5447 C CA . HIS A 1 713 ? -11.391 -8.914 -3.031 1 97.25 713 HIS A CA 1
ATOM 5448 C C . HIS A 1 713 ? -11.703 -7.547 -2.434 1 97.25 713 HIS A C 1
ATOM 5450 O O . HIS A 1 713 ? -12.539 -6.809 -2.965 1 97.25 713 HIS A O 1
ATOM 5456 N N . GLU A 1 714 ? -11.031 -7.227 -1.404 1 97.5 714 GLU A N 1
ATOM 5457 C CA . GLU A 1 714 ? -11.211 -5.938 -0.745 1 97.5 714 GLU A CA 1
ATOM 5458 C C . GLU A 1 714 ? -10.812 -4.785 -1.663 1 97.5 714 GLU A C 1
ATOM 5460 O O . GLU A 1 714 ? -11.523 -3.787 -1.765 1 97.5 714 GLU A O 1
ATOM 5465 N N . ARG A 1 715 ? -9.664 -4.863 -2.311 1 97.94 715 ARG A N 1
ATOM 5466 C CA . ARG A 1 715 ? -9.195 -3.807 -3.203 1 97.94 715 ARG A CA 1
ATOM 5467 C C . ARG A 1 715 ? -10.164 -3.607 -4.367 1 97.94 715 ARG A C 1
ATOM 5469 O O . ARG A 1 715 ? -10.43 -2.475 -4.773 1 97.94 715 ARG A O 1
ATOM 5476 N N . LEU A 1 716 ? -10.633 -4.664 -4.891 1 97.75 716 LEU A N 1
ATOM 5477 C CA . LEU A 1 716 ? -11.609 -4.59 -5.973 1 97.75 716 LEU A CA 1
ATOM 5478 C C . LEU A 1 716 ? -12.914 -3.971 -5.484 1 97.75 716 LEU A C 1
ATOM 5480 O O . LEU A 1 716 ? -13.508 -3.135 -6.172 1 97.75 716 LEU A O 1
ATOM 5484 N N . GLY A 1 717 ? -13.367 -4.41 -4.305 1 97.31 717 GLY A N 1
ATOM 5485 C CA . GLY A 1 717 ? -14.539 -3.787 -3.715 1 97.31 717 GLY A CA 1
ATOM 5486 C C . GLY A 1 717 ? -14.391 -2.293 -3.51 1 97.31 717 GLY A C 1
ATOM 5487 O O . GLY A 1 717 ? -15.328 -1.528 -3.74 1 97.31 717 GLY A O 1
ATOM 5488 N N . ALA A 1 718 ? -13.211 -1.866 -3.082 1 97.75 718 ALA A N 1
ATOM 5489 C CA . ALA A 1 718 ? -12.938 -0.445 -2.881 1 97.75 718 ALA A CA 1
ATOM 5490 C C . ALA A 1 718 ? -13.047 0.326 -4.195 1 97.75 718 ALA A C 1
ATOM 5492 O O . ALA A 1 718 ? -13.555 1.447 -4.223 1 97.75 718 ALA A O 1
ATOM 5493 N N . LEU A 1 719 ? -12.492 -0.26 -5.258 1 97.88 719 LEU A N 1
ATOM 5494 C CA . LEU A 1 719 ? -12.617 0.401 -6.551 1 97.88 719 LEU A CA 1
ATOM 5495 C C . LEU A 1 719 ? -14.078 0.502 -6.973 1 97.88 719 LEU A C 1
ATOM 5497 O O . LEU A 1 719 ? -14.492 1.508 -7.555 1 97.88 719 LEU A O 1
ATOM 5501 N N . LEU A 1 720 ? -14.859 -0.55 -6.727 1 96.88 720 LEU A N 1
ATOM 5502 C CA . LEU A 1 720 ? -16.266 -0.559 -7.078 1 96.88 720 LEU A CA 1
ATOM 5503 C C . LEU A 1 720 ? -17.016 0.572 -6.375 1 96.88 720 LEU A C 1
ATOM 5505 O O . LEU A 1 720 ? -17.781 1.298 -7.008 1 96.88 720 LEU A O 1
ATOM 5509 N N . ILE A 1 721 ? -16.734 0.766 -5.086 1 96.62 721 ILE A N 1
ATOM 5510 C CA . ILE A 1 721 ? -17.391 1.837 -4.336 1 96.62 721 ILE A CA 1
ATOM 5511 C C . ILE A 1 721 ? -16.922 3.191 -4.867 1 96.62 721 ILE A C 1
ATOM 5513 O O . ILE A 1 721 ? -17.719 4.141 -4.934 1 96.62 721 ILE A O 1
ATOM 5517 N N . GLN A 1 722 ? -15.727 3.26 -5.242 1 97.12 722 GLN A N 1
ATOM 5518 C CA . GLN A 1 722 ? -15.172 4.496 -5.781 1 97.12 722 GLN A CA 1
ATOM 5519 C C . GLN A 1 722 ? -15.898 4.91 -7.062 1 97.12 722 GLN A C 1
ATOM 5521 O O . GLN A 1 722 ? -16.344 6.051 -7.188 1 97.12 722 GLN A O 1
ATOM 5526 N N . ILE A 1 723 ? -16.062 4 -7.973 1 96.94 723 ILE A N 1
ATOM 5527 C CA . ILE A 1 723 ? -16.578 4.379 -9.289 1 96.94 723 ILE A CA 1
ATOM 5528 C C . ILE A 1 723 ? -18.094 4.5 -9.227 1 96.94 723 ILE A C 1
ATOM 5530 O O . ILE A 1 723 ? -18.719 5.031 -10.156 1 96.94 723 ILE A O 1
ATOM 5534 N N . ALA A 1 724 ? -18.672 4.008 -8.125 1 96.12 724 ALA A N 1
ATOM 5535 C CA . ALA A 1 724 ? -20.109 4.195 -7.918 1 96.12 724 ALA A CA 1
ATOM 5536 C C . ALA A 1 724 ? -20.406 5.59 -7.383 1 96.12 724 ALA A C 1
ATOM 5538 O O . ALA A 1 724 ? -21.562 5.965 -7.227 1 96.12 724 ALA A O 1
ATOM 5539 N N . GLU A 1 725 ? -19.406 6.391 -7.102 1 95.62 725 GLU A N 1
ATOM 5540 C CA . GLU A 1 725 ? -19.547 7.773 -6.652 1 95.62 725 GLU A CA 1
ATOM 5541 C C . GLU A 1 725 ? -20.422 7.859 -5.402 1 95.62 725 GLU A C 1
ATOM 5543 O O . GLU A 1 725 ? -20.172 7.168 -4.414 1 95.62 725 GLU A O 1
ATOM 5548 N N . GLU A 1 726 ? -21.484 8.648 -5.387 1 95.44 726 GLU A N 1
ATOM 5549 C CA . GLU A 1 726 ? -22.328 8.828 -4.211 1 95.44 726 GLU A CA 1
ATOM 5550 C C . GLU A 1 726 ? -22.969 7.516 -3.773 1 95.44 726 GLU A C 1
ATOM 5552 O O . GLU A 1 726 ? -23.219 7.305 -2.586 1 95.44 726 GLU A O 1
ATOM 5557 N N . TYR A 1 727 ? -23.141 6.598 -4.66 1 94.62 727 TYR A N 1
ATOM 5558 C CA . TYR A 1 727 ? -23.75 5.316 -4.324 1 94.62 727 TYR A CA 1
ATOM 5559 C C . TYR A 1 727 ? -22.781 4.426 -3.578 1 94.62 727 TYR A C 1
ATOM 5561 O O . TYR A 1 727 ? -23.172 3.43 -2.969 1 94.62 727 TYR A O 1
ATOM 5569 N N . GLY A 1 728 ? -21.531 4.77 -3.645 1 95.25 728 GLY A N 1
ATOM 5570 C CA . GLY A 1 728 ? -20.531 4.09 -2.83 1 95.25 728 GLY A CA 1
ATOM 5571 C C . GLY A 1 728 ? -20.688 4.359 -1.346 1 95.25 728 GLY A C 1
ATOM 5572 O O . GLY A 1 728 ? -20.062 3.695 -0.518 1 95.25 728 GLY A O 1
ATOM 5573 N N . GLY A 1 729 ? -21.578 5.273 -0.957 1 95.81 729 GLY A N 1
ATOM 5574 C CA . GLY A 1 729 ? -21.906 5.598 0.422 1 95.81 729 GLY A CA 1
ATOM 5575 C C . GLY A 1 729 ? -23.406 5.539 0.71 1 95.81 729 GLY A C 1
ATOM 5576 O O . GLY A 1 729 ? -23.875 6.164 1.66 1 95.81 729 GLY A O 1
ATOM 5577 N N . ALA A 1 730 ? -24.125 4.863 -0.166 1 92.81 730 ALA A N 1
ATOM 5578 C CA . ALA A 1 730 ? -25.562 4.664 0.032 1 92.81 730 ALA A CA 1
ATOM 5579 C C . ALA A 1 730 ? -25.828 3.492 0.97 1 92.81 730 ALA A C 1
ATOM 5581 O O . ALA A 1 730 ? -24.891 2.785 1.372 1 92.81 730 ALA A O 1
ATOM 5582 N N . ALA A 1 731 ? -27.062 3.391 1.271 1 89.25 731 ALA A N 1
ATOM 5583 C CA . ALA A 1 731 ? -27.438 2.27 2.125 1 89.25 731 ALA A CA 1
ATOM 5584 C C . ALA A 1 731 ? -27.078 0.936 1.48 1 89.25 731 ALA A C 1
ATOM 5586 O O . ALA A 1 731 ? -27.188 0.776 0.263 1 89.25 731 ALA A O 1
ATOM 5587 N N . MET A 1 732 ? -26.734 0.004 2.232 1 82.69 732 MET A N 1
ATOM 5588 C CA . MET A 1 732 ? -26.219 -1.287 1.786 1 82.69 732 MET A CA 1
ATOM 5589 C C . MET A 1 732 ? -27.234 -1.997 0.892 1 82.69 732 MET A C 1
ATOM 5591 O O . MET A 1 732 ? -26.844 -2.695 -0.049 1 82.69 732 MET A O 1
ATOM 5595 N N . ARG A 1 733 ? -28.422 -1.785 1.127 1 78.19 733 ARG A N 1
ATOM 5596 C CA . ARG A 1 733 ? -29.484 -2.484 0.409 1 78.19 733 ARG A CA 1
ATOM 5597 C C . ARG A 1 733 ? -29.766 -1.829 -0.94 1 78.19 733 ARG A C 1
ATOM 5599 O O . ARG A 1 733 ? -30.422 -2.416 -1.799 1 78.19 733 ARG A O 1
ATOM 5606 N N . LEU A 1 734 ? -29.156 -0.667 -1.154 1 77.75 734 LEU A N 1
ATOM 5607 C CA . LEU A 1 734 ? -29.469 0.104 -2.357 1 77.75 734 LEU A CA 1
ATOM 5608 C C . LEU A 1 734 ? -28.516 -0.273 -3.494 1 77.75 734 LEU A C 1
ATOM 5610 O O . LEU A 1 734 ? -27.312 -0.376 -3.291 1 77.75 734 LEU A O 1
ATOM 5614 N N . GLY A 1 735 ? -29.078 -0.609 -4.648 1 78.19 735 GLY A N 1
ATOM 5615 C CA . GLY A 1 735 ? -28.281 -0.87 -5.84 1 78.19 735 GLY A CA 1
ATOM 5616 C C . GLY A 1 735 ? -27.844 0.394 -6.559 1 78.19 735 GLY A C 1
ATOM 5617 O O . GLY A 1 735 ? -28.391 1.474 -6.305 1 78.19 735 GLY A O 1
ATOM 5618 N N . TYR A 1 736 ? -26.844 0.234 -7.312 1 80 736 TYR A N 1
ATOM 5619 C CA . TYR A 1 736 ? -26.406 1.354 -8.133 1 80 736 TYR A CA 1
ATOM 5620 C C . TYR A 1 736 ? -27.5 1.778 -9.109 1 80 736 TYR A C 1
ATOM 5622 O O . TYR A 1 736 ? -27.953 0.977 -9.93 1 80 736 TYR A O 1
ATOM 5630 N N . GLY A 1 737 ? -27.703 2.98 -8.852 1 68 737 GLY A N 1
ATOM 5631 C CA . GLY A 1 737 ? -28.812 3.467 -9.648 1 68 737 GLY A CA 1
ATOM 5632 C C . GLY A 1 737 ? -30.078 2.646 -9.477 1 68 737 GLY A C 1
ATOM 5633 O O . GLY A 1 737 ? -30.484 2.357 -8.352 1 68 737 GLY A O 1
ATOM 5634 N N . ASN A 1 738 ? -30.719 2.23 -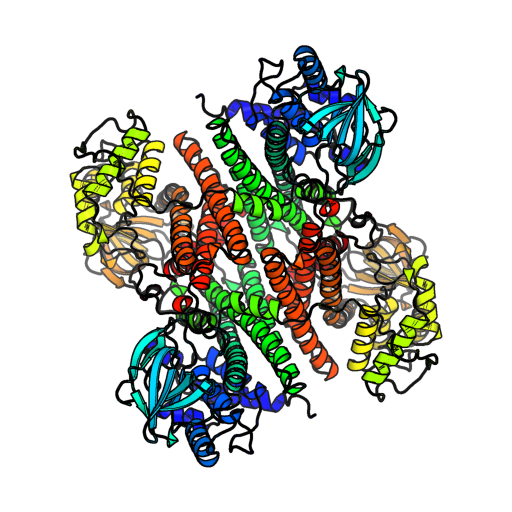10.367 1 60.44 738 ASN A N 1
ATOM 5635 C CA . ASN A 1 738 ? -31.875 1.35 -10.328 1 60.44 738 ASN A CA 1
ATOM 5636 C C . ASN A 1 738 ? -31.531 -0.052 -10.828 1 60.44 738 ASN A C 1
ATOM 5638 O O . ASN A 1 738 ? -32.438 -0.82 -11.195 1 60.44 738 ASN A O 1
ATOM 5642 N N . GLY A 1 739 ? -30.156 -0.237 -10.625 1 65.88 739 GLY A N 1
ATOM 5643 C CA . GLY A 1 739 ? -29.734 -1.461 -11.289 1 65.88 739 GLY A CA 1
ATOM 5644 C C . GLY A 1 739 ? -29.375 -2.568 -10.32 1 65.88 739 GLY A C 1
ATOM 5645 O O . GLY A 1 739 ? -29.703 -2.506 -9.133 1 65.88 739 GLY A O 1
ATOM 5646 N N . GLN A 1 740 ? -28.781 -3.566 -10.789 1 73.38 740 GLN A N 1
ATOM 5647 C CA . GLN A 1 740 ? -28.562 -4.867 -10.164 1 73.38 740 GLN A CA 1
ATOM 5648 C C . GLN A 1 740 ? -27.219 -4.918 -9.453 1 73.38 740 GLN A C 1
ATOM 5650 O O . GLN A 1 740 ? -26.922 -5.887 -8.75 1 73.38 740 GLN A O 1
ATOM 5655 N N . VAL A 1 741 ? -26.484 -3.771 -9.516 1 82.69 741 VAL A N 1
ATOM 5656 C CA . VAL A 1 741 ? -25.172 -3.848 -8.875 1 82.69 741 VAL A CA 1
ATOM 5657 C C . VAL A 1 741 ? -25.25 -3.275 -7.465 1 82.69 741 VAL A C 1
ATOM 5659 O O . VAL A 1 741 ? -25.609 -2.109 -7.277 1 82.69 741 VAL A O 1
ATOM 5662 N N . HIS A 1 742 ? -24.984 -4.082 -6.512 1 85.75 742 HIS A N 1
ATOM 5663 C CA . HIS A 1 742 ? -24.844 -3.633 -5.129 1 85.75 742 HIS A CA 1
ATOM 5664 C C . HIS A 1 742 ? -23.406 -3.209 -4.84 1 85.75 742 HIS A C 1
ATOM 5666 O O . HIS A 1 742 ? -22.578 -4.031 -4.426 1 85.75 742 HIS A O 1
ATOM 5672 N N . ALA A 1 743 ? -23.156 -2.012 -4.914 1 90.06 743 ALA A N 1
ATOM 5673 C CA . ALA A 1 743 ? -21.797 -1.48 -4.973 1 90.06 743 ALA A CA 1
ATOM 5674 C C . ALA A 1 743 ? -21.031 -1.773 -3.682 1 90.06 743 ALA A C 1
ATOM 5676 O O . ALA A 1 743 ? -19.812 -1.98 -3.703 1 90.06 743 ALA A O 1
ATOM 5677 N N . LEU A 1 744 ? -21.719 -1.856 -2.555 1 93 744 LEU A N 1
ATOM 5678 C CA . LEU A 1 744 ? -21.047 -1.959 -1.27 1 93 744 LEU A CA 1
ATOM 5679 C C . LEU A 1 744 ? -20.766 -3.416 -0.913 1 93 744 LEU A C 1
ATOM 5681 O O . LEU A 1 744 ? -19.922 -3.705 -0.067 1 93 744 LEU A O 1
ATOM 5685 N N . ALA A 1 745 ? -21.469 -4.309 -1.503 1 91.69 745 ALA A N 1
ATOM 5686 C CA . ALA A 1 745 ? -21.5 -5.699 -1.055 1 91.69 745 ALA A CA 1
ATOM 5687 C C . ALA A 1 745 ? -20.125 -6.34 -1.144 1 91.69 745 ALA A C 1
ATOM 5689 O O . ALA A 1 745 ? -19.656 -6.945 -0.178 1 91.69 745 ALA A O 1
ATOM 5690 N N . PRO A 1 746 ? -19.438 -6.242 -2.311 1 93.12 746 PRO A N 1
ATOM 5691 C CA . PRO A 1 746 ? -18.125 -6.891 -2.371 1 93.12 746 PRO A CA 1
ATOM 5692 C C . PRO A 1 746 ? -17.156 -6.367 -1.313 1 93.12 746 PRO A C 1
ATOM 5694 O O . PRO A 1 746 ? -16.406 -7.145 -0.705 1 93.12 746 PRO A O 1
ATOM 5697 N N . TYR A 1 747 ? -17.156 -5.105 -1.047 1 95.5 747 TYR A N 1
ATOM 5698 C CA . TYR A 1 747 ? -16.25 -4.504 -0.074 1 95.5 747 TYR A CA 1
ATOM 5699 C C . TYR A 1 747 ? -16.578 -4.973 1.338 1 95.5 747 TYR A C 1
ATOM 5701 O O . TYR A 1 747 ? -15.68 -5.379 2.086 1 95.5 747 TYR A O 1
ATOM 5709 N N . VAL A 1 748 ? -17.797 -4.926 1.698 1 94.25 748 VAL A N 1
ATOM 5710 C CA . VAL A 1 748 ? -18.25 -5.297 3.033 1 94.25 748 VAL A CA 1
ATOM 5711 C C . VAL A 1 748 ? -18.031 -6.793 3.258 1 94.25 748 VAL A C 1
ATOM 5713 O O . VAL A 1 748 ? -17.594 -7.207 4.332 1 94.25 748 VAL A O 1
ATOM 5716 N N . ASN A 1 749 ? -18.328 -7.598 2.232 1 92.69 749 ASN A N 1
ATOM 5717 C CA . ASN A 1 749 ? -18.109 -9.039 2.328 1 92.69 749 ASN A CA 1
ATOM 5718 C C . ASN A 1 749 ? -16.625 -9.367 2.508 1 92.69 749 ASN A C 1
ATOM 5720 O O . ASN A 1 749 ? -16.281 -10.336 3.189 1 92.69 749 ASN A O 1
ATOM 5724 N N . ALA A 1 750 ? -15.812 -8.625 1.858 1 95 750 ALA A N 1
ATOM 5725 C CA . ALA A 1 750 ? -14.375 -8.859 1.956 1 95 750 ALA A CA 1
ATOM 5726 C C . ALA A 1 750 ? -13.875 -8.633 3.381 1 95 750 ALA A C 1
ATOM 5728 O O . ALA A 1 750 ? -12.953 -9.312 3.838 1 95 750 ALA A O 1
ATOM 5729 N N . LEU A 1 751 ? -14.477 -7.691 4.113 1 95.62 751 LEU A N 1
ATOM 5730 C CA . LEU A 1 751 ? -14.086 -7.426 5.496 1 95.62 751 LEU A CA 1
ATOM 5731 C C . LEU A 1 751 ? -14.281 -8.664 6.363 1 95.62 751 LEU A C 1
ATOM 5733 O O . LEU A 1 751 ? -13.398 -9.023 7.145 1 95.62 751 LEU A O 1
ATOM 5737 N N . ALA A 1 752 ? -15.375 -9.305 6.172 1 93.88 752 ALA A N 1
ATOM 5738 C CA . ALA A 1 752 ? -15.641 -10.523 6.93 1 93.88 752 ALA A CA 1
ATOM 5739 C C . ALA A 1 752 ? -14.664 -11.633 6.551 1 93.88 752 ALA A C 1
ATOM 5741 O O . ALA A 1 752 ? -14.203 -12.383 7.414 1 93.88 752 ALA A O 1
ATOM 5742 N N . ALA A 1 753 ? -14.344 -11.688 5.277 1 93.31 753 ALA A N 1
ATOM 5743 C CA . ALA A 1 753 ? -13.516 -12.766 4.75 1 93.31 753 ALA A CA 1
ATOM 5744 C C . ALA A 1 753 ? -12.109 -12.703 5.324 1 93.31 753 ALA A C 1
ATOM 5746 O O . ALA A 1 753 ? -11.438 -13.734 5.449 1 93.31 753 ALA A O 1
ATOM 5747 N N . THR A 1 754 ? -11.609 -11.578 5.734 1 96 754 THR A N 1
ATOM 5748 C CA . THR A 1 754 ? -10.273 -11.438 6.305 1 96 754 THR A CA 1
ATOM 5749 C C . THR A 1 754 ? -10.266 -11.867 7.766 1 96 754 THR A C 1
ATOM 5751 O O . THR A 1 754 ? -9.195 -12.008 8.367 1 96 754 THR A O 1
ATOM 5754 N N . ILE A 1 755 ? -11.43 -12.141 8.328 1 94.81 755 ILE A N 1
ATOM 5755 C CA . ILE A 1 755 ? -11.555 -12.383 9.766 1 94.81 755 ILE A CA 1
ATOM 5756 C C . ILE A 1 755 ? -11.852 -13.859 10.016 1 94.81 755 ILE A C 1
ATOM 5758 O O . ILE A 1 755 ? -11.188 -14.5 10.828 1 94.81 755 ILE A O 1
ATOM 5762 N N . PHE A 1 756 ? -12.812 -14.43 9.312 1 90.94 756 PHE A N 1
ATOM 5763 C CA . PHE A 1 756 ? -13.234 -15.781 9.641 1 90.94 756 PHE A CA 1
ATOM 5764 C C . PHE A 1 756 ? -12.25 -16.812 9.086 1 90.94 756 PHE A C 1
ATOM 5766 O O . PHE A 1 756 ? -11.422 -16.469 8.234 1 90.94 756 PHE A O 1
ATOM 5773 N N . SER A 1 757 ? -12.305 -18.078 9.609 1 86.69 757 SER A N 1
ATOM 5774 C CA . SER A 1 757 ? -11.438 -19.188 9.227 1 86.69 757 SER A CA 1
ATOM 5775 C C . SER A 1 757 ? -9.969 -18.844 9.453 1 86.69 757 SER A C 1
ATOM 5777 O O . SER A 1 757 ? -9.117 -19.188 8.625 1 86.69 757 SER A O 1
ATOM 5779 N N . GLY A 1 758 ? -9.773 -18.156 10.57 1 90.06 758 GLY A N 1
ATOM 5780 C CA . GLY A 1 758 ? -8.438 -17.641 10.867 1 90.06 758 GLY A CA 1
ATOM 5781 C C . GLY A 1 758 ? -8.156 -16.312 10.219 1 90.06 758 GLY A C 1
ATOM 5782 O O . GLY A 1 758 ? -8.094 -16.203 8.992 1 90.06 758 GLY A O 1
ATOM 5783 N N . THR A 1 759 ? -7.977 -15.312 11.07 1 94.5 759 THR A N 1
ATOM 5784 C CA . THR A 1 759 ? -7.75 -13.969 10.562 1 94.5 759 THR A CA 1
ATOM 5785 C C . THR A 1 759 ? -6.5 -13.914 9.695 1 94.5 759 THR A C 1
ATOM 5787 O O . THR A 1 759 ? -5.664 -14.82 9.75 1 94.5 759 THR A O 1
ATOM 5790 N N . ASN A 1 760 ? -6.379 -12.906 8.852 1 96.12 760 ASN A N 1
ATOM 5791 C CA . ASN A 1 760 ? -5.188 -12.75 8.023 1 96.12 760 ASN A CA 1
ATOM 5792 C C . ASN A 1 760 ? -3.928 -12.609 8.875 1 96.12 760 ASN A C 1
ATOM 5794 O O . ASN A 1 760 ? -2.844 -13.023 8.461 1 96.12 760 ASN A O 1
ATOM 5798 N N . GLU A 1 761 ? -4.031 -12.031 10.086 1 96.62 761 GLU A N 1
ATOM 5799 C CA . GLU A 1 761 ? -2.91 -11.961 11.016 1 96.62 761 GLU A CA 1
ATOM 5800 C C . GLU A 1 761 ? -2.455 -13.352 11.438 1 96.62 761 GLU A C 1
ATOM 5802 O O . GLU A 1 761 ? -1.256 -13.633 11.484 1 96.62 761 GLU A O 1
ATOM 5807 N N . ILE A 1 762 ? -3.428 -14.203 11.711 1 94.94 762 ILE A N 1
ATOM 5808 C CA . ILE A 1 762 ? -3.111 -15.57 12.117 1 94.94 762 ILE A CA 1
ATOM 5809 C C . ILE A 1 762 ? -2.484 -16.328 10.945 1 94.94 762 ILE A C 1
ATOM 5811 O O . ILE A 1 762 ? -1.533 -17.078 11.125 1 94.94 762 ILE A O 1
ATOM 5815 N N . GLN A 1 763 ? -3.055 -16.094 9.711 1 95.06 763 GLN A N 1
ATOM 5816 C CA . GLN A 1 763 ? -2.463 -16.719 8.539 1 95.06 763 GLN A CA 1
ATOM 5817 C C . GLN A 1 763 ? -1.005 -16.297 8.367 1 95.06 763 GLN A C 1
ATOM 5819 O O . GLN A 1 763 ? -0.156 -17.125 8.008 1 95.06 763 GLN A O 1
ATOM 5824 N N . ARG A 1 764 ? -0.7 -15.078 8.594 1 97.19 764 ARG A N 1
ATOM 5825 C CA . ARG A 1 764 ? 0.676 -14.602 8.516 1 97.19 764 ARG A CA 1
ATOM 5826 C C . ARG A 1 764 ? 1.544 -15.242 9.594 1 97.19 764 ARG A C 1
ATOM 5828 O O . ARG A 1 764 ? 2.701 -15.586 9.336 1 97.19 764 ARG A O 1
ATOM 5835 N N . ASN A 1 765 ? 1.022 -15.398 10.812 1 95.81 765 ASN A N 1
ATOM 5836 C CA . ASN A 1 765 ? 1.761 -16.094 11.867 1 95.81 765 ASN A CA 1
ATOM 5837 C C . ASN A 1 765 ? 2.121 -17.516 11.445 1 95.81 765 ASN A C 1
ATOM 5839 O O . ASN A 1 765 ? 3.244 -17.969 11.664 1 95.81 765 ASN A O 1
ATOM 5843 N N . ILE A 1 766 ? 1.126 -18.156 10.898 1 93.44 766 ILE A N 1
ATOM 5844 C CA . ILE A 1 766 ? 1.321 -19.547 10.477 1 93.44 766 ILE A CA 1
ATOM 5845 C C . ILE A 1 766 ? 2.441 -19.609 9.445 1 93.44 766 ILE A C 1
ATOM 5847 O O . ILE A 1 766 ? 3.338 -20.453 9.547 1 93.44 766 ILE A O 1
ATOM 5851 N N . TYR A 1 767 ? 2.428 -18.75 8.5 1 96.19 767 TYR A N 1
ATOM 5852 C CA . TYR A 1 767 ? 3.432 -18.797 7.441 1 96.19 767 TYR A CA 1
ATOM 5853 C C . TYR A 1 767 ? 4.793 -18.344 7.953 1 96.19 767 TYR A C 1
ATOM 5855 O O . TYR A 1 767 ? 5.832 -18.797 7.473 1 96.19 767 TYR A O 1
ATOM 5863 N N . ALA A 1 768 ? 4.801 -17.391 8.852 1 97.44 768 ALA A N 1
ATOM 5864 C CA . ALA A 1 768 ? 6.062 -16.984 9.469 1 97.44 768 ALA A CA 1
ATOM 5865 C C . ALA A 1 768 ? 6.797 -18.188 10.062 1 97.44 768 ALA A C 1
ATOM 5867 O O . ALA A 1 768 ? 8.016 -18.297 9.945 1 97.44 768 ALA A O 1
ATOM 5868 N N . LYS A 1 769 ? 6.074 -19.078 10.734 1 95.56 769 LYS A N 1
ATOM 5869 C CA . LYS A 1 769 ? 6.656 -20.297 11.281 1 95.56 769 LYS A CA 1
ATOM 5870 C C . LYS A 1 769 ? 7.227 -21.172 10.172 1 95.56 769 LYS A C 1
ATOM 5872 O O . LYS A 1 769 ? 8.297 -21.766 10.328 1 95.56 769 LYS A O 1
ATOM 5877 N N . GLN A 1 770 ? 6.539 -21.203 9.133 1 94.12 770 GLN A N 1
ATOM 5878 C CA . GLN A 1 770 ? 6.969 -22.016 8 1 94.12 770 GLN A CA 1
ATOM 5879 C C . GLN A 1 770 ? 8.242 -21.469 7.371 1 94.12 770 GLN A C 1
ATOM 5881 O O . GLN A 1 770 ? 9.039 -22.219 6.812 1 94.12 770 GLN A O 1
ATOM 5886 N N . LEU A 1 771 ? 8.43 -20.188 7.43 1 95.62 771 LEU A N 1
ATOM 5887 C CA . LEU A 1 771 ? 9.625 -19.547 6.887 1 95.62 771 LEU A CA 1
ATOM 5888 C C . LEU A 1 771 ? 10.844 -19.859 7.746 1 95.62 771 LEU A C 1
ATOM 5890 O O . LEU A 1 771 ? 11.977 -19.578 7.344 1 95.62 771 LEU A O 1
ATOM 5894 N N . GLY A 1 772 ? 10.625 -20.406 8.906 1 95.94 772 GLY A N 1
ATOM 5895 C CA . GLY A 1 772 ? 11.727 -20.766 9.781 1 95.94 772 GLY A CA 1
ATOM 5896 C C . GLY A 1 772 ? 12.148 -19.641 10.711 1 95.94 772 GLY A C 1
ATOM 5897 O O . GLY A 1 772 ? 13.289 -19.609 11.18 1 95.94 772 GLY A O 1
ATOM 5898 N N . LEU A 1 773 ? 11.281 -18.688 10.977 1 95.75 773 LEU A N 1
ATOM 5899 C CA . LEU A 1 773 ? 11.602 -17.578 11.875 1 95.75 773 LEU A CA 1
ATOM 5900 C C . LEU A 1 773 ? 11.469 -18.016 13.328 1 95.75 773 LEU A C 1
ATOM 5902 O O . LEU A 1 773 ? 10.383 -18.375 13.781 1 95.75 773 LEU A O 1
ATOM 5906 N N . GLU A 1 774 ? 12.508 -17.859 14 1 90.44 774 GLU A N 1
ATOM 5907 C CA . GLU A 1 774 ? 12.516 -18.266 15.398 1 90.44 774 GLU A CA 1
ATOM 5908 C C . GLU A 1 774 ? 11.602 -17.375 16.234 1 90.44 774 GLU A C 1
ATOM 5910 O O . GLU A 1 774 ? 11.617 -16.141 16.094 1 90.44 774 GLU A O 1
ATOM 5915 N N . GLY A 1 775 ? 10.883 -18.016 17.125 1 86.38 775 GLY A N 1
ATOM 5916 C CA . GLY A 1 775 ? 9.992 -17.266 17.984 1 86.38 775 GLY A CA 1
ATOM 5917 C C . GLY A 1 775 ? 8.633 -17 17.359 1 86.38 775 GLY A C 1
ATOM 5918 O O . GLY A 1 775 ? 7.754 -16.422 18 1 86.38 775 GLY A O 1
ATOM 5919 N N . ALA A 1 776 ? 8.516 -17.406 16.156 1 84.94 776 ALA A N 1
ATOM 5920 C CA . ALA A 1 776 ? 7.207 -17.25 15.508 1 84.94 776 ALA A CA 1
ATOM 5921 C C . ALA A 1 776 ? 6.246 -18.344 15.977 1 84.94 776 ALA A C 1
ATOM 5923 O O . ALA A 1 776 ? 6.668 -19.438 16.344 1 84.94 776 ALA A O 1
ATOM 5924 N N . MET B 1 1 ? -2.258 40.781 11.32 1 31.73 1 MET B N 1
ATOM 5925 C CA . MET B 1 1 ? -3.139 39.656 11.078 1 31.73 1 MET B CA 1
ATOM 5926 C C . MET B 1 1 ? -3.062 38.656 12.227 1 31.73 1 MET B C 1
ATOM 5928 O O . MET B 1 1 ? -2.006 38.062 12.477 1 31.73 1 MET B O 1
ATOM 5932 N N . SER B 1 2 ? -3.773 38.844 13.227 1 41.69 2 SER B N 1
ATOM 5933 C CA . SER B 1 2 ? -3.701 38.156 14.5 1 41.69 2 SER B CA 1
ATOM 5934 C C . SER B 1 2 ? -3.75 36.625 14.297 1 41.69 2 SER B C 1
ATOM 5936 O O . SER B 1 2 ? -4.48 36.156 13.43 1 41.69 2 SER B O 1
ATOM 5938 N N . GLY B 1 3 ? -2.623 35.938 14.445 1 57.78 3 GLY B N 1
ATOM 5939 C CA . GLY B 1 3 ? -2.422 34.469 14.406 1 57.78 3 GLY B CA 1
ATOM 5940 C C . GLY B 1 3 ? -3.604 33.688 14.953 1 57.78 3 GLY B C 1
ATOM 5941 O O . GLY B 1 3 ? -4.531 34.281 15.523 1 57.78 3 GLY B O 1
ATOM 5942 N N . VAL B 1 4 ? -3.848 32.531 14.523 1 69.88 4 VAL B N 1
ATOM 5943 C CA . VAL B 1 4 ? -4.898 31.641 15.008 1 69.88 4 VAL B CA 1
ATOM 5944 C C . VAL B 1 4 ? -4.91 31.641 16.531 1 69.88 4 VAL B C 1
ATOM 5946 O O . VAL B 1 4 ? -3.861 31.484 17.172 1 69.88 4 VAL B O 1
ATOM 5949 N N . ASP B 1 5 ? -6.016 32.125 17.156 1 80.69 5 ASP B N 1
ATOM 5950 C CA . ASP B 1 5 ? -6.18 32.031 18.609 1 80.69 5 ASP B CA 1
ATOM 5951 C C . ASP B 1 5 ? -6.414 30.578 19.047 1 80.69 5 ASP B C 1
ATOM 5953 O O . ASP B 1 5 ? -7.559 30.141 19.141 1 80.69 5 ASP B O 1
ATOM 5957 N N . HIS B 1 6 ? -5.41 29.922 19.359 1 83.62 6 HIS B N 1
ATOM 5958 C CA . HIS B 1 6 ? -5.445 28.5 19.672 1 83.62 6 HIS B CA 1
ATOM 5959 C C . HIS B 1 6 ? -6.227 28.234 20.953 1 83.62 6 HIS B C 1
ATOM 5961 O O . HIS B 1 6 ? -6.898 27.203 21.078 1 83.62 6 HIS B O 1
ATOM 5967 N N . ASP B 1 7 ? -6.113 29.141 21.859 1 88.44 7 ASP B N 1
ATOM 5968 C CA . ASP B 1 7 ? -6.828 28.969 23.109 1 88.44 7 ASP B CA 1
ATOM 5969 C C . ASP B 1 7 ? -8.336 29.031 22.906 1 88.44 7 ASP B C 1
ATOM 5971 O O . ASP B 1 7 ? -9.086 28.25 23.484 1 88.44 7 ASP B O 1
ATOM 5975 N N . LEU B 1 8 ? -8.695 29.969 22.109 1 92.19 8 LEU B N 1
ATOM 5976 C CA . LEU B 1 8 ? -10.117 30.094 21.797 1 92.19 8 LEU B CA 1
ATOM 5977 C C . LEU B 1 8 ? -10.633 28.844 21.094 1 92.19 8 LEU B C 1
ATOM 5979 O O . LEU B 1 8 ? -11.727 28.359 21.391 1 92.19 8 LEU B O 1
ATOM 5983 N N . ILE B 1 9 ? -9.93 28.375 20.156 1 93.94 9 ILE B N 1
ATOM 5984 C CA . ILE B 1 9 ? -10.336 27.188 19.391 1 93.94 9 ILE B CA 1
ATOM 5985 C C . ILE B 1 9 ? -10.469 25.984 20.328 1 93.94 9 ILE B C 1
ATOM 5987 O O . ILE B 1 9 ? -11.406 25.203 20.219 1 93.94 9 ILE B O 1
ATOM 5991 N N . GLU B 1 10 ? -9.555 25.859 21.266 1 93.31 10 GLU B N 1
ATOM 5992 C CA . GLU B 1 10 ? -9.609 24.75 22.219 1 93.31 10 GLU B CA 1
ATOM 5993 C C . GLU B 1 10 ? -10.82 24.891 23.141 1 93.31 10 GLU B C 1
ATOM 5995 O O . GLU B 1 10 ? -11.438 23.875 23.5 1 93.31 10 GLU B O 1
ATOM 6000 N N . GLU B 1 11 ? -11.07 26.109 23.5 1 96 11 GLU B N 1
ATOM 6001 C CA . GLU B 1 11 ? -12.258 26.344 24.312 1 96 11 GLU B CA 1
ATOM 6002 C C . GLU B 1 11 ? -13.531 25.953 23.562 1 96 11 GLU B C 1
ATOM 6004 O O . GLU B 1 11 ? -14.453 25.391 24.141 1 96 11 GLU B O 1
ATOM 6009 N N . ILE B 1 12 ? -13.602 26.297 22.344 1 97 12 ILE B N 1
ATOM 6010 C CA . ILE B 1 12 ? -14.734 25.953 21.5 1 97 12 ILE B CA 1
ATOM 6011 C C . ILE B 1 12 ? -14.844 24.438 21.359 1 97 12 ILE B C 1
ATOM 6013 O O . ILE B 1 12 ? -15.945 23.875 21.438 1 97 12 ILE B O 1
ATOM 6017 N N . ARG B 1 13 ? -13.773 23.766 21.156 1 97 13 ARG B N 1
ATOM 6018 C CA . ARG B 1 13 ? -13.742 22.312 21.062 1 97 13 ARG B CA 1
ATOM 6019 C C . ARG B 1 13 ? -14.281 21.672 22.344 1 97 13 ARG B C 1
ATOM 6021 O O . ARG B 1 13 ? -15.102 20.75 22.281 1 97 13 ARG B O 1
ATOM 6028 N N . ASP B 1 14 ? -13.828 22.156 23.484 1 97.31 14 ASP B N 1
ATOM 6029 C CA . ASP B 1 14 ? -14.266 21.625 24.766 1 97.31 14 ASP B CA 1
ATOM 6030 C C . ASP B 1 14 ? -15.766 21.844 24.969 1 97.31 14 ASP B C 1
ATOM 6032 O O . ASP B 1 14 ? -16.469 20.953 25.453 1 97.31 14 ASP B O 1
ATOM 6036 N N . SER B 1 15 ? -16.141 23.016 24.609 1 97.62 15 SER B N 1
ATOM 6037 C CA . SER B 1 15 ? -17.562 23.344 24.734 1 97.62 15 SER B CA 1
ATOM 6038 C C . SER B 1 15 ? -18.422 22.453 23.844 1 97.62 15 SER B C 1
ATOM 6040 O O . SER B 1 15 ? -19.484 22 24.234 1 97.62 15 SER B O 1
ATOM 6042 N N . ALA B 1 16 ? -17.969 22.219 22.625 1 98.38 16 ALA B N 1
ATOM 6043 C CA . ALA B 1 16 ? -18.688 21.344 21.703 1 98.38 16 ALA B CA 1
ATOM 6044 C C . ALA B 1 16 ? -18.75 19.922 22.234 1 98.38 16 ALA B C 1
ATOM 6046 O O . ALA B 1 16 ? -19.797 19.266 22.172 1 98.38 16 ALA B O 1
ATOM 6047 N N . ARG B 1 17 ? -17.656 19.438 22.734 1 98 17 ARG B N 1
ATOM 6048 C CA . ARG B 1 17 ? -17.594 18.109 23.312 1 98 17 ARG B CA 1
ATOM 6049 C C . ARG B 1 17 ? -18.578 17.969 24.469 1 98 17 ARG B C 1
ATOM 6051 O O . ARG B 1 17 ? -19.328 16.984 24.531 1 98 17 ARG B O 1
ATOM 6058 N N . ASP B 1 18 ? -18.594 18.953 25.359 1 97.75 18 ASP B N 1
ATOM 6059 C CA . ASP B 1 18 ? -19.5 18.953 26.5 1 97.75 18 ASP B CA 1
ATOM 6060 C C . ASP B 1 18 ? -20.953 18.953 26.047 1 97.75 18 ASP B C 1
ATOM 6062 O O . ASP B 1 18 ? -21.781 18.203 26.578 1 97.75 18 ASP B O 1
ATOM 6066 N N . PHE B 1 19 ? -21.281 19.781 25.109 1 98.06 19 PHE B N 1
ATOM 6067 C CA . PHE B 1 19 ? -22.641 19.875 24.578 1 98.06 19 PHE B CA 1
ATOM 6068 C C . PHE B 1 19 ? -23.078 18.531 24 1 98.06 19 PHE B C 1
ATOM 6070 O O . PHE B 1 19 ? -24.188 18.062 24.266 1 98.06 19 PHE B O 1
ATOM 6077 N N . LEU B 1 20 ? -22.219 17.859 23.25 1 98.31 20 LEU B N 1
ATOM 6078 C CA . LEU B 1 20 ? -22.562 16.641 22.516 1 98.31 20 LEU B CA 1
ATOM 6079 C C . LEU B 1 20 ? -22.656 15.453 23.469 1 98.31 20 LEU B C 1
ATOM 6081 O O . LEU B 1 20 ? -23.344 14.477 23.172 1 98.31 20 LEU B O 1
ATOM 6085 N N . GLN B 1 21 ? -22.016 15.516 24.625 1 97.06 21 GLN B N 1
ATOM 6086 C CA . GLN B 1 21 ? -22 14.414 25.578 1 97.06 21 GLN B CA 1
ATOM 6087 C C . GLN B 1 21 ? -23.281 14.375 26.406 1 97.06 21 GLN B C 1
ATOM 6089 O O . GLN B 1 21 ? -23.562 13.391 27.094 1 97.06 21 GLN B O 1
ATOM 6094 N N . ARG B 1 22 ? -24.078 15.367 26.25 1 96.94 22 ARG B N 1
ATOM 6095 C CA . ARG B 1 22 ? -25.297 15.461 27.031 1 96.94 22 ARG B CA 1
ATOM 6096 C C . ARG B 1 22 ? -26.312 14.422 26.578 1 96.94 22 ARG B C 1
ATOM 6098 O O . ARG B 1 22 ? -27.25 14.094 27.328 1 96.94 22 ARG B O 1
ATOM 6105 N N . ARG B 1 23 ? -26.125 13.961 25.359 1 96.38 23 ARG B N 1
ATOM 6106 C CA . ARG B 1 23 ? -26.984 12.914 24.812 1 96.38 23 ARG B CA 1
ATOM 6107 C C . ARG B 1 23 ? -26.156 11.805 24.172 1 96.38 23 ARG B C 1
ATOM 6109 O O . ARG B 1 23 ? -25 12.023 23.812 1 96.38 23 ARG B O 1
ATOM 6116 N N . ASP B 1 24 ? -26.797 10.641 24.094 1 96.56 24 ASP B N 1
ATOM 6117 C CA . ASP B 1 24 ? -26.156 9.539 23.375 1 96.56 24 ASP B CA 1
ATOM 6118 C C . ASP B 1 24 ? -26.375 9.664 21.859 1 96.56 24 ASP B C 1
ATOM 6120 O O . ASP B 1 24 ? -27.297 9.055 21.312 1 96.56 24 ASP B O 1
ATOM 6124 N N . GLN B 1 25 ? -25.469 10.383 21.25 1 97.19 25 GLN B N 1
ATOM 6125 C CA . GLN B 1 25 ? -25.609 10.688 19.828 1 97.19 25 GLN B CA 1
ATOM 6126 C C . GLN B 1 25 ? -25.562 9.414 18.984 1 97.19 25 GLN B C 1
ATOM 6128 O O . GLN B 1 25 ? -26.203 9.336 17.938 1 97.19 25 GLN B O 1
ATOM 6133 N N . ARG B 1 26 ? -24.781 8.383 19.359 1 95.69 26 ARG B N 1
ATOM 6134 C CA . ARG B 1 26 ? -24.672 7.137 18.625 1 95.69 26 ARG B CA 1
ATOM 6135 C C . ARG B 1 26 ? -26 6.398 18.562 1 95.69 26 ARG B C 1
ATOM 6137 O O . ARG B 1 26 ? -26.391 5.895 17.516 1 95.69 26 ARG B O 1
ATOM 6144 N N . GLN B 1 27 ? -26.594 6.336 19.672 1 95.38 27 GLN B N 1
ATOM 6145 C CA . GLN B 1 27 ? -27.906 5.699 19.719 1 95.38 27 GLN B CA 1
ATOM 6146 C C . GLN B 1 27 ? -28.922 6.461 18.875 1 95.38 27 GLN B C 1
ATOM 6148 O O . GLN B 1 27 ? -29.734 5.852 18.188 1 95.38 27 GLN B O 1
ATOM 6153 N N . ARG B 1 28 ? -28.891 7.793 18.969 1 95.75 28 ARG B N 1
ATOM 6154 C CA . ARG B 1 28 ? -29.797 8.617 18.172 1 95.75 28 ARG B CA 1
ATOM 6155 C C . ARG B 1 28 ? -29.562 8.375 16.672 1 95.75 28 ARG B C 1
ATOM 6157 O O . ARG B 1 28 ? -30.516 8.305 15.898 1 95.75 28 ARG B O 1
ATOM 6164 N N . LYS B 1 29 ? -28.375 8.242 16.297 1 95.06 29 LYS B N 1
ATOM 6165 C CA . LYS B 1 29 ? -28.047 8.039 14.891 1 95.06 29 LYS B CA 1
ATOM 6166 C C . LYS B 1 29 ? -28.547 6.676 14.414 1 95.06 29 LYS B C 1
ATOM 6168 O O . LYS B 1 29 ? -29.016 6.543 13.273 1 95.06 29 LYS B O 1
ATOM 6173 N N . ARG B 1 30 ? -28.484 5.648 15.211 1 92.44 30 ARG B N 1
ATOM 6174 C CA . ARG B 1 30 ? -28.922 4.297 14.867 1 92.44 30 ARG B CA 1
ATOM 6175 C C . ARG B 1 30 ? -30.422 4.246 14.641 1 92.44 30 ARG B C 1
ATOM 6177 O O . ARG B 1 30 ? -30.922 3.379 13.922 1 92.44 30 ARG B O 1
ATOM 6184 N N . ALA B 1 31 ? -31.094 5.18 15.242 1 91.5 31 ALA B N 1
ATOM 6185 C CA . ALA B 1 31 ? -32.531 5.199 15.117 1 91.5 31 ALA B CA 1
ATOM 6186 C C . ALA B 1 31 ? -32.969 5.637 13.711 1 91.5 31 ALA B C 1
ATOM 6188 O O . ALA B 1 31 ? -34.094 5.402 13.297 1 91.5 31 ALA B O 1
ATOM 6189 N N . GLU B 1 32 ? -32.094 6.238 12.969 1 88.38 32 GLU B N 1
ATOM 6190 C CA . GLU B 1 32 ? -32.281 6.66 11.578 1 88.38 32 GLU B CA 1
ATOM 6191 C C . GLU B 1 32 ? -33.562 7.496 11.438 1 88.38 32 GLU B C 1
ATOM 6193 O O . GLU B 1 32 ? -34.344 7.289 10.508 1 88.38 32 GLU B O 1
ATOM 6198 N N . GLU B 1 33 ? -33.719 8.414 12.344 1 86.56 33 GLU B N 1
ATOM 6199 C CA . GLU B 1 33 ? -34.844 9.344 12.312 1 86.56 33 GLU B CA 1
ATOM 6200 C C . GLU B 1 33 ? -34.469 10.641 11.602 1 86.56 33 GLU B C 1
ATOM 6202 O O . GLU B 1 33 ? -33.281 10.969 11.477 1 86.56 33 GLU B O 1
ATOM 6207 N N . PRO B 1 34 ? -35.469 11.32 11.102 1 85.94 34 PRO B N 1
ATOM 6208 C CA . PRO B 1 34 ? -35.188 12.656 10.578 1 85.94 34 PRO B CA 1
ATOM 6209 C C . PRO B 1 34 ? -34.562 13.586 11.625 1 85.94 34 PRO B C 1
ATOM 6211 O O . PRO B 1 34 ? -34.625 13.297 12.82 1 85.94 34 PRO B O 1
ATOM 6214 N N . PRO B 1 35 ? -34.062 14.68 11.156 1 88.94 35 PRO B N 1
ATOM 6215 C CA . PRO B 1 35 ? -33.438 15.594 12.109 1 88.94 35 PRO B CA 1
ATOM 6216 C C . PRO B 1 35 ? -34.375 16.047 13.219 1 88.94 35 PRO B C 1
ATOM 6218 O O . PRO B 1 35 ? -35.531 16.344 12.953 1 88.94 35 PRO B O 1
ATOM 6221 N N . ASP B 1 36 ? -33.906 16.047 14.414 1 93.75 36 ASP B N 1
ATOM 6222 C CA . ASP B 1 36 ? -34.656 16.547 15.57 1 93.75 36 ASP B CA 1
ATOM 6223 C C . ASP B 1 36 ? -34.656 18.078 15.594 1 93.75 36 ASP B C 1
ATOM 6225 O O . ASP B 1 36 ? -33.656 18.719 15.922 1 93.75 36 ASP B O 1
ATOM 6229 N N . ARG B 1 37 ? -35.812 18.703 15.391 1 95.5 37 ARG B N 1
ATOM 6230 C CA . ARG B 1 37 ? -35.938 20.156 15.234 1 95.5 37 ARG B CA 1
ATOM 6231 C C . ARG B 1 37 ? -35.625 20.875 16.547 1 95.5 37 ARG B C 1
ATOM 6233 O O . ARG B 1 37 ? -35.094 21.984 16.547 1 95.5 37 ARG B O 1
ATOM 6240 N N . ASP B 1 38 ? -36 20.234 17.641 1 95.94 38 ASP B N 1
ATOM 6241 C CA . ASP B 1 38 ? -35.688 20.828 18.938 1 95.94 38 ASP B CA 1
ATOM 6242 C C . ASP B 1 38 ? -34.156 20.844 19.188 1 95.94 38 ASP B C 1
ATOM 6244 O O . ASP B 1 38 ? -33.625 21.859 19.625 1 95.94 38 ASP B O 1
ATOM 6248 N N . TYR B 1 39 ? -33.594 19.734 18.891 1 96.69 39 TYR B N 1
ATOM 6249 C CA . TYR B 1 39 ? -32.156 19.672 19.078 1 96.69 39 TYR B CA 1
ATOM 6250 C C . TYR B 1 39 ? -31.438 20.594 18.109 1 96.69 39 TYR B C 1
ATOM 6252 O O . TYR B 1 39 ? -30.406 21.172 18.438 1 96.69 39 TYR B O 1
ATOM 6260 N N . TRP B 1 40 ? -31.969 20.75 16.875 1 97.5 40 TRP B N 1
ATOM 6261 C CA . TRP B 1 40 ? -31.422 21.672 15.898 1 97.5 40 TRP B CA 1
ATOM 6262 C C . TRP B 1 40 ? -31.438 23.109 16.422 1 97.5 40 TRP B C 1
ATOM 6264 O O . TRP B 1 40 ? -30.484 23.859 16.219 1 97.5 40 TRP B O 1
ATOM 6274 N N . ARG B 1 41 ? -32.438 23.469 17.125 1 96.94 41 ARG B N 1
ATOM 6275 C CA . ARG B 1 41 ? -32.531 24.797 17.734 1 96.94 41 ARG B CA 1
ATOM 6276 C C . ARG B 1 41 ? -31.547 24.938 18.875 1 96.94 41 ARG B C 1
ATOM 6278 O O . ARG B 1 41 ? -31.031 26.031 19.109 1 96.94 41 ARG B O 1
ATOM 6285 N N . GLU B 1 42 ? -31.375 23.875 19.578 1 97.56 42 GLU B N 1
ATOM 6286 C CA . GLU B 1 42 ? -30.344 23.922 20.625 1 97.56 42 GLU B CA 1
ATOM 6287 C C . GLU B 1 42 ? -28.953 24.141 20.016 1 97.56 42 GLU B C 1
ATOM 6289 O O . GLU B 1 42 ? -28.156 24.891 20.578 1 97.56 42 GLU B O 1
ATOM 6294 N N . ILE B 1 43 ? -28.688 23.438 18.922 1 98.19 43 ILE B N 1
ATOM 6295 C CA . ILE B 1 43 ? -27.438 23.594 18.203 1 98.19 43 ILE B CA 1
ATOM 6296 C C . ILE B 1 43 ? -27.25 25.047 17.766 1 98.19 43 ILE B C 1
ATOM 6298 O O . ILE B 1 43 ? -26.172 25.609 17.906 1 98.19 43 ILE B O 1
ATOM 6302 N N . ALA B 1 44 ? -28.312 25.641 17.234 1 98 44 ALA B N 1
ATOM 6303 C CA . ALA B 1 44 ? -28.281 27.062 16.891 1 98 44 ALA B CA 1
ATOM 6304 C C . ALA B 1 44 ? -28 27.922 18.125 1 98 44 ALA B C 1
ATOM 6306 O O . ALA B 1 44 ? -27.281 28.922 18.047 1 98 44 ALA B O 1
ATOM 6307 N N . GLY B 1 45 ? -28.578 27.547 19.234 1 97.5 45 GLY B N 1
ATOM 6308 C CA . GLY B 1 45 ? -28.453 28.281 20.484 1 97.5 45 GLY B CA 1
ATOM 6309 C C . GLY B 1 45 ? -27.016 28.375 20.984 1 97.5 45 GLY B C 1
ATOM 6310 O O . GLY B 1 45 ? -26.641 29.344 21.641 1 97.5 45 GLY B O 1
ATOM 6311 N N . VAL B 1 46 ? -26.281 27.344 20.688 1 97.12 46 VAL B N 1
ATOM 6312 C CA . VAL B 1 46 ? -24.891 27.375 21.141 1 97.12 46 VAL B CA 1
ATOM 6313 C C . VAL B 1 46 ? -24.016 28.016 20.062 1 97.12 46 VAL B C 1
ATOM 6315 O O . VAL B 1 46 ? -22.797 28.031 20.172 1 97.12 46 VAL B O 1
ATOM 6318 N N . GLY B 1 47 ? -24.609 28.453 18.953 1 97.25 47 GLY B N 1
ATOM 6319 C CA . GLY B 1 47 ? -23.953 29.359 18.016 1 97.25 47 GLY B CA 1
ATOM 6320 C C . GLY B 1 47 ? -23.344 28.656 16.828 1 97.25 47 GLY B C 1
ATOM 6321 O O . GLY B 1 47 ? -22.719 29.281 15.977 1 97.25 47 GLY B O 1
ATOM 6322 N N . TRP B 1 48 ? -23.469 27.375 16.641 1 98.25 48 TRP B N 1
ATOM 6323 C CA . TRP B 1 48 ? -22.766 26.594 15.617 1 98.25 48 TRP B CA 1
ATOM 6324 C C . TRP B 1 48 ? -23.203 27.016 14.219 1 98.25 48 TRP B C 1
ATOM 6326 O O . TRP B 1 48 ? -22.375 27.109 13.305 1 98.25 48 TRP B O 1
ATOM 6336 N N . LEU B 1 49 ? -24.469 27.344 13.992 1 98.19 49 LEU B N 1
ATOM 6337 C CA . LEU B 1 49 ? -25.016 27.562 12.664 1 98.19 49 LEU B CA 1
ATOM 6338 C C . LEU B 1 49 ? -24.625 28.953 12.148 1 98.19 49 LEU B C 1
ATOM 6340 O O . LEU B 1 49 ? -24.703 29.203 10.945 1 98.19 49 LEU B O 1
ATOM 6344 N N . GLY B 1 50 ? -24.25 29.875 12.969 1 97.44 50 GLY B N 1
ATOM 6345 C CA . GLY B 1 50 ? -23.812 31.203 12.578 1 97.44 50 GLY B CA 1
ATOM 6346 C C . GLY B 1 50 ? -22.328 31.453 12.836 1 97.44 50 GLY B C 1
ATOM 6347 O O . GLY B 1 50 ? -21.844 32.562 12.695 1 97.44 50 GLY B O 1
ATOM 6348 N N . MET B 1 51 ? -21.625 30.438 13.219 1 96.44 51 MET B N 1
ATOM 6349 C CA . MET B 1 51 ? -20.266 30.547 13.734 1 96.44 51 MET B CA 1
ATOM 6350 C C . MET B 1 51 ? -19.344 31.188 12.695 1 96.44 51 MET B C 1
ATOM 6352 O O . MET B 1 51 ? -18.562 32.094 13.023 1 96.44 51 MET B O 1
ATOM 6356 N N . SER B 1 52 ? -19.438 30.719 11.438 1 95 52 SER B N 1
ATOM 6357 C CA . SER B 1 52 ? -18.5 31.156 10.406 1 95 52 SER B CA 1
ATOM 6358 C C . SER B 1 52 ? -19.109 32.281 9.57 1 95 52 SER B C 1
ATOM 6360 O O . SER B 1 52 ? -18.5 32.75 8.602 1 95 52 SER B O 1
ATOM 6362 N N . VAL B 1 53 ? -20.312 32.75 9.867 1 97.5 53 VAL B N 1
ATOM 6363 C CA . VAL B 1 53 ? -20.984 33.844 9.188 1 97.5 53 VAL B CA 1
ATOM 6364 C C . VAL B 1 53 ? -20.438 35.188 9.703 1 97.5 53 VAL B C 1
ATOM 6366 O O . VAL B 1 53 ? -20.281 35.344 10.914 1 97.5 53 VAL B O 1
ATOM 6369 N N . PRO B 1 54 ? -20.141 36.125 8.82 1 95.75 54 PRO B N 1
ATOM 6370 C CA . PRO B 1 54 ? -19.594 37.406 9.25 1 95.75 54 PRO B CA 1
ATOM 6371 C C . PRO B 1 54 ? -20.531 38.156 10.203 1 95.75 54 PRO B C 1
ATOM 6373 O O . PRO B 1 54 ? -21.75 38.062 10.07 1 95.75 54 PRO B O 1
ATOM 6376 N N . GLU B 1 55 ? -19.969 38.969 10.992 1 95.81 55 GLU B N 1
ATOM 6377 C CA . GLU B 1 55 ? -20.734 39.75 11.93 1 95.81 55 GLU B CA 1
ATOM 6378 C C . GLU B 1 55 ? -21.641 40.75 11.188 1 95.81 55 GLU B C 1
ATOM 6380 O O . GLU B 1 55 ? -22.734 41.062 11.648 1 95.81 55 GLU B O 1
ATOM 6385 N N . THR B 1 56 ? -21.188 41.219 10.094 1 95.62 56 THR B N 1
ATOM 6386 C CA . THR B 1 56 ? -21.938 42.188 9.297 1 95.62 56 THR B CA 1
ATOM 6387 C C . THR B 1 56 ? -23.234 41.562 8.773 1 95.62 56 THR B C 1
ATOM 6389 O O . THR B 1 56 ? -24.156 42.281 8.406 1 95.62 56 THR B O 1
ATOM 6392 N N . LEU B 1 57 ? -23.312 40.25 8.836 1 96.44 57 LEU B N 1
ATOM 6393 C CA . LEU B 1 57 ? -24.516 39.562 8.359 1 96.44 57 LEU B CA 1
ATOM 6394 C C . LEU B 1 57 ? -25.234 38.875 9.516 1 96.44 57 LEU B C 1
ATOM 6396 O O . LEU B 1 57 ? -26.062 37.969 9.297 1 96.44 57 LEU B O 1
ATOM 6400 N N . GLY B 1 58 ? -24.781 39.219 10.727 1 94.31 58 GLY B N 1
ATOM 6401 C CA . GLY B 1 58 ? -25.484 38.75 11.898 1 94.31 58 GLY B CA 1
ATOM 6402 C C . GLY B 1 58 ? -24.906 37.5 12.492 1 94.31 58 GLY B C 1
ATOM 6403 O O . GLY B 1 58 ? -25.484 36.875 13.391 1 94.31 58 GLY B O 1
ATOM 6404 N N . GLY B 1 59 ? -23.797 37 11.969 1 96.5 59 GLY B N 1
ATOM 6405 C CA . GLY B 1 59 ? -23.156 35.812 12.508 1 96.5 59 GLY B CA 1
ATOM 6406 C C . GLY B 1 59 ? -22.188 36.125 13.633 1 96.5 59 GLY B C 1
ATOM 6407 O O . GLY B 1 59 ? -22.219 37.219 14.195 1 96.5 59 GLY B O 1
ATOM 6408 N N . LEU B 1 60 ? -21.359 35.125 14.055 1 95.5 60 LEU B N 1
ATOM 6409 C CA . LEU B 1 60 ? -20.422 35.281 15.156 1 95.5 60 LEU B CA 1
ATOM 6410 C C . LEU B 1 60 ? -19.031 35.656 14.648 1 95.5 60 LEU B C 1
ATOM 6412 O O . LEU B 1 60 ? -18.188 36.094 15.422 1 95.5 60 LEU B O 1
ATOM 6416 N N . GLY B 1 61 ? -18.734 35.375 13.398 1 94.88 61 GLY B N 1
ATOM 6417 C CA . GLY B 1 61 ? -17.484 35.781 12.781 1 94.88 61 GLY B CA 1
ATOM 6418 C C . GLY B 1 61 ? -16.281 35.062 13.359 1 94.88 61 GLY B C 1
ATOM 6419 O O . GLY B 1 61 ? -15.195 35.625 13.461 1 94.88 61 GLY B O 1
ATOM 6420 N N . LEU B 1 62 ? -16.406 33.906 13.844 1 94 62 LEU B N 1
ATOM 6421 C CA . LEU B 1 62 ? -15.32 33.188 14.531 1 94 62 LEU B CA 1
ATOM 6422 C C . LEU B 1 62 ? -14.461 32.406 13.539 1 94 62 LEU B C 1
ATOM 6424 O O . LEU B 1 62 ? -13.461 31.797 13.922 1 94 62 LEU B O 1
ATOM 6428 N N . GLY B 1 63 ? -14.852 32.375 12.234 1 92.88 63 GLY B N 1
ATOM 6429 C CA . GLY B 1 63 ? -14.023 31.797 11.195 1 92.88 63 GLY B CA 1
ATOM 6430 C C . GLY B 1 63 ? -14.234 30.297 11.031 1 92.88 63 GLY B C 1
ATOM 6431 O O . GLY B 1 63 ? -15.031 29.703 11.75 1 92.88 63 GLY B O 1
ATOM 6432 N N . TRP B 1 64 ? -13.484 29.734 10.086 1 96.25 64 TRP B N 1
ATOM 6433 C CA . TRP B 1 64 ? -13.711 28.359 9.688 1 96.25 64 TRP B CA 1
ATOM 6434 C C . TRP B 1 64 ? -12.891 27.391 10.539 1 96.25 64 TRP B C 1
ATOM 6436 O O . TRP B 1 64 ? -13.219 26.219 10.656 1 96.25 64 TRP B O 1
ATOM 6446 N N . ARG B 1 65 ? -11.828 27.812 11.195 1 95.06 65 ARG B N 1
ATOM 6447 C CA . ARG B 1 65 ? -11.078 27 12.141 1 95.06 65 ARG B CA 1
ATOM 6448 C C . ARG B 1 65 ? -11.953 26.578 13.32 1 95.06 65 ARG B C 1
ATOM 6450 O O . ARG B 1 65 ? -11.875 25.438 13.781 1 95.06 65 ARG B O 1
ATOM 6457 N N . ALA B 1 66 ? -12.664 27.562 13.781 1 96.62 66 ALA B N 1
ATOM 6458 C CA . ALA B 1 66 ? -13.57 27.281 14.891 1 96.62 66 ALA B CA 1
ATOM 6459 C C . ALA B 1 66 ? -14.625 26.25 14.484 1 96.62 66 ALA B C 1
ATOM 6461 O O . ALA B 1 66 ? -14.906 25.312 15.234 1 96.62 66 ALA B O 1
ATOM 6462 N N . MET B 1 67 ? -15.203 26.422 13.305 1 97.81 67 MET B N 1
ATOM 6463 C CA . MET B 1 67 ? -16.219 25.484 12.82 1 97.81 67 MET B CA 1
ATOM 6464 C C . MET B 1 67 ? -15.633 24.094 12.633 1 97.81 67 MET B C 1
ATOM 6466 O O . MET B 1 67 ? -16.297 23.094 12.883 1 97.81 67 MET B O 1
ATOM 6470 N N . ALA B 1 68 ? -14.406 24.031 12.141 1 98.38 68 ALA B N 1
ATOM 6471 C CA . ALA B 1 68 ? -13.742 22.75 11.961 1 98.38 68 ALA B CA 1
ATOM 6472 C C . ALA B 1 68 ? -13.609 22 13.289 1 98.38 68 ALA B C 1
ATOM 6474 O O . ALA B 1 68 ? -13.758 20.781 13.344 1 98.38 68 ALA B O 1
ATOM 6475 N N . ALA B 1 69 ? -13.305 22.75 14.352 1 98.06 69 ALA B N 1
ATOM 6476 C CA . ALA B 1 69 ? -13.211 22.141 15.68 1 98.06 69 ALA B CA 1
ATOM 6477 C C . ALA B 1 69 ? -14.547 21.531 16.094 1 98.06 69 ALA B C 1
ATOM 6479 O O . ALA B 1 69 ? -14.578 20.422 16.641 1 98.06 69 ALA B O 1
ATOM 6480 N N . VAL B 1 70 ? -15.594 22.234 15.828 1 98.62 70 VAL B N 1
ATOM 6481 C CA . VAL B 1 70 ? -16.938 21.75 16.141 1 98.62 70 VAL B CA 1
ATOM 6482 C C . VAL B 1 70 ? -17.234 20.5 15.344 1 98.62 70 VAL B C 1
ATOM 6484 O O . VAL B 1 70 ? -17.734 19.5 15.883 1 98.62 70 VAL B O 1
ATOM 6487 N N . LEU B 1 71 ? -16.938 20.516 14.07 1 98.69 71 LEU B N 1
ATOM 6488 C CA . LEU B 1 71 ? -17.266 19.406 13.188 1 98.69 71 LEU B CA 1
ATOM 6489 C C . LEU B 1 71 ? -16.453 18.172 13.555 1 98.69 71 LEU B C 1
ATOM 6491 O O . LEU B 1 71 ? -16.922 17.047 13.398 1 98.69 71 LEU B O 1
ATOM 6495 N N . GLU B 1 72 ? -15.195 18.328 13.93 1 98.69 72 GLU B N 1
ATOM 6496 C CA . GLU B 1 72 ? -14.406 17.188 14.391 1 98.69 72 GLU B CA 1
ATOM 6497 C C . GLU B 1 72 ? -15.078 16.484 15.57 1 98.69 72 GLU B C 1
ATOM 6499 O O . GLU B 1 72 ? -15.188 15.258 15.602 1 98.69 72 GLU B O 1
ATOM 6504 N N . GLU B 1 73 ? -15.547 17.328 16.531 1 98.69 73 GLU B N 1
ATOM 6505 C CA . GLU B 1 73 ? -16.234 16.75 17.688 1 98.69 73 GLU B CA 1
ATOM 6506 C C . GLU B 1 73 ? -17.562 16.125 17.297 1 98.69 73 GLU B C 1
ATOM 6508 O O . GLU B 1 73 ? -17.969 15.109 17.875 1 98.69 73 GLU B O 1
ATOM 6513 N N . ALA B 1 74 ? -18.219 16.734 16.359 1 98.69 74 ALA B N 1
ATOM 6514 C CA . ALA B 1 74 ? -19.453 16.141 15.844 1 98.69 74 ALA B CA 1
ATOM 6515 C C . ALA B 1 74 ? -19.188 14.773 15.219 1 98.69 74 ALA B C 1
ATOM 6517 O O . ALA B 1 74 ? -19.984 13.844 15.391 1 98.69 74 ALA B O 1
ATOM 6518 N N . GLY B 1 75 ? -18.109 14.648 14.461 1 98.56 75 GLY B N 1
ATOM 6519 C CA . GLY B 1 75 ? -17.719 13.359 13.906 1 98.56 75 GLY B CA 1
ATOM 6520 C C . GLY B 1 75 ? -17.406 12.32 14.961 1 98.56 75 GLY B C 1
ATOM 6521 O O . GLY B 1 75 ? -17.812 11.164 14.844 1 98.56 75 GLY B O 1
ATOM 6522 N N . ARG B 1 76 ? -16.703 12.75 16.031 1 98.5 76 ARG B N 1
ATOM 6523 C CA . ARG B 1 76 ? -16.375 11.852 17.125 1 98.5 76 ARG B CA 1
ATOM 6524 C C . ARG B 1 76 ? -17.656 11.312 17.781 1 98.5 76 ARG B C 1
ATOM 6526 O O . ARG B 1 76 ? -17.75 10.125 18.094 1 98.5 76 ARG B O 1
ATOM 6533 N N . ALA B 1 77 ? -18.609 12.195 17.922 1 98.5 77 ALA B N 1
ATOM 6534 C CA . ALA B 1 77 ? -19.828 11.875 18.672 1 98.5 77 ALA B CA 1
ATOM 6535 C C . ALA B 1 77 ? -20.844 11.164 17.797 1 98.5 77 ALA B C 1
ATOM 6537 O O . ALA B 1 77 ? -21.812 10.578 18.312 1 98.5 77 ALA B O 1
ATOM 6538 N N . GLN B 1 78 ? -20.672 11.188 16.469 1 97.94 78 GLN B N 1
ATOM 6539 C CA . GLN B 1 78 ? -21.641 10.641 15.523 1 97.94 78 GLN B CA 1
ATOM 6540 C C . GLN B 1 78 ? -22.953 11.406 15.586 1 97.94 78 GLN B C 1
ATOM 6542 O O . GLN B 1 78 ? -24.031 10.805 15.719 1 97.94 78 GLN B O 1
ATOM 6547 N N . LEU B 1 79 ? -22.844 12.734 15.453 1 97.94 79 LEU B N 1
ATOM 6548 C CA . LEU B 1 79 ? -24.016 13.594 15.461 1 97.94 79 LEU B CA 1
ATOM 6549 C C . LEU B 1 79 ? -24.922 13.289 14.273 1 97.94 79 LEU B C 1
ATOM 6551 O O . LEU B 1 79 ? -24.469 13.336 13.125 1 97.94 79 LEU B O 1
ATOM 6555 N N . PRO B 1 80 ? -26.219 13 14.523 1 96.56 80 PRO B N 1
ATOM 6556 C CA . PRO B 1 80 ? -27.125 12.664 13.414 1 96.56 80 PRO B CA 1
ATOM 6557 C C . PRO B 1 80 ? -27.5 13.883 12.578 1 96.56 80 PRO B C 1
ATOM 6559 O O . PRO B 1 80 ? -27.781 13.75 11.383 1 96.56 80 PRO B O 1
ATOM 6562 N N . GLU B 1 81 ? -27.578 15.07 13.258 1 96.31 81 GLU B N 1
ATOM 6563 C CA . GLU B 1 81 ? -27.969 16.281 12.539 1 96.31 81 GLU B CA 1
ATOM 6564 C C . GLU B 1 81 ? -26.953 16.625 11.453 1 96.31 81 GLU B C 1
ATOM 6566 O O . GLU B 1 81 ? -25.75 16.531 11.672 1 96.31 81 GLU B O 1
ATOM 6571 N N . PRO B 1 82 ? -27.406 16.969 10.281 1 95.44 82 PRO B N 1
ATOM 6572 C CA . PRO B 1 82 ? -26.531 17.203 9.141 1 95.44 82 PRO B CA 1
ATOM 6573 C C . PRO B 1 82 ? -25.891 18.594 9.156 1 95.44 82 PRO B C 1
ATOM 6575 O O . PRO B 1 82 ? -26.203 19.438 8.305 1 95.44 82 PRO B O 1
ATOM 6578 N N . LEU B 1 83 ? -24.969 18.828 9.969 1 97.5 83 LEU B N 1
ATOM 6579 C CA . LEU B 1 83 ? -24.359 20.141 10.172 1 97.5 83 LEU B CA 1
ATOM 6580 C C . LEU B 1 83 ? -23.75 20.672 8.875 1 97.5 83 LEU B C 1
ATOM 6582 O O . LEU B 1 83 ? -23.875 21.844 8.562 1 97.5 83 LEU B O 1
ATOM 6586 N N . VAL B 1 84 ? -23.078 19.781 8.102 1 98.38 84 VAL B N 1
ATOM 6587 C CA . VAL B 1 84 ? -22.484 20.234 6.852 1 98.38 84 VAL B CA 1
ATOM 6588 C C . VAL B 1 84 ? -23.578 20.547 5.832 1 98.38 84 VAL B C 1
ATOM 6590 O O . VAL B 1 84 ? -23.562 21.594 5.203 1 98.38 84 VAL B O 1
ATOM 6593 N N . GLY B 1 85 ? -24.531 19.688 5.707 1 98.12 85 GLY B N 1
ATOM 6594 C CA . GLY B 1 85 ? -25.547 19.781 4.664 1 98.12 85 GLY B CA 1
ATOM 6595 C C . GLY B 1 85 ? -26.547 20.891 4.914 1 98.12 85 GLY B C 1
ATOM 6596 O O . GLY B 1 85 ? -27.016 21.531 3.973 1 98.12 85 GLY B O 1
ATOM 6597 N N . ALA B 1 86 ? -26.859 21.172 6.223 1 97.88 86 ALA B N 1
ATOM 6598 C CA . ALA B 1 86 ? -27.938 22.094 6.531 1 97.88 86 ALA B CA 1
ATOM 6599 C C . ALA B 1 86 ? -27.422 23.312 7.297 1 97.88 86 ALA B C 1
ATOM 6601 O O . ALA B 1 86 ? -28.094 24.328 7.387 1 97.88 86 ALA B O 1
ATOM 6602 N N . GLY B 1 87 ? -26.281 23.219 7.848 1 97.62 87 GLY B N 1
ATOM 6603 C CA . GLY B 1 87 ? -25.688 24.328 8.578 1 97.62 87 GLY B CA 1
ATOM 6604 C C . GLY B 1 87 ? -24.625 25.078 7.789 1 97.62 87 GLY B C 1
ATOM 6605 O O . GLY B 1 87 ? -24.781 26.266 7.52 1 97.62 87 GLY B O 1
ATOM 6606 N N . VAL B 1 88 ? -23.641 24.344 7.25 1 98.44 88 VAL B N 1
ATOM 6607 C CA . VAL B 1 88 ? -22.469 24.938 6.609 1 98.44 88 VAL B CA 1
ATOM 6608 C C . VAL B 1 88 ? -22.828 25.375 5.191 1 98.44 88 VAL B C 1
ATOM 6610 O O . VAL B 1 88 ? -22.656 26.547 4.84 1 98.44 88 VAL B O 1
ATOM 6613 N N . LEU B 1 89 ? -23.359 24.547 4.371 1 98.69 89 LEU B N 1
ATOM 6614 C CA . LEU B 1 89 ? -23.531 24.797 2.947 1 98.69 89 LEU B CA 1
ATOM 6615 C C . LEU B 1 89 ? -24.531 25.938 2.717 1 98.69 89 LEU B C 1
ATOM 6617 O O . LEU B 1 89 ? -24.203 26.906 2.039 1 98.69 89 LEU B O 1
ATOM 6621 N N . PRO B 1 90 ? -25.766 25.922 3.324 1 98.5 90 PRO B N 1
ATOM 6622 C CA . PRO B 1 90 ? -26.688 27.031 3.066 1 98.5 90 PRO B CA 1
ATOM 6623 C C . PRO B 1 90 ? -26.172 28.359 3.58 1 98.5 90 PRO B C 1
ATOM 6625 O O . PRO B 1 90 ? -26.25 29.375 2.881 1 98.5 90 PRO B O 1
ATOM 6628 N N . ALA B 1 91 ? -25.594 28.359 4.77 1 98.38 91 ALA B N 1
ATOM 6629 C CA . ALA B 1 91 ? -25.109 29.609 5.348 1 98.38 91 ALA B CA 1
ATOM 6630 C C . ALA B 1 91 ? -23.938 30.172 4.527 1 98.38 91 ALA B C 1
ATOM 6632 O O . ALA B 1 91 ? -23.875 31.375 4.273 1 98.38 91 ALA B O 1
ATOM 6633 N N . ALA B 1 92 ? -23 29.297 4.145 1 98.25 92 ALA B N 1
ATOM 6634 C CA . ALA B 1 92 ? -21.859 29.719 3.338 1 98.25 92 ALA B CA 1
ATOM 6635 C C . ALA B 1 92 ? -22.328 30.312 2.008 1 98.25 92 ALA B C 1
ATOM 6637 O O . ALA B 1 92 ? -21.797 31.328 1.559 1 98.25 92 ALA B O 1
ATOM 6638 N N . LEU B 1 93 ? -23.281 29.672 1.378 1 98.62 93 LEU B N 1
ATOM 6639 C CA . LEU B 1 93 ? -23.766 30.141 0.082 1 98.62 93 LEU B CA 1
ATOM 6640 C C . LEU B 1 93 ? -24.484 31.469 0.217 1 98.62 93 LEU B C 1
ATOM 6642 O O . LEU B 1 93 ? -24.188 32.438 -0.506 1 98.62 93 LEU B O 1
ATOM 6646 N N . LEU B 1 94 ? -25.422 31.594 1.146 1 98.56 94 LEU B N 1
ATOM 6647 C CA . LEU B 1 94 ? -26.203 32.812 1.324 1 98.56 94 LEU B CA 1
ATOM 6648 C C . LEU B 1 94 ? -25.312 34 1.683 1 98.56 94 LEU B C 1
ATOM 6650 O O . LEU B 1 94 ? -25.609 35.125 1.294 1 98.56 94 LEU B O 1
ATOM 6654 N N . ALA B 1 95 ? -24.266 33.75 2.336 1 97.88 95 ALA B N 1
ATOM 6655 C CA . ALA B 1 95 ? -23.359 34.812 2.754 1 97.88 95 ALA B CA 1
ATOM 6656 C C . ALA B 1 95 ? -22.5 35.281 1.583 1 97.88 95 ALA B C 1
ATOM 6658 O O . ALA B 1 95 ? -21.875 36.344 1.661 1 97.88 95 ALA B O 1
ATOM 6659 N N . ARG B 1 96 ? -22.5 34.625 0.44 1 96.56 96 ARG B N 1
ATOM 6660 C CA . ARG B 1 96 ? -21.531 34.906 -0.601 1 96.56 96 ARG B CA 1
ATOM 6661 C C . ARG B 1 96 ? -22.203 35.375 -1.884 1 96.56 96 ARG B C 1
ATOM 6663 O O . ARG B 1 96 ? -21.562 35.938 -2.775 1 96.56 96 ARG B O 1
ATOM 6670 N N . ILE B 1 97 ? -23.516 35.188 -1.958 1 97.81 97 ILE B N 1
ATOM 6671 C CA . ILE B 1 97 ? -24.219 35.562 -3.184 1 97.81 97 ILE B CA 1
ATOM 6672 C C . ILE B 1 97 ? -24.391 37.062 -3.238 1 97.81 97 ILE B C 1
ATOM 6674 O O . ILE B 1 97 ? -24.359 37.75 -2.203 1 97.81 97 ILE B O 1
ATOM 6678 N N . ALA B 1 98 ? -24.484 37.594 -4.477 1 97.25 98 ALA B N 1
ATOM 6679 C CA . ALA B 1 98 ? -25 38.938 -4.715 1 97.25 98 ALA B CA 1
ATOM 6680 C C . ALA B 1 98 ? -26.516 38.938 -4.828 1 97.25 98 ALA B C 1
ATOM 6682 O O . ALA B 1 98 ? -27.062 38.719 -5.91 1 97.25 98 ALA B O 1
ATOM 6683 N N . PRO B 1 99 ? -27.219 39.312 -3.744 1 97.56 99 PRO B N 1
ATOM 6684 C CA . PRO B 1 99 ? -28.672 39.094 -3.723 1 97.56 99 PRO B CA 1
ATOM 6685 C C . PRO B 1 99 ? -29.422 40.094 -4.582 1 97.56 99 PRO B C 1
ATOM 6687 O O . PRO B 1 99 ? -29.031 41.25 -4.664 1 97.56 99 PRO B O 1
ATOM 6690 N N . VAL B 1 100 ? -30.5 39.625 -5.176 1 97 100 VAL B N 1
ATOM 6691 C CA . VAL B 1 100 ? -31.422 40.5 -5.871 1 97 100 VAL B CA 1
ATOM 6692 C C . VAL B 1 100 ? -32.125 41.406 -4.855 1 97 100 VAL B C 1
ATOM 6694 O O . VAL B 1 100 ? -32.438 42.562 -5.148 1 97 100 VAL B O 1
ATOM 6697 N N . ASP B 1 101 ? -32.438 40.875 -3.725 1 97.19 101 ASP B N 1
ATOM 6698 C CA . ASP B 1 101 ? -33.031 41.562 -2.57 1 97.19 101 ASP B CA 1
ATOM 6699 C C . ASP B 1 101 ? -32.25 41.219 -1.294 1 97.19 101 ASP B C 1
ATOM 6701 O O . ASP B 1 101 ? -32.469 40.156 -0.692 1 97.19 101 ASP B O 1
ATOM 6705 N N . ALA B 1 102 ? -31.469 42.156 -0.796 1 97.06 102 ALA B N 1
ATOM 6706 C CA . ALA B 1 102 ? -30.578 41.938 0.338 1 97.06 102 ALA B CA 1
ATOM 6707 C C . ALA B 1 102 ? -31.359 41.656 1.612 1 97.06 102 ALA B C 1
ATOM 6709 O O . ALA B 1 102 ? -30.953 40.812 2.432 1 97.06 102 ALA B O 1
ATOM 6710 N N . ALA B 1 103 ? -32.406 42.375 1.762 1 97 103 ALA B N 1
ATOM 6711 C CA . ALA B 1 103 ? -33.188 42.188 2.967 1 97 103 ALA B CA 1
ATOM 6712 C C . ALA B 1 103 ? -33.781 40.781 3.051 1 97 103 ALA B C 1
ATOM 6714 O O . ALA B 1 103 ? -33.781 40.188 4.125 1 97 103 ALA B O 1
ATOM 6715 N N . ARG B 1 104 ? -34.219 40.312 1.997 1 96.62 104 ARG B N 1
ATOM 6716 C CA . ARG B 1 104 ? -34.781 38.969 1.946 1 96.62 104 ARG B CA 1
ATOM 6717 C C . ARG B 1 104 ? -33.719 37.906 2.203 1 96.62 104 ARG B C 1
ATOM 6719 O O . ARG B 1 104 ? -33.938 36.969 2.951 1 96.62 104 ARG B O 1
ATOM 6726 N N . ARG B 1 105 ? -32.625 38.062 1.487 1 97.62 105 ARG B N 1
ATOM 6727 C CA . ARG B 1 105 ? -31.5 37.156 1.705 1 97.62 105 ARG B CA 1
ATOM 6728 C C . ARG B 1 105 ? -31.062 37.156 3.168 1 97.62 105 ARG B C 1
ATOM 6730 O O . ARG B 1 105 ? -30.844 36.094 3.758 1 97.62 105 ARG B O 1
ATOM 6737 N N . ASP B 1 106 ? -30.922 38.344 3.777 1 97.94 106 ASP B N 1
ATOM 6738 C CA . ASP B 1 106 ? -30.484 38.469 5.16 1 97.94 106 ASP B CA 1
ATOM 6739 C C . ASP B 1 106 ? -31.469 37.844 6.121 1 97.94 106 ASP B C 1
ATOM 6741 O O . ASP B 1 106 ? -31.062 37.188 7.09 1 97.94 106 ASP B O 1
ATOM 6745 N N . ALA B 1 107 ? -32.719 37.969 5.863 1 97.56 107 ALA B N 1
ATOM 6746 C CA . ALA B 1 107 ? -33.75 37.344 6.699 1 97.56 107 ALA B CA 1
ATOM 6747 C C . ALA B 1 107 ? -33.656 35.844 6.648 1 97.56 107 ALA B C 1
ATOM 6749 O O . ALA B 1 107 ? -33.781 35.156 7.676 1 97.56 107 ALA B O 1
ATOM 6750 N N . LEU B 1 108 ? -33.5 35.344 5.469 1 98 108 LEU B N 1
ATOM 6751 C CA . LEU B 1 108 ? -33.375 33.906 5.301 1 98 108 LEU B CA 1
ATOM 6752 C C . LEU B 1 108 ? -32.125 33.375 5.996 1 98 108 LEU B C 1
ATOM 6754 O O . LEU B 1 108 ? -32.156 32.344 6.664 1 98 108 LEU B O 1
ATOM 6758 N N . LEU B 1 109 ? -30.984 34.062 5.824 1 98.56 109 LEU B N 1
ATOM 6759 C CA . LEU B 1 109 ? -29.734 33.688 6.465 1 98.56 109 LEU B CA 1
ATOM 6760 C C . LEU B 1 109 ? -29.875 33.688 7.984 1 98.56 109 LEU B C 1
ATOM 6762 O O . LEU B 1 109 ? -29.391 32.781 8.656 1 98.56 109 LEU B O 1
ATOM 6766 N N . GLN B 1 110 ? -30.547 34.688 8.5 1 97.88 110 GLN B N 1
ATOM 6767 C CA . GLN B 1 110 ? -30.766 34.781 9.938 1 97.88 110 GLN B CA 1
ATOM 6768 C C . GLN B 1 110 ? -31.641 33.625 10.438 1 97.88 110 GLN B C 1
ATOM 6770 O O . GLN B 1 110 ? -31.406 33.094 11.516 1 97.88 110 GLN B O 1
ATOM 6775 N N . ALA B 1 111 ? -32.625 33.281 9.688 1 98 111 ALA B N 1
ATOM 6776 C CA . ALA B 1 111 ? -33.5 32.188 10.047 1 98 111 ALA B CA 1
ATOM 6777 C C . ALA B 1 111 ? -32.719 30.859 10.055 1 98 111 ALA B C 1
ATOM 6779 O O . ALA B 1 111 ? -32.969 29.984 10.883 1 98 111 ALA B O 1
ATOM 6780 N N . VAL B 1 112 ? -31.812 30.703 9.102 1 98.12 112 VAL B N 1
ATOM 6781 C CA . VAL B 1 112 ? -30.953 29.516 9.047 1 98.12 112 VAL B CA 1
ATOM 6782 C C . VAL B 1 112 ? -30.031 29.484 10.266 1 98.12 112 VAL B C 1
ATOM 6784 O O . VAL B 1 112 ? -29.953 28.484 10.961 1 98.12 112 VAL B O 1
ATOM 6787 N N . CYS B 1 113 ? -29.375 30.594 10.594 1 98.12 113 CYS B N 1
ATOM 6788 C CA . CYS B 1 113 ? -28.422 30.688 11.703 1 98.12 113 CYS B CA 1
ATOM 6789 C C . CYS B 1 113 ? -29.141 30.484 13.039 1 98.12 113 CYS B C 1
ATOM 6791 O O . CYS B 1 113 ? -28.547 29.953 13.977 1 98.12 113 CYS B O 1
ATOM 6793 N N . GLY B 1 114 ? -30.391 30.922 13.07 1 97.25 114 GLY B N 1
ATOM 6794 C CA . GLY B 1 114 ? -31.172 30.828 14.297 1 97.25 114 GLY B CA 1
ATOM 6795 C C . GLY B 1 114 ? -31.812 29.469 14.484 1 97.25 114 GLY B C 1
ATOM 6796 O O . GLY B 1 114 ? -32.344 29.172 15.547 1 97.25 114 GLY B O 1
ATOM 6797 N N . GLY B 1 115 ? -31.766 28.625 13.492 1 97.44 115 GLY B N 1
ATOM 6798 C CA . GLY B 1 115 ? -32.281 27.266 13.562 1 97.44 115 GLY B CA 1
ATOM 6799 C C . GLY B 1 115 ? -33.781 27.188 13.25 1 97.44 115 GLY B C 1
ATOM 6800 O O . GLY B 1 115 ? -34.406 26.141 13.391 1 97.44 115 GLY B O 1
ATOM 6801 N N . GLU B 1 116 ? -34.344 28.281 12.844 1 97.06 116 GLU B N 1
ATOM 6802 C CA . GLU B 1 116 ? -35.75 28.328 12.508 1 97.06 116 GLU B CA 1
ATOM 6803 C C . GLU B 1 116 ? -36.031 27.656 11.156 1 97.06 116 GLU B C 1
ATOM 6805 O O . GLU B 1 116 ? -37.125 27.125 10.93 1 97.06 116 GLU B O 1
ATOM 6810 N N . THR B 1 117 ? -35.125 27.75 10.305 1 97.06 117 THR B N 1
ATOM 6811 C CA . THR B 1 117 ? -35.219 27.203 8.961 1 97.06 117 THR B CA 1
ATOM 6812 C C . THR B 1 117 ? -34.125 26.203 8.688 1 97.06 117 THR B C 1
ATOM 6814 O O . THR B 1 117 ? -32.938 26.5 8.922 1 97.06 117 THR B O 1
ATOM 6817 N N . LEU B 1 118 ? -34.531 25.016 8.289 1 97.69 118 LEU B N 1
ATOM 6818 C CA . LEU B 1 118 ? -33.594 23.969 7.867 1 97.69 118 LEU B CA 1
ATOM 6819 C C . LEU B 1 118 ? -33.656 23.766 6.355 1 97.69 118 LEU B C 1
ATOM 6821 O O . LEU B 1 118 ? -34.688 23.391 5.812 1 97.69 118 LEU B O 1
ATOM 6825 N N . LEU B 1 119 ? -32.531 24.031 5.648 1 97.88 119 LEU B N 1
ATOM 6826 C CA . LEU B 1 119 ? -32.5 24 4.191 1 97.88 119 LEU B CA 1
ATOM 6827 C C . LEU B 1 119 ? -31.5 22.984 3.682 1 97.88 119 LEU B C 1
ATOM 6829 O O . LEU B 1 119 ? -30.531 22.656 4.371 1 97.88 119 LEU B O 1
ATOM 6833 N N . GLY B 1 120 ? -31.734 22.422 2.504 1 97.88 120 GLY B N 1
ATOM 6834 C CA . GLY B 1 120 ? -30.734 21.719 1.722 1 97.88 120 GLY B CA 1
ATOM 6835 C C . GLY B 1 120 ? -30.281 22.484 0.504 1 97.88 120 GLY B C 1
ATOM 6836 O O . GLY B 1 120 ? -30.984 23.359 0.001 1 97.88 120 GLY B O 1
ATOM 6837 N N . LEU B 1 121 ? -29.062 22.297 0.101 1 98.5 121 LEU B N 1
ATOM 6838 C CA . LEU B 1 121 ? -28.547 22.859 -1.139 1 98.5 121 LEU B CA 1
ATOM 6839 C C . LEU B 1 121 ? -28.703 21.875 -2.295 1 98.5 121 LEU B C 1
ATOM 6841 O O . LEU B 1 121 ? -28.078 20.812 -2.297 1 98.5 121 LEU B O 1
ATOM 6845 N N . ALA B 1 122 ? -29.484 22.188 -3.268 1 98.12 122 ALA B N 1
ATOM 6846 C CA . ALA B 1 122 ? -29.734 21.359 -4.438 1 98.12 122 ALA B CA 1
ATOM 6847 C C . ALA B 1 122 ? -28.984 21.875 -5.66 1 98.12 122 ALA B C 1
ATOM 6849 O O . ALA B 1 122 ? -29.547 22.594 -6.48 1 98.12 122 ALA B O 1
ATOM 6850 N N . TRP B 1 123 ? -27.812 21.406 -5.855 1 96.81 123 TRP B N 1
ATOM 6851 C CA . TRP B 1 123 ? -26.938 21.922 -6.902 1 96.81 123 TRP B CA 1
ATOM 6852 C C . TRP B 1 123 ? -26.547 20.828 -7.883 1 96.81 123 TRP B C 1
ATOM 6854 O O . TRP B 1 123 ? -26.312 21.094 -9.062 1 96.81 123 TRP B O 1
ATOM 6864 N N . GLN B 1 124 ? -26.469 19.578 -7.414 1 96.38 124 GLN B N 1
ATOM 6865 C CA . GLN B 1 124 ? -25.859 18.469 -8.141 1 96.38 124 GLN B CA 1
ATOM 6866 C C . GLN B 1 124 ? -26.844 17.859 -9.133 1 96.38 124 GLN B C 1
ATOM 6868 O O . GLN B 1 124 ? -28.031 17.656 -8.805 1 96.38 124 GLN B O 1
ATOM 6873 N N . GLU B 1 125 ? -26.312 17.516 -10.312 1 95.38 125 GLU B N 1
ATOM 6874 C CA . GLU B 1 125 ? -27.219 17.047 -11.352 1 95.38 125 GLU B CA 1
ATOM 6875 C C . GLU B 1 125 ? -26.766 15.711 -11.922 1 95.38 125 GLU B C 1
ATOM 6877 O O . GLU B 1 125 ? -27.516 15.062 -12.664 1 95.38 125 GLU B O 1
ATOM 6882 N N . THR B 1 126 ? -25.609 15.273 -11.578 1 92.25 126 THR B N 1
ATOM 6883 C CA . THR B 1 126 ? -25.094 13.977 -12.008 1 92.25 126 THR B CA 1
ATOM 6884 C C . THR B 1 126 ? -24.203 13.367 -10.938 1 92.25 126 THR B C 1
ATOM 6886 O O . THR B 1 126 ? -23.672 14.078 -10.078 1 92.25 126 THR B O 1
ATOM 6889 N N . GLU B 1 127 ? -24.016 12.031 -11.023 1 91.75 127 GLU B N 1
ATOM 6890 C CA . GLU B 1 127 ? -23.125 11.352 -10.094 1 91.75 127 GLU B CA 1
ATOM 6891 C C . GLU B 1 127 ? -21.672 11.805 -10.281 1 91.75 127 GLU B C 1
ATOM 6893 O O . GLU B 1 127 ? -21.203 11.938 -11.414 1 91.75 127 GLU B O 1
ATOM 6898 N N . GLY B 1 128 ? -21.062 12.094 -9.188 1 93.38 128 GLY B N 1
ATOM 6899 C CA . GLY B 1 128 ? -19.641 12.422 -9.219 1 93.38 128 GLY B CA 1
ATOM 6900 C C . GLY B 1 128 ? -19.375 13.867 -9.578 1 93.38 128 GLY B C 1
ATOM 6901 O O . GLY B 1 128 ? -18.219 14.273 -9.711 1 93.38 128 GLY B O 1
ATOM 6902 N N . GLN B 1 129 ? -20.391 14.672 -9.688 1 95.38 129 GLN B N 1
ATOM 6903 C CA . GLN B 1 129 ? -20.219 16.078 -10.023 1 95.38 129 GLN B CA 1
ATOM 6904 C C . GLN B 1 129 ? -19.453 16.812 -8.922 1 95.38 129 GLN B C 1
ATOM 6906 O O . GLN B 1 129 ? -19.766 16.656 -7.738 1 95.38 129 GLN B O 1
ATOM 6911 N N . LEU B 1 130 ? -18.406 17.656 -9.305 1 96.5 130 LEU B N 1
ATOM 6912 C CA . LEU B 1 130 ? -17.609 18.359 -8.305 1 96.5 130 LEU B CA 1
ATOM 6913 C C . LEU B 1 130 ? -17.828 19.859 -8.406 1 96.5 130 LEU B C 1
ATOM 6915 O O . LEU B 1 130 ? -17.688 20.578 -7.414 1 96.5 130 LEU B O 1
ATOM 6919 N N . GLU B 1 131 ? -18.172 20.281 -9.609 1 95.75 131 GLU B N 1
ATOM 6920 C CA . GLU B 1 131 ? -18.344 21.719 -9.836 1 95.75 131 GLU B CA 1
ATOM 6921 C C . GLU B 1 131 ? -19.781 22.047 -10.258 1 95.75 131 GLU B C 1
ATOM 6923 O O . GLU B 1 131 ? -20.391 21.281 -11.008 1 95.75 131 GLU B O 1
ATOM 6928 N N . ALA B 1 132 ? -20.156 23.188 -9.859 1 94.06 132 ALA B N 1
ATOM 6929 C CA . ALA B 1 132 ? -21.531 23.594 -10.141 1 94.06 132 ALA B CA 1
ATOM 6930 C C . ALA B 1 132 ? -21.75 23.812 -11.633 1 94.06 132 ALA B C 1
ATOM 6932 O O . ALA B 1 132 ? -22.828 23.547 -12.156 1 94.06 132 ALA B O 1
ATOM 6933 N N . GLY B 1 133 ? -20.703 24.234 -12.305 1 90.25 133 GLY B N 1
ATOM 6934 C CA . GLY B 1 133 ? -20.859 24.594 -13.703 1 90.25 133 GLY B CA 1
ATOM 6935 C C . GLY B 1 133 ? -20.609 23.438 -14.648 1 90.25 133 GLY B C 1
ATOM 6936 O O . GLY B 1 133 ? -20.641 23.609 -15.875 1 90.25 133 GLY B O 1
ATOM 6937 N N . GLU B 1 134 ? -20.25 22.266 -14.094 1 86.88 134 GLU B N 1
ATOM 6938 C CA . GLU B 1 134 ? -20.031 21.109 -14.961 1 86.88 134 GLU B CA 1
ATOM 6939 C C . GLU B 1 134 ? -21.297 20.75 -15.734 1 86.88 134 GLU B C 1
ATOM 6941 O O . GLU B 1 134 ? -22.406 20.906 -15.227 1 86.88 134 GLU B O 1
ATOM 6946 N N . ALA B 1 135 ? -21.172 20.641 -16.984 1 63.53 135 ALA B N 1
ATOM 6947 C CA . ALA B 1 135 ? -22.266 20.469 -17.938 1 63.53 135 ALA B CA 1
ATOM 6948 C C . ALA B 1 135 ? -23.281 19.438 -17.406 1 63.53 135 ALA B C 1
ATOM 6950 O O . ALA B 1 135 ? -22.891 18.359 -16.953 1 63.53 135 ALA B O 1
ATOM 6951 N N . ALA B 1 136 ? -24.344 20.062 -17.266 1 60.84 136 ALA B N 1
ATOM 6952 C CA . ALA B 1 136 ? -25.531 19.328 -16.812 1 60.84 136 ALA B CA 1
ATOM 6953 C C . ALA B 1 136 ? -25.922 18.25 -17.812 1 60.84 136 ALA B C 1
ATOM 6955 O O . ALA B 1 136 ? -25.656 18.359 -19 1 60.84 136 ALA B O 1
ATOM 6956 N N . THR B 1 137 ? -26.219 17.047 -17.297 1 62.25 137 THR B N 1
ATOM 6957 C CA . THR B 1 137 ? -26.906 16.062 -18.141 1 62.25 137 THR B CA 1
ATOM 6958 C C . THR B 1 137 ? -28.219 16.641 -18.688 1 62.25 137 THR B C 1
ATOM 6960 O O . THR B 1 137 ? -28.578 17.766 -18.375 1 62.25 137 THR B O 1
ATOM 6963 N N . ALA B 1 138 ? -28.812 16.094 -19.625 1 65.25 138 ALA B N 1
ATOM 6964 C CA . ALA B 1 138 ? -30.078 16.422 -20.266 1 65.25 138 ALA B CA 1
ATOM 6965 C C . ALA B 1 138 ? -31.172 16.672 -19.25 1 65.25 138 ALA B C 1
ATOM 6967 O O . ALA B 1 138 ? -32.188 17.297 -19.547 1 65.25 138 ALA B O 1
ATOM 6968 N N . PHE B 1 139 ? -30.75 16.5 -17.938 1 77.94 139 PHE B N 1
ATOM 6969 C CA . PHE B 1 139 ? -31.859 16.516 -16.984 1 77.94 139 PHE B CA 1
ATOM 6970 C C . PHE B 1 139 ? -31.609 17.547 -15.898 1 77.94 139 PHE B C 1
ATOM 6972 O O . PHE B 1 139 ? -32.25 17.531 -14.852 1 77.94 139 PHE B O 1
ATOM 6979 N N . GLY B 1 140 ? -30.734 18.484 -16.172 1 90.19 140 GLY B N 1
ATOM 6980 C CA . GLY B 1 140 ? -30.516 19.547 -15.203 1 90.19 140 GLY B CA 1
ATOM 6981 C C . GLY B 1 140 ? -31.688 20.516 -15.094 1 90.19 140 GLY B C 1
ATOM 6982 O O . GLY B 1 140 ? -32.562 20.531 -15.961 1 90.19 140 GLY B O 1
ATOM 6983 N N . VAL B 1 141 ? -31.781 21.25 -13.992 1 95.19 141 VAL B N 1
ATOM 6984 C CA . VAL B 1 141 ? -32.906 22.125 -13.734 1 95.19 141 VAL B CA 1
ATOM 6985 C C . VAL B 1 141 ? -32.781 23.406 -14.57 1 95.19 141 VAL B C 1
ATOM 6987 O O . VAL B 1 141 ? -31.766 24.078 -14.531 1 95.19 141 VAL B O 1
ATOM 6990 N N . SER B 1 142 ? -33.844 23.688 -15.273 1 96.12 142 SER B N 1
ATOM 6991 C CA . SER B 1 142 ? -33.969 24.906 -16.062 1 96.12 142 SER B CA 1
ATOM 6992 C C . SER B 1 142 ? -35.031 25.828 -15.5 1 96.12 142 SER B C 1
ATOM 6994 O O . SER B 1 142 ? -35.875 25.406 -14.719 1 96.12 142 SER B O 1
ATOM 6996 N N . VAL B 1 143 ? -34.938 27.109 -15.82 1 96.94 143 VAL B N 1
ATOM 6997 C CA . VAL B 1 143 ? -35.906 28.094 -15.359 1 96.94 143 VAL B CA 1
ATOM 6998 C C . VAL B 1 143 ? -36.344 28.984 -16.516 1 96.94 143 VAL B C 1
ATOM 7000 O O . VAL B 1 143 ? -35.531 29.344 -17.375 1 96.94 143 VAL B O 1
ATOM 7003 N N . ILE B 1 144 ? -37.656 29.281 -16.562 1 96.69 144 ILE B N 1
ATOM 7004 C CA . ILE B 1 144 ? -38.25 30.25 -17.5 1 96.69 144 ILE B CA 1
ATOM 7005 C C . ILE B 1 144 ? -39.094 31.266 -16.719 1 96.69 144 ILE B C 1
ATOM 7007 O O . ILE B 1 144 ? -39.781 30.922 -15.766 1 96.69 144 ILE B O 1
ATOM 7011 N N . GLU B 1 145 ? -38.938 32.531 -17.062 1 94 145 GLU B N 1
ATOM 7012 C CA . GLU B 1 145 ? -39.75 33.594 -16.469 1 94 145 GLU B CA 1
ATOM 7013 C C . GLU B 1 145 ? -41.094 33.688 -17.156 1 94 145 GLU B C 1
ATOM 7015 O O . GLU B 1 145 ? -41.188 33.688 -18.391 1 94 145 GLU B O 1
ATOM 7020 N N . ARG B 1 146 ? -42.156 33.688 -16.359 1 91.38 146 ARG B N 1
ATOM 7021 C CA . ARG B 1 146 ? -43.5 33.781 -16.891 1 91.38 146 ARG B CA 1
ATOM 7022 C C . ARG B 1 146 ? -44.375 34.625 -15.977 1 91.38 146 ARG B C 1
ATOM 7024 O O . ARG B 1 146 ? -44.656 34.25 -14.844 1 91.38 146 ARG B O 1
ATOM 7031 N N . GLU B 1 147 ? -45.031 35.719 -16.516 1 88.25 147 GLU B N 1
ATOM 7032 C CA . GLU B 1 147 ? -46.062 36.531 -15.891 1 88.25 147 GLU B CA 1
ATOM 7033 C C . GLU B 1 147 ? -45.719 36.875 -14.453 1 88.25 147 GLU B C 1
ATOM 7035 O O . GLU B 1 147 ? -46.5 36.656 -13.531 1 88.25 147 GLU B O 1
ATOM 7040 N N . GLY B 1 148 ? -44.5 37.312 -14.18 1 90.69 148 GLY B N 1
ATOM 7041 C CA . GLY B 1 148 ? -44.094 37.75 -12.852 1 90.69 148 GLY B CA 1
ATOM 7042 C C . GLY B 1 148 ? -43.719 36.625 -11.93 1 90.69 148 GLY B C 1
ATOM 7043 O O . GLY B 1 148 ? -43.594 36.812 -10.719 1 90.69 148 GLY B O 1
ATOM 7044 N N . ALA B 1 149 ? -43.625 35.438 -12.477 1 96.19 149 ALA B N 1
ATOM 7045 C CA . ALA B 1 149 ? -43.219 34.219 -11.742 1 96.19 149 ALA B CA 1
ATOM 7046 C C . ALA B 1 149 ? -42.156 33.469 -12.508 1 96.19 149 ALA B C 1
ATOM 7048 O O . ALA B 1 149 ? -41.688 33.875 -13.578 1 96.19 149 ALA B O 1
ATOM 7049 N N . TYR B 1 150 ? -41.625 32.406 -11.891 1 97.5 150 TYR B N 1
ATOM 7050 C CA . TYR B 1 150 ? -40.656 31.547 -12.523 1 97.5 150 TYR B CA 1
ATOM 7051 C C . TYR B 1 150 ? -41.125 30.094 -12.562 1 97.5 150 TYR B C 1
ATOM 7053 O O . TYR B 1 150 ? -41.781 29.625 -11.625 1 97.5 150 TYR B O 1
ATOM 7061 N N . VAL B 1 151 ? -40.875 29.406 -13.656 1 98.12 151 VAL B N 1
ATOM 7062 C CA . VAL B 1 151 ? -41.188 27.984 -13.781 1 98.12 151 VAL B CA 1
ATOM 7063 C C . VAL B 1 151 ? -39.875 27.188 -13.828 1 98.12 151 VAL B C 1
ATOM 7065 O O . VAL B 1 151 ? -39.031 27.391 -14.711 1 98.12 151 VAL B O 1
ATOM 7068 N N . LEU B 1 152 ? -39.719 26.344 -12.844 1 97.94 152 LEU B N 1
ATOM 7069 C CA . LEU B 1 152 ? -38.531 25.469 -12.758 1 97.94 152 LEU B CA 1
ATOM 7070 C C . LEU B 1 152 ? -38.875 24.062 -13.211 1 97.94 152 LEU B C 1
ATOM 7072 O O . LEU B 1 152 ? -39.969 23.547 -12.93 1 97.94 152 LEU B O 1
ATOM 7076 N N . ASN B 1 153 ? -37.969 23.422 -13.953 1 97.12 153 ASN B N 1
ATOM 7077 C CA . ASN B 1 153 ? -38.125 22.062 -14.445 1 97.12 153 ASN B CA 1
ATOM 7078 C C . ASN B 1 153 ? -36.781 21.312 -14.477 1 97.12 153 ASN B C 1
ATOM 7080 O O . ASN B 1 153 ? -35.781 21.875 -14.898 1 97.12 153 ASN B O 1
ATOM 7084 N N . GLY B 1 154 ? -36.844 20.047 -14.008 1 96.5 154 GLY B N 1
ATOM 7085 C CA . GLY B 1 154 ? -35.656 19.234 -14.047 1 96.5 154 GLY B CA 1
ATOM 7086 C C . GLY B 1 154 ? -35.438 18.406 -12.789 1 96.5 154 GLY B C 1
ATOM 7087 O O . GLY B 1 154 ? -36.406 18.078 -12.102 1 96.5 154 GLY B O 1
ATOM 7088 N N . GLU B 1 155 ? -34.156 18 -12.562 1 96.06 155 GLU B N 1
ATOM 7089 C CA . GLU B 1 155 ? -33.844 17.141 -11.414 1 96.06 155 GLU B CA 1
ATOM 7090 C C . GLU B 1 155 ? -32.531 17.531 -10.758 1 96.06 155 GLU B C 1
ATOM 7092 O O . GLU B 1 155 ? -31.578 17.922 -11.445 1 96.06 155 GLU B O 1
ATOM 7097 N N . LYS B 1 156 ? -32.531 17.531 -9.5 1 96.56 156 LYS B N 1
ATOM 7098 C CA . LYS B 1 156 ? -31.297 17.594 -8.695 1 96.56 156 LYS B CA 1
ATOM 7099 C C . LYS B 1 156 ? -31.062 16.281 -7.941 1 96.56 156 LYS B C 1
ATOM 7101 O O . LYS B 1 156 ? -32.031 15.602 -7.562 1 96.56 156 LYS B O 1
ATOM 7106 N N . ARG B 1 157 ? -29.812 15.945 -7.738 1 94.88 157 ARG B N 1
ATOM 7107 C CA . ARG B 1 157 ? -29.5 14.617 -7.211 1 94.88 157 ARG B CA 1
ATOM 7108 C C . ARG B 1 157 ? -28.688 14.719 -5.926 1 94.88 157 ARG B C 1
ATOM 7110 O O . ARG B 1 157 ? -27.891 15.648 -5.754 1 94.88 157 ARG B O 1
ATOM 7117 N N . HIS B 1 158 ? -28.906 13.695 -5.039 1 95.56 158 HIS B N 1
ATOM 7118 C CA . HIS B 1 158 ? -28.125 13.469 -3.828 1 95.56 158 HIS B CA 1
ATOM 7119 C C . HIS B 1 158 ? -28.094 14.711 -2.943 1 95.56 158 HIS B C 1
ATOM 7121 O O . HIS B 1 158 ? -27.031 15.133 -2.492 1 95.56 158 HIS B O 1
ATOM 7127 N N . VAL B 1 159 ? -29.219 15.328 -2.736 1 97.75 159 VAL B N 1
ATOM 7128 C CA . VAL B 1 159 ? -29.344 16.484 -1.86 1 97.75 159 VAL B CA 1
ATOM 7129 C C . VAL B 1 159 ? -29.359 16.031 -0.402 1 97.75 159 VAL B C 1
ATOM 7131 O O . VAL B 1 159 ? -30.125 15.133 -0.038 1 97.75 159 VAL B O 1
ATOM 7134 N N . VAL B 1 160 ? -28.484 16.547 0.4 1 96.69 160 VAL B N 1
ATOM 7135 C CA . VAL B 1 160 ? -28.453 16.266 1.833 1 96.69 160 VAL B CA 1
ATOM 7136 C C . VAL B 1 160 ? -28.719 17.562 2.613 1 96.69 160 VAL B C 1
ATOM 7138 O O . VAL B 1 160 ? -28.062 18.578 2.377 1 96.69 160 VAL B O 1
ATOM 7141 N N . PRO B 1 161 ? -29.688 17.625 3.615 1 95.94 161 PRO B N 1
ATOM 7142 C CA . PRO B 1 161 ? -30.547 16.516 4.02 1 95.94 161 PRO B CA 1
ATOM 7143 C C . PRO B 1 161 ? -31.656 16.219 3.01 1 95.94 161 PRO B C 1
ATOM 7145 O O . PRO B 1 161 ? -32.031 17.109 2.238 1 95.94 161 PRO B O 1
ATOM 7148 N N . GLY B 1 162 ? -32.094 15.016 3.037 1 94.12 162 GLY B N 1
ATOM 7149 C CA . GLY B 1 162 ? -33.125 14.609 2.096 1 94.12 162 GLY B CA 1
ATOM 7150 C C . GLY B 1 162 ? -34.531 14.625 2.695 1 94.12 162 GLY B C 1
ATOM 7151 O O . GLY B 1 162 ? -35.5 14.5 1.976 1 94.12 162 GLY B O 1
ATOM 7152 N N . ALA B 1 163 ? -34.594 14.852 3.951 1 91.88 163 ALA B N 1
ATOM 7153 C CA . ALA B 1 163 ? -35.875 14.836 4.633 1 91.88 163 ALA B CA 1
ATOM 7154 C C . ALA B 1 163 ? -35.906 15.852 5.773 1 91.88 163 ALA B C 1
ATOM 7156 O O . ALA B 1 163 ? -34.844 16.25 6.285 1 91.88 163 ALA B O 1
ATOM 7157 N N . GLY B 1 164 ? -37.156 16.234 6.137 1 92.81 164 GLY B N 1
ATOM 7158 C CA . GLY B 1 164 ? -37.375 17.078 7.297 1 92.81 164 GLY B CA 1
ATOM 7159 C C . GLY B 1 164 ? -36.938 18.516 7.086 1 92.81 164 GLY B C 1
ATOM 7160 O O . GLY B 1 164 ? -36.594 19.203 8.047 1 92.81 164 GLY B O 1
ATOM 7161 N N . VAL B 1 165 ? -36.812 18.953 5.828 1 96.75 165 VAL B N 1
ATOM 7162 C CA . VAL B 1 165 ? -36.344 20.297 5.547 1 96.75 165 VAL B CA 1
ATOM 7163 C C . VAL B 1 165 ? -37.531 21.234 5.297 1 96.75 165 VAL B C 1
ATOM 7165 O O . VAL B 1 165 ? -38.625 20.766 4.996 1 96.75 165 VAL B O 1
ATOM 7168 N N . ASP B 1 166 ? -37.25 22.531 5.488 1 97.88 166 ASP B N 1
ATOM 7169 C CA . ASP B 1 166 ? -38.25 23.562 5.195 1 97.88 166 ASP B CA 1
ATOM 7170 C C . ASP B 1 166 ? -38.219 23.969 3.723 1 97.88 166 ASP B C 1
ATOM 7172 O O . ASP B 1 166 ? -39.125 24.594 3.217 1 97.88 166 ASP B O 1
ATOM 7176 N N . GLY B 1 167 ? -37.219 23.656 3.035 1 98.12 167 GLY B N 1
ATOM 7177 C CA . GLY B 1 167 ? -37.031 23.953 1.622 1 98.12 167 GLY B CA 1
ATOM 7178 C C . GLY B 1 167 ? -35.594 23.75 1.143 1 98.12 167 GLY B C 1
ATOM 7179 O O . GLY B 1 167 ? -34.781 23.156 1.848 1 98.12 167 GLY B O 1
ATOM 7180 N N . TRP B 1 168 ? -35.344 24.188 -0.131 1 98.62 168 TRP B N 1
ATOM 7181 C CA . TRP B 1 168 ? -34.031 23.984 -0.766 1 98.62 168 TRP B CA 1
ATOM 7182 C C . TRP B 1 168 ? -33.562 25.266 -1.459 1 98.62 168 TRP B C 1
ATOM 7184 O O . TRP B 1 168 ? -34.375 26.062 -1.924 1 98.62 168 TRP B O 1
ATOM 7194 N N . LEU B 1 169 ? -32.25 25.5 -1.396 1 98.69 169 LEU B N 1
ATOM 7195 C CA . LEU B 1 169 ? -31.625 26.406 -2.346 1 98.69 169 LEU B CA 1
ATOM 7196 C C . LEU B 1 169 ? -31.328 25.688 -3.66 1 98.69 169 LEU B C 1
ATOM 7198 O O . LEU B 1 169 ? -30.5 24.781 -3.703 1 98.69 169 LEU B O 1
ATOM 7202 N N . VAL B 1 170 ? -31.969 26.078 -4.738 1 98.38 170 VAL B N 1
ATOM 7203 C CA . VAL B 1 170 ? -31.938 25.344 -6 1 98.38 170 VAL B CA 1
ATOM 7204 C C . VAL B 1 170 ? -31.297 26.219 -7.082 1 98.38 170 VAL B C 1
ATOM 7206 O O . VAL B 1 170 ? -31.734 27.344 -7.328 1 98.38 170 VAL B O 1
ATOM 7209 N N . THR B 1 171 ? -30.25 25.734 -7.738 1 97.5 171 THR B N 1
ATOM 7210 C CA . THR B 1 171 ? -29.719 26.391 -8.922 1 97.5 171 THR B CA 1
ATOM 7211 C C . THR B 1 171 ? -30.5 26 -10.164 1 97.5 171 THR B C 1
ATOM 7213 O O . THR B 1 171 ? -30.922 24.844 -10.297 1 97.5 171 THR B O 1
ATOM 7216 N N . ALA B 1 172 ? -30.719 26.922 -11.008 1 96.75 172 ALA B N 1
ATOM 7217 C CA . ALA B 1 172 ? -31.453 26.672 -12.25 1 96.75 172 ALA B CA 1
ATOM 7218 C C . ALA B 1 172 ? -30.875 27.484 -13.406 1 96.75 172 ALA B C 1
ATOM 7220 O O . ALA B 1 172 ? -30.531 28.656 -13.242 1 96.75 172 ALA B O 1
ATOM 7221 N N . ASP B 1 173 ? -30.797 26.828 -14.555 1 95.31 173 ASP B N 1
ATOM 7222 C CA . ASP B 1 173 ? -30.234 27.484 -15.734 1 95.31 173 ASP B CA 1
ATOM 7223 C C . ASP B 1 173 ? -31.312 28.188 -16.531 1 95.31 173 ASP B C 1
ATOM 7225 O O . ASP B 1 173 ? -32.344 27.594 -16.891 1 95.31 173 ASP B O 1
ATOM 7229 N N . GLY B 1 174 ? -31.047 29.484 -16.766 1 93.19 174 GLY B N 1
ATOM 7230 C CA . GLY B 1 174 ? -31.953 30.281 -17.578 1 93.19 174 GLY B CA 1
ATOM 7231 C C . GLY B 1 174 ? -31.266 30.984 -18.719 1 93.19 174 GLY B C 1
ATOM 7232 O O . GLY B 1 174 ? -30.078 30.75 -18.984 1 93.19 174 GLY B O 1
ATOM 7233 N N . GLU B 1 175 ? -32.031 31.812 -19.406 1 90.31 175 GLU B N 1
ATOM 7234 C CA . GLU B 1 175 ? -31.531 32.531 -20.578 1 90.31 175 GLU B CA 1
ATOM 7235 C C . GLU B 1 175 ? -30.406 33.469 -20.188 1 90.31 175 GLU B C 1
ATOM 7237 O O . GLU B 1 175 ? -29.5 33.719 -20.984 1 90.31 175 GLU B O 1
ATOM 7242 N N . ARG B 1 176 ? -30.453 33.938 -19.078 1 90.44 176 ARG B N 1
ATOM 7243 C CA . ARG B 1 176 ? -29.484 34.938 -18.641 1 90.44 176 ARG B CA 1
ATOM 7244 C C . ARG B 1 176 ? -28.391 34.281 -17.781 1 90.44 176 ARG B C 1
ATOM 7246 O O . ARG B 1 176 ? -27.703 34.969 -17.031 1 90.44 176 ARG B O 1
ATOM 7253 N N . GLY B 1 177 ? -28.328 33.031 -17.766 1 92.81 177 GLY B N 1
ATOM 7254 C CA . GLY B 1 177 ? -27.359 32.312 -16.953 1 92.81 177 GLY B CA 1
ATOM 7255 C C . GLY B 1 177 ? -28 31.562 -15.805 1 92.81 177 GLY B C 1
ATOM 7256 O O . GLY B 1 177 ? -29.234 31.438 -15.742 1 92.81 177 GLY B O 1
ATOM 7257 N N . THR B 1 178 ? -27.125 31.078 -14.922 1 95.75 178 THR B N 1
ATOM 7258 C CA . THR B 1 178 ? -27.609 30.281 -13.797 1 95.75 178 THR B CA 1
ATOM 7259 C C . THR B 1 178 ? -28.109 31.188 -12.672 1 95.75 178 THR B C 1
ATOM 7261 O O . THR B 1 178 ? -27.422 32.156 -12.297 1 95.75 178 THR B O 1
ATOM 7264 N N . ALA B 1 179 ? -29.266 30.953 -12.109 1 97.12 179 ALA B N 1
ATOM 7265 C CA . ALA B 1 179 ? -29.859 31.703 -11 1 97.12 179 ALA B CA 1
ATOM 7266 C C . ALA B 1 179 ? -30.062 30.797 -9.781 1 97.12 179 ALA B C 1
ATOM 7268 O O . ALA B 1 179 ? -29.969 29.578 -9.875 1 97.12 179 ALA B O 1
ATOM 7269 N N . LEU B 1 180 ? -30.188 31.453 -8.633 1 98.38 180 LEU B N 1
ATOM 7270 C CA . LEU B 1 180 ? -30.422 30.75 -7.379 1 98.38 180 LEU B CA 1
ATOM 7271 C C . LEU B 1 180 ? -31.797 31.062 -6.828 1 98.38 180 LEU B C 1
ATOM 7273 O O . LEU B 1 180 ? -32.188 32.219 -6.727 1 98.38 180 LEU B O 1
ATOM 7277 N N . PHE B 1 181 ? -32.562 30.016 -6.445 1 98.56 181 PHE B N 1
ATOM 7278 C CA . PHE B 1 181 ? -33.906 30.172 -5.957 1 98.56 181 PHE B CA 1
ATOM 7279 C C . PHE B 1 181 ? -34.062 29.531 -4.586 1 98.56 181 PHE B C 1
ATOM 7281 O O . PHE B 1 181 ? -33.469 28.484 -4.312 1 98.56 181 PHE B O 1
ATOM 7288 N N . PHE B 1 182 ? -34.844 30.125 -3.711 1 98.62 182 PHE B N 1
ATOM 7289 C CA . PHE B 1 182 ? -35.406 29.422 -2.566 1 98.62 182 PHE B CA 1
ATOM 7290 C C . PHE B 1 182 ? -36.719 28.719 -2.941 1 98.62 182 PHE B C 1
ATOM 7292 O O . PHE B 1 182 ? -37.688 29.375 -3.348 1 98.62 182 PHE B O 1
ATOM 7299 N N . VAL B 1 183 ? -36.75 27.438 -2.85 1 98.44 183 VAL B N 1
ATOM 7300 C CA . VAL B 1 183 ? -37.938 26.656 -3.131 1 98.44 183 VAL B CA 1
ATOM 7301 C C . VAL B 1 183 ? -38.438 26 -1.845 1 98.44 183 VAL B C 1
ATOM 7303 O O . VAL B 1 183 ? -37.812 25.109 -1.29 1 98.44 183 VAL B O 1
ATOM 7306 N N . ALA B 1 184 ? -39.625 26.359 -1.421 1 97.88 184 ALA B N 1
ATOM 7307 C CA . ALA B 1 184 ? -40.188 25.875 -0.166 1 97.88 184 ALA B CA 1
ATOM 7308 C C . ALA B 1 184 ? -40.594 24.406 -0.289 1 97.88 184 ALA B C 1
ATOM 7310 O O . ALA B 1 184 ? -41.094 23.984 -1.334 1 97.88 184 ALA B O 1
ATOM 7311 N N . ALA B 1 185 ? -40.438 23.719 0.817 1 96.88 185 ALA B N 1
ATOM 7312 C CA . ALA B 1 185 ? -41 22.375 0.865 1 96.88 185 ALA B CA 1
ATOM 7313 C C . ALA B 1 185 ? -42.531 22.406 0.657 1 96.88 185 ALA B C 1
ATOM 7315 O O . ALA B 1 185 ? -43.188 23.281 1.169 1 96.88 185 ALA B O 1
ATOM 7316 N N . GLY B 1 186 ? -43.031 21.516 -0.134 1 95.69 186 GLY B N 1
ATOM 7317 C CA . GLY B 1 186 ? -44.469 21.453 -0.396 1 95.69 186 GLY B CA 1
ATOM 7318 C C . GLY B 1 186 ? -44.875 22.203 -1.65 1 95.69 186 GLY B C 1
ATOM 7319 O O . GLY B 1 186 ? -46.031 22.156 -2.066 1 95.69 186 GLY B O 1
ATOM 7320 N N . THR B 1 187 ? -43.938 22.953 -2.211 1 97.69 187 THR B N 1
ATOM 7321 C CA . THR B 1 187 ? -44.25 23.609 -3.475 1 97.69 187 THR B CA 1
ATOM 7322 C C . THR B 1 187 ? -44.781 22.609 -4.492 1 97.69 187 THR B C 1
ATOM 7324 O O . THR B 1 187 ? -44.188 21.562 -4.73 1 97.69 187 THR B O 1
ATOM 7327 N N . PRO B 1 188 ? -45.969 22.906 -5.074 1 97.62 188 PRO B N 1
ATOM 7328 C CA . PRO B 1 188 ? -46.5 21.984 -6.09 1 97.62 188 PRO B CA 1
ATOM 7329 C C . PRO B 1 188 ? -45.5 21.734 -7.227 1 97.62 188 PRO B C 1
ATOM 7331 O O . PRO B 1 188 ? -44.844 22.672 -7.703 1 97.62 188 PRO B O 1
ATOM 7334 N N . GLY B 1 189 ? -45.406 20.438 -7.566 1 97.94 189 GLY B N 1
ATOM 7335 C CA . GLY B 1 189 ? -44.5 20.062 -8.656 1 97.94 189 GLY B CA 1
ATOM 7336 C C . GLY B 1 189 ? -43.125 19.656 -8.18 1 97.94 189 GLY B C 1
ATOM 7337 O O . GLY B 1 189 ? -42.312 19.188 -8.969 1 97.94 189 GLY B O 1
ATOM 7338 N N . VAL B 1 190 ? -42.844 19.891 -6.953 1 98.06 190 VAL B N 1
ATOM 7339 C CA . VAL B 1 190 ? -41.562 19.516 -6.395 1 98.06 190 VAL B CA 1
ATOM 7340 C C . VAL B 1 190 ? -41.719 18.266 -5.531 1 98.06 190 VAL B C 1
ATOM 7342 O O . VAL B 1 190 ? -42.5 18.25 -4.578 1 98.06 190 VAL B O 1
ATOM 7345 N N . THR B 1 191 ? -41 17.141 -5.879 1 97.75 191 THR B N 1
ATOM 7346 C CA . THR B 1 191 ? -41.062 15.875 -5.141 1 97.75 191 THR B CA 1
ATOM 7347 C C . THR B 1 191 ? -39.656 15.438 -4.707 1 97.75 191 THR B C 1
ATOM 7349 O O . THR B 1 191 ? -38.75 15.32 -5.535 1 97.75 191 THR B O 1
ATOM 7352 N N . ALA B 1 192 ? -39.5 15.195 -3.461 1 97.19 192 ALA B N 1
ATOM 7353 C CA . ALA B 1 192 ? -38.25 14.648 -2.92 1 97.19 192 ALA B CA 1
ATOM 7354 C C . ALA B 1 192 ? -38.312 13.125 -2.834 1 97.19 192 ALA B C 1
ATOM 7356 O O . ALA B 1 192 ? -39.094 12.57 -2.053 1 97.19 192 ALA B O 1
ATOM 7357 N N . GLN B 1 193 ? -37.562 12.406 -3.633 1 95.75 193 GLN B N 1
ATOM 7358 C CA . GLN B 1 193 ? -37.406 10.961 -3.51 1 95.75 193 GLN B CA 1
ATOM 7359 C C . GLN B 1 193 ? -36.281 10.617 -2.523 1 95.75 193 GLN B C 1
ATOM 7361 O O . GLN B 1 193 ? -35.125 10.531 -2.904 1 95.75 193 GLN B O 1
ATOM 7366 N N . VAL B 1 194 ? -36.688 10.32 -1.358 1 95.38 194 VAL B N 1
ATOM 7367 C CA . VAL B 1 194 ? -35.75 10.164 -0.248 1 95.38 194 VAL B CA 1
ATOM 7368 C C . VAL B 1 194 ? -35.125 8.789 -0.305 1 95.38 194 VAL B C 1
ATOM 7370 O O . VAL B 1 194 ? -35.781 7.797 -0.632 1 95.38 194 VAL B O 1
ATOM 7373 N N . HIS B 1 195 ? -33.844 8.688 -0.095 1 92.81 195 HIS B N 1
ATOM 7374 C CA . HIS B 1 195 ? -33.125 7.426 0.076 1 92.81 195 HIS B CA 1
ATOM 7375 C C . HIS B 1 195 ? -32.125 7.52 1.214 1 92.81 195 HIS B C 1
ATOM 7377 O O . HIS B 1 195 ? -31.641 8.609 1.531 1 92.81 195 HIS B O 1
ATOM 7383 N N . ALA B 1 196 ? -31.812 6.402 1.78 1 93.38 196 ALA B N 1
ATOM 7384 C CA . ALA B 1 196 ? -30.938 6.352 2.945 1 93.38 196 ALA B CA 1
ATOM 7385 C C . ALA B 1 196 ? -29.469 6.25 2.525 1 93.38 196 ALA B C 1
ATOM 7387 O O . ALA B 1 196 ? -29.141 5.562 1.555 1 93.38 196 ALA B O 1
ATOM 7388 N N . ARG B 1 197 ? -28.672 6.949 3.268 1 95 197 ARG B N 1
ATOM 7389 C CA . ARG B 1 197 ? -27.219 6.797 3.143 1 95 197 ARG B CA 1
ATOM 7390 C C . ARG B 1 197 ? -26.719 5.645 4 1 95 197 ARG B C 1
ATOM 7392 O O . ARG B 1 197 ? -27.484 5.039 4.754 1 95 197 ARG B O 1
ATOM 7399 N N . ALA B 1 198 ? -25.469 5.32 3.883 1 94.5 198 ALA B N 1
ATOM 7400 C CA . ALA B 1 198 ? -24.891 4.16 4.566 1 94.5 198 ALA B CA 1
ATOM 7401 C C . ALA B 1 198 ? -25.047 4.285 6.078 1 94.5 198 ALA B C 1
ATOM 7403 O O . ALA B 1 198 ? -25.234 3.285 6.773 1 94.5 198 ALA B O 1
ATOM 7404 N N . ASP B 1 199 ? -24.938 5.496 6.625 1 93.69 199 ASP B N 1
ATOM 7405 C CA . ASP B 1 199 ? -24.969 5.68 8.07 1 93.69 199 ASP B CA 1
ATOM 7406 C C . ASP B 1 199 ? -26.375 6.027 8.555 1 93.69 199 ASP B C 1
ATOM 7408 O O . ASP B 1 199 ? -26.562 6.508 9.672 1 93.69 199 ASP B O 1
ATOM 7412 N N . GLY B 1 200 ? -27.297 5.949 7.648 1 92 200 GLY B N 1
ATOM 7413 C CA . GLY B 1 200 ? -28.688 6.156 8.039 1 92 200 GLY B CA 1
ATOM 7414 C C . GLY B 1 200 ? -29.188 7.555 7.734 1 92 200 GLY B C 1
ATOM 7415 O O . GLY B 1 200 ? -30.391 7.82 7.805 1 92 200 GLY B O 1
ATOM 7416 N N . ALA B 1 201 ? -28.297 8.477 7.414 1 93.25 201 ALA B N 1
ATOM 7417 C CA . ALA B 1 201 ? -28.734 9.812 7.012 1 93.25 201 ALA B CA 1
ATOM 7418 C C . ALA B 1 201 ? -29.609 9.758 5.762 1 93.25 201 ALA B C 1
ATOM 7420 O O . ALA B 1 201 ? -29.547 8.789 5 1 93.25 201 ALA B O 1
ATOM 7421 N N . ALA B 1 202 ? -30.422 10.805 5.633 1 95 202 ALA B N 1
ATOM 7422 C CA . ALA B 1 202 ? -31.328 10.836 4.492 1 95 202 ALA B CA 1
ATOM 7423 C C . ALA B 1 202 ? -30.844 11.812 3.426 1 95 202 ALA B C 1
ATOM 7425 O O . ALA B 1 202 ? -30.547 12.977 3.727 1 95 202 ALA B O 1
ATOM 7426 N N . ALA B 1 203 ? -30.719 11.32 2.236 1 96.06 203 ALA B N 1
ATOM 7427 C CA . ALA B 1 203 ? -30.547 12.141 1.039 1 96.06 203 ALA B CA 1
ATOM 7428 C C . ALA B 1 203 ? -31.75 12.039 0.123 1 96.06 203 ALA B C 1
ATOM 7430 O O . ALA B 1 203 ? -32.656 11.227 0.359 1 96.06 203 ALA B O 1
ATOM 7431 N N . CYS B 1 204 ? -31.859 12.938 -0.883 1 96.62 204 CYS B N 1
ATOM 7432 C CA . CYS B 1 204 ? -32.969 12.805 -1.814 1 96.62 204 CYS B CA 1
ATOM 7433 C C . CYS B 1 204 ? -32.562 13.234 -3.219 1 96.62 204 CYS B C 1
ATOM 7435 O O . CYS B 1 204 ? -31.562 13.945 -3.391 1 96.62 204 CYS B O 1
ATOM 7437 N N . HIS B 1 205 ? -33.219 12.68 -4.199 1 95.69 205 HIS B N 1
ATOM 7438 C CA . HIS B 1 205 ? -33.312 13.266 -5.531 1 95.69 205 HIS B CA 1
ATOM 7439 C C . HIS B 1 205 ? -34.531 14.172 -5.641 1 95.69 205 HIS B C 1
ATOM 7441 O O . HIS B 1 205 ? -35.656 13.773 -5.277 1 95.69 205 HIS B O 1
ATOM 7447 N N . LEU B 1 206 ? -34.281 15.383 -6.031 1 96.69 206 LEU B N 1
ATOM 7448 C CA . LEU B 1 206 ? -35.344 16.359 -6.156 1 96.69 206 LEU B CA 1
ATOM 7449 C C . LEU B 1 206 ? -35.875 16.406 -7.586 1 96.69 206 LEU B C 1
ATOM 7451 O O . LEU B 1 206 ? -35.188 16.875 -8.492 1 96.69 206 LEU B O 1
ATOM 7455 N N . ALA B 1 207 ? -37.062 15.891 -7.762 1 97.25 207 ALA B N 1
ATOM 7456 C CA . ALA B 1 207 ? -37.719 15.992 -9.055 1 97.25 207 ALA B CA 1
ATOM 7457 C C . ALA B 1 207 ? -38.594 17.25 -9.125 1 97.25 207 ALA B C 1
ATOM 7459 O O . ALA B 1 207 ? -39.438 17.469 -8.266 1 97.25 207 ALA B O 1
ATOM 7460 N N . ILE B 1 208 ? -38.344 18.078 -10.109 1 97.81 208 ILE B N 1
ATOM 7461 C CA . ILE B 1 208 ? -39.062 19.328 -10.305 1 97.81 208 ILE B CA 1
ATOM 7462 C C . ILE B 1 208 ? -39.812 19.297 -11.641 1 97.81 208 ILE B C 1
ATOM 7464 O O . ILE B 1 208 ? -39.188 19.328 -12.703 1 97.81 208 ILE B O 1
ATOM 7468 N N . GLU B 1 209 ? -41.062 19.25 -11.516 1 97.75 209 GLU B N 1
ATOM 7469 C CA . GLU B 1 209 ? -41.906 19.172 -12.711 1 97.75 209 GLU B CA 1
ATOM 7470 C C . GLU B 1 209 ? -42.719 20.453 -12.898 1 97.75 209 GLU B C 1
ATOM 7472 O O . GLU B 1 209 ? -43.875 20.547 -12.43 1 97.75 209 GLU B O 1
ATOM 7477 N N . SER B 1 210 ? -42.281 21.344 -13.648 1 96.75 210 SER B N 1
ATOM 7478 C CA . SER B 1 210 ? -42.906 22.609 -13.977 1 96.75 210 SER B CA 1
ATOM 7479 C C . SER B 1 210 ? -43.406 23.328 -12.727 1 96.75 210 SER B C 1
ATOM 7481 O O . SER B 1 210 ? -44.562 23.734 -12.664 1 96.75 210 SER B O 1
ATOM 7483 N N . ALA B 1 211 ? -42.656 23.406 -11.797 1 98.19 211 ALA B N 1
ATOM 7484 C CA . ALA B 1 211 ? -43 24.062 -10.547 1 98.19 211 ALA B CA 1
ATOM 7485 C C . ALA B 1 211 ? -43.031 25.578 -10.719 1 98.19 211 ALA B C 1
ATOM 7487 O O . ALA B 1 211 ? -42.031 26.172 -11.188 1 98.19 211 ALA B O 1
ATOM 7488 N N . VAL B 1 212 ? -44.062 26.219 -10.289 1 97.81 212 VAL B N 1
ATOM 7489 C CA . VAL B 1 212 ? -44.188 27.672 -10.359 1 97.81 212 VAL B CA 1
ATOM 7490 C C . VAL B 1 212 ? -43.812 28.281 -9.016 1 97.81 212 VAL B C 1
ATOM 7492 O O . VAL B 1 212 ? -44.406 27.938 -7.98 1 97.81 212 VAL B O 1
ATOM 7495 N N . VAL B 1 213 ? -42.844 29.141 -9.031 1 97.75 213 VAL B N 1
ATOM 7496 C CA . VAL B 1 213 ? -42.469 29.828 -7.82 1 97.75 213 VAL B CA 1
ATOM 7497 C C . VAL B 1 213 ? -42.625 31.344 -8.008 1 97.75 213 VAL B C 1
ATOM 7499 O O . VAL B 1 213 ? -42.469 31.844 -9.125 1 97.75 213 VAL B O 1
ATOM 7502 N N . PRO B 1 214 ? -42.938 32.062 -6.953 1 96.5 214 PRO B N 1
ATOM 7503 C CA . PRO B 1 214 ? -43.156 33.5 -7.074 1 96.5 214 PRO B CA 1
ATOM 7504 C C . PRO B 1 214 ? -41.844 34.25 -7.336 1 96.5 214 PRO B C 1
ATOM 7506 O O . PRO B 1 214 ? -40.75 33.688 -7.184 1 96.5 214 PRO B O 1
ATOM 7509 N N . ALA B 1 215 ? -41.969 35.5 -7.656 1 95.56 215 ALA B N 1
ATOM 7510 C CA . ALA B 1 215 ? -40.812 36.344 -8.016 1 95.56 215 ALA B CA 1
ATOM 7511 C C . ALA B 1 215 ? -39.844 36.469 -6.84 1 95.56 215 ALA B C 1
ATOM 7513 O O . ALA B 1 215 ? -38.656 36.562 -7.031 1 95.56 215 ALA B O 1
ATOM 7514 N N . ASP B 1 216 ? -40.375 36.469 -5.684 1 95.12 216 ASP B N 1
ATOM 7515 C CA . ASP B 1 216 ? -39.531 36.688 -4.5 1 95.12 216 ASP B CA 1
ATOM 7516 C C . ASP B 1 216 ? -38.75 35.438 -4.113 1 95.12 216 ASP B C 1
ATOM 7518 O O . ASP B 1 216 ? -37.938 35.5 -3.209 1 95.12 216 ASP B O 1
ATOM 7522 N N . ALA B 1 217 ? -38.969 34.375 -4.836 1 97.38 217 ALA B N 1
ATOM 7523 C CA . ALA B 1 217 ? -38.188 33.156 -4.629 1 97.38 217 ALA B CA 1
ATOM 7524 C C . ALA B 1 217 ? -36.781 33.312 -5.188 1 97.38 217 ALA B C 1
ATOM 7526 O O . ALA B 1 217 ? -35.844 32.594 -4.793 1 97.38 217 ALA B O 1
ATOM 7527 N N . LEU B 1 218 ? -36.594 34.188 -6.148 1 97.75 218 LEU B N 1
ATOM 7528 C CA . LEU B 1 218 ? -35.281 34.438 -6.742 1 97.75 218 LEU B CA 1
ATOM 7529 C C . LEU B 1 218 ? -34.375 35.125 -5.742 1 97.75 218 LEU B C 1
ATOM 7531 O O . LEU B 1 218 ? -34.688 36.188 -5.207 1 97.75 218 LEU B O 1
ATOM 7535 N N . LEU B 1 219 ? -33.219 34.594 -5.547 1 98.38 219 LEU B N 1
ATOM 7536 C CA . LEU B 1 219 ? -32.281 35.125 -4.562 1 98.38 219 LEU B CA 1
ATOM 7537 C C . LEU B 1 219 ? -31.109 35.812 -5.246 1 98.38 219 LEU B C 1
ATOM 7539 O O . LEU B 1 219 ? -30.594 36.812 -4.73 1 98.38 219 LEU B O 1
ATOM 7543 N N . ALA B 1 220 ? -30.594 35.281 -6.328 1 98.12 220 ALA B N 1
ATOM 7544 C CA . ALA B 1 220 ? -29.422 35.844 -7.008 1 98.12 220 ALA B CA 1
ATOM 7545 C C . ALA B 1 220 ? -29.391 35.406 -8.477 1 98.12 220 ALA B C 1
ATOM 7547 O O . ALA B 1 220 ? -29.906 34.344 -8.836 1 98.12 220 ALA B O 1
ATOM 7548 N N . ARG B 1 221 ? -28.672 36.25 -9.305 1 95.12 221 ARG B N 1
ATOM 7549 C CA . ARG B 1 221 ? -28.531 35.938 -10.727 1 95.12 221 ARG B CA 1
ATOM 7550 C C . ARG B 1 221 ? -27.078 36 -11.172 1 95.12 221 ARG B C 1
ATOM 7552 O O . ARG B 1 221 ? -26.703 35.375 -12.148 1 95.12 221 ARG B O 1
ATOM 7559 N N . ASP B 1 222 ? -26.312 36.781 -10.508 1 94.38 222 ASP B N 1
ATOM 7560 C CA . ASP B 1 222 ? -24.938 37 -10.922 1 94.38 222 ASP B CA 1
ATOM 7561 C C . ASP B 1 222 ? -23.969 36.281 -10 1 94.38 222 ASP B C 1
ATOM 7563 O O . ASP B 1 222 ? -24.125 36.281 -8.781 1 94.38 222 ASP B O 1
ATOM 7567 N N . GLY B 1 223 ? -23 35.625 -10.602 1 95.5 223 GLY B N 1
ATOM 7568 C CA . GLY B 1 223 ? -21.953 34.969 -9.828 1 95.5 223 GLY B CA 1
ATOM 7569 C C . GLY B 1 223 ? -22.422 33.781 -9.047 1 95.5 223 GLY B C 1
ATOM 7570 O O . GLY B 1 223 ? -21.766 33.344 -8.094 1 95.5 223 GLY B O 1
ATOM 7571 N N . VAL B 1 224 ? -23.484 33.188 -9.406 1 97.25 224 VAL B N 1
ATOM 7572 C CA . VAL B 1 224 ? -24.141 32.125 -8.641 1 97.25 224 VAL B CA 1
ATOM 7573 C C . VAL B 1 224 ? -23.25 30.875 -8.633 1 97.25 224 VAL B C 1
ATOM 7575 O O . VAL B 1 224 ? -23.016 30.266 -7.582 1 97.25 224 VAL B O 1
ATOM 7578 N N . LEU B 1 225 ? -22.719 30.547 -9.797 1 96.25 225 LEU B N 1
ATOM 7579 C CA . LEU B 1 225 ? -21.906 29.344 -9.906 1 96.25 225 LEU B CA 1
ATOM 7580 C C . LEU B 1 225 ? -20.656 29.453 -9.039 1 96.25 225 LEU B C 1
ATOM 7582 O O . LEU B 1 225 ? -20.297 28.484 -8.344 1 96.25 225 LEU B O 1
ATOM 7586 N N . ASP B 1 226 ? -20.031 30.578 -9.031 1 96.81 226 ASP B N 1
ATOM 7587 C CA . ASP B 1 226 ? -18.828 30.797 -8.211 1 96.81 226 ASP B CA 1
ATOM 7588 C C . ASP B 1 226 ? -19.172 30.703 -6.723 1 96.81 226 ASP B C 1
ATOM 7590 O O . ASP B 1 226 ? -18.406 30.141 -5.941 1 96.81 226 ASP B O 1
ATOM 7594 N N . ALA B 1 227 ? -20.297 31.312 -6.367 1 98.06 227 ALA B N 1
ATOM 7595 C CA . ALA B 1 227 ? -20.719 31.281 -4.969 1 98.06 227 ALA B CA 1
ATOM 7596 C C . ALA B 1 227 ? -21.016 29.859 -4.512 1 98.06 227 ALA B C 1
ATOM 7598 O O . ALA B 1 227 ? -20.672 29.484 -3.389 1 98.06 227 ALA B O 1
ATOM 7599 N N . VAL B 1 228 ? -21.641 29.094 -5.367 1 98.25 228 VAL B N 1
ATOM 7600 C CA . VAL B 1 228 ? -21.938 27.703 -5.051 1 98.25 228 VAL B CA 1
ATOM 7601 C C . VAL B 1 228 ? -20.641 26.922 -4.887 1 98.25 228 VAL B C 1
ATOM 7603 O O . VAL B 1 228 ? -20.484 26.172 -3.922 1 98.25 228 VAL B O 1
ATOM 7606 N N . ASP B 1 229 ? -19.719 27.109 -5.809 1 98.19 229 ASP B N 1
ATOM 7607 C CA . ASP B 1 229 ? -18.438 26.391 -5.742 1 98.19 229 ASP B CA 1
ATOM 7608 C C . ASP B 1 229 ? -17.688 26.75 -4.457 1 98.19 229 ASP B C 1
ATOM 7610 O O . ASP B 1 229 ? -17.047 25.875 -3.854 1 98.19 229 ASP B O 1
ATOM 7614 N N . GLU B 1 230 ? -17.734 27.969 -4.105 1 98.19 230 GLU B N 1
ATOM 7615 C CA . GLU B 1 230 ? -17.078 28.375 -2.871 1 98.19 230 GLU B CA 1
ATOM 7616 C C . GLU B 1 230 ? -17.719 27.719 -1.657 1 98.19 230 GLU B C 1
ATOM 7618 O O . GLU B 1 230 ? -17.016 27.234 -0.766 1 98.19 230 GLU B O 1
ATOM 7623 N N . ALA B 1 231 ? -19.016 27.688 -1.594 1 98.5 231 ALA B N 1
ATOM 7624 C CA . ALA B 1 231 ? -19.734 27.016 -0.505 1 98.5 231 ALA B CA 1
ATOM 7625 C C . ALA B 1 231 ? -19.375 25.531 -0.465 1 98.5 231 ALA B C 1
ATOM 7627 O O . ALA B 1 231 ? -19.203 24.969 0.612 1 98.5 231 ALA B O 1
ATOM 7628 N N . LEU B 1 232 ? -19.281 24.938 -1.642 1 98.62 232 LEU B N 1
ATOM 7629 C CA . LEU B 1 232 ? -18.953 23.516 -1.73 1 98.62 232 LEU B CA 1
ATOM 7630 C C . LEU B 1 232 ? -17.547 23.25 -1.207 1 98.62 232 LEU B C 1
ATOM 7632 O O . LEU B 1 232 ? -17.312 22.281 -0.481 1 98.62 232 LEU B O 1
ATOM 7636 N N . ASP B 1 233 ? -16.594 24.047 -1.595 1 98.62 233 ASP B N 1
ATOM 7637 C CA . ASP B 1 233 ? -15.227 23.859 -1.136 1 98.62 233 ASP B CA 1
ATOM 7638 C C . ASP B 1 233 ? -15.133 24 0.382 1 98.62 233 ASP B C 1
ATOM 7640 O O . ASP B 1 233 ? -14.43 23.234 1.039 1 98.62 233 ASP B O 1
ATOM 7644 N N . LEU B 1 234 ? -15.852 24.969 0.92 1 98.5 234 LEU B N 1
ATOM 7645 C CA . LEU B 1 234 ? -15.891 25.109 2.371 1 98.5 234 LEU B CA 1
ATOM 7646 C C . LEU B 1 234 ? -16.562 23.922 3.023 1 98.5 234 LEU B C 1
ATOM 7648 O O . LEU B 1 234 ? -16.125 23.438 4.074 1 98.5 234 LEU B O 1
ATOM 7652 N N . GLY B 1 235 ? -17.641 23.438 2.395 1 98.69 235 GLY B N 1
ATOM 7653 C CA . GLY B 1 235 ? -18.297 22.219 2.857 1 98.69 235 GLY B CA 1
ATOM 7654 C C . GLY B 1 235 ? -17.359 21.031 2.879 1 98.69 235 GLY B C 1
ATOM 7655 O O . GLY B 1 235 ? -17.391 20.234 3.818 1 98.69 235 GLY B O 1
ATOM 7656 N N . ARG B 1 236 ? -16.547 20.922 1.846 1 98.81 236 ARG B N 1
ATOM 7657 C CA . ARG B 1 236 ? -15.594 19.828 1.736 1 98.81 236 ARG B CA 1
ATOM 7658 C C . ARG B 1 236 ? -14.539 19.906 2.838 1 98.81 236 ARG B C 1
ATOM 7660 O O . ARG B 1 236 ? -14.148 18.891 3.408 1 98.81 236 ARG B O 1
ATOM 7667 N N . LEU B 1 237 ? -14.055 21.078 3.154 1 98.81 237 LEU B N 1
ATOM 7668 C CA . LEU B 1 237 ? -13.109 21.266 4.25 1 98.81 237 LEU B CA 1
ATOM 7669 C C . LEU B 1 237 ? -13.742 20.906 5.586 1 98.81 237 LEU B C 1
ATOM 7671 O O . LEU B 1 237 ? -13.125 20.219 6.41 1 98.81 237 LEU B O 1
ATOM 7675 N N . MET B 1 238 ? -14.992 21.312 5.797 1 98.81 238 MET B N 1
ATOM 7676 C CA . MET B 1 238 ? -15.688 21.016 7.043 1 98.81 238 MET B CA 1
ATOM 7677 C C . MET B 1 238 ? -16 19.516 7.141 1 98.81 238 MET B C 1
ATOM 7679 O O . MET B 1 238 ? -15.922 18.938 8.227 1 98.81 238 MET B O 1
ATOM 7683 N N . GLN B 1 239 ? -16.359 18.938 6.008 1 98.75 239 GLN B N 1
ATOM 7684 C CA . GLN B 1 239 ? -16.578 17.5 6 1 98.75 239 GLN B CA 1
ATOM 7685 C C . GLN B 1 239 ? -15.281 16.75 6.312 1 98.75 239 GLN B C 1
ATOM 7687 O O . GLN B 1 239 ? -15.305 15.695 6.949 1 98.75 239 GLN B O 1
ATOM 7692 N N . SER B 1 240 ? -14.164 17.234 5.836 1 98.88 240 SER B N 1
ATOM 7693 C CA . SER B 1 240 ? -12.867 16.656 6.176 1 98.88 240 SER B CA 1
ATOM 7694 C C . SER B 1 240 ? -12.633 16.672 7.684 1 98.88 240 SER B C 1
ATOM 7696 O O . SER B 1 240 ? -12.109 15.711 8.242 1 98.88 240 SER B O 1
ATOM 7698 N N . ALA B 1 241 ? -13.031 17.766 8.344 1 98.88 241 ALA B N 1
ATOM 7699 C CA . ALA B 1 241 ? -12.938 17.828 9.797 1 98.88 241 ALA B CA 1
ATOM 7700 C C . ALA B 1 241 ? -13.789 16.75 10.453 1 98.88 241 ALA B C 1
ATOM 7702 O O . ALA B 1 241 ? -13.344 16.078 11.391 1 98.88 241 ALA B O 1
ATOM 7703 N N . GLU B 1 242 ? -14.992 16.609 9.969 1 98.81 242 GLU B N 1
ATOM 7704 C CA . GLU B 1 242 ? -15.891 15.578 10.484 1 98.81 242 GLU B CA 1
ATOM 7705 C C . GLU B 1 242 ? -15.289 14.188 10.312 1 98.81 242 GLU B C 1
ATOM 7707 O O . GLU B 1 242 ? -15.344 13.367 11.227 1 98.81 242 GLU B O 1
ATOM 7712 N N . LEU B 1 243 ? -14.703 13.93 9.156 1 98.88 243 LEU B N 1
ATOM 7713 C CA . LEU B 1 243 ? -14.055 12.656 8.867 1 98.88 243 LEU B CA 1
ATOM 7714 C C . LEU B 1 243 ? -12.883 12.406 9.82 1 98.88 243 LEU B C 1
ATOM 7716 O O . LEU B 1 243 ? -12.68 11.281 10.273 1 98.88 243 LEU B O 1
ATOM 7720 N N . VAL B 1 244 ? -12.102 13.43 10.086 1 98.81 244 VAL B N 1
ATOM 7721 C CA . VAL B 1 244 ? -10.992 13.32 11.031 1 98.81 244 VAL B CA 1
ATOM 7722 C C . VAL B 1 244 ? -11.531 12.922 12.406 1 98.81 244 VAL B C 1
ATOM 7724 O O . VAL B 1 244 ? -10.953 12.055 13.07 1 98.81 244 VAL B O 1
ATOM 7727 N N . GLY B 1 245 ? -12.641 13.539 12.812 1 98.81 245 GLY B N 1
ATOM 7728 C CA . GLY B 1 245 ? -13.258 13.18 14.078 1 98.81 245 GLY B CA 1
ATOM 7729 C C . GLY B 1 245 ? -13.703 11.727 14.133 1 98.81 245 GLY B C 1
ATOM 7730 O O . GLY B 1 245 ? -13.445 11.031 15.125 1 98.81 245 GLY B O 1
ATOM 7731 N N . VAL B 1 246 ? -14.344 11.266 13.055 1 98.81 246 VAL B N 1
ATOM 7732 C CA . VAL B 1 246 ? -14.789 9.883 12.938 1 98.81 246 VAL B CA 1
ATOM 7733 C C . VAL B 1 246 ? -13.594 8.945 13.078 1 98.81 246 VAL B C 1
ATOM 7735 O O . VAL B 1 246 ? -13.641 7.988 13.867 1 98.81 246 VAL B O 1
ATOM 7738 N N . ALA B 1 247 ? -12.57 9.25 12.398 1 98.81 247 ALA B N 1
ATOM 7739 C CA . ALA B 1 247 ? -11.375 8.398 12.367 1 98.81 247 ALA B CA 1
ATOM 7740 C C . ALA B 1 247 ? -10.688 8.367 13.727 1 98.81 247 ALA B C 1
ATOM 7742 O O . ALA B 1 247 ? -10.305 7.297 14.203 1 98.81 247 ALA B O 1
ATOM 7743 N N . ARG B 1 248 ? -10.523 9.531 14.375 1 98.25 248 ARG B N 1
ATOM 7744 C CA . ARG B 1 248 ? -9.859 9.609 15.672 1 98.25 248 ARG B CA 1
ATOM 7745 C C . ARG B 1 248 ? -10.609 8.805 16.734 1 98.25 248 ARG B C 1
ATOM 7747 O O . ARG B 1 248 ? -10 8.086 17.516 1 98.25 248 ARG B O 1
ATOM 7754 N N . GLN B 1 249 ? -11.891 8.898 16.719 1 98.5 249 GLN B N 1
ATOM 7755 C CA . GLN B 1 249 ? -12.68 8.234 17.75 1 98.5 249 GLN B CA 1
ATOM 7756 C C . GLN B 1 249 ? -12.664 6.723 17.562 1 98.5 249 GLN B C 1
ATOM 7758 O O . GLN B 1 249 ? -12.516 5.977 18.531 1 98.5 249 GLN B O 1
ATOM 7763 N N . VAL B 1 250 ? -12.852 6.305 16.328 1 98.62 250 VAL B N 1
ATOM 7764 C CA . VAL B 1 250 ? -12.938 4.863 16.109 1 98.62 250 VAL B CA 1
ATOM 7765 C C . VAL B 1 250 ? -11.594 4.215 16.422 1 98.62 250 VAL B C 1
ATOM 7767 O O . VAL B 1 250 ? -11.547 3.088 16.922 1 98.62 250 VAL B O 1
ATOM 7770 N N . LEU B 1 251 ? -10.477 4.848 16.172 1 98.44 251 LEU B N 1
ATOM 7771 C CA . LEU B 1 251 ? -9.164 4.328 16.547 1 98.44 251 LEU B CA 1
ATOM 7772 C C . LEU B 1 251 ? -8.984 4.328 18.062 1 98.44 251 LEU B C 1
ATOM 7774 O O . LEU B 1 251 ? -8.422 3.389 18.625 1 98.44 251 LEU B O 1
ATOM 7778 N N . ALA B 1 252 ? -9.438 5.43 18.719 1 98.06 252 ALA B N 1
ATOM 7779 C CA . ALA B 1 252 ? -9.375 5.465 20.172 1 98.06 252 ALA B CA 1
ATOM 7780 C C . ALA B 1 252 ? -10.148 4.305 20.781 1 98.06 252 ALA B C 1
ATOM 7782 O O . ALA B 1 252 ? -9.68 3.67 21.734 1 98.06 252 ALA B O 1
ATOM 7783 N N . ASP B 1 253 ? -11.336 4.047 20.266 1 98.12 253 ASP B N 1
ATOM 7784 C CA . ASP B 1 253 ? -12.133 2.914 20.719 1 98.12 253 ASP B CA 1
ATOM 7785 C C . ASP B 1 253 ? -11.398 1.597 20.5 1 98.12 253 ASP B C 1
ATOM 7787 O O . ASP B 1 253 ? -11.477 0.688 21.328 1 98.12 253 ASP B O 1
ATOM 7791 N N . SER B 1 254 ? -10.75 1.479 19.438 1 98.44 254 SER B N 1
ATOM 7792 C CA . SER B 1 254 ? -10.008 0.264 19.125 1 98.44 254 SER B CA 1
ATOM 7793 C C . SER B 1 254 ? -8.82 0.079 20.062 1 98.44 254 SER B C 1
ATOM 7795 O O . SER B 1 254 ? -8.523 -1.042 20.484 1 98.44 254 SER B O 1
ATOM 7797 N N . VAL B 1 255 ? -8.109 1.185 20.359 1 98.19 255 VAL B N 1
ATOM 7798 C CA . VAL B 1 255 ? -7.02 1.115 21.328 1 98.19 255 VAL B CA 1
ATOM 7799 C C . VAL B 1 255 ? -7.547 0.601 22.672 1 98.19 255 VAL B C 1
ATOM 7801 O O . VAL B 1 255 ? -6.953 -0.294 23.266 1 98.19 255 VAL B O 1
ATOM 7804 N N . ALA B 1 256 ? -8.656 1.169 23.125 1 97.94 256 ALA B N 1
ATOM 7805 C CA . ALA B 1 256 ? -9.273 0.727 24.375 1 97.94 256 ALA B CA 1
ATOM 7806 C C . ALA B 1 256 ? -9.633 -0.756 24.312 1 97.94 256 ALA B C 1
ATOM 7808 O O . ALA B 1 256 ? -9.383 -1.498 25.266 1 97.94 256 ALA B O 1
ATOM 7809 N N . TYR B 1 257 ? -10.188 -1.165 23.219 1 97.62 257 TYR B N 1
ATOM 7810 C CA . TYR B 1 257 ? -10.586 -2.555 23.031 1 97.62 257 TYR B CA 1
ATOM 7811 C C . TYR B 1 257 ? -9.367 -3.477 23.062 1 97.62 257 TYR B C 1
ATOM 7813 O O . TYR B 1 257 ? -9.391 -4.52 23.719 1 97.62 257 TYR B O 1
ATOM 7821 N N . LEU B 1 258 ? -8.328 -3.166 22.375 1 97.81 258 LEU B N 1
ATOM 7822 C CA . LEU B 1 258 ? -7.133 -3.996 22.297 1 97.81 258 LEU B CA 1
ATOM 7823 C C . LEU B 1 258 ? -6.469 -4.129 23.656 1 97.81 258 LEU B C 1
ATOM 7825 O O . LEU B 1 258 ? -5.828 -5.141 23.938 1 97.81 258 LEU B O 1
ATOM 7829 N N . ASN B 1 259 ? -6.57 -3.086 24.469 1 97.81 259 ASN B N 1
ATOM 7830 C CA . ASN B 1 259 ? -5.98 -3.117 25.797 1 97.81 259 ASN B CA 1
ATOM 7831 C C . ASN B 1 259 ? -6.75 -4.055 26.734 1 97.81 259 ASN B C 1
ATOM 7833 O O . ASN B 1 259 ? -6.223 -4.484 27.75 1 97.81 259 ASN B O 1
ATOM 7837 N N . THR B 1 260 ? -7.961 -4.402 26.375 1 95.75 260 THR B N 1
ATOM 7838 C CA . THR B 1 260 ? -8.805 -5.188 27.266 1 95.75 260 THR B CA 1
ATOM 7839 C C . THR B 1 260 ? -8.977 -6.609 26.75 1 95.75 260 THR B C 1
ATOM 7841 O O . THR B 1 260 ? -8.945 -7.57 27.516 1 95.75 260 THR B O 1
ATOM 7844 N N . ARG B 1 261 ? -9.164 -6.742 25.438 1 94.75 261 ARG B N 1
ATOM 7845 C CA . ARG B 1 261 ? -9.383 -8.047 24.828 1 94.75 261 ARG B CA 1
ATOM 7846 C C . ARG B 1 261 ? -8.125 -8.906 24.906 1 94.75 261 ARG B C 1
ATOM 7848 O O . ARG B 1 261 ? -7.027 -8.43 24.594 1 94.75 261 ARG B O 1
ATOM 7855 N N . GLN B 1 262 ? -8.344 -10.188 25.328 1 93.75 262 GLN B N 1
ATOM 7856 C CA . GLN B 1 262 ? -7.195 -11.07 25.484 1 93.75 262 GLN B CA 1
ATOM 7857 C C . GLN B 1 262 ? -7.297 -12.281 24.562 1 93.75 262 GLN B C 1
ATOM 7859 O O . GLN B 1 262 ? -8.383 -12.828 24.359 1 93.75 262 GLN B O 1
ATOM 7864 N N . GLN B 1 263 ? -6.305 -12.633 23.891 1 91.31 263 GLN B N 1
ATOM 7865 C CA . GLN B 1 263 ? -6.062 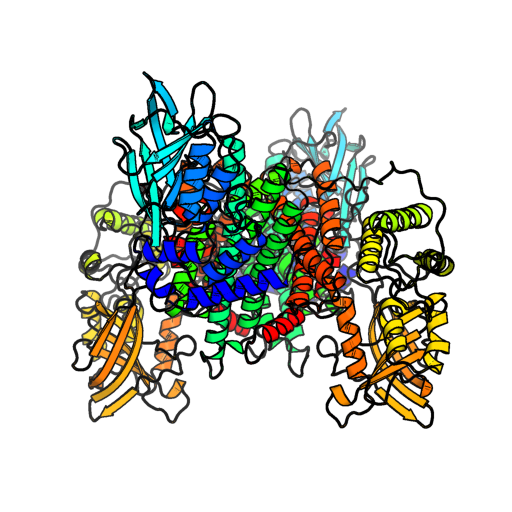-13.883 23.172 1 91.31 263 GLN B CA 1
ATOM 7866 C C . GLN B 1 263 ? -4.66 -14.414 23.453 1 91.31 263 GLN B C 1
ATOM 7868 O O . GLN B 1 263 ? -3.725 -13.641 23.656 1 91.31 263 GLN B O 1
ATOM 7873 N N . PHE B 1 264 ? -4.535 -15.797 23.531 1 91.94 264 PHE B N 1
ATOM 7874 C CA . PHE B 1 264 ? -3.271 -16.469 23.797 1 91.94 264 PHE B CA 1
ATOM 7875 C C . PHE B 1 264 ? -2.672 -16.016 25.109 1 91.94 264 PHE B C 1
ATOM 7877 O O . PHE B 1 264 ? -1.458 -15.836 25.219 1 91.94 264 PHE B O 1
ATOM 7884 N N . GLY B 1 265 ? -3.461 -15.625 26 1 90.94 265 GLY B N 1
ATOM 7885 C CA . GLY B 1 265 ? -3.072 -15.352 27.375 1 90.94 265 GLY B CA 1
ATOM 7886 C C . GLY B 1 265 ? -2.564 -13.938 27.578 1 90.94 265 GLY B C 1
ATOM 7887 O O . GLY B 1 265 ? -2.033 -13.617 28.656 1 90.94 265 GLY B O 1
ATOM 7888 N N . ARG B 1 266 ? -2.721 -13.062 26.562 1 93.62 266 ARG B N 1
ATOM 7889 C CA . ARG B 1 266 ? -2.248 -11.688 26.703 1 93.62 266 ARG B CA 1
ATOM 7890 C C . ARG B 1 266 ? -3.168 -10.719 25.969 1 93.62 266 ARG B C 1
ATOM 7892 O O . ARG B 1 266 ? -3.904 -11.117 25.062 1 93.62 266 ARG B O 1
ATOM 7899 N N . PRO B 1 267 ? -3.104 -9.43 26.344 1 96.06 267 PRO B N 1
ATOM 7900 C CA . PRO B 1 267 ? -3.922 -8.445 25.641 1 96.06 267 PRO B CA 1
ATOM 7901 C C . PRO B 1 267 ? -3.521 -8.297 24.172 1 96.06 267 PRO B C 1
ATOM 7903 O O . PRO B 1 267 ? -2.332 -8.344 23.844 1 96.06 267 PRO B O 1
ATOM 7906 N N . LEU B 1 268 ? -4.527 -8.062 23.344 1 96.56 268 LEU B N 1
ATOM 7907 C CA . LEU B 1 268 ? -4.254 -7.887 21.922 1 96.56 268 LEU B CA 1
ATOM 7908 C C . LEU B 1 268 ? -3.279 -6.734 21.703 1 96.56 268 LEU B C 1
ATOM 7910 O O . LEU B 1 268 ? -2.482 -6.766 20.766 1 96.56 268 LEU B O 1
ATOM 7914 N N . ALA B 1 269 ? -3.281 -5.727 22.578 1 97.44 269 ALA B N 1
ATOM 7915 C CA . ALA B 1 269 ? -2.457 -4.523 22.453 1 97.44 269 ALA B CA 1
ATOM 7916 C C . ALA B 1 269 ? -0.972 -4.871 22.5 1 97.44 269 ALA B C 1
ATOM 7918 O O . ALA B 1 269 ? -0.128 -4.078 22.078 1 97.44 269 ALA B O 1
ATOM 7919 N N . SER B 1 270 ? -0.625 -6.016 23.047 1 96.38 270 SER B N 1
ATOM 7920 C CA . SER B 1 270 ? 0.775 -6.387 23.219 1 96.38 270 SER B CA 1
ATOM 7921 C C . SER B 1 270 ? 1.361 -6.957 21.938 1 96.38 270 SER B C 1
ATOM 7923 O O . SER B 1 270 ? 2.578 -7.117 21.812 1 96.38 270 SER B O 1
ATOM 7925 N N . PHE B 1 271 ? 0.559 -7.312 20.953 1 96.19 271 PHE B N 1
ATOM 7926 C CA . PHE B 1 271 ? 1.032 -7.863 19.688 1 96.19 271 PHE B CA 1
ATOM 7927 C C . PHE B 1 271 ? 1.544 -6.754 18.766 1 96.19 271 PHE B C 1
ATOM 7929 O O . PHE B 1 271 ? 0.771 -5.906 18.312 1 96.19 271 PHE B O 1
ATOM 7936 N N . GLN B 1 272 ? 2.822 -6.852 18.438 1 96.38 272 GLN B N 1
ATOM 7937 C CA . GLN B 1 272 ? 3.527 -5.762 17.766 1 96.38 272 GLN B CA 1
ATOM 7938 C C . GLN B 1 272 ? 2.961 -5.516 16.375 1 96.38 272 GLN B C 1
ATOM 7940 O O . GLN B 1 272 ? 2.92 -4.379 15.906 1 96.38 272 GLN B O 1
ATOM 7945 N N . ALA B 1 273 ? 2.539 -6.586 15.688 1 96.5 273 ALA B N 1
ATOM 7946 C CA . ALA B 1 273 ? 1.953 -6.43 14.359 1 96.5 273 ALA B CA 1
ATOM 7947 C C . ALA B 1 273 ? 0.722 -5.527 14.406 1 96.5 273 ALA B C 1
ATOM 7949 O O . ALA B 1 273 ? 0.517 -4.699 13.516 1 96.5 273 ALA B O 1
ATOM 7950 N N . LEU B 1 274 ? -0.099 -5.711 15.422 1 97.69 274 LEU B N 1
ATOM 7951 C CA . LEU B 1 274 ? -1.296 -4.887 15.57 1 97.69 274 LEU B CA 1
ATOM 7952 C C . LEU B 1 274 ? -0.931 -3.461 15.961 1 97.69 274 LEU B C 1
ATOM 7954 O O . LEU B 1 274 ? -1.557 -2.506 15.5 1 97.69 274 LEU B O 1
ATOM 7958 N N . GLN B 1 275 ? 0.111 -3.328 16.844 1 97.94 275 GLN B N 1
ATOM 7959 C CA . GLN B 1 275 ? 0.591 -2.006 17.234 1 97.94 275 GLN B CA 1
ATOM 7960 C C . GLN B 1 275 ? 0.981 -1.181 16 1 97.94 275 GLN B C 1
ATOM 7962 O O . GLN B 1 275 ? 0.546 -0.037 15.859 1 97.94 275 GLN B O 1
ATOM 7967 N N . HIS B 1 276 ? 1.747 -1.771 15.141 1 98 276 HIS B N 1
ATOM 7968 C CA . HIS B 1 276 ? 2.246 -1.059 13.977 1 98 276 HIS B CA 1
ATOM 7969 C C . HIS B 1 276 ? 1.111 -0.698 13.023 1 98 276 HIS B C 1
ATOM 7971 O O . HIS B 1 276 ? 1.13 0.368 12.398 1 98 276 HIS B O 1
ATOM 7977 N N . ARG B 1 277 ? 0.141 -1.553 12.883 1 97.62 277 ARG B N 1
ATOM 7978 C CA . ARG B 1 277 ? -0.996 -1.247 12.016 1 97.62 277 ARG B CA 1
ATOM 7979 C C . ARG B 1 277 ? -1.785 -0.058 12.555 1 97.62 277 ARG B C 1
ATOM 7981 O O . ARG B 1 277 ? -2.238 0.792 11.781 1 97.62 277 ARG B O 1
ATOM 7988 N N . LEU B 1 278 ? -1.965 -0.033 13.859 1 98.06 278 LEU B N 1
ATOM 7989 C CA . LEU B 1 278 ? -2.668 1.086 14.477 1 98.06 278 LEU B CA 1
ATOM 7990 C C . LEU B 1 278 ? -1.89 2.385 14.297 1 98.06 278 LEU B C 1
ATOM 7992 O O . LEU B 1 278 ? -2.48 3.436 14.039 1 98.06 278 LEU B O 1
ATOM 7996 N N . VAL B 1 279 ? -0.583 2.318 14.422 1 98.06 279 VAL B N 1
ATOM 7997 C CA . VAL B 1 279 ? 0.261 3.494 14.242 1 98.06 279 VAL B CA 1
ATOM 7998 C C . VAL B 1 279 ? 0.144 3.998 12.805 1 98.06 279 VAL B C 1
ATOM 8000 O O . VAL B 1 279 ? 0.037 5.203 12.57 1 98.06 279 VAL B O 1
ATOM 8003 N N . ASP B 1 280 ? 0.139 3.104 11.867 1 98.12 280 ASP B N 1
ATOM 8004 C CA . ASP B 1 280 ? 0.027 3.492 10.469 1 98.12 280 ASP B CA 1
ATOM 8005 C C . ASP B 1 280 ? -1.314 4.168 10.188 1 98.12 280 ASP B C 1
ATOM 8007 O O . ASP B 1 280 ? -1.382 5.137 9.43 1 98.12 280 ASP B O 1
ATOM 8011 N N . ALA B 1 281 ? -2.365 3.648 10.758 1 98.19 281 ALA B N 1
ATOM 8012 C CA . ALA B 1 281 ? -3.674 4.277 10.594 1 98.19 281 ALA B CA 1
ATOM 8013 C C . ALA B 1 281 ? -3.705 5.656 11.25 1 98.19 281 ALA B C 1
ATOM 8015 O O . ALA B 1 281 ? -4.242 6.609 10.688 1 98.19 281 ALA B O 1
ATOM 8016 N N . ALA B 1 282 ? -3.137 5.707 12.43 1 98.06 282 ALA B N 1
ATOM 8017 C CA . ALA B 1 282 ? -3.074 6.984 13.141 1 98.06 282 ALA B CA 1
ATOM 8018 C C . ALA B 1 282 ? -2.285 8.016 12.336 1 98.06 282 ALA B C 1
ATOM 8020 O O . ALA B 1 282 ? -2.621 9.203 12.344 1 98.06 282 ALA B O 1
ATOM 8021 N N . MET B 1 283 ? -1.267 7.578 11.711 1 97.81 283 MET B N 1
ATOM 8022 C CA . MET B 1 283 ? -0.463 8.461 10.867 1 97.81 283 MET B CA 1
ATOM 8023 C C . MET B 1 283 ? -1.307 9.07 9.758 1 97.81 283 MET B C 1
ATOM 8025 O O . MET B 1 283 ? -1.224 10.273 9.492 1 97.81 283 MET B O 1
ATOM 8029 N N . GLN B 1 284 ? -2.154 8.289 9.109 1 98.25 284 GLN B N 1
ATOM 8030 C CA . GLN B 1 284 ? -3.023 8.797 8.055 1 98.25 284 GLN B CA 1
ATOM 8031 C C . GLN B 1 284 ? -3.984 9.852 8.594 1 98.25 284 GLN B C 1
ATOM 8033 O O . GLN B 1 284 ? -4.27 10.844 7.922 1 98.25 284 GLN B O 1
ATOM 8038 N N . VAL B 1 285 ? -4.445 9.617 9.758 1 98.38 285 VAL B N 1
ATOM 8039 C CA . VAL B 1 285 ? -5.391 10.539 10.367 1 98.38 285 VAL B CA 1
ATOM 8040 C C . VAL B 1 285 ? -4.688 11.859 10.695 1 98.38 285 VAL B C 1
ATOM 8042 O O . VAL B 1 285 ? -5.234 12.938 10.461 1 98.38 285 VAL B O 1
ATOM 8045 N N . GLU B 1 286 ? -3.477 11.758 11.195 1 97.44 286 GLU B N 1
ATOM 8046 C CA . GLU B 1 286 ? -2.717 12.961 11.516 1 97.44 286 GLU B CA 1
ATOM 8047 C C . GLU B 1 286 ? -2.359 13.742 10.25 1 97.44 286 GLU B C 1
ATOM 8049 O O . GLU B 1 286 ? -2.367 14.969 10.258 1 97.44 286 GLU B O 1
ATOM 8054 N N . LEU B 1 287 ? -2.033 13.047 9.242 1 97.75 287 LEU B N 1
ATOM 8055 C CA . LEU B 1 287 ? -1.782 13.711 7.965 1 97.75 287 LEU B CA 1
ATOM 8056 C C . LEU B 1 287 ? -3.023 14.461 7.488 1 97.75 287 LEU B C 1
ATOM 8058 O O . LEU B 1 287 ? -2.926 15.602 7.031 1 97.75 287 LEU B O 1
ATOM 8062 N N . ALA B 1 288 ? -4.168 13.828 7.57 1 98.5 288 ALA B N 1
ATOM 8063 C CA . ALA B 1 288 ? -5.422 14.461 7.172 1 98.5 288 ALA B CA 1
ATOM 8064 C C . ALA B 1 288 ? -5.703 15.703 8.016 1 98.5 288 ALA B C 1
ATOM 8066 O O . ALA B 1 288 ? -6.062 16.75 7.488 1 98.5 288 ALA B O 1
ATOM 8067 N N . ALA B 1 289 ? -5.527 15.562 9.328 1 97.94 289 ALA B N 1
ATOM 8068 C CA . ALA B 1 289 ? -5.793 16.656 10.258 1 97.94 289 ALA B CA 1
ATOM 8069 C C . ALA B 1 289 ? -4.883 17.844 9.969 1 97.94 289 ALA B C 1
ATOM 8071 O O . ALA B 1 289 ? -5.34 19 9.922 1 97.94 289 ALA B O 1
ATOM 8072 N N . ASN B 1 290 ? -3.631 17.594 9.781 1 96.06 290 ASN B N 1
ATOM 8073 C CA . ASN B 1 290 ? -2.678 18.672 9.539 1 96.06 290 ASN B CA 1
ATOM 8074 C C . ASN B 1 290 ? -2.859 19.281 8.148 1 96.06 290 ASN B C 1
ATOM 8076 O O . ASN B 1 290 ? -2.645 20.469 7.965 1 96.06 290 ASN B O 1
ATOM 8080 N N . SER B 1 291 ? -3.225 18.453 7.176 1 97.38 291 SER B N 1
ATOM 8081 C CA . SER B 1 291 ? -3.559 18.984 5.855 1 97.38 291 SER B CA 1
ATOM 8082 C C . SER B 1 291 ? -4.734 19.953 5.934 1 97.38 291 SER B C 1
ATOM 8084 O O . SER B 1 291 ? -4.73 21 5.273 1 97.38 291 SER B O 1
ATOM 8086 N N . LEU B 1 292 ? -5.723 19.578 6.664 1 98.19 292 LEU B N 1
ATOM 8087 C CA . LEU B 1 292 ? -6.887 20.438 6.855 1 98.19 292 LEU B CA 1
ATOM 8088 C C . LEU B 1 292 ? -6.496 21.734 7.535 1 98.19 292 LEU B C 1
ATOM 8090 O O . LEU B 1 292 ? -6.887 22.812 7.086 1 98.19 292 LEU B O 1
ATOM 8094 N N . LEU B 1 293 ? -5.73 21.672 8.609 1 95.81 293 LEU B N 1
ATOM 8095 C CA . LEU B 1 293 ? -5.316 22.859 9.344 1 95.81 293 LEU B CA 1
ATOM 8096 C C . LEU B 1 293 ? -4.488 23.781 8.461 1 95.81 293 LEU B C 1
ATOM 8098 O O . LEU B 1 293 ? -4.691 25 8.461 1 95.81 293 LEU B O 1
ATOM 8102 N N . ASP B 1 294 ? -3.592 23.203 7.723 1 94.75 294 ASP B N 1
ATOM 8103 C CA . ASP B 1 294 ? -2.795 23.984 6.785 1 94.75 294 ASP B CA 1
ATOM 8104 C C . ASP B 1 294 ? -3.682 24.672 5.742 1 94.75 294 ASP B C 1
ATOM 8106 O O . ASP B 1 294 ? -3.453 25.828 5.387 1 94.75 294 ASP B O 1
ATOM 8110 N N . ALA B 1 295 ? -4.633 23.969 5.234 1 96.88 295 ALA B N 1
ATOM 8111 C CA . ALA B 1 295 ? -5.551 24.516 4.242 1 96.88 295 ALA B CA 1
ATOM 8112 C C . ALA B 1 295 ? -6.328 25.688 4.805 1 96.88 295 ALA B C 1
ATOM 8114 O O . ALA B 1 295 ? -6.441 26.734 4.152 1 96.88 295 ALA B O 1
ATOM 8115 N N . LEU B 1 296 ? -6.836 25.547 6.004 1 96.25 296 LEU B N 1
ATOM 8116 C CA . LEU B 1 296 ? -7.633 26.594 6.629 1 96.25 296 LEU B CA 1
ATOM 8117 C C . LEU B 1 296 ? -6.785 27.828 6.906 1 96.25 296 LEU B C 1
ATOM 8119 O O . LEU B 1 296 ? -7.23 28.953 6.672 1 96.25 296 LEU B O 1
ATOM 8123 N N . ASP B 1 297 ? -5.59 27.641 7.352 1 92.19 297 ASP B N 1
ATOM 8124 C CA . ASP B 1 297 ? -4.691 28.75 7.621 1 92.19 297 ASP B CA 1
ATOM 8125 C C . ASP B 1 297 ? -4.309 29.484 6.328 1 92.19 297 ASP B C 1
ATOM 8127 O O . ASP B 1 297 ? -4.262 30.703 6.289 1 92.19 297 ASP B O 1
ATOM 8131 N N . THR B 1 298 ? -4.051 28.703 5.312 1 93.06 298 THR B N 1
ATOM 8132 C CA . THR B 1 298 ? -3.676 29.281 4.023 1 93.06 298 THR B CA 1
ATOM 8133 C C . THR B 1 298 ? -4.832 30.078 3.422 1 93.06 298 THR B C 1
ATOM 8135 O O . THR B 1 298 ? -4.633 31.156 2.871 1 93.06 298 THR B O 1
ATOM 8138 N N . LEU B 1 299 ? -5.961 29.531 3.523 1 94.38 299 LEU B N 1
ATOM 8139 C CA . LEU B 1 299 ? -7.141 30.203 3.002 1 94.38 299 LEU B CA 1
ATOM 8140 C C . LEU B 1 299 ? -7.398 31.516 3.754 1 94.38 299 LEU B C 1
ATOM 8142 O O . LEU B 1 299 ? -7.844 32.5 3.162 1 94.38 299 LEU B O 1
ATOM 8146 N N . ALA B 1 300 ? -7.203 31.516 5.027 1 92.38 300 ALA B N 1
ATOM 8147 C CA . ALA B 1 300 ? -7.375 32.719 5.82 1 92.38 300 ALA B CA 1
ATOM 8148 C C . ALA B 1 300 ? -6.387 33.812 5.387 1 92.38 300 ALA B C 1
ATOM 8150 O O . ALA B 1 300 ? -6.711 35 5.414 1 92.38 300 ALA B O 1
ATOM 8151 N N . ALA B 1 301 ? -5.25 33.406 4.953 1 89.62 301 ALA B N 1
ATOM 8152 C CA . ALA B 1 301 ? -4.211 34.344 4.527 1 89.62 301 ALA B CA 1
ATOM 8153 C C . ALA B 1 301 ? -4.477 34.844 3.115 1 89.62 301 ALA B C 1
ATOM 8155 O O . ALA B 1 301 ? -4.082 35.969 2.768 1 89.62 301 ALA B O 1
ATOM 8156 N N . GLN B 1 302 ? -5.137 34.031 2.297 1 93 302 GLN B N 1
ATOM 8157 C CA . GLN B 1 302 ? -5.445 34.375 0.915 1 93 302 GLN B CA 1
ATOM 8158 C C . GLN B 1 302 ? -6.898 34.062 0.576 1 93 302 GLN B C 1
ATOM 8160 O O . GLN B 1 302 ? -7.164 33.25 -0.312 1 93 302 GLN B O 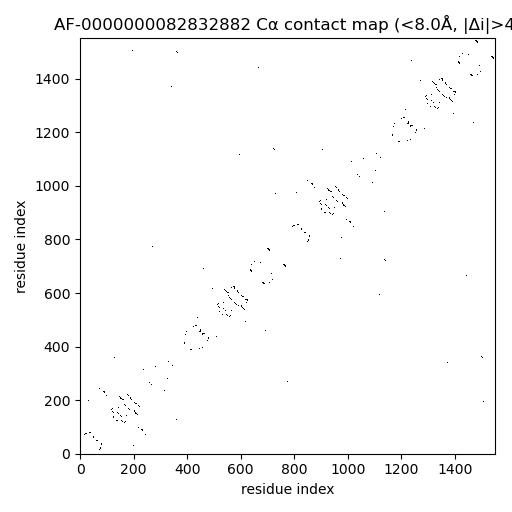1
ATOM 8165 N N . PRO B 1 303 ? -7.797 34.781 1.097 1 90.88 303 PRO B N 1
ATOM 8166 C CA . PRO B 1 303 ? -9.211 34.406 1.019 1 90.88 303 PRO B CA 1
ATOM 8167 C C . PRO B 1 303 ? -9.789 34.594 -0.382 1 90.88 303 PRO B C 1
ATOM 8169 O O . PRO B 1 303 ? -10.797 33.969 -0.722 1 90.88 303 PRO B O 1
ATOM 8172 N N . ASP B 1 304 ? -9.18 35.375 -1.332 1 92.88 304 ASP B N 1
ATOM 8173 C CA . ASP B 1 304 ? -9.812 35.719 -2.6 1 92.88 304 ASP B CA 1
ATOM 8174 C C . ASP B 1 304 ? -9.266 34.875 -3.742 1 92.88 304 ASP B C 1
ATOM 8176 O O . ASP B 1 304 ? -9.711 35 -4.883 1 92.88 304 ASP B O 1
ATOM 8180 N N . ASP B 1 305 ? -8.414 33.969 -3.49 1 95.31 305 ASP B N 1
ATOM 8181 C CA . ASP B 1 305 ? -7.832 33.125 -4.516 1 95.31 305 ASP B CA 1
ATOM 8182 C C . ASP B 1 305 ? -8.672 31.859 -4.719 1 95.31 305 ASP B C 1
ATOM 8184 O O . ASP B 1 305 ? -8.5 30.859 -4 1 95.31 305 ASP B O 1
ATOM 8188 N N . ALA B 1 306 ? -9.469 31.844 -5.754 1 95.88 306 ALA B N 1
ATOM 8189 C CA . ALA B 1 306 ? -10.414 30.75 -6.008 1 95.88 306 ALA B CA 1
ATOM 8190 C C . ALA B 1 306 ? -9.688 29.469 -6.359 1 95.88 306 ALA B C 1
ATOM 8192 O O . ALA B 1 306 ? -10.086 28.375 -5.922 1 95.88 306 ALA B O 1
ATOM 8193 N N . THR B 1 307 ? -8.68 29.562 -7.168 1 96.25 307 THR B N 1
ATOM 8194 C CA . THR B 1 307 ? -7.93 28.391 -7.578 1 96.25 307 THR B CA 1
ATOM 8195 C C . THR B 1 307 ? -7.246 27.734 -6.375 1 96.25 307 THR B C 1
ATOM 8197 O O . THR B 1 307 ? -7.258 26.516 -6.234 1 96.25 307 THR B O 1
ATOM 8200 N N . LEU B 1 308 ? -6.719 28.578 -5.578 1 96.38 308 LEU B N 1
ATOM 8201 C CA . LEU B 1 308 ? -6.074 28.078 -4.363 1 96.38 308 LEU B CA 1
ATOM 8202 C C . LEU B 1 308 ? -7.09 27.406 -3.451 1 96.38 308 LEU B C 1
ATOM 8204 O O . LEU B 1 308 ? -6.824 26.328 -2.914 1 96.38 308 LEU B O 1
ATOM 8208 N N . ARG B 1 309 ? -8.211 28 -3.234 1 97.56 309 ARG B N 1
ATOM 8209 C CA . ARG B 1 309 ? -9.258 27.422 -2.395 1 97.56 309 ARG B CA 1
ATOM 8210 C C . ARG B 1 309 ? -9.672 26.047 -2.895 1 97.56 309 ARG B C 1
ATOM 8212 O O . ARG B 1 309 ? -9.773 25.094 -2.111 1 97.56 309 ARG B O 1
ATOM 8219 N N . LYS B 1 310 ? -9.891 26 -4.234 1 98 310 LYS B N 1
ATOM 8220 C CA . LYS B 1 310 ? -10.281 24.734 -4.852 1 98 310 LYS B CA 1
ATOM 8221 C C . LYS B 1 310 ? -9.211 23.672 -4.652 1 98 310 LYS B C 1
ATOM 8223 O O . LYS B 1 310 ? -9.531 22.516 -4.332 1 98 310 LYS B O 1
ATOM 8228 N N . THR B 1 311 ? -7.992 24.031 -4.797 1 97.62 311 THR B N 1
ATOM 8229 C CA . THR B 1 311 ? -6.859 23.125 -4.66 1 97.62 311 THR B CA 1
ATOM 8230 C C . THR B 1 311 ? -6.754 22.609 -3.23 1 97.62 311 THR B C 1
ATOM 8232 O O . THR B 1 311 ? -6.586 21.406 -3.012 1 97.62 311 THR B O 1
ATOM 8235 N N . LEU B 1 312 ? -6.895 23.516 -2.281 1 97.69 312 LEU B N 1
ATOM 8236 C CA . LEU B 1 312 ? -6.754 23.172 -0.87 1 97.69 312 LEU B CA 1
ATOM 8237 C C . LEU B 1 312 ? -7.906 22.281 -0.413 1 97.69 312 LEU B C 1
ATOM 8239 O O . LEU B 1 312 ? -7.699 21.328 0.35 1 97.69 312 LEU B O 1
ATOM 8243 N N . ALA B 1 313 ? -9.109 22.547 -0.875 1 98.62 313 ALA B N 1
ATOM 8244 C CA . ALA B 1 313 ? -10.273 21.734 -0.524 1 98.62 313 ALA B CA 1
ATOM 8245 C C . ALA B 1 313 ? -10.117 20.312 -1.029 1 98.62 313 ALA B C 1
ATOM 8247 O O . ALA B 1 313 ? -10.43 19.359 -0.311 1 98.62 313 ALA B O 1
ATOM 8248 N N . SER B 1 314 ? -9.609 20.203 -2.238 1 98.56 314 SER B N 1
ATOM 8249 C CA . SER B 1 314 ? -9.43 18.891 -2.83 1 98.56 314 SER B CA 1
ATOM 8250 C C . SER B 1 314 ? -8.32 18.109 -2.125 1 98.56 314 SER B C 1
ATOM 8252 O O . SER B 1 314 ? -8.445 16.906 -1.9 1 98.56 314 SER B O 1
ATOM 8254 N N . ARG B 1 315 ? -7.27 18.766 -1.768 1 98 315 ARG B N 1
ATOM 8255 C CA . ARG B 1 315 ? -6.184 18.125 -1.041 1 98 315 ARG B CA 1
ATOM 8256 C C . ARG B 1 315 ? -6.672 17.562 0.289 1 98 315 ARG B C 1
ATOM 8258 O O . ARG B 1 315 ? -6.453 16.391 0.592 1 98 315 ARG B O 1
ATOM 8265 N N . ALA B 1 316 ? -7.344 18.359 1.041 1 98.5 316 ALA B N 1
ATOM 8266 C CA . ALA B 1 316 ? -7.809 17.969 2.365 1 98.5 316 ALA B CA 1
ATOM 8267 C C . ALA B 1 316 ? -8.836 16.844 2.27 1 98.5 316 ALA B C 1
ATOM 8269 O O . ALA B 1 316 ? -8.766 15.859 3.012 1 98.5 316 ALA B O 1
ATOM 8270 N N . LYS B 1 317 ? -9.773 16.984 1.338 1 98.75 317 LYS B N 1
ATOM 8271 C CA . LYS B 1 317 ? -10.844 16 1.21 1 98.75 317 LYS B CA 1
ATOM 8272 C C . LYS B 1 317 ? -10.297 14.648 0.75 1 98.75 317 LYS B C 1
ATOM 8274 O O . LYS B 1 317 ? -10.75 13.602 1.214 1 98.75 317 LYS B O 1
ATOM 8279 N N . ALA B 1 318 ? -9.383 14.703 -0.159 1 98.5 318 ALA B N 1
ATOM 8280 C CA . ALA B 1 318 ? -8.797 13.453 -0.639 1 98.5 318 ALA B CA 1
ATOM 8281 C C . ALA B 1 318 ? -8.156 12.672 0.507 1 98.5 318 ALA B C 1
ATOM 8283 O O . ALA B 1 318 ? -8.43 11.484 0.681 1 98.5 318 ALA B O 1
ATOM 8284 N N . ARG B 1 319 ? -7.391 13.297 1.332 1 98.31 319 ARG B N 1
ATOM 8285 C CA . ARG B 1 319 ? -6.676 12.641 2.422 1 98.31 319 ARG B CA 1
ATOM 8286 C C . ARG B 1 319 ? -7.633 12.227 3.535 1 98.31 319 ARG B C 1
ATOM 8288 O O . ARG B 1 319 ? -7.512 11.133 4.094 1 98.31 319 ARG B O 1
ATOM 8295 N N . ALA B 1 320 ? -8.555 13.07 3.842 1 98.81 320 ALA B N 1
ATOM 8296 C CA . ALA B 1 320 ? -9.484 12.789 4.93 1 98.81 320 ALA B CA 1
ATOM 8297 C C . ALA B 1 320 ? -10.383 11.609 4.586 1 98.81 320 ALA B C 1
ATOM 8299 O O . ALA B 1 320 ? -10.648 10.75 5.434 1 98.81 320 ALA B O 1
ATOM 8300 N N . ALA B 1 321 ? -10.875 11.625 3.35 1 98.62 321 ALA B N 1
ATOM 8301 C CA . ALA B 1 321 ? -11.727 10.523 2.914 1 98.62 321 ALA B CA 1
ATOM 8302 C C . ALA B 1 321 ? -10.977 9.188 2.979 1 98.62 321 ALA B C 1
ATOM 8304 O O . ALA B 1 321 ? -11.516 8.195 3.473 1 98.62 321 ALA B O 1
ATOM 8305 N N . ARG B 1 322 ? -9.781 9.195 2.551 1 97.69 322 ARG B N 1
ATOM 8306 C CA . ARG B 1 322 ? -8.969 7.988 2.602 1 97.69 322 ARG B CA 1
ATOM 8307 C C . ARG B 1 322 ? -8.688 7.578 4.043 1 97.69 322 ARG B C 1
ATOM 8309 O O . ARG B 1 322 ? -8.844 6.41 4.402 1 97.69 322 ARG B O 1
ATOM 8316 N N . ALA B 1 323 ? -8.289 8.516 4.855 1 98.31 323 ALA B N 1
ATOM 8317 C CA . ALA B 1 323 ? -7.945 8.242 6.25 1 98.31 323 ALA B CA 1
ATOM 8318 C C . ALA B 1 323 ? -9.156 7.723 7.023 1 98.31 323 ALA B C 1
ATOM 8320 O O . ALA B 1 323 ? -9.031 6.793 7.824 1 98.31 323 ALA B O 1
ATOM 8321 N N . GLY B 1 324 ? -10.297 8.359 6.809 1 98.56 324 GLY B N 1
ATOM 8322 C CA . GLY B 1 324 ? -11.508 7.938 7.492 1 98.56 324 GLY B CA 1
ATOM 8323 C C . GLY B 1 324 ? -11.898 6.5 7.195 1 98.56 324 GLY B C 1
ATOM 8324 O O . GLY B 1 324 ? -12.156 5.719 8.117 1 98.56 324 GLY B O 1
ATOM 8325 N N . LEU B 1 325 ? -11.883 6.148 5.93 1 97.88 325 LEU B N 1
ATOM 8326 C CA . LEU B 1 325 ? -12.25 4.801 5.52 1 97.88 325 LEU B CA 1
ATOM 8327 C C . LEU B 1 325 ? -11.227 3.781 6.02 1 97.88 325 LEU B C 1
ATOM 8329 O O . LEU B 1 325 ? -11.602 2.699 6.48 1 97.88 325 LEU B O 1
ATOM 8333 N N . GLU B 1 326 ? -10 4.133 5.918 1 97.69 326 GLU B N 1
ATOM 8334 C CA . GLU B 1 326 ? -8.945 3.221 6.352 1 97.69 326 GLU B CA 1
ATOM 8335 C C . GLU B 1 326 ? -9.016 2.971 7.855 1 97.69 326 GLU B C 1
ATOM 8337 O O . GLU B 1 326 ? -8.859 1.834 8.312 1 97.69 326 GLU B O 1
ATOM 8342 N N . ALA B 1 327 ? -9.195 4.027 8.609 1 98.56 327 ALA B N 1
ATOM 8343 C CA . ALA B 1 327 ? -9.281 3.898 10.062 1 98.56 327 ALA B CA 1
ATOM 8344 C C . ALA B 1 327 ? -10.461 3.023 10.469 1 98.56 327 ALA B C 1
ATOM 8346 O O . ALA B 1 327 ? -10.32 2.129 11.305 1 98.56 327 ALA B O 1
ATOM 8347 N N . ALA B 1 328 ? -11.586 3.268 9.875 1 98.44 328 ALA B N 1
ATOM 8348 C CA . ALA B 1 328 ? -12.789 2.531 10.234 1 98.44 328 ALA B CA 1
ATOM 8349 C C . ALA B 1 328 ? -12.703 1.074 9.789 1 98.44 328 ALA B C 1
ATOM 8351 O O . ALA B 1 328 ? -13.125 0.17 10.516 1 98.44 328 ALA B O 1
ATOM 8352 N N . ARG B 1 329 ? -12.195 0.842 8.625 1 97.69 329 ARG B N 1
ATOM 8353 C CA . ARG B 1 329 ? -11.984 -0.516 8.141 1 97.69 329 ARG B CA 1
ATOM 8354 C C . ARG B 1 329 ? -11.047 -1.291 9.062 1 97.69 329 ARG B C 1
ATOM 8356 O O . ARG B 1 329 ? -11.312 -2.449 9.391 1 97.69 329 ARG B O 1
ATOM 8363 N N . LEU B 1 330 ? -9.953 -0.676 9.414 1 98.31 330 LEU B N 1
ATOM 8364 C CA . LEU B 1 330 ? -9 -1.318 10.312 1 98.31 330 LEU B CA 1
ATOM 8365 C C . LEU B 1 330 ? -9.656 -1.652 11.648 1 98.31 330 LEU B C 1
ATOM 8367 O O . LEU B 1 330 ? -9.398 -2.711 12.227 1 98.31 330 LEU B O 1
ATOM 8371 N N . ALA B 1 331 ? -10.445 -0.704 12.133 1 98.62 331 ALA B N 1
ATOM 8372 C CA . ALA B 1 331 ? -11.141 -0.938 13.398 1 98.62 331 ALA B CA 1
ATOM 8373 C C . ALA B 1 331 ? -11.984 -2.209 13.336 1 98.62 331 ALA B C 1
ATOM 8375 O O . ALA B 1 331 ? -11.984 -3.004 14.273 1 98.62 331 ALA B O 1
ATOM 8376 N N . ILE B 1 332 ? -12.664 -2.393 12.234 1 98.12 332 ILE B N 1
ATOM 8377 C CA . ILE B 1 332 ? -13.445 -3.611 12.07 1 98.12 332 ILE B CA 1
ATOM 8378 C C . ILE B 1 332 ? -12.523 -4.828 12.156 1 98.12 332 ILE B C 1
ATOM 8380 O O . ILE B 1 332 ? -12.812 -5.785 12.875 1 98.12 332 ILE B O 1
ATOM 8384 N N . GLN B 1 333 ? -11.469 -4.805 11.484 1 98 333 GLN B N 1
ATOM 8385 C CA . GLN B 1 333 ? -10.523 -5.914 11.484 1 98 333 GLN B CA 1
ATOM 8386 C C . GLN B 1 333 ? -10.008 -6.195 12.891 1 98 333 GLN B C 1
ATOM 8388 O O . GLN B 1 333 ? -9.922 -7.352 13.305 1 98 333 GLN B O 1
ATOM 8393 N N . LEU B 1 334 ? -9.656 -5.164 13.609 1 97.81 334 LEU B N 1
ATOM 8394 C CA . LEU B 1 334 ? -9.023 -5.305 14.922 1 97.81 334 LEU B CA 1
ATOM 8395 C C . LEU B 1 334 ? -10.023 -5.824 15.953 1 97.81 334 LEU B C 1
ATOM 8397 O O . LEU B 1 334 ? -9.648 -6.512 16.906 1 97.81 334 LEU B O 1
ATOM 8401 N N . HIS B 1 335 ? -11.289 -5.535 15.758 1 97.12 335 HIS B N 1
ATOM 8402 C CA . HIS B 1 335 ? -12.312 -5.992 16.688 1 97.12 335 HIS B CA 1
ATOM 8403 C C . HIS B 1 335 ? -12.781 -7.402 16.328 1 97.12 335 HIS B C 1
ATOM 8405 O O . HIS B 1 335 ? -13.438 -8.062 17.141 1 97.12 335 HIS B O 1
ATOM 8411 N N . GLY B 1 336 ? -12.461 -7.875 15.125 1 95.31 336 GLY B N 1
ATOM 8412 C CA . GLY B 1 336 ? -12.906 -9.195 14.703 1 95.31 336 GLY B CA 1
ATOM 8413 C C . GLY B 1 336 ? -14.383 -9.25 14.367 1 95.31 336 GLY B C 1
ATOM 8414 O O . GLY B 1 336 ? -14.938 -8.305 13.805 1 95.31 336 GLY B O 1
ATOM 8415 N N . ALA B 1 337 ? -14.984 -10.32 14.648 1 94.88 337 ALA B N 1
ATOM 8416 C CA . ALA B 1 337 ? -16.359 -10.57 14.234 1 94.88 337 ALA B CA 1
ATOM 8417 C C . ALA B 1 337 ? -17.312 -9.531 14.836 1 94.88 337 ALA B C 1
ATOM 8419 O O . ALA B 1 337 ? -18.266 -9.102 14.18 1 94.88 337 ALA B O 1
ATOM 8420 N N . ILE B 1 338 ? -17.062 -9.141 16.078 1 95.5 338 ILE B N 1
ATOM 8421 C CA . ILE B 1 338 ? -17.984 -8.219 16.734 1 95.5 338 ILE B CA 1
ATOM 8422 C C . ILE B 1 338 ? -17.969 -6.879 16.016 1 95.5 338 ILE B C 1
ATOM 8424 O O . ILE B 1 338 ? -18.984 -6.18 15.977 1 95.5 338 ILE B O 1
ATOM 8428 N N . GLY B 1 339 ? -16.828 -6.535 15.414 1 96.19 339 GLY B N 1
ATOM 8429 C CA . GLY B 1 339 ? -16.719 -5.301 14.648 1 96.19 339 GLY B CA 1
ATOM 8430 C C . GLY B 1 339 ? -17.578 -5.312 13.391 1 96.19 339 GLY B C 1
ATOM 8431 O O . GLY B 1 339 ? -17.922 -4.254 12.859 1 96.19 339 GLY B O 1
ATOM 8432 N N . TYR B 1 340 ? -17.938 -6.465 12.953 1 95.38 340 TYR B N 1
ATOM 8433 C CA . TYR B 1 340 ? -18.719 -6.652 11.734 1 95.38 340 TYR B CA 1
ATOM 8434 C C . TYR B 1 340 ? -20.203 -6.754 12.055 1 95.38 340 TYR B C 1
ATOM 8436 O O . TYR B 1 340 ? -20.984 -7.227 11.234 1 95.38 340 TYR B O 1
ATOM 8444 N N . THR B 1 341 ? -20.594 -6.355 13.25 1 95.81 341 THR B N 1
ATOM 8445 C CA . THR B 1 341 ? -22 -6.453 13.664 1 95.81 341 THR B CA 1
ATOM 8446 C C . THR B 1 341 ? -22.547 -5.078 14.023 1 95.81 341 THR B C 1
ATOM 8448 O O . THR B 1 341 ? -21.797 -4.109 14.148 1 95.81 341 THR B O 1
ATOM 8451 N N . GLU B 1 342 ? -23.828 -5.027 14.234 1 92.44 342 GLU B N 1
ATOM 8452 C CA . GLU B 1 342 ? -24.5 -3.801 14.664 1 92.44 342 GLU B CA 1
ATOM 8453 C C . GLU B 1 342 ? -24.422 -3.629 16.188 1 92.44 342 GLU B C 1
ATOM 8455 O O . GLU B 1 342 ? -24.828 -2.596 16.719 1 92.44 342 GLU B O 1
ATOM 8460 N N . GLU B 1 343 ? -23.781 -4.555 16.828 1 92.75 343 GLU B N 1
ATOM 8461 C CA . GLU B 1 343 ? -23.703 -4.531 18.281 1 92.75 343 GLU B CA 1
ATOM 8462 C C . GLU B 1 343 ? -22.484 -3.764 18.766 1 92.75 343 GLU B C 1
ATOM 8464 O O . GLU B 1 343 ? -22.344 -3.465 19.953 1 92.75 343 GLU B O 1
ATOM 8469 N N . CYS B 1 344 ? -21.641 -3.5 17.859 1 94.62 344 CYS B N 1
ATOM 8470 C CA . CYS B 1 344 ? -20.422 -2.738 18.141 1 94.62 344 CYS B CA 1
ATOM 8471 C C . CYS B 1 344 ? -20.438 -1.398 17.422 1 94.62 344 CYS B C 1
ATOM 8473 O O . CYS B 1 344 ? -20.797 -1.328 16.25 1 94.62 344 CYS B O 1
ATOM 8475 N N . ASP B 1 345 ? -19.984 -0.366 18.094 1 96.38 345 ASP B N 1
ATOM 8476 C CA . ASP B 1 345 ? -20.062 0.985 17.547 1 96.38 345 ASP B CA 1
ATOM 8477 C C . ASP B 1 345 ? -19.125 1.149 16.359 1 96.38 345 ASP B C 1
ATOM 8479 O O . ASP B 1 345 ? -19.297 2.068 15.547 1 96.38 345 ASP B O 1
ATOM 8483 N N . VAL B 1 346 ? -18.188 0.313 16.234 1 96.75 346 VAL B N 1
ATOM 8484 C CA . VAL B 1 346 ? -17.219 0.427 15.156 1 96.75 346 VAL B CA 1
ATOM 8485 C C . VAL B 1 346 ? -17.938 0.339 13.812 1 96.75 346 VAL B C 1
ATOM 8487 O O . VAL B 1 346 ? -17.547 0.994 12.844 1 96.75 346 VAL B O 1
ATOM 8490 N N . SER B 1 347 ? -18.953 -0.431 13.75 1 95.88 347 SER B N 1
ATOM 8491 C CA . SER B 1 347 ? -19.703 -0.56 12.508 1 95.88 347 SER B CA 1
ATOM 8492 C C . SER B 1 347 ? -20.391 0.752 12.141 1 95.88 347 SER B C 1
ATOM 8494 O O . SER B 1 347 ? -20.516 1.091 10.961 1 95.88 347 SER B O 1
ATOM 8496 N N . LEU B 1 348 ? -20.875 1.467 13.141 1 96.69 348 LEU B N 1
ATOM 8497 C CA . LEU B 1 348 ? -21.5 2.768 12.906 1 96.69 348 LEU B CA 1
ATOM 8498 C C . LEU B 1 348 ? -20.484 3.752 12.328 1 96.69 348 LEU B C 1
ATOM 8500 O O . LEU B 1 348 ? -20.797 4.488 11.391 1 96.69 348 LEU B O 1
ATOM 8504 N N . TYR B 1 349 ? -19.328 3.807 12.906 1 98.38 349 TYR B N 1
ATOM 8505 C CA . TYR B 1 349 ? -18.266 4.688 12.422 1 98.38 349 TYR B CA 1
ATOM 8506 C C . TYR B 1 349 ? -17.859 4.32 11 1 98.38 349 TYR B C 1
ATOM 8508 O O . TYR B 1 349 ? -17.562 5.199 10.188 1 98.38 349 TYR B O 1
ATOM 8516 N N . PHE B 1 350 ? -17.844 3.055 10.703 1 98.12 350 PHE B N 1
ATOM 8517 C CA . PHE B 1 350 ? -17.531 2.619 9.344 1 98.12 350 PHE B CA 1
ATOM 8518 C C . PHE B 1 350 ? -18.594 3.096 8.367 1 98.12 350 PHE B C 1
ATOM 8520 O O . PHE B 1 350 ? -18.281 3.623 7.301 1 98.12 350 PHE B O 1
ATOM 8527 N N . ARG B 1 351 ? -19.781 2.916 8.688 1 96.94 351 ARG B N 1
ATOM 8528 C CA . ARG B 1 351 ? -20.891 3.377 7.852 1 96.94 351 ARG B CA 1
ATOM 8529 C C . ARG B 1 351 ? -20.828 4.887 7.645 1 96.94 351 ARG B C 1
ATOM 8531 O O . ARG B 1 351 ? -21.078 5.379 6.543 1 96.94 351 ARG B O 1
ATOM 8538 N N . SER B 1 352 ? -20.484 5.598 8.711 1 97.88 352 SER B N 1
ATOM 8539 C CA . SER B 1 352 ? -20.328 7.047 8.609 1 97.88 352 SER B CA 1
ATOM 8540 C C . SER B 1 352 ? -19.203 7.418 7.656 1 97.88 352 SER B C 1
ATOM 8542 O O . SER B 1 352 ? -19.344 8.336 6.852 1 97.88 352 SER B O 1
ATOM 8544 N N . ALA B 1 353 ? -18.109 6.719 7.766 1 98.38 353 ALA B N 1
ATOM 8545 C CA . ALA B 1 353 ? -16.984 6.977 6.883 1 98.38 353 ALA B CA 1
ATOM 8546 C C . ALA B 1 353 ? -17.359 6.723 5.422 1 98.38 353 ALA B C 1
ATOM 8548 O O . ALA B 1 353 ? -16.938 7.465 4.531 1 98.38 353 ALA B O 1
ATOM 8549 N N . LEU B 1 354 ? -18.125 5.66 5.16 1 97.75 354 LEU B N 1
ATOM 8550 C CA . LEU B 1 354 ? -18.578 5.359 3.809 1 97.75 354 LEU B CA 1
ATOM 8551 C C . LEU B 1 354 ? -19.375 6.52 3.234 1 97.75 354 LEU B C 1
ATOM 8553 O O . LEU B 1 354 ? -19.109 6.977 2.121 1 97.75 354 LEU B O 1
ATOM 8557 N N . HIS B 1 355 ? -20.312 6.988 3.982 1 97.44 355 HIS B N 1
ATOM 8558 C CA . HIS B 1 355 ? -21.156 8.094 3.541 1 97.44 355 HIS B CA 1
ATOM 8559 C C . HIS B 1 355 ? -20.328 9.344 3.271 1 97.44 355 HIS B C 1
ATOM 8561 O O . HIS B 1 355 ? -20.406 9.922 2.186 1 97.44 355 HIS B O 1
ATOM 8567 N N . LEU B 1 356 ? -19.531 9.742 4.242 1 98.44 356 LEU B N 1
ATOM 8568 C CA . LEU B 1 356 ? -18.797 11 4.176 1 98.44 356 LEU B CA 1
ATOM 8569 C C . LEU B 1 356 ? -17.734 10.953 3.082 1 98.44 356 LEU B C 1
ATOM 8571 O O . LEU B 1 356 ? -17.469 11.961 2.426 1 98.44 356 LEU B O 1
ATOM 8575 N N . ALA B 1 357 ? -17.156 9.805 2.865 1 98.19 357 ALA B N 1
ATOM 8576 C CA . ALA B 1 357 ? -16.109 9.672 1.859 1 98.19 357 ALA B CA 1
ATOM 8577 C C . ALA B 1 357 ? -16.688 9.727 0.449 1 98.19 357 ALA B C 1
ATOM 8579 O O . ALA B 1 357 ? -15.984 10.086 -0.502 1 98.19 357 ALA B O 1
ATOM 8580 N N . ALA B 1 358 ? -17.922 9.414 0.311 1 97.69 358 ALA B N 1
ATOM 8581 C CA . ALA B 1 358 ? -18.547 9.344 -1.009 1 97.69 358 ALA B CA 1
ATOM 8582 C C . ALA B 1 358 ? -19.219 10.656 -1.37 1 97.69 358 ALA B C 1
ATOM 8584 O O . ALA B 1 358 ? -19.234 11.055 -2.537 1 97.69 358 ALA B O 1
ATOM 8585 N N . TRP B 1 359 ? -19.812 11.352 -0.383 1 97.94 359 TRP B N 1
ATOM 8586 C CA . TRP B 1 359 ? -20.578 12.578 -0.606 1 97.94 359 TRP B CA 1
ATOM 8587 C C . TRP B 1 359 ? -19.656 13.781 -0.759 1 97.94 359 TRP B C 1
ATOM 8589 O O . TRP B 1 359 ? -18.656 13.906 -0.033 1 97.94 359 TRP B O 1
ATOM 8599 N N . LEU B 1 360 ? -19.953 14.688 -1.729 1 98.25 360 LEU B N 1
ATOM 8600 C CA . LEU B 1 360 ? -19.203 15.875 -2.094 1 98.25 360 LEU B CA 1
ATOM 8601 C C . LEU B 1 360 ? -17.859 15.484 -2.725 1 98.25 360 LEU B C 1
ATOM 8603 O O . LEU B 1 360 ? -16.859 16.203 -2.564 1 98.25 360 LEU B O 1
ATOM 8607 N N . GLY B 1 361 ? -17.812 14.344 -3.312 1 97.94 361 GLY B N 1
ATOM 8608 C CA . GLY B 1 361 ? -16.641 13.875 -4.027 1 97.94 361 GLY B CA 1
ATOM 8609 C C . GLY B 1 361 ? -15.805 12.898 -3.229 1 97.94 361 GLY B C 1
ATOM 8610 O O . GLY B 1 361 ? -15.625 13.07 -2.021 1 97.94 361 GLY B O 1
ATOM 8611 N N . ASN B 1 362 ? -15.32 11.805 -3.867 1 97.88 362 ASN B N 1
ATOM 8612 C CA . ASN B 1 362 ? -14.492 10.82 -3.176 1 97.88 362 ASN B CA 1
ATOM 8613 C C . ASN B 1 362 ? -13.008 11.125 -3.33 1 97.88 362 ASN B C 1
ATOM 8615 O O . ASN B 1 362 ? -12.641 12.117 -3.957 1 97.88 362 ASN B O 1
ATOM 8619 N N . ALA B 1 363 ? -12.164 10.336 -2.74 1 98 363 ALA B N 1
ATOM 8620 C CA . ALA B 1 363 ? -10.734 10.594 -2.662 1 98 363 ALA B CA 1
ATOM 8621 C C . ALA B 1 363 ? -10.109 10.656 -4.055 1 98 363 ALA B C 1
ATOM 8623 O O . ALA B 1 363 ? -9.289 11.531 -4.34 1 98 363 ALA B O 1
ATOM 8624 N N . ALA B 1 364 ? -10.43 9.742 -4.957 1 97.06 364 ALA B N 1
ATOM 8625 C CA . ALA B 1 364 ? -9.867 9.688 -6.301 1 97.06 364 ALA B CA 1
ATOM 8626 C C . ALA B 1 364 ? -10.242 10.922 -7.109 1 97.06 364 ALA B C 1
ATOM 8628 O O . ALA B 1 364 ? -9.406 11.492 -7.812 1 97.06 364 ALA B O 1
ATOM 8629 N N . ALA B 1 365 ? -11.5 11.297 -7.031 1 97.12 365 ALA B N 1
ATOM 8630 C CA . ALA B 1 365 ? -11.977 12.477 -7.75 1 97.12 365 ALA B CA 1
ATOM 8631 C C . ALA B 1 365 ? -11.234 13.727 -7.297 1 97.12 365 ALA B C 1
ATOM 8633 O O . ALA B 1 365 ? -10.836 14.555 -8.117 1 97.12 365 ALA B O 1
ATOM 8634 N N . HIS B 1 366 ? -11.086 13.844 -6.004 1 98.31 366 HIS B N 1
ATOM 8635 C CA . HIS B 1 366 ? -10.414 15.031 -5.48 1 98.31 366 HIS B CA 1
ATOM 8636 C C . HIS B 1 366 ? -8.922 14.992 -5.773 1 98.31 366 HIS B C 1
ATOM 8638 O O . HIS B 1 366 ? -8.297 16.031 -5.965 1 98.31 366 HIS B O 1
ATOM 8644 N N . ARG B 1 367 ? -8.289 13.82 -5.824 1 96.94 367 ARG B N 1
ATOM 8645 C CA . ARG B 1 367 ? -6.91 13.711 -6.277 1 96.94 367 ARG B CA 1
ATOM 8646 C C . ARG B 1 367 ? -6.762 14.219 -7.707 1 96.94 367 ARG B C 1
ATOM 8648 O O . ARG B 1 367 ? -5.832 14.977 -8.008 1 96.94 367 ARG B O 1
ATOM 8655 N N . GLN B 1 368 ? -7.648 13.828 -8.555 1 96.12 368 GLN B N 1
ATOM 8656 C CA . GLN B 1 368 ? -7.609 14.242 -9.953 1 96.12 368 GLN B CA 1
ATOM 8657 C C . GLN B 1 368 ? -7.844 15.742 -10.094 1 96.12 368 GLN B C 1
ATOM 8659 O O . GLN B 1 368 ? -7.168 16.406 -10.875 1 96.12 368 GLN B O 1
ATOM 8664 N N . ARG B 1 369 ? -8.836 16.234 -9.32 1 96.62 369 ARG B N 1
ATOM 8665 C CA . ARG B 1 369 ? -9.102 17.672 -9.312 1 96.62 369 ARG B CA 1
ATOM 8666 C C . ARG B 1 369 ? -7.879 18.453 -8.836 1 96.62 369 ARG B C 1
ATOM 8668 O O . ARG B 1 369 ? -7.523 19.484 -9.422 1 96.62 369 ARG B O 1
ATOM 8675 N N . TYR B 1 370 ? -7.254 17.969 -7.781 1 96.94 370 TYR B N 1
ATOM 8676 C CA . TYR B 1 370 ? -6.016 18.578 -7.297 1 96.94 370 TYR B CA 1
ATOM 8677 C C . TYR B 1 370 ? -4.949 18.578 -8.391 1 96.94 370 TYR B C 1
ATOM 8679 O O . TYR B 1 370 ? -4.289 19.594 -8.609 1 96.94 370 TYR B O 1
ATOM 8687 N N . GLY B 1 371 ? -4.773 17.453 -9.023 1 94.88 371 GLY B N 1
ATOM 8688 C CA . GLY B 1 371 ? -3.779 17.328 -10.086 1 94.88 371 GLY B CA 1
ATOM 8689 C C . GLY B 1 371 ? -3.99 18.328 -11.203 1 94.88 371 GLY B C 1
ATOM 8690 O O . GLY B 1 371 ? -3.025 18.859 -11.758 1 94.88 371 GLY B O 1
ATOM 8691 N N . ALA B 1 372 ? -5.184 18.609 -11.516 1 94.12 372 ALA B N 1
ATOM 8692 C CA . ALA B 1 372 ? -5.527 19.5 -12.617 1 94.12 372 ALA B CA 1
ATOM 8693 C C . ALA B 1 372 ? -5.328 20.953 -12.227 1 94.12 372 ALA B C 1
ATOM 8695 O O . ALA B 1 372 ? -5.039 21.797 -13.078 1 94.12 372 ALA B O 1
ATOM 8696 N N . LEU B 1 373 ? -5.477 21.25 -10.93 1 94.94 373 LEU B N 1
ATOM 8697 C CA . LEU B 1 373 ? -5.523 22.641 -10.492 1 94.94 373 LEU B CA 1
ATOM 8698 C C . LEU B 1 373 ? -4.172 23.078 -9.938 1 94.94 373 LEU B C 1
ATOM 8700 O O . LEU B 1 373 ? -3.801 24.25 -10.055 1 94.94 373 LEU B O 1
ATOM 8704 N N . ALA B 1 374 ? -3.516 22.156 -9.258 1 90.88 374 ALA B N 1
ATOM 8705 C CA . ALA B 1 374 ? -2.297 22.516 -8.539 1 90.88 374 ALA B CA 1
ATOM 8706 C C . ALA B 1 374 ? -1.208 22.984 -9.5 1 90.88 374 ALA B C 1
ATOM 8708 O O . ALA B 1 374 ? -1.028 22.391 -10.57 1 90.88 374 ALA B O 1
ATOM 8709 N N . ALA B 1 375 ? -0.607 23.969 -9.102 1 81.75 375 ALA B N 1
ATOM 8710 C CA . ALA B 1 375 ? 0.469 24.516 -9.93 1 81.75 375 ALA B CA 1
ATOM 8711 C C . ALA B 1 375 ? 1.628 23.531 -10.039 1 81.75 375 ALA B C 1
ATOM 8713 O O . ALA B 1 375 ? 1.936 22.812 -9.078 1 81.75 375 ALA B O 1
ATOM 8714 N N . LEU B 1 376 ? 2.17 23.438 -11.203 1 76.75 376 LEU B N 1
ATOM 8715 C CA . LEU B 1 376 ? 3.377 22.641 -11.383 1 76.75 376 LEU B CA 1
ATOM 8716 C C . LEU B 1 376 ? 4.578 23.312 -10.727 1 76.75 376 LEU B C 1
ATOM 8718 O O . LEU B 1 376 ? 4.648 24.547 -10.672 1 76.75 376 LEU B O 1
ATOM 8722 N N . PRO B 1 377 ? 5.352 22.438 -10.031 1 69.88 377 PRO B N 1
ATOM 8723 C CA . PRO B 1 377 ? 6.523 23.078 -9.422 1 69.88 377 PRO B CA 1
ATOM 8724 C C . PRO B 1 377 ? 7.305 23.953 -10.398 1 69.88 377 PRO B C 1
ATOM 8726 O O . PRO B 1 377 ? 7.434 23.609 -11.57 1 69.88 377 PRO B O 1
ATOM 8729 N N . ALA B 1 378 ? 7.398 25.297 -10.062 1 57.84 378 ALA B N 1
ATOM 8730 C CA . ALA B 1 378 ? 8.188 26.203 -10.883 1 57.84 378 ALA B CA 1
ATOM 8731 C C . ALA B 1 378 ? 9.633 25.719 -11.008 1 57.84 378 ALA B C 1
ATOM 8733 O O . ALA B 1 378 ? 10.18 25.141 -10.062 1 57.84 378 ALA B O 1
ATOM 8734 N N . PRO B 1 379 ? 9.984 25.641 -12.312 1 55.28 379 PRO B N 1
ATOM 8735 C CA . PRO B 1 379 ? 11.422 25.344 -12.406 1 55.28 379 PRO B CA 1
ATOM 8736 C C . PRO B 1 379 ? 12.258 26.188 -11.438 1 55.28 379 PRO B C 1
ATOM 8738 O O . PRO B 1 379 ? 11.859 27.281 -11.07 1 55.28 379 PRO B O 1
ATOM 8741 N N . SER B 1 380 ? 12.969 25.594 -10.5 1 50.75 380 SER B N 1
ATOM 8742 C CA . SER B 1 380 ? 13.805 26.359 -9.57 1 50.75 380 SER B CA 1
ATOM 8743 C C . SER B 1 380 ? 14.266 27.672 -10.18 1 50.75 380 SER B C 1
ATOM 8745 O O . SER B 1 380 ? 15 27.688 -11.172 1 50.75 380 SER B O 1
ATOM 8747 N N . ALA B 1 381 ? 13.352 28.562 -10.414 1 44.28 381 ALA B N 1
ATOM 8748 C CA . ALA B 1 381 ? 13.797 29.859 -10.906 1 44.28 381 ALA B CA 1
ATOM 8749 C C . ALA B 1 381 ? 14.922 30.422 -10.047 1 44.28 381 ALA B C 1
ATOM 8751 O O . ALA B 1 381 ? 14.797 30.484 -8.82 1 44.28 381 ALA B O 1
ATOM 8752 N N . ASP B 1 382 ? 16.016 30.375 -10.375 1 48.91 382 ASP B N 1
ATOM 8753 C CA . ASP B 1 382 ? 16.969 31.312 -9.773 1 48.91 382 ASP B CA 1
ATOM 8754 C C . ASP B 1 382 ? 16.359 32.719 -9.648 1 48.91 382 ASP B C 1
ATOM 8756 O O . ASP B 1 382 ? 15.812 33.25 -10.617 1 48.91 382 ASP B O 1
ATOM 8760 N N . ASP B 1 383 ? 15.656 32.969 -8.648 1 48.41 383 ASP B N 1
ATOM 8761 C CA . ASP B 1 383 ? 15.125 34.312 -8.383 1 48.41 383 ASP B CA 1
ATOM 8762 C C . ASP B 1 383 ? 16.047 35.406 -8.945 1 48.41 383 ASP B C 1
ATOM 8764 O O . ASP B 1 383 ? 16.859 35.969 -8.219 1 48.41 383 ASP B O 1
ATOM 8768 N N . ASP B 1 384 ? 16.328 35.312 -10.109 1 50.44 384 ASP B N 1
ATOM 8769 C CA . ASP B 1 384 ? 17.266 36.219 -10.766 1 50.44 384 ASP B CA 1
ATOM 8770 C C . ASP B 1 384 ? 16.828 37.688 -10.578 1 50.44 384 ASP B C 1
ATOM 8772 O O . ASP B 1 384 ? 17.609 38.594 -10.82 1 50.44 384 ASP B O 1
ATOM 8776 N N . ASP B 1 385 ? 15.562 37.938 -10.43 1 49.81 385 ASP B N 1
ATOM 8777 C CA . ASP B 1 385 ? 15.219 39.312 -10.781 1 49.81 385 ASP B CA 1
ATOM 8778 C C . ASP B 1 385 ? 15.469 40.25 -9.617 1 49.81 385 ASP B C 1
ATOM 8780 O O . ASP B 1 385 ? 15.211 41.469 -9.719 1 49.81 385 ASP B O 1
ATOM 8784 N N . ALA B 1 386 ? 15.789 39.906 -8.531 1 53.44 386 ALA B N 1
ATOM 8785 C CA . ALA B 1 386 ? 15.977 40.938 -7.5 1 53.44 386 ALA B CA 1
ATOM 8786 C C . ALA B 1 386 ? 17.406 41.469 -7.516 1 53.44 386 ALA B C 1
ATOM 8788 O O . ALA B 1 386 ? 18.328 40.781 -7.934 1 53.44 386 ALA B O 1
ATOM 8789 N N . THR B 1 387 ? 17.578 42.719 -7.359 1 63.84 387 THR B N 1
ATOM 8790 C CA . THR B 1 387 ? 18.859 43.406 -7.188 1 63.84 387 THR B CA 1
ATOM 8791 C C . THR B 1 387 ? 19.734 42.625 -6.211 1 63.84 387 THR B C 1
ATOM 8793 O O . THR B 1 387 ? 19.344 42.375 -5.07 1 63.84 387 THR B O 1
ATOM 8796 N N . PRO B 1 388 ? 20.828 42.062 -6.75 1 71.75 388 PRO B N 1
ATOM 8797 C CA . PRO B 1 388 ? 21.688 41.25 -5.891 1 71.75 388 PRO B CA 1
ATOM 8798 C C . PRO B 1 388 ? 22.156 42 -4.648 1 71.75 388 PRO B C 1
ATOM 8800 O O . PRO B 1 388 ? 22.531 43.188 -4.738 1 71.75 388 PRO B O 1
ATOM 8803 N N . ILE B 1 389 ? 21.859 41.594 -3.498 1 78.75 389 ILE B N 1
ATOM 8804 C CA . ILE B 1 389 ? 22.422 42.094 -2.248 1 78.75 389 ILE B CA 1
ATOM 8805 C C . ILE B 1 389 ? 23.922 41.812 -2.199 1 78.75 389 ILE B C 1
ATOM 8807 O O . ILE B 1 389 ? 24.359 40.719 -2.51 1 78.75 389 ILE B O 1
ATOM 8811 N N . THR B 1 390 ? 24.688 42.875 -1.998 1 80.44 390 THR B N 1
ATOM 8812 C CA . THR B 1 390 ? 26.141 42.688 -2.047 1 80.44 390 THR B CA 1
ATOM 8813 C C . THR B 1 390 ? 26.766 42.875 -0.669 1 80.44 390 THR B C 1
ATOM 8815 O O . THR B 1 390 ? 27.938 42.594 -0.462 1 80.44 390 THR B O 1
ATOM 8818 N N . ASP B 1 391 ? 26.016 43.375 0.206 1 87.75 391 ASP B N 1
ATOM 8819 C CA . ASP B 1 391 ? 26.531 43.594 1.55 1 87.75 391 ASP B CA 1
ATOM 8820 C C . ASP B 1 391 ? 25.875 42.656 2.557 1 87.75 391 ASP B C 1
ATOM 8822 O O . ASP B 1 391 ? 24.641 42.625 2.662 1 87.75 391 ASP B O 1
ATOM 8826 N N . PHE B 1 392 ? 26.703 41.938 3.238 1 94.12 392 PHE B N 1
ATOM 8827 C CA . PHE B 1 392 ? 26.219 40.969 4.223 1 94.12 392 PHE B CA 1
ATOM 8828 C C . PHE B 1 392 ? 26.797 41.25 5.602 1 94.12 392 PHE B C 1
ATOM 8830 O O . PHE B 1 392 ? 27.969 41 5.852 1 94.12 392 PHE B O 1
ATOM 8837 N N . PRO B 1 393 ? 25.953 41.781 6.457 1 93.56 393 PRO B N 1
ATOM 8838 C CA . PRO B 1 393 ? 26.5 42.094 7.777 1 93.56 393 PRO B CA 1
ATOM 8839 C C . PRO B 1 393 ? 26.891 40.875 8.578 1 93.56 393 PRO B C 1
ATOM 8841 O O . PRO B 1 393 ? 26.203 39.844 8.5 1 93.56 393 PRO B O 1
ATOM 8844 N N . ARG B 1 394 ? 27.922 41.031 9.406 1 91.94 394 ARG B N 1
ATOM 8845 C CA . ARG B 1 394 ? 28.328 39.938 10.312 1 91.94 394 ARG B CA 1
ATOM 8846 C C . ARG B 1 394 ? 27.438 39.906 11.555 1 91.94 394 ARG B C 1
ATOM 8848 O O . ARG B 1 394 ? 27.281 38.844 12.172 1 91.94 394 ARG B O 1
ATOM 8855 N N . GLU B 1 395 ? 26.969 41.062 11.898 1 90.94 395 GLU B N 1
ATOM 8856 C CA . GLU B 1 395 ? 26.078 41.188 13.047 1 90.94 395 GLU B CA 1
ATOM 8857 C C . GLU B 1 395 ? 24.875 42.062 12.703 1 90.94 395 GLU B C 1
ATOM 8859 O O . GLU B 1 395 ? 25 43.062 11.977 1 90.94 395 GLU B O 1
ATOM 8864 N N . ALA B 1 396 ? 23.797 41.625 13.164 1 92.88 396 ALA B N 1
ATOM 8865 C CA . ALA B 1 396 ? 22.547 42.375 13 1 92.88 396 ALA B CA 1
ATOM 8866 C C . ALA B 1 396 ? 21.484 41.875 13.969 1 92.88 396 ALA B C 1
ATOM 8868 O O . ALA B 1 396 ? 21.656 40.844 14.617 1 92.88 396 ALA B O 1
ATOM 8869 N N . ASP B 1 397 ? 20.469 42.719 14.195 1 94.5 397 ASP B N 1
ATOM 8870 C CA . ASP B 1 397 ? 19.281 42.25 14.898 1 94.5 397 ASP B CA 1
ATOM 8871 C C . ASP B 1 397 ? 18.438 41.344 14 1 94.5 397 ASP B C 1
ATOM 8873 O O . ASP B 1 397 ? 17.359 41.75 13.555 1 94.5 397 ASP B O 1
ATOM 8877 N N . TRP B 1 398 ? 18.922 40.094 13.898 1 94.94 398 TRP B N 1
ATOM 8878 C CA . TRP B 1 398 ? 18.297 39.125 12.992 1 94.94 398 TRP B CA 1
ATOM 8879 C C . TRP B 1 398 ? 16.844 38.906 13.352 1 94.94 398 TRP B C 1
ATOM 8881 O O . TRP B 1 398 ? 15.992 38.75 12.469 1 94.94 398 TRP B O 1
ATOM 8891 N N . ASN B 1 399 ? 16.562 38.812 14.625 1 93.5 399 ASN B N 1
ATOM 8892 C CA . ASN B 1 399 ? 15.25 38.438 15.125 1 93.5 399 ASN B CA 1
ATOM 8893 C C . ASN B 1 399 ? 14.266 39.594 15.023 1 93.5 399 ASN B C 1
ATOM 8895 O O . ASN B 1 399 ? 13.055 39.406 14.961 1 93.5 399 ASN B O 1
ATOM 8899 N N . GLY B 1 400 ? 14.82 40.812 14.969 1 92.69 400 GLY B N 1
ATOM 8900 C CA . GLY B 1 400 ? 13.984 42 14.852 1 92.69 400 GLY B CA 1
ATOM 8901 C C . GLY B 1 400 ? 13.672 42.375 13.414 1 92.69 400 GLY B C 1
ATOM 8902 O O . GLY B 1 400 ? 12.68 43.062 13.141 1 92.69 400 GLY B O 1
ATOM 8903 N N . MET B 1 401 ? 14.43 41.906 12.531 1 92.94 401 MET B N 1
ATOM 8904 C CA . MET B 1 401 ? 14.219 42.188 11.117 1 92.94 401 MET B CA 1
ATOM 8905 C C . MET B 1 401 ? 13.031 41.406 10.57 1 92.94 401 MET B C 1
ATOM 8907 O O . MET B 1 401 ? 12.805 40.281 10.953 1 92.94 401 MET B O 1
ATOM 8911 N N . PRO B 1 402 ? 12.297 42.062 9.602 1 93.5 402 PRO B N 1
ATOM 8912 C CA . PRO B 1 402 ? 11.219 41.312 8.969 1 93.5 402 PRO B CA 1
ATOM 8913 C C . PRO B 1 402 ? 11.719 40 8.32 1 93.5 402 PRO B C 1
ATOM 8915 O O . PRO B 1 402 ? 12.805 40 7.738 1 93.5 402 PRO B O 1
ATOM 8918 N N . GLU B 1 403 ? 11.016 38.969 8.5 1 91.31 403 GLU B N 1
ATOM 8919 C CA . GLU B 1 403 ? 11.43 37.656 8.016 1 91.31 403 GLU B CA 1
ATOM 8920 C C . GLU B 1 403 ? 11.766 37.719 6.527 1 91.31 403 GLU B C 1
ATOM 8922 O O . GLU B 1 403 ? 12.719 37.062 6.082 1 91.31 403 GLU B O 1
ATOM 8927 N N . ALA B 1 404 ? 10.93 38.438 5.762 1 91.25 404 ALA B N 1
ATOM 8928 C CA . ALA B 1 404 ? 11.156 38.531 4.32 1 91.25 404 ALA B CA 1
ATOM 8929 C C . ALA B 1 404 ? 12.539 39.094 4.016 1 91.25 404 ALA B C 1
ATOM 8931 O O . ALA B 1 404 ? 13.219 38.656 3.094 1 91.25 404 ALA B O 1
ATOM 8932 N N . ASP B 1 405 ? 12.922 40.062 4.773 1 92.5 405 ASP B N 1
ATOM 8933 C CA . ASP B 1 405 ? 14.227 40.688 4.594 1 92.5 405 ASP B CA 1
ATOM 8934 C C . ASP B 1 405 ? 15.352 39.75 5.008 1 92.5 405 ASP B C 1
ATOM 8936 O O . ASP B 1 405 ? 16.391 39.688 4.355 1 92.5 405 ASP B O 1
ATOM 8940 N N . PHE B 1 406 ? 15.172 39.062 6.062 1 94.5 406 PHE B N 1
ATOM 8941 C CA . PHE B 1 406 ? 16.141 38.094 6.527 1 94.5 406 PHE B CA 1
ATOM 8942 C C . PHE B 1 406 ? 16.359 37 5.473 1 94.5 406 PHE B C 1
ATOM 8944 O O . PHE B 1 406 ? 17.5 36.688 5.145 1 94.5 406 PHE B O 1
ATOM 8951 N N . ARG B 1 407 ? 15.281 36.469 4.914 1 93.81 407 ARG B N 1
ATOM 8952 C CA . ARG B 1 407 ? 15.359 35.438 3.873 1 93.81 407 ARG B CA 1
ATOM 8953 C C . ARG B 1 407 ? 16.109 35.969 2.65 1 93.81 407 ARG B C 1
ATOM 8955 O O . ARG B 1 407 ? 16.938 35.25 2.076 1 93.81 407 ARG B O 1
ATOM 8962 N N . ARG B 1 408 ? 15.773 37.156 2.266 1 92.69 408 ARG B N 1
ATOM 8963 C CA . ARG B 1 408 ? 16.438 37.75 1.123 1 92.69 408 ARG B CA 1
ATOM 8964 C C . ARG B 1 408 ? 17.938 37.875 1.366 1 92.69 408 ARG B C 1
ATOM 8966 O O . ARG B 1 408 ? 18.75 37.656 0.454 1 92.69 408 ARG B O 1
ATOM 8973 N N . LEU B 1 409 ? 18.203 38.281 2.521 1 94.12 409 LEU B N 1
ATOM 8974 C CA . LEU B 1 409 ? 19.609 38.438 2.904 1 94.12 409 LEU B CA 1
ATOM 8975 C C . LEU B 1 409 ? 20.328 37.094 2.836 1 94.12 409 LEU B C 1
ATOM 8977 O O . LEU B 1 409 ? 21.406 36.969 2.256 1 94.12 409 LEU B O 1
ATOM 8981 N N . VAL B 1 410 ? 19.797 36.062 3.41 1 95.06 410 VAL B N 1
ATOM 8982 C CA . VAL B 1 410 ? 20.375 34.75 3.455 1 95.06 410 VAL B CA 1
ATOM 8983 C C . VAL B 1 410 ? 20.5 34.188 2.039 1 95.06 410 VAL B C 1
ATOM 8985 O O . VAL B 1 410 ? 21.562 33.656 1.665 1 95.06 410 VAL B O 1
ATOM 8988 N N . ARG B 1 411 ? 19.516 34.312 1.246 1 93.44 411 ARG B N 1
ATOM 8989 C CA . ARG B 1 411 ? 19.531 33.906 -0.148 1 93.44 411 ARG B CA 1
ATOM 8990 C C . ARG B 1 411 ? 20.641 34.594 -0.922 1 93.44 411 ARG B C 1
ATOM 8992 O O . ARG B 1 411 ? 21.328 33.969 -1.727 1 93.44 411 ARG B O 1
ATOM 8999 N N . GLY B 1 412 ? 20.656 35.875 -0.739 1 93.19 412 GLY B N 1
ATOM 9000 C CA . GLY B 1 412 ? 21.703 36.656 -1.393 1 93.19 412 GLY B CA 1
ATOM 9001 C C . GLY B 1 412 ? 23.109 36.188 -1.04 1 93.19 412 GLY B C 1
ATOM 9002 O O . GLY B 1 412 ? 23.984 36.125 -1.904 1 93.19 412 GLY B O 1
ATOM 9003 N N . PHE B 1 413 ? 23.344 35.875 0.194 1 95.62 413 PHE B N 1
ATOM 9004 C CA . PHE B 1 413 ? 24.641 35.406 0.648 1 95.62 413 PHE B CA 1
ATOM 9005 C C . PHE B 1 413 ? 25 34.062 -0.026 1 95.62 413 PHE B C 1
ATOM 9007 O O . PHE B 1 413 ? 26.125 33.875 -0.493 1 95.62 413 PHE B O 1
ATOM 9014 N N . PHE B 1 414 ? 24.078 33.094 -0.081 1 95 414 PHE B N 1
ATOM 9015 C CA . PHE B 1 414 ? 24.312 31.781 -0.708 1 95 414 PHE B CA 1
ATOM 9016 C C . PHE B 1 414 ? 24.578 31.953 -2.199 1 95 414 PHE B C 1
ATOM 9018 O O . PHE B 1 414 ? 25.484 31.312 -2.744 1 95 414 PHE B O 1
ATOM 9025 N N . ARG B 1 415 ? 23.859 32.812 -2.84 1 92.69 415 ARG B N 1
ATOM 9026 C CA . ARG B 1 415 ? 24.062 33.062 -4.262 1 92.69 415 ARG B CA 1
ATOM 9027 C C . ARG B 1 415 ? 25.453 33.625 -4.523 1 92.69 415 ARG B C 1
ATOM 9029 O O . ARG B 1 415 ? 26.094 33.281 -5.508 1 92.69 415 ARG B O 1
ATOM 9036 N N . ALA B 1 416 ? 25.812 34.438 -3.662 1 93.88 416 ALA B N 1
ATOM 9037 C CA . ALA B 1 416 ? 27.078 35.156 -3.855 1 93.88 416 ALA B CA 1
ATOM 9038 C C . ALA B 1 416 ? 28.266 34.25 -3.521 1 93.88 416 ALA B C 1
ATOM 9040 O O . ALA B 1 416 ? 29.328 34.375 -4.137 1 93.88 416 ALA B O 1
ATOM 9041 N N . HIS B 1 417 ? 28.125 33.406 -2.561 1 95.25 417 HIS B N 1
ATOM 9042 C CA . HIS B 1 417 ? 29.344 32.844 -1.986 1 95.25 417 HIS B CA 1
ATOM 9043 C C . HIS B 1 417 ? 29.359 31.312 -2.082 1 95.25 417 HIS B C 1
ATOM 9045 O O . HIS B 1 417 ? 30.422 30.703 -2.043 1 95.25 417 HIS B O 1
ATOM 9051 N N . TYR B 1 418 ? 28.234 30.641 -2.146 1 96.06 418 TYR B N 1
ATOM 9052 C CA . TYR B 1 418 ? 28.234 29.188 -2.197 1 96.06 418 TYR B CA 1
ATOM 9053 C C . TYR B 1 418 ? 28.688 28.688 -3.562 1 96.06 418 TYR B C 1
ATOM 9055 O O . TYR B 1 418 ? 28.203 29.156 -4.594 1 96.06 418 TYR B O 1
ATOM 9063 N N . PRO B 1 419 ? 29.547 27.703 -3.629 1 94.62 419 PRO B N 1
ATOM 9064 C CA . PRO B 1 419 ? 30.031 27.219 -4.926 1 94.62 419 PRO B CA 1
ATOM 9065 C C . PRO B 1 419 ? 28.953 26.562 -5.766 1 94.62 419 PRO B C 1
ATOM 9067 O O . PRO B 1 419 ? 28.297 25.625 -5.305 1 94.62 419 PRO B O 1
ATOM 9070 N N . GLU B 1 420 ? 28.875 26.922 -6.98 1 91.5 420 GLU B N 1
ATOM 9071 C CA . GLU B 1 420 ? 27.828 26.469 -7.883 1 91.5 420 GLU B CA 1
ATOM 9072 C C . GLU B 1 420 ? 27.906 24.953 -8.117 1 91.5 420 GLU B C 1
ATOM 9074 O O . GLU B 1 420 ? 26.891 24.281 -8.172 1 91.5 420 GLU B O 1
ATOM 9079 N N . HIS B 1 421 ? 29.062 24.438 -8.203 1 89.25 421 HIS B N 1
ATOM 9080 C CA . HIS B 1 421 ? 29.25 23.031 -8.547 1 89.25 421 HIS B CA 1
ATOM 9081 C C . HIS B 1 421 ? 28.859 22.125 -7.387 1 89.25 421 HIS B C 1
ATOM 9083 O O . HIS B 1 421 ? 28.703 20.922 -7.562 1 89.25 421 HIS B O 1
ATOM 9089 N N . LEU B 1 422 ? 28.625 22.688 -6.215 1 93.25 422 LEU B N 1
ATOM 9090 C CA . LEU B 1 422 ? 28.266 21.906 -5.039 1 93.25 422 LEU B CA 1
ATOM 9091 C C . LEU B 1 422 ? 26.766 21.984 -4.773 1 93.25 422 LEU B C 1
ATOM 9093 O O . LEU B 1 422 ? 26.281 21.391 -3.809 1 93.25 422 LEU B O 1
ATOM 9097 N N . ARG B 1 423 ? 26.062 22.641 -5.629 1 89.19 423 ARG B N 1
ATOM 9098 C CA . ARG B 1 423 ? 24.625 22.734 -5.418 1 89.19 423 ARG B CA 1
ATOM 9099 C C . ARG B 1 423 ? 23.953 21.391 -5.691 1 89.19 423 ARG B C 1
ATOM 9101 O O . ARG B 1 423 ? 24.234 20.734 -6.695 1 89.19 423 ARG B O 1
ATOM 9108 N N . HIS B 1 424 ? 23.156 20.938 -4.789 1 82.94 424 HIS B N 1
ATOM 9109 C CA . HIS B 1 424 ? 22.297 19.766 -4.895 1 82.94 424 HIS B CA 1
ATOM 9110 C C . HIS B 1 424 ? 23.125 18.5 -5.137 1 82.94 424 HIS B C 1
ATOM 9112 O O . HIS B 1 424 ? 22.734 17.641 -5.93 1 82.94 424 HIS B O 1
ATOM 9118 N N . VAL B 1 425 ? 24.297 18.453 -4.59 1 83.81 425 VAL B N 1
ATOM 9119 C CA . VAL B 1 425 ? 25.094 17.234 -4.68 1 83.81 425 VAL B CA 1
ATOM 9120 C C . VAL B 1 425 ? 24.359 16.078 -3.998 1 83.81 425 VAL B C 1
ATOM 9122 O O . VAL B 1 425 ? 23.859 16.219 -2.877 1 83.81 425 VAL B O 1
ATOM 9125 N N . PRO B 1 426 ? 24.266 14.906 -4.637 1 79.75 426 PRO B N 1
ATOM 9126 C CA . PRO B 1 426 ? 23.438 13.82 -4.113 1 79.75 426 PRO B CA 1
ATOM 9127 C C . PRO B 1 426 ? 24.188 12.914 -3.145 1 79.75 426 PRO B C 1
ATOM 9129 O O . PRO B 1 426 ? 23.703 11.828 -2.812 1 79.75 426 PRO B O 1
ATOM 9132 N N . TRP B 1 427 ? 25.391 13.188 -2.785 1 84.5 427 TRP B N 1
ATOM 9133 C CA . TRP B 1 427 ? 26.156 12.391 -1.822 1 84.5 427 TRP B CA 1
ATOM 9134 C C . TRP B 1 427 ? 26.734 13.281 -0.724 1 84.5 427 TRP B C 1
ATOM 9136 O O . TRP B 1 427 ? 26.688 14.508 -0.824 1 84.5 427 TRP B O 1
ATOM 9146 N N . ARG B 1 428 ? 27.172 12.672 0.276 1 88.94 428 ARG B N 1
ATOM 9147 C CA . ARG B 1 428 ? 27.781 13.414 1.372 1 88.94 428 ARG B CA 1
ATOM 9148 C C . ARG B 1 428 ? 29.203 13.844 1.018 1 88.94 428 ARG B C 1
ATOM 9150 O O . ARG B 1 428 ? 30.031 13.016 0.6 1 88.94 428 ARG B O 1
ATOM 9157 N N . LEU B 1 429 ? 29.484 15.07 1.268 1 93 429 LEU B N 1
ATOM 9158 C CA . LEU B 1 429 ? 30.781 15.617 0.907 1 93 429 LEU B CA 1
ATOM 9159 C C . LEU B 1 429 ? 31.797 15.391 2.021 1 93 429 LEU B C 1
ATOM 9161 O O . LEU B 1 429 ? 31.469 15.508 3.203 1 93 429 LEU B O 1
ATOM 9165 N N . HIS B 1 430 ? 32.969 15.055 1.602 1 95.31 430 HIS B N 1
ATOM 9166 C CA . HIS B 1 430 ? 34.094 14.961 2.525 1 95.31 430 HIS B CA 1
ATOM 9167 C C . HIS B 1 430 ? 34.594 16.344 2.924 1 95.31 430 HIS B C 1
ATOM 9169 O O . HIS B 1 430 ? 34.281 17.344 2.264 1 95.31 430 HIS B O 1
ATOM 9175 N N . TRP B 1 431 ? 35.312 16.328 4 1 96.25 431 TRP B N 1
ATOM 9176 C CA . TRP B 1 431 ? 35.812 17.594 4.547 1 96.25 431 TRP B CA 1
ATOM 9177 C C . TRP B 1 431 ? 36.594 18.375 3.486 1 96.25 431 TRP B C 1
ATOM 9179 O O . TRP B 1 431 ? 36.344 19.578 3.297 1 96.25 431 TRP B O 1
ATOM 9189 N N . ASP B 1 432 ? 37.406 17.734 2.691 1 95.25 432 ASP B N 1
ATOM 9190 C CA . ASP B 1 432 ? 38.25 18.406 1.717 1 95.25 432 ASP B CA 1
ATOM 9191 C C . ASP B 1 432 ? 37.406 19.016 0.586 1 95.25 432 ASP B C 1
ATOM 9193 O O . ASP B 1 432 ? 37.875 19.953 -0.083 1 95.25 432 ASP B O 1
ATOM 9197 N N . GLU B 1 433 ? 36.25 18.547 0.421 1 95.19 433 GLU B N 1
ATOM 9198 C CA . GLU B 1 433 ? 35.406 19.016 -0.667 1 95.19 433 GLU B CA 1
ATOM 9199 C C . GLU B 1 433 ? 34.562 20.219 -0.241 1 95.19 433 GLU B C 1
ATOM 9201 O O . GLU B 1 433 ? 34.156 21.016 -1.083 1 95.19 433 GLU B O 1
ATOM 9206 N N . ILE B 1 434 ? 34.406 20.391 1.086 1 96.31 434 ILE B N 1
ATOM 9207 C CA . ILE B 1 434 ? 33.406 21.359 1.48 1 96.31 434 ILE B CA 1
ATOM 9208 C C . ILE B 1 434 ? 34 22.328 2.516 1 96.31 434 ILE B C 1
ATOM 9210 O O . ILE B 1 434 ? 33.375 23.312 2.885 1 96.31 434 ILE B O 1
ATOM 9214 N N . LYS B 1 435 ? 35.219 22.219 2.996 1 96.5 435 LYS B N 1
ATOM 9215 C CA . LYS B 1 435 ? 35.781 22.984 4.086 1 96.5 435 LYS B CA 1
ATOM 9216 C C . LYS B 1 435 ? 35.844 24.469 3.73 1 96.5 435 LYS B C 1
ATOM 9218 O O . LYS B 1 435 ? 35.719 25.328 4.602 1 96.5 435 LYS B O 1
ATOM 9223 N N . ASP B 1 436 ? 36 24.75 2.461 1 96.62 436 ASP B N 1
ATOM 9224 C CA . ASP B 1 436 ? 36.094 26.156 2.061 1 96.62 436 ASP B CA 1
ATOM 9225 C C . ASP B 1 436 ? 34.75 26.875 2.348 1 96.62 436 ASP B C 1
ATOM 9227 O O . ASP B 1 436 ? 34.75 28.031 2.768 1 96.62 436 ASP B O 1
ATOM 9231 N N . TRP B 1 437 ? 33.75 26.234 2.055 1 96.81 437 TRP B N 1
ATOM 9232 C CA . TRP B 1 437 ? 32.438 26.797 2.371 1 96.81 437 TRP B CA 1
ATOM 9233 C C . TRP B 1 437 ? 32.25 26.938 3.877 1 96.81 437 TRP B C 1
ATOM 9235 O O . TRP B 1 437 ? 31.75 27.969 4.355 1 96.81 437 TRP B O 1
ATOM 9245 N N . TYR B 1 438 ? 32.656 25.922 4.66 1 96.69 438 TYR B N 1
ATOM 9246 C CA . TYR B 1 438 ? 32.656 25.984 6.117 1 96.69 438 TYR B CA 1
ATOM 9247 C C . TYR B 1 438 ? 33.375 27.234 6.617 1 96.69 438 TYR B C 1
ATOM 9249 O O . TYR B 1 438 ? 32.844 27.969 7.457 1 96.69 438 TYR B O 1
ATOM 9257 N N . PHE B 1 439 ? 34.5 27.516 6.062 1 97.06 439 PHE B N 1
ATOM 9258 C CA . PHE B 1 439 ? 35.312 28.656 6.453 1 97.06 439 PHE B CA 1
ATOM 9259 C C . PHE B 1 439 ? 34.625 29.969 6.07 1 97.06 439 PHE B C 1
ATOM 9261 O O . PHE B 1 439 ? 34.719 30.953 6.812 1 97.06 439 PHE B O 1
ATOM 9268 N N . THR B 1 440 ? 34.031 29.938 4.945 1 96.88 440 THR B N 1
ATOM 9269 C CA . THR B 1 440 ? 33.312 31.125 4.504 1 96.88 440 THR B CA 1
ATOM 9270 C C . THR B 1 440 ? 32.219 31.5 5.512 1 96.88 440 THR B C 1
ATOM 9272 O O . THR B 1 440 ? 32.125 32.656 5.906 1 96.88 440 THR B O 1
ATOM 9275 N N . LEU B 1 441 ? 31.469 30.547 5.973 1 96.81 441 LEU B N 1
ATOM 9276 C CA . LEU B 1 441 ? 30.422 30.797 6.961 1 96.81 441 LEU B CA 1
ATOM 9277 C C . LEU B 1 441 ? 31.031 31.234 8.297 1 96.81 441 LEU B C 1
ATOM 9279 O O . LEU B 1 441 ? 30.484 32.094 8.984 1 96.81 441 LEU B O 1
ATOM 9283 N N . SER B 1 442 ? 32.125 30.562 8.641 1 96.44 442 SER B N 1
ATOM 9284 C CA . SER B 1 442 ? 32.812 30.891 9.891 1 96.44 442 SER B CA 1
ATOM 9285 C C . SER B 1 442 ? 33.312 32.344 9.891 1 96.44 442 SER B C 1
ATOM 9287 O O . SER B 1 442 ? 33.062 33.094 10.844 1 96.44 442 SER B O 1
ATOM 9289 N N . ARG B 1 443 ? 33.906 32.75 8.812 1 95.88 443 ARG B N 1
ATOM 9290 C CA . ARG B 1 443 ? 34.438 34.094 8.688 1 95.88 443 ARG B CA 1
ATOM 9291 C C . ARG B 1 443 ? 33.281 35.125 8.75 1 95.88 443 ARG B C 1
ATOM 9293 O O . ARG B 1 443 ? 33.438 36.188 9.344 1 95.88 443 ARG B O 1
ATOM 9300 N N . GLN B 1 444 ? 32.188 34.75 8.172 1 95.69 444 GLN B N 1
ATOM 9301 C CA . GLN B 1 444 ? 31.031 35.625 8.141 1 95.69 444 GLN B CA 1
ATOM 9302 C C . GLN B 1 444 ? 30.344 35.656 9.5 1 95.69 444 GLN B C 1
ATOM 9304 O O . GLN B 1 444 ? 29.562 36.594 9.773 1 95.69 444 GLN B O 1
ATOM 9309 N N . GLY B 1 445 ? 30.609 34.625 10.32 1 95.38 445 GLY B N 1
ATOM 9310 C CA . GLY B 1 445 ? 29.969 34.531 11.625 1 95.38 445 GLY B CA 1
ATOM 9311 C C . GLY B 1 445 ? 28.609 33.875 11.57 1 95.38 445 GLY B C 1
ATOM 9312 O O . GLY B 1 445 ? 27.812 34 12.516 1 95.38 445 GLY B O 1
ATOM 9313 N N . TRP B 1 446 ? 28.219 33.188 10.477 1 96.31 446 TRP B N 1
ATOM 9314 C CA . TRP B 1 446 ? 26.891 32.594 10.273 1 96.31 446 TRP B CA 1
ATOM 9315 C C . TRP B 1 446 ? 26.953 31.094 10.438 1 96.31 446 TRP B C 1
ATOM 9317 O O . TRP B 1 446 ? 25.969 30.391 10.148 1 96.31 446 TRP B O 1
ATOM 9327 N N . ILE B 1 447 ? 28.031 30.531 11 1 96 447 ILE B N 1
ATOM 9328 C CA . ILE B 1 447 ? 28.281 29.094 10.992 1 96 447 ILE B CA 1
ATOM 9329 C C . ILE B 1 447 ? 27.406 28.406 12.047 1 96 447 ILE B C 1
ATOM 9331 O O . ILE B 1 447 ? 27.062 27.234 11.906 1 96 447 ILE B O 1
ATOM 9335 N N . ALA B 1 448 ? 26.984 29.109 13.102 1 95.75 448 ALA B N 1
ATOM 9336 C CA . ALA B 1 448 ? 26.172 28.562 14.18 1 95.75 448 ALA B CA 1
ATOM 9337 C C . ALA B 1 448 ? 24.922 29.406 14.398 1 95.75 448 ALA B C 1
ATOM 9339 O O . ALA B 1 448 ? 24.844 30.172 15.367 1 95.75 448 ALA B O 1
ATOM 9340 N N . PRO B 1 449 ? 23.922 29.141 13.609 1 92.88 449 PRO B N 1
ATOM 9341 C CA . PRO B 1 449 ? 22.734 30 13.633 1 92.88 449 PRO B CA 1
ATOM 9342 C C . PRO B 1 449 ? 22.016 29.984 14.977 1 92.88 449 PRO B C 1
ATOM 9344 O O . PRO B 1 449 ? 21.547 31.031 15.438 1 92.88 449 PRO B O 1
ATOM 9347 N N . SER B 1 450 ? 22.016 28.891 15.672 1 89.31 450 SER B N 1
ATOM 9348 C CA . SER B 1 450 ? 21.172 28.734 16.859 1 89.31 450 SER B CA 1
ATOM 9349 C C . SER B 1 450 ? 21.953 29.016 18.125 1 89.31 450 SER B C 1
ATOM 9351 O O . SER B 1 450 ? 21.375 29.203 19.203 1 89.31 450 SER B O 1
ATOM 9353 N N . TRP B 1 451 ? 23.328 29.047 18.031 1 94.56 451 TRP B N 1
ATOM 9354 C CA . TRP B 1 451 ? 24.141 29.25 19.234 1 94.56 451 TRP B CA 1
ATOM 9355 C C . TRP B 1 451 ? 23.922 30.656 19.797 1 94.56 451 TRP B C 1
ATOM 9357 O O . TRP B 1 451 ? 23.734 31.609 19.047 1 94.56 451 TRP B O 1
ATOM 9367 N N . PRO B 1 452 ? 23.984 30.781 21.188 1 94.69 452 PRO B N 1
ATOM 9368 C CA . PRO B 1 452 ? 23.969 32.125 21.781 1 94.69 452 PRO B CA 1
ATOM 9369 C C . PRO B 1 452 ? 25.125 33 21.312 1 94.69 452 PRO B C 1
ATOM 9371 O O . PRO B 1 452 ? 26.203 32.469 21 1 94.69 452 PRO B O 1
ATOM 9374 N N . ARG B 1 453 ? 24.891 34.25 21.406 1 94.75 453 ARG B N 1
ATOM 9375 C CA . ARG B 1 453 ? 25.922 35.188 20.984 1 94.75 453 ARG B CA 1
ATOM 9376 C C . ARG B 1 453 ? 27.172 35.094 21.844 1 94.75 453 ARG B C 1
ATOM 9378 O O . ARG B 1 453 ? 28.281 35.219 21.359 1 94.75 453 ARG B O 1
ATOM 9385 N N . GLU B 1 454 ? 26.953 34.844 23.062 1 94.81 454 GLU B N 1
ATOM 9386 C CA . GLU B 1 454 ? 28.062 34.75 24.016 1 94.81 454 GLU B CA 1
ATOM 9387 C C . GLU B 1 454 ? 28.984 33.594 23.672 1 94.81 454 GLU B C 1
ATOM 9389 O O . GLU B 1 454 ? 30.141 33.562 24.078 1 94.81 454 GLU B O 1
ATOM 9394 N N . HIS B 1 455 ? 28.484 32.688 22.891 1 96.31 455 HIS B N 1
ATOM 9395 C CA . HIS B 1 455 ? 29.281 31.531 22.5 1 96.31 455 HIS B CA 1
ATOM 9396 C C . HIS B 1 455 ? 29.641 31.562 21.016 1 96.31 455 HIS B C 1
ATOM 9398 O O . HIS B 1 455 ? 30 30.547 20.438 1 96.31 455 HIS B O 1
ATOM 9404 N N . GLY B 1 456 ? 29.359 32.688 20.406 1 94.62 456 GLY B N 1
ATOM 9405 C CA . GLY B 1 456 ? 29.828 32.875 19.047 1 94.62 456 GLY B CA 1
ATOM 9406 C C . GLY B 1 456 ? 28.766 32.625 18 1 94.62 456 GLY B C 1
ATOM 9407 O O . GLY B 1 456 ? 29.062 32.562 16.812 1 94.62 456 GLY B O 1
ATOM 9408 N N . GLY B 1 457 ? 27.562 32.406 18.375 1 95.62 457 GLY B N 1
ATOM 9409 C CA . GLY B 1 457 ? 26.5 32.125 17.422 1 95.62 457 GLY B CA 1
ATOM 9410 C C . GLY B 1 457 ? 25.719 33.344 17 1 95.62 457 GLY B C 1
ATOM 9411 O O . GLY B 1 457 ? 26.031 34.469 17.406 1 95.62 457 GLY B O 1
ATOM 9412 N N . MET B 1 458 ? 24.703 33.062 16.125 1 95.62 458 MET B N 1
ATOM 9413 C CA . MET B 1 458 ? 23.859 34.156 15.609 1 95.62 458 MET B CA 1
ATOM 9414 C C . MET B 1 458 ? 22.672 34.406 16.547 1 95.62 458 MET B C 1
ATOM 9416 O O . MET B 1 458 ? 22.016 35.438 16.453 1 95.62 458 MET B O 1
ATOM 9420 N N . ALA B 1 459 ? 22.391 33.469 17.391 1 95.31 459 ALA B N 1
ATOM 9421 C CA . ALA B 1 459 ? 21.266 33.531 18.312 1 95.31 459 ALA B CA 1
ATOM 9422 C C . ALA B 1 459 ? 19.953 33.719 17.578 1 95.31 459 ALA B C 1
ATOM 9424 O O . ALA B 1 459 ? 19.141 34.562 17.953 1 95.31 459 ALA B O 1
ATOM 9425 N N . LEU B 1 460 ? 19.781 32.969 16.562 1 94.12 460 LEU B N 1
ATOM 9426 C CA . LEU B 1 460 ? 18.531 33.062 15.805 1 94.12 460 LEU B CA 1
ATOM 9427 C C . LEU B 1 460 ? 17.375 32.469 16.609 1 94.12 460 LEU B C 1
ATOM 9429 O O . LEU B 1 460 ? 17.547 31.453 17.297 1 94.12 460 LEU B O 1
ATOM 9433 N N . SER B 1 461 ? 16.266 33.188 16.562 1 90.38 461 SER B N 1
ATOM 9434 C CA . SER B 1 461 ? 15.039 32.562 17.078 1 90.38 461 SER B CA 1
ATOM 9435 C C . SER B 1 461 ? 14.672 31.312 16.281 1 90.38 461 SER B C 1
ATOM 9437 O O . SER B 1 461 ? 15.188 31.094 15.18 1 90.38 461 SER B O 1
ATOM 9439 N N . PRO B 1 462 ? 13.852 30.453 16.812 1 85.12 462 PRO B N 1
ATOM 9440 C CA . PRO B 1 462 ? 13.414 29.281 16.047 1 85.12 462 PRO B CA 1
ATOM 9441 C C . PRO B 1 462 ? 12.852 29.641 14.68 1 85.12 462 PRO B C 1
ATOM 9443 O O . PRO B 1 462 ? 13.141 28.953 13.688 1 85.12 462 PRO B O 1
ATOM 9446 N N . ALA B 1 463 ? 12.117 30.688 14.594 1 86.75 463 ALA B N 1
ATOM 9447 C CA . ALA B 1 463 ? 11.539 31.125 13.32 1 86.75 463 ALA B CA 1
ATOM 9448 C C . ALA B 1 463 ? 12.625 31.484 12.312 1 86.75 463 ALA B C 1
ATOM 9450 O O . ALA B 1 463 ? 12.547 31.094 11.148 1 86.75 463 ALA B O 1
ATOM 9451 N N . ARG B 1 464 ? 13.57 32.219 12.773 1 91.94 464 ARG B N 1
ATOM 9452 C CA . ARG B 1 464 ? 14.648 32.625 11.883 1 91.94 464 ARG B CA 1
ATOM 9453 C C . ARG B 1 464 ? 15.547 31.453 11.523 1 91.94 464 ARG B C 1
ATOM 9455 O O . ARG B 1 464 ? 16.062 31.375 10.406 1 91.94 464 ARG B O 1
ATOM 9462 N N . GLN B 1 465 ? 15.719 30.594 12.438 1 90.06 465 GLN B N 1
ATOM 9463 C CA . GLN B 1 465 ? 16.484 29.391 12.156 1 90.06 465 GLN B CA 1
ATOM 9464 C C . GLN B 1 465 ? 15.836 28.562 11.047 1 90.06 465 GLN B C 1
ATOM 9466 O O . GLN B 1 465 ? 16.516 28.094 10.141 1 90.06 465 GLN B O 1
ATOM 9471 N N . ILE B 1 466 ? 14.609 28.359 11.141 1 86.44 466 ILE B N 1
ATOM 9472 C CA . ILE B 1 466 ? 13.867 27.625 10.133 1 86.44 466 ILE B CA 1
ATOM 9473 C C . ILE B 1 466 ? 14.008 28.312 8.773 1 86.44 466 ILE B C 1
ATOM 9475 O O . ILE B 1 466 ? 14.234 27.656 7.758 1 86.44 466 ILE B O 1
ATOM 9479 N N . ALA B 1 467 ? 13.82 29.625 8.797 1 90.12 467 ALA B N 1
ATOM 9480 C CA . ALA B 1 467 ? 13.992 30.391 7.566 1 90.12 467 ALA B CA 1
ATOM 9481 C C . ALA B 1 467 ? 15.375 30.156 6.965 1 90.12 467 ALA B C 1
ATOM 9483 O O . ALA B 1 467 ? 15.508 29.969 5.754 1 90.12 467 ALA B O 1
ATOM 9484 N N . PHE B 1 468 ? 16.359 30.25 7.832 1 93.31 468 PHE B N 1
ATOM 9485 C CA . PHE B 1 468 ? 17.734 30.031 7.41 1 93.31 468 PHE B CA 1
ATOM 9486 C C . PHE B 1 468 ? 17.891 28.656 6.758 1 93.31 468 PHE B C 1
ATOM 9488 O O . PHE B 1 468 ? 18.453 28.547 5.66 1 93.31 468 PHE B O 1
ATOM 9495 N N . ILE B 1 469 ? 17.453 27.641 7.367 1 89.56 469 ILE B N 1
ATOM 9496 C CA . ILE B 1 469 ? 17.578 26.266 6.902 1 89.56 469 ILE B CA 1
ATOM 9497 C C . ILE B 1 469 ? 16.812 26.078 5.594 1 89.56 469 ILE B C 1
ATOM 9499 O O . ILE B 1 469 ? 17.312 25.453 4.656 1 89.56 469 ILE B O 1
ATOM 9503 N N . GLU B 1 470 ? 15.633 26.578 5.523 1 86.62 470 GLU B N 1
ATOM 9504 C CA . GLU B 1 470 ? 14.82 26.453 4.32 1 86.62 470 GLU B CA 1
ATOM 9505 C C . GLU B 1 470 ? 15.5 27.109 3.119 1 86.62 470 GLU B C 1
ATOM 9507 O O . GLU B 1 470 ? 15.469 26.578 2.01 1 86.62 470 GLU B O 1
ATOM 9512 N N . GLU B 1 471 ? 16.109 28.312 3.314 1 91.62 471 GLU B N 1
ATOM 9513 C CA . GLU B 1 471 ? 16.812 28.984 2.23 1 91.62 471 GLU B CA 1
ATOM 9514 C C . GLU B 1 471 ? 18.047 28.203 1.796 1 91.62 471 GLU B C 1
ATOM 9516 O O . GLU B 1 471 ? 18.375 28.156 0.607 1 91.62 471 GLU B O 1
ATOM 9521 N N . ALA B 1 472 ? 18.719 27.656 2.75 1 92.38 472 ALA B N 1
ATOM 9522 C CA . ALA B 1 472 ? 19.844 26.797 2.432 1 92.38 472 ALA B CA 1
ATOM 9523 C C . ALA B 1 472 ? 19.406 25.609 1.592 1 92.38 472 ALA B C 1
ATOM 9525 O O . ALA B 1 472 ? 20.047 25.281 0.587 1 92.38 472 ALA B O 1
ATOM 9526 N N . GLU B 1 473 ? 18.391 24.953 1.983 1 87.19 473 GLU B N 1
ATOM 9527 C CA . GLU B 1 473 ? 17.875 23.781 1.275 1 87.19 473 GLU B CA 1
ATOM 9528 C C . GLU B 1 473 ? 17.422 24.156 -0.132 1 87.19 473 GLU B C 1
ATOM 9530 O O . GLU B 1 473 ? 17.688 23.438 -1.091 1 87.19 473 GLU B O 1
ATOM 9535 N N . ARG B 1 474 ? 16.688 25.234 -0.23 1 85.56 474 ARG B N 1
ATOM 9536 C CA . ARG B 1 474 ? 16.219 25.719 -1.522 1 85.56 474 ARG B CA 1
ATOM 9537 C C . ARG B 1 474 ? 17.375 25.953 -2.486 1 85.56 474 ARG B C 1
ATOM 9539 O O . ARG B 1 474 ? 17.266 25.641 -3.672 1 85.56 474 ARG B O 1
ATOM 9546 N N . HIS B 1 475 ? 18.453 26.578 -2.029 1 90.31 475 HIS B N 1
ATOM 9547 C CA . HIS B 1 475 ? 19.609 26.891 -2.859 1 90.31 475 HIS B CA 1
ATOM 9548 C C . HIS B 1 475 ? 20.406 25.641 -3.195 1 90.31 475 HIS B C 1
ATOM 9550 O O . HIS B 1 475 ? 21.188 25.641 -4.148 1 90.31 475 HIS B O 1
ATOM 9556 N N . GLY B 1 476 ? 20.25 24.594 -2.395 1 89.06 476 GLY B N 1
ATOM 9557 C CA . GLY B 1 476 ? 20.953 23.344 -2.611 1 89.06 476 GLY B CA 1
ATOM 9558 C C . GLY B 1 476 ? 22.266 23.266 -1.84 1 89.06 476 GLY B C 1
ATOM 9559 O O . GLY B 1 476 ? 23.219 22.609 -2.285 1 89.06 476 GLY B O 1
ATOM 9560 N N . VAL B 1 477 ? 22.328 23.938 -0.767 1 93 477 VAL B N 1
ATOM 9561 C CA . VAL B 1 477 ? 23.531 23.922 0.057 1 93 477 VAL B CA 1
ATOM 9562 C C . VAL B 1 477 ? 23.719 22.531 0.659 1 93 477 VAL B C 1
ATOM 9564 O O . VAL B 1 477 ? 22.797 21.984 1.27 1 93 477 VAL B O 1
ATOM 9567 N N . ALA B 1 478 ? 24.844 21.969 0.451 1 91.81 478 ALA B N 1
ATOM 9568 C CA . ALA B 1 478 ? 25.156 20.641 1.003 1 91.81 478 ALA B CA 1
ATOM 9569 C C . ALA B 1 478 ? 25.406 20.734 2.506 1 91.81 478 ALA B C 1
ATOM 9571 O O . ALA B 1 478 ? 25.844 21.766 3.014 1 91.81 478 ALA B O 1
ATOM 9572 N N . ARG B 1 479 ? 25.109 19.672 3.125 1 86.88 479 ARG B N 1
ATOM 9573 C CA . ARG B 1 479 ? 25.391 19.594 4.555 1 86.88 479 ARG B CA 1
ATOM 9574 C C . ARG B 1 479 ? 26.875 19.312 4.805 1 86.88 479 ARG B C 1
ATOM 9576 O O . ARG B 1 479 ? 27.406 18.312 4.336 1 86.88 479 ARG B O 1
ATOM 9583 N N . ALA B 1 480 ? 27.531 20.188 5.441 1 88.25 480 ALA B N 1
ATOM 9584 C CA . ALA B 1 480 ? 28.906 19.953 5.887 1 88.25 480 ALA B CA 1
ATOM 9585 C C . ALA B 1 480 ? 28.922 19.062 7.121 1 88.25 480 ALA B C 1
ATOM 9587 O O . ALA B 1 480 ? 27.891 18.828 7.754 1 88.25 480 ALA B O 1
ATOM 9588 N N . PRO B 1 481 ? 30.109 18.438 7.328 1 90.56 481 PRO B N 1
ATOM 9589 C CA . PRO B 1 481 ? 30.219 17.766 8.633 1 90.56 481 PRO B CA 1
ATOM 9590 C C . PRO B 1 481 ? 29.922 18.703 9.797 1 90.56 481 PRO B C 1
ATOM 9592 O O . PRO B 1 481 ? 30.75 19.562 10.141 1 90.56 481 PRO B O 1
ATOM 9595 N N . ASP B 1 482 ? 28.781 18.547 10.336 1 88.75 482 ASP B N 1
ATOM 9596 C CA . ASP B 1 482 ? 28.312 19.562 11.266 1 88.75 482 ASP B CA 1
ATOM 9597 C C . ASP B 1 482 ? 28 18.969 12.625 1 88.75 482 ASP B C 1
ATOM 9599 O O . ASP B 1 482 ? 27.234 19.547 13.414 1 88.75 482 ASP B O 1
ATOM 9603 N N . GLN B 1 483 ? 28.516 17.812 12.961 1 92.88 483 GLN B N 1
ATOM 9604 C CA . GLN B 1 483 ? 28.219 17.156 14.234 1 92.88 483 GLN B CA 1
ATOM 9605 C C . GLN B 1 483 ? 28.672 18.031 15.414 1 92.88 483 GLN B C 1
ATOM 9607 O O . GLN B 1 483 ? 28.031 18.047 16.453 1 92.88 483 GLN B O 1
ATOM 9612 N N . GLY B 1 484 ? 29.766 18.734 15.25 1 94.38 484 GLY B N 1
ATOM 9613 C CA . GLY B 1 484 ? 30.219 19.656 16.281 1 94.38 484 GLY B CA 1
ATOM 9614 C C . GLY B 1 484 ? 29.281 20.828 16.484 1 94.38 484 GLY B C 1
ATOM 9615 O O . GLY B 1 484 ? 29.016 21.234 17.609 1 94.38 484 GLY B O 1
ATOM 9616 N N . LEU B 1 485 ? 28.766 21.281 15.453 1 93 485 LEU B N 1
ATOM 9617 C CA . LEU B 1 485 ? 27.938 22.484 15.477 1 93 485 LEU B CA 1
ATOM 9618 C C . LEU B 1 485 ? 26.531 22.172 15.977 1 93 485 LEU B C 1
ATOM 9620 O O . LEU B 1 485 ? 25.984 22.875 16.828 1 93 485 LEU B O 1
ATOM 9624 N N . VAL B 1 486 ? 25.938 21.062 15.508 1 89.31 486 VAL B N 1
ATOM 9625 C CA . VAL B 1 486 ? 24.5 20.859 15.695 1 89.31 486 VAL B CA 1
ATOM 9626 C C . VAL B 1 486 ? 24.266 19.906 16.875 1 89.31 486 VAL B C 1
ATOM 9628 O O . VAL B 1 486 ? 23.203 19.938 17.5 1 89.31 486 VAL B O 1
ATOM 9631 N N . MET B 1 487 ? 25.281 19.141 17.219 1 91.56 487 MET B N 1
ATOM 9632 C CA . MET B 1 487 ? 25.094 18.141 18.266 1 91.56 487 MET B CA 1
ATOM 9633 C C . MET B 1 487 ? 25.938 18.484 19.484 1 91.56 487 MET B C 1
ATOM 9635 O O . MET B 1 487 ? 25.406 18.875 20.531 1 91.56 487 MET B O 1
ATOM 9639 N N . LEU B 1 488 ? 27.219 18.531 19.344 1 94.56 488 LEU B N 1
ATOM 9640 C CA . LEU B 1 488 ? 28.125 18.656 20.484 1 94.56 488 LEU B CA 1
ATOM 9641 C C . LEU B 1 488 ? 28.047 20.062 21.078 1 94.56 488 LEU B C 1
ATOM 9643 O O . LEU B 1 488 ? 28.016 20.219 22.312 1 94.56 488 LEU B O 1
ATOM 9647 N N . GLY B 1 489 ? 28.156 21.078 20.266 1 94.69 489 GLY B N 1
ATOM 9648 C CA . GLY B 1 489 ? 28.125 22.453 20.75 1 94.69 489 GLY B CA 1
ATOM 9649 C C . GLY B 1 489 ? 27 22.703 21.734 1 94.69 489 GLY B C 1
ATOM 9650 O O . GLY B 1 489 ? 27.234 23.078 22.875 1 94.69 489 GLY B O 1
ATOM 9651 N N . PRO B 1 490 ? 25.766 22.469 21.344 1 91.69 490 PRO B N 1
ATOM 9652 C CA . PRO B 1 490 ? 24.625 22.641 22.25 1 91.69 490 PRO B CA 1
ATOM 9653 C C . PRO B 1 490 ? 24.766 21.828 23.531 1 91.69 490 PRO B C 1
ATOM 9655 O O . PRO B 1 490 ? 24.359 22.281 24.594 1 91.69 490 PRO B O 1
ATOM 9658 N N . ILE B 1 491 ? 25.312 20.641 23.469 1 93.06 491 ILE B N 1
ATOM 9659 C CA . ILE B 1 491 ? 25.516 19.797 24.641 1 93.06 491 ILE B CA 1
ATOM 9660 C C . ILE B 1 491 ? 26.5 20.484 25.594 1 93.06 491 ILE B C 1
ATOM 9662 O O . ILE B 1 491 ? 26.266 20.531 26.797 1 93.06 491 ILE B O 1
ATOM 9666 N N . LEU B 1 492 ? 27.562 20.969 25.062 1 96.19 492 LEU B N 1
ATOM 9667 C CA . LEU B 1 492 ? 28.578 21.625 25.891 1 96.19 492 LEU B CA 1
ATOM 9668 C C . LEU B 1 492 ? 28.047 22.922 26.484 1 96.19 492 LEU B C 1
ATOM 9670 O O . LEU B 1 492 ? 28.391 23.266 27.625 1 96.19 492 LEU B O 1
ATOM 9674 N N . ILE B 1 493 ? 27.312 23.594 25.734 1 95.19 493 ILE B N 1
ATOM 9675 C CA . ILE B 1 493 ? 26.719 24.828 26.219 1 95.19 493 ILE B CA 1
ATOM 9676 C C . ILE B 1 493 ? 25.812 24.547 27.422 1 95.19 493 ILE B C 1
ATOM 9678 O O . ILE B 1 493 ? 25.812 25.297 28.391 1 95.19 493 ILE B O 1
ATOM 9682 N N . ARG B 1 494 ? 25.109 23.469 27.406 1 92.25 494 ARG B N 1
ATOM 9683 C CA . ARG B 1 494 ? 24.141 23.141 28.438 1 92.25 494 ARG B CA 1
ATOM 9684 C C . ARG B 1 494 ? 24.781 22.375 29.578 1 92.25 494 ARG B C 1
ATOM 9686 O O . ARG B 1 494 ? 24.438 22.578 30.75 1 92.25 494 ARG B O 1
ATOM 9693 N N . HIS B 1 495 ? 25.719 21.453 29.234 1 94.12 495 HIS B N 1
ATOM 9694 C CA . HIS B 1 495 ? 26.141 20.5 30.25 1 94.12 495 HIS B CA 1
ATOM 9695 C C . HIS B 1 495 ? 27.641 20.594 30.484 1 94.12 495 HIS B C 1
ATOM 9697 O O . HIS B 1 495 ? 28.156 20.016 31.438 1 94.12 495 HIS B O 1
ATOM 9703 N N . GLY B 1 496 ? 28.359 21.312 29.703 1 96.31 496 GLY B N 1
ATOM 9704 C CA . GLY B 1 496 ? 29.812 21.391 29.828 1 96.31 496 GLY B CA 1
ATOM 9705 C C . GLY B 1 496 ? 30.25 22.328 30.953 1 96.31 496 GLY B C 1
ATOM 9706 O O . GLY B 1 496 ? 29.484 23.172 31.391 1 96.31 496 GLY B O 1
ATOM 9707 N N . THR B 1 497 ? 31.469 22.125 31.422 1 96.56 497 THR B N 1
ATOM 9708 C CA . THR B 1 497 ? 32.094 23.062 32.344 1 96.56 497 THR B CA 1
ATOM 9709 C C . THR B 1 497 ? 32.562 24.312 31.609 1 96.56 497 THR B C 1
ATOM 9711 O O . THR B 1 497 ? 32.625 24.328 30.375 1 96.56 497 THR B O 1
ATOM 9714 N N . GLU B 1 498 ? 32.906 25.297 32.406 1 96.81 498 GLU B N 1
ATOM 9715 C CA . GLU B 1 498 ? 33.438 26.516 31.812 1 96.81 498 GLU B CA 1
ATOM 9716 C C . GLU B 1 498 ? 34.75 26.234 31.062 1 96.81 498 GLU B C 1
ATOM 9718 O O . GLU B 1 498 ? 34.969 26.797 29.984 1 96.81 498 GLU B O 1
ATOM 9723 N N . GLU B 1 499 ? 35.531 25.422 31.641 1 97.19 499 GLU B N 1
ATOM 9724 C CA . GLU B 1 499 ? 36.812 25.062 31.016 1 97.19 499 GLU B CA 1
ATOM 9725 C C . GLU B 1 499 ? 36.594 24.328 29.703 1 97.19 499 GLU B C 1
ATOM 9727 O O . GLU B 1 499 ? 37.281 24.562 28.719 1 97.19 499 GLU B O 1
ATOM 9732 N N . GLN B 1 500 ? 35.688 23.438 29.672 1 97.5 500 GLN B N 1
ATOM 9733 C CA . GLN B 1 500 ? 35.375 22.688 28.453 1 97.5 500 GLN B CA 1
ATOM 9734 C C . GLN B 1 500 ? 34.844 23.609 27.359 1 97.5 500 GLN B C 1
ATOM 9736 O O . GLN B 1 500 ? 35.25 23.484 26.203 1 97.5 500 GLN B O 1
ATOM 9741 N N . ARG B 1 501 ? 33.906 24.469 27.641 1 97.81 501 ARG B N 1
ATOM 9742 C CA . ARG B 1 501 ? 33.375 25.422 26.672 1 97.81 501 ARG B CA 1
ATOM 9743 C C . ARG B 1 501 ? 34.469 26.281 26.078 1 97.81 501 ARG B C 1
ATOM 9745 O O . ARG B 1 501 ? 34.562 26.453 24.859 1 97.81 501 ARG B O 1
ATOM 9752 N N . ALA B 1 502 ? 35.344 26.781 26.969 1 96.94 502 ALA B N 1
ATOM 9753 C CA . ALA B 1 502 ? 36.438 27.641 26.547 1 96.94 502 ALA B CA 1
ATOM 9754 C C . ALA B 1 502 ? 37.406 26.875 25.641 1 96.94 502 ALA B C 1
ATOM 9756 O O . ALA B 1 502 ? 37.969 27.453 24.703 1 96.94 502 ALA B O 1
ATOM 9757 N N . ARG B 1 503 ? 37.531 25.672 25.875 1 96.69 503 ARG B N 1
ATOM 9758 C CA . ARG B 1 503 ? 38.5 24.859 25.172 1 96.69 503 ARG B CA 1
ATOM 9759 C C . ARG B 1 503 ? 37.969 24.391 23.828 1 96.69 503 ARG B C 1
ATOM 9761 O O . ARG B 1 503 ? 38.688 24.375 22.828 1 96.69 503 ARG B O 1
ATOM 9768 N N . PHE B 1 504 ? 36.719 23.969 23.719 1 97.88 504 PHE B N 1
ATOM 9769 C CA . PHE B 1 504 ? 36.281 23.188 22.562 1 97.88 504 PHE B CA 1
ATOM 9770 C C . PHE B 1 504 ? 35.406 24.016 21.641 1 97.88 504 PHE B C 1
ATOM 9772 O O . PHE B 1 504 ? 35.406 23.812 20.422 1 97.88 504 PHE B O 1
ATOM 9779 N N . LEU B 1 505 ? 34.594 24.953 22.094 1 98.19 505 LEU B N 1
ATOM 9780 C CA . LEU B 1 505 ? 33.594 25.656 21.297 1 98.19 505 LEU B CA 1
ATOM 9781 C C . LEU B 1 505 ? 34.281 26.469 20.203 1 98.19 505 LEU B C 1
ATOM 9783 O O . LEU B 1 505 ? 33.844 26.438 19.047 1 98.19 505 LEU B O 1
ATOM 9787 N N . PRO B 1 506 ? 35.375 27.25 20.516 1 97.56 506 PRO B N 1
ATOM 9788 C CA . PRO B 1 506 ? 36 28.031 19.453 1 97.56 506 PRO B CA 1
ATOM 9789 C C . PRO B 1 506 ? 36.531 27.172 18.312 1 97.56 506 PRO B C 1
ATOM 9791 O O . PRO B 1 506 ? 36.438 27.562 17.141 1 97.56 506 PRO B O 1
ATOM 9794 N N . GLY B 1 507 ? 37.062 26.031 18.609 1 97.62 507 GLY B N 1
ATOM 9795 C CA . GLY B 1 507 ? 37.562 25.109 17.594 1 97.62 507 GLY B CA 1
ATOM 9796 C C . GLY B 1 507 ? 36.469 24.594 16.688 1 97.62 507 GLY B C 1
ATOM 9797 O O . GLY B 1 507 ? 36.688 24.375 15.492 1 97.62 507 GLY B O 1
ATOM 9798 N N . ILE B 1 508 ? 35.25 24.344 17.219 1 97.94 508 ILE B N 1
ATOM 9799 C CA . ILE B 1 508 ? 34.094 23.922 16.438 1 97.94 508 ILE B CA 1
ATOM 9800 C C . ILE B 1 508 ? 33.688 25.031 15.469 1 97.94 508 ILE B C 1
ATOM 9802 O O . ILE B 1 508 ? 33.469 24.781 14.289 1 97.94 508 ILE B O 1
ATOM 9806 N N . LEU B 1 509 ? 33.688 26.266 15.906 1 97.62 509 LEU B N 1
ATOM 9807 C CA . LEU B 1 509 ? 33.281 27.406 15.102 1 97.62 509 LEU B CA 1
ATOM 9808 C C . LEU B 1 509 ? 34.25 27.672 13.977 1 97.62 509 LEU B C 1
ATOM 9810 O O . LEU B 1 509 ? 33.844 27.969 12.844 1 97.62 509 LEU B O 1
ATOM 9814 N N . SER B 1 510 ? 35.531 27.516 14.25 1 96.5 510 SER B N 1
ATOM 9815 C CA . SER B 1 510 ? 36.562 27.875 13.281 1 96.5 510 SER B CA 1
ATOM 9816 C C . SER B 1 510 ? 36.75 26.75 12.258 1 96.5 510 SER B C 1
ATOM 9818 O O . SER B 1 510 ? 37.344 26.984 11.195 1 96.5 510 SER B O 1
ATOM 9820 N N . GLY B 1 511 ? 36.344 25.578 12.578 1 95.5 511 GLY B N 1
ATOM 9821 C CA . GLY B 1 511 ? 36.562 24.438 11.719 1 95.5 511 GLY B CA 1
ATOM 9822 C C . GLY B 1 511 ? 37.875 23.719 11.984 1 95.5 511 GLY B C 1
ATOM 9823 O O . GLY B 1 511 ? 38.219 22.75 11.312 1 95.5 511 GLY B O 1
ATOM 9824 N N . GLU B 1 512 ? 38.531 24.172 12.953 1 95.5 512 GLU B N 1
ATOM 9825 C CA . GLU B 1 512 ? 39.781 23.5 13.344 1 95.5 512 GLU B CA 1
ATOM 9826 C C . GLU B 1 512 ? 39.5 22.125 13.945 1 95.5 512 GLU B C 1
ATOM 9828 O O . GLU B 1 512 ? 40.281 21.203 13.781 1 95.5 512 GLU B O 1
ATOM 9833 N N . ALA B 1 513 ? 38.531 22.031 14.641 1 97.25 513 ALA B N 1
ATOM 9834 C CA . ALA B 1 513 ? 38.094 20.766 15.203 1 97.25 513 ALA B CA 1
ATOM 9835 C C . ALA B 1 513 ? 36.875 20.219 14.469 1 97.25 513 ALA B C 1
ATOM 9837 O O . ALA B 1 513 ? 35.781 20.797 14.547 1 97.25 513 ALA B O 1
ATOM 9838 N N . VAL B 1 514 ? 37.094 19.172 13.734 1 97.75 514 VAL B N 1
ATOM 9839 C CA . VAL B 1 514 ? 36 18.469 13.047 1 97.75 514 VAL B CA 1
ATOM 9840 C C . VAL B 1 514 ? 35.594 17.234 13.852 1 97.75 514 VAL B C 1
ATOM 9842 O O . VAL B 1 514 ? 36.438 16.375 14.156 1 97.75 514 VAL B O 1
ATOM 9845 N N . TRP B 1 515 ? 34.312 17.141 14.133 1 97.81 515 TRP B N 1
ATOM 9846 C CA . TRP B 1 515 ? 33.875 16.141 15.109 1 97.81 515 TRP B CA 1
ATOM 9847 C C . TRP B 1 515 ? 33.062 15.047 14.43 1 97.81 515 TRP B C 1
ATOM 9849 O O . TRP B 1 515 ? 32.312 15.312 13.477 1 97.81 515 TRP B O 1
ATOM 9859 N N . ALA B 1 516 ? 33.125 13.828 14.93 1 97.5 516 ALA B N 1
ATOM 9860 C CA . ALA B 1 516 ? 32.281 12.695 14.578 1 97.5 516 ALA B CA 1
ATOM 9861 C C . ALA B 1 516 ? 31.547 12.156 15.812 1 97.5 516 ALA B C 1
ATOM 9863 O O . ALA B 1 516 ? 31.969 12.406 16.938 1 97.5 516 ALA B O 1
ATOM 9864 N N . GLN B 1 517 ? 30.453 11.469 15.57 1 95.94 517 GLN B N 1
ATOM 9865 C CA . GLN B 1 517 ? 29.688 10.852 16.641 1 95.94 517 GLN B CA 1
ATOM 9866 C C . GLN B 1 517 ? 30.062 9.391 16.828 1 95.94 517 GLN B C 1
ATOM 9868 O O . GLN B 1 517 ? 30.25 8.664 15.844 1 95.94 517 GLN B O 1
ATOM 9873 N N . GLY B 1 518 ? 30.281 8.984 18.062 1 97.38 518 GLY B N 1
ATOM 9874 C CA . GLY B 1 518 ? 30.594 7.594 18.375 1 97.38 518 GLY B CA 1
ATOM 9875 C C . GLY B 1 518 ? 29.578 6.961 19.312 1 97.38 518 GLY B C 1
ATOM 9876 O O . GLY B 1 518 ? 29.891 6.68 20.484 1 97.38 518 GLY B O 1
ATOM 9877 N N . TYR B 1 519 ? 28.359 6.637 18.828 1 95.31 519 TYR B N 1
ATOM 9878 C CA . TYR B 1 519 ? 27.297 6.023 19.609 1 95.31 519 TYR B CA 1
ATOM 9879 C C . TYR B 1 519 ? 27.156 4.539 19.281 1 95.31 519 TYR B C 1
ATOM 9881 O O . TYR B 1 519 ? 27.516 3.684 20.094 1 95.31 519 TYR B O 1
ATOM 9889 N N . SER B 1 520 ? 26.875 4.188 18.016 1 96.06 520 SER B N 1
ATOM 9890 C CA . SER B 1 520 ? 26.531 2.832 17.594 1 96.06 520 SER B CA 1
ATOM 9891 C C . SER B 1 520 ? 27.766 1.923 17.641 1 96.06 520 SER B C 1
ATOM 9893 O O . SER B 1 520 ? 28.891 2.381 17.422 1 96.06 520 SER B O 1
ATOM 9895 N N . GLU B 1 521 ? 27.516 0.717 18 1 97 521 GLU B N 1
ATOM 9896 C CA . GLU B 1 521 ? 28.469 -0.385 17.969 1 97 521 GLU B CA 1
ATOM 9897 C C . GLU B 1 521 ? 27.906 -1.581 17.203 1 97 521 GLU B C 1
ATOM 9899 O O . GLU B 1 521 ? 26.719 -1.616 16.891 1 97 521 GLU B O 1
ATOM 9904 N N . PRO B 1 522 ? 28.672 -2.508 16.812 1 91.81 522 PRO B N 1
ATOM 9905 C CA . PRO B 1 522 ? 28.188 -3.639 16.031 1 91.81 522 PRO B CA 1
ATOM 9906 C C . PRO B 1 522 ? 26.984 -4.32 16.672 1 91.81 522 PRO B C 1
ATOM 9908 O O . PRO B 1 522 ? 26.031 -4.703 15.969 1 91.81 522 PRO B O 1
ATOM 9911 N N . ASN B 1 523 ? 26.922 -4.414 17.922 1 91.44 523 ASN B N 1
ATOM 9912 C CA . ASN B 1 523 ? 25.812 -5.113 18.578 1 91.44 523 ASN B CA 1
ATOM 9913 C C . ASN B 1 523 ? 24.875 -4.145 19.281 1 91.44 523 ASN B C 1
ATOM 9915 O O . ASN B 1 523 ? 24.031 -4.559 20.078 1 91.44 523 ASN B O 1
ATOM 9919 N N . ALA B 1 524 ? 25.078 -2.848 19.078 1 93.94 524 ALA B N 1
ATOM 9920 C CA . ALA B 1 524 ? 24.25 -1.821 19.703 1 93.94 524 ALA B CA 1
ATOM 9921 C C . ALA B 1 524 ? 23.875 -0.735 18.703 1 93.94 524 ALA B C 1
ATOM 9923 O O . ALA B 1 524 ? 24.609 0.234 18.516 1 93.94 524 ALA B O 1
ATOM 9924 N N . GLY B 1 525 ? 22.781 -0.883 18.078 1 92.62 525 GLY B N 1
ATOM 9925 C CA . GLY B 1 525 ? 22.188 0.102 17.188 1 92.62 525 GLY B CA 1
ATOM 9926 C C . GLY B 1 525 ? 20.891 0.691 17.719 1 92.62 525 GLY B C 1
ATOM 9927 O O . GLY B 1 525 ? 20.922 1.658 18.484 1 92.62 525 GLY B O 1
ATOM 9928 N N . SER B 1 526 ? 19.797 -0.041 17.5 1 91.06 526 SER B N 1
ATOM 9929 C CA . SER B 1 526 ? 18.516 0.378 18.047 1 91.06 526 SER B CA 1
ATOM 9930 C C . SER B 1 526 ? 18.484 0.246 19.562 1 91.06 526 SER B C 1
ATOM 9932 O O . SER B 1 526 ? 17.859 1.05 20.25 1 91.06 526 SER B O 1
ATOM 9934 N N . ASP B 1 527 ? 19.125 -0.768 20.031 1 92.44 527 ASP B N 1
ATOM 9935 C CA . ASP B 1 527 ? 19.312 -0.941 21.469 1 92.44 527 ASP B CA 1
ATOM 9936 C C . ASP B 1 527 ? 20.641 -0.308 21.922 1 92.44 527 ASP B C 1
ATOM 9938 O O . ASP B 1 527 ? 21.516 -0.998 22.438 1 92.44 527 ASP B O 1
ATOM 9942 N N . LEU B 1 528 ? 20.703 0.972 21.875 1 92.75 528 LEU B N 1
ATOM 9943 C CA . LEU B 1 528 ? 21.938 1.721 22.109 1 92.75 528 LEU B CA 1
ATOM 9944 C C . LEU B 1 528 ? 22.438 1.523 23.531 1 92.75 528 LEU B C 1
ATOM 9946 O O . LEU B 1 528 ? 23.641 1.491 23.781 1 92.75 528 LEU B O 1
ATOM 9950 N N . ALA B 1 529 ? 21.531 1.336 24.469 1 93.5 529 ALA B N 1
ATOM 9951 C CA . ALA B 1 529 ? 21.891 1.215 25.875 1 93.5 529 ALA B CA 1
ATOM 9952 C C . ALA B 1 529 ? 22.734 -0.033 26.125 1 93.5 529 ALA B C 1
ATOM 9954 O O . ALA B 1 529 ? 23.375 -0.163 27.172 1 93.5 529 ALA B O 1
ATOM 9955 N N . SER B 1 530 ? 22.828 -0.92 25.172 1 94.81 530 SER B N 1
ATOM 9956 C CA . SER B 1 530 ? 23.578 -2.166 25.312 1 94.81 530 SER B CA 1
ATOM 9957 C C . SER B 1 530 ? 25.031 -2.004 24.859 1 94.81 530 SER B C 1
ATOM 9959 O O . SER B 1 530 ? 25.75 -2.988 24.719 1 94.81 530 SER B O 1
ATOM 9961 N N . LEU B 1 531 ? 25.453 -0.781 24.578 1 97 531 LEU B N 1
ATOM 9962 C CA . LEU B 1 531 ? 26.812 -0.543 24.125 1 97 531 LEU B CA 1
ATOM 9963 C C . LEU B 1 531 ? 27.828 -1.131 25.094 1 97 531 LEU B C 1
ATOM 9965 O O . LEU B 1 531 ? 27.562 -1.196 26.297 1 97 531 LEU B O 1
ATOM 9969 N N . ARG B 1 532 ? 29.078 -1.521 24.547 1 96.62 532 ARG B N 1
ATOM 9970 C CA . ARG B 1 532 ? 30.047 -2.256 25.344 1 96.62 532 ARG B CA 1
ATOM 9971 C C . ARG B 1 532 ? 31.391 -1.535 25.359 1 96.62 532 ARG B C 1
ATOM 9973 O O . ARG B 1 532 ? 32.25 -1.823 26.203 1 96.62 532 ARG B O 1
ATOM 9980 N N . CYS B 1 533 ? 31.641 -0.63 24.359 1 98.38 533 CYS B N 1
ATOM 9981 C CA . CYS B 1 533 ? 32.875 0.131 24.422 1 98.38 533 CYS B CA 1
ATOM 9982 C C . CYS B 1 533 ? 33.125 0.676 25.828 1 98.38 533 CYS B C 1
ATOM 9984 O O . CYS B 1 533 ? 32.312 1.448 26.344 1 98.38 533 CYS B O 1
ATOM 9986 N N . GLU B 1 534 ? 34.281 0.362 26.406 1 98.38 534 GLU B N 1
ATOM 9987 C CA . GLU B 1 534 ? 34.469 0.585 27.844 1 98.38 534 GLU B CA 1
ATOM 9988 C C . GLU B 1 534 ? 35.5 1.661 28.109 1 98.38 534 GLU B C 1
ATOM 9990 O O . GLU B 1 534 ? 36.438 1.827 27.312 1 98.38 534 GLU B O 1
ATOM 9995 N N . ALA B 1 535 ? 35.281 2.373 29.188 1 98.62 535 ALA B N 1
ATOM 9996 C CA . ALA B 1 535 ? 36.281 3.299 29.75 1 98.62 535 ALA B CA 1
ATOM 9997 C C . ALA B 1 535 ? 36.531 3.031 31.234 1 98.62 535 ALA B C 1
ATOM 9999 O O . ALA B 1 535 ? 35.594 3.197 32.031 1 98.62 535 ALA B O 1
ATOM 10000 N N . LEU B 1 536 ? 37.75 2.664 31.531 1 97.94 536 LEU B N 1
ATOM 10001 C CA . LEU B 1 536 ? 38.094 2.367 32.906 1 97.94 536 LEU B CA 1
ATOM 10002 C C . LEU B 1 536 ? 38.875 3.535 33.531 1 97.94 536 LEU B C 1
ATOM 10004 O O . LEU B 1 536 ? 39.75 4.098 32.906 1 97.94 536 LEU B O 1
ATOM 10008 N N . VAL B 1 537 ? 38.469 3.869 34.781 1 97.19 537 VAL B N 1
ATOM 10009 C CA . VAL B 1 537 ? 39.125 4.957 35.469 1 97.19 537 VAL B CA 1
ATOM 10010 C C . VAL B 1 537 ? 40.531 4.527 35.875 1 97.19 537 VAL B C 1
ATOM 10012 O O . VAL B 1 537 ? 40.719 3.451 36.438 1 97.19 537 VAL B O 1
ATOM 10015 N N . ASP B 1 538 ? 41.5 5.344 35.5 1 97.38 538 ASP B N 1
ATOM 10016 C CA . ASP B 1 538 ? 42.906 5.18 35.875 1 97.38 538 ASP B CA 1
ATOM 10017 C C . ASP B 1 538 ? 43.5 6.512 36.312 1 97.38 538 ASP B C 1
ATOM 10019 O O . ASP B 1 538 ? 44.188 7.18 35.5 1 97.38 538 ASP B O 1
ATOM 10023 N N . GLY B 1 539 ? 43.406 6.875 37.594 1 95.75 539 GLY B N 1
ATOM 10024 C CA . GLY B 1 539 ? 43.875 8.164 38.062 1 95.75 539 GLY B CA 1
ATOM 10025 C C . GLY B 1 539 ? 43.094 9.336 37.469 1 95.75 539 GLY B C 1
ATOM 10026 O O . GLY B 1 539 ? 41.875 9.398 37.562 1 95.75 539 GLY B O 1
ATOM 10027 N N . ASP B 1 540 ? 43.844 10.156 36.812 1 96.12 540 ASP B N 1
ATOM 10028 C CA . ASP B 1 540 ? 43.25 11.344 36.188 1 96.12 540 ASP B CA 1
ATOM 10029 C C . ASP B 1 540 ? 42.875 11.094 34.719 1 96.12 540 ASP B C 1
ATOM 10031 O O . ASP B 1 540 ? 42.562 12.023 34 1 96.12 540 ASP B O 1
ATOM 10035 N N . ASP B 1 541 ? 42.875 9.773 34.406 1 97.88 541 ASP B N 1
ATOM 10036 C CA . ASP B 1 541 ? 42.562 9.414 33.031 1 97.88 541 ASP B CA 1
ATOM 10037 C C . ASP B 1 541 ? 41.5 8.297 32.969 1 97.88 541 ASP B C 1
ATOM 10039 O O . ASP B 1 541 ? 41.188 7.711 34 1 97.88 541 ASP B O 1
ATOM 10043 N N . LEU B 1 542 ? 40.938 8.133 31.766 1 98.38 542 LEU B N 1
ATOM 10044 C CA . LEU B 1 542 ? 40.156 6.977 31.406 1 98.38 542 LEU B CA 1
ATOM 10045 C C . LEU B 1 542 ? 40.812 6.176 30.297 1 98.38 542 LEU B C 1
ATOM 10047 O O . LEU B 1 542 ? 41.375 6.75 29.359 1 98.38 542 LEU B O 1
ATOM 10051 N N . ILE B 1 543 ? 40.844 4.852 30.438 1 98.69 543 ILE B N 1
ATOM 10052 C CA . ILE B 1 543 ? 41.406 3.977 29.406 1 98.69 543 ILE B CA 1
ATOM 10053 C C . ILE B 1 543 ? 40.25 3.361 28.594 1 98.69 543 ILE B C 1
ATOM 10055 O O . ILE B 1 543 ? 39.5 2.533 29.094 1 98.69 543 ILE B O 1
ATOM 10059 N N . VAL B 1 544 ? 40.219 3.74 27.312 1 98.81 544 VAL B N 1
ATOM 10060 C CA . VAL B 1 544 ? 39.094 3.375 26.469 1 98.81 544 VAL B CA 1
ATOM 10061 C C . VAL B 1 544 ? 39.5 2.188 25.578 1 98.81 544 VAL B C 1
ATOM 10063 O O . VAL B 1 544 ? 40.531 2.197 24.938 1 98.81 544 VAL B O 1
ATOM 10066 N N . SER B 1 545 ? 38.688 1.129 25.578 1 98.81 545 SER B N 1
ATOM 10067 C CA . SER B 1 545 ? 38.844 -0.03 24.703 1 98.81 545 SER B CA 1
ATOM 10068 C C . SER B 1 545 ? 37.5 -0.435 24.094 1 98.81 545 SER B C 1
ATOM 10070 O O . SER B 1 545 ? 36.469 -0.508 24.781 1 98.81 545 SER B O 1
ATOM 10072 N N . GLY B 1 546 ? 37.5 -0.67 22.828 1 98.5 546 GLY B N 1
ATOM 10073 C CA . GLY B 1 546 ? 36.281 -1.085 22.141 1 98.5 546 GLY B CA 1
ATOM 10074 C C . GLY B 1 546 ? 36.219 -0.591 20.719 1 98.5 546 GLY B C 1
ATOM 10075 O O . GLY B 1 546 ? 37.25 -0.49 20.031 1 98.5 546 GLY B O 1
ATOM 10076 N N . GLN B 1 547 ? 35 -0.478 20.234 1 98.25 547 GLN B N 1
ATOM 10077 C CA . GLN B 1 547 ? 34.812 -0.066 18.844 1 98.25 547 GLN B CA 1
ATOM 10078 C C . GLN B 1 547 ? 33.469 0.671 18.672 1 98.25 547 GLN B C 1
ATOM 10080 O O . GLN B 1 547 ? 32.5 0.397 19.391 1 98.25 547 GLN B O 1
ATOM 10085 N N . LYS B 1 548 ? 33.5 1.649 17.828 1 98.25 548 LYS B N 1
ATOM 10086 C CA . LYS B 1 548 ? 32.312 2.309 17.312 1 98.25 548 LYS B CA 1
ATOM 10087 C C . LYS B 1 548 ? 32.156 2.041 15.812 1 98.25 548 LYS B C 1
ATOM 10089 O O . LYS B 1 548 ? 33.125 1.72 15.125 1 98.25 548 LYS B O 1
ATOM 10094 N N . THR B 1 549 ? 30.906 2.039 15.398 1 97.06 549 THR B N 1
ATOM 10095 C CA . THR B 1 549 ? 30.641 1.83 13.977 1 97.06 549 THR B CA 1
ATOM 10096 C C . THR B 1 549 ? 29.578 2.799 13.477 1 97.06 549 THR B C 1
ATOM 10098 O O . THR B 1 549 ? 28.922 3.479 14.273 1 97.06 549 THR B O 1
ATOM 10101 N N . TRP B 1 550 ? 29.484 2.984 12.156 1 96.38 550 TRP B N 1
ATOM 10102 C CA . TRP B 1 550 ? 28.547 3.842 11.453 1 96.38 550 TRP B CA 1
ATOM 10103 C C . TRP B 1 550 ? 28.781 5.309 11.797 1 96.38 550 TRP B C 1
ATOM 10105 O O . TRP B 1 550 ? 27.828 6.102 11.836 1 96.38 550 TRP B O 1
ATOM 10115 N N . SER B 1 551 ? 29.969 5.629 12.227 1 96.56 551 SER B N 1
ATOM 10116 C CA . SER B 1 551 ? 30.312 7.016 12.531 1 96.56 551 SER B CA 1
ATOM 10117 C C . SER B 1 551 ? 30.484 7.836 11.258 1 96.56 551 SER B C 1
ATOM 10119 O O . SER B 1 551 ? 31.453 7.625 10.508 1 96.56 551 SER B O 1
ATOM 10121 N N . THR B 1 552 ? 29.625 8.75 11.07 1 95.06 552 THR B N 1
ATOM 10122 C CA . THR B 1 552 ? 29.578 9.531 9.844 1 95.06 552 THR B CA 1
ATOM 10123 C C . THR B 1 552 ? 30.875 10.336 9.664 1 95.06 552 THR B C 1
ATOM 10125 O O . THR B 1 552 ? 31.234 11.125 10.539 1 95.06 552 THR B O 1
ATOM 10128 N N . LEU B 1 553 ? 31.625 10.094 8.617 1 96.06 553 LEU B N 1
ATOM 10129 C CA . LEU B 1 553 ? 32.781 10.82 8.125 1 96.06 553 LEU B CA 1
ATOM 10130 C C . LEU B 1 553 ? 33.875 10.883 9.188 1 96.06 553 LEU B C 1
ATOM 10132 O O . LEU B 1 553 ? 34.594 11.883 9.297 1 96.06 553 LEU B O 1
ATOM 10136 N N . ALA B 1 554 ? 34 9.883 9.977 1 97.56 554 ALA B N 1
ATOM 10137 C CA . ALA B 1 554 ? 35 9.836 11.023 1 97.56 554 ALA B CA 1
ATOM 10138 C C . ALA B 1 554 ? 36.406 9.844 10.43 1 97.56 554 ALA B C 1
ATOM 10140 O O . ALA B 1 554 ? 37.375 10.234 11.086 1 97.56 554 ALA B O 1
ATOM 10141 N N . GLN B 1 555 ? 36.562 9.414 9.18 1 96.12 555 GLN B N 1
ATOM 10142 C CA . GLN B 1 555 ? 37.875 9.438 8.531 1 96.12 555 GLN B CA 1
ATOM 10143 C C . GLN B 1 555 ? 38.344 10.875 8.305 1 96.12 555 GLN B C 1
ATOM 10145 O O . GLN B 1 555 ? 39.562 11.117 8.164 1 96.12 555 GLN B O 1
ATOM 10150 N N . ASP B 1 556 ? 37.438 11.766 8.297 1 96.81 556 ASP B N 1
ATOM 10151 C CA . ASP B 1 556 ? 37.75 13.172 8.07 1 96.81 556 ASP B CA 1
ATOM 10152 C C . ASP B 1 556 ? 37.812 13.945 9.391 1 96.81 556 ASP B C 1
ATOM 10154 O O . ASP B 1 556 ? 38.125 15.133 9.406 1 96.81 556 ASP B O 1
ATOM 10158 N N . ALA B 1 557 ? 37.469 13.32 10.484 1 98.06 557 ALA B N 1
ATOM 10159 C CA . ALA B 1 557 ? 37.281 14.016 11.75 1 98.06 557 ALA B CA 1
ATOM 10160 C C . ALA B 1 557 ? 38.594 14.094 12.539 1 98.06 557 ALA B C 1
ATOM 10162 O O . ALA B 1 557 ? 39.469 13.25 12.367 1 98.06 557 ALA B O 1
ATOM 10163 N N . THR B 1 558 ? 38.656 15.117 13.383 1 98.25 558 THR B N 1
ATOM 10164 C CA . THR B 1 558 ? 39.781 15.266 14.281 1 98.25 558 THR B CA 1
ATOM 10165 C C . THR B 1 558 ? 39.469 14.734 15.672 1 98.25 558 THR B C 1
ATOM 10167 O O . THR B 1 558 ? 40.344 14.32 16.422 1 98.25 558 THR B O 1
ATOM 10170 N N . HIS B 1 559 ? 38.219 14.797 16.047 1 98.38 559 HIS B N 1
ATOM 10171 C CA . HIS B 1 559 ? 37.75 14.414 17.359 1 98.38 559 HIS B CA 1
ATOM 10172 C C . HIS B 1 559 ? 36.438 13.609 17.266 1 98.38 559 HIS B C 1
ATOM 10174 O O . HIS B 1 559 ? 35.812 13.586 16.219 1 98.38 559 HIS B O 1
ATOM 10180 N N . MET B 1 560 ? 36.125 12.961 18.375 1 98.5 560 MET B N 1
ATOM 10181 C CA . MET B 1 560 ? 34.875 12.227 18.484 1 98.5 560 MET B CA 1
ATOM 10182 C C . MET B 1 560 ? 34.25 12.43 19.875 1 98.5 560 MET B C 1
ATOM 10184 O O . MET B 1 560 ? 34.969 12.445 20.875 1 98.5 560 MET B O 1
ATOM 10188 N N . PHE B 1 561 ? 32.969 12.711 19.906 1 97.94 561 PHE B N 1
ATOM 10189 C CA . PHE B 1 561 ? 32.25 12.539 21.141 1 97.94 561 PHE B CA 1
ATOM 10190 C C . PHE B 1 561 ? 31.516 11.195 21.172 1 97.94 561 PHE B C 1
ATOM 10192 O O . PHE B 1 561 ? 31 10.75 20.141 1 97.94 561 PHE B O 1
ATOM 10199 N N . MET B 1 562 ? 31.547 10.5 22.297 1 98.06 562 MET B N 1
ATOM 10200 C CA . MET B 1 562 ? 31.047 9.133 22.266 1 98.06 562 MET B CA 1
ATOM 10201 C C . MET B 1 562 ? 30.453 8.734 23.609 1 98.06 562 MET B C 1
ATOM 10203 O O . MET B 1 562 ? 30.688 9.406 24.609 1 98.06 562 MET B O 1
ATOM 10207 N N . LEU B 1 563 ? 29.625 7.73 23.594 1 97.88 563 LEU B N 1
ATOM 10208 C CA . LEU B 1 563 ? 29.125 7.055 24.797 1 97.88 563 LEU B CA 1
ATOM 10209 C C . LEU B 1 563 ? 29.953 5.824 25.109 1 97.88 563 LEU B C 1
ATOM 10211 O O . LEU B 1 563 ? 30.312 5.051 24.219 1 97.88 563 LEU B O 1
ATOM 10215 N N . VAL B 1 564 ? 30.281 5.695 26.422 1 98.56 564 VAL B N 1
ATOM 10216 C CA . VAL B 1 564 ? 31.125 4.574 26.828 1 98.56 564 VAL B CA 1
ATOM 10217 C C . VAL B 1 564 ? 30.547 3.949 28.094 1 98.56 564 VAL B C 1
ATOM 10219 O O . VAL B 1 564 ? 29.906 4.629 28.906 1 98.56 564 VAL B O 1
ATOM 10222 N N . ARG B 1 565 ? 30.766 2.699 28.188 1 98.56 565 ARG B N 1
ATOM 10223 C CA . ARG B 1 565 ? 30.406 1.982 29.406 1 98.56 565 ARG B CA 1
ATOM 10224 C C . ARG B 1 565 ? 31.422 2.23 30.5 1 98.56 565 ARG B C 1
ATOM 10226 O O . ARG B 1 565 ? 32.625 1.957 30.328 1 98.56 565 ARG B O 1
ATOM 10233 N N . THR B 1 566 ? 30.953 2.697 31.672 1 98.19 566 THR B N 1
ATOM 10234 C CA . THR B 1 566 ? 31.875 2.988 32.781 1 98.19 566 THR B CA 1
ATOM 10235 C C . THR B 1 566 ? 31.484 2.193 34.031 1 98.19 566 THR B C 1
ATOM 10237 O O . THR B 1 566 ? 32.25 2.127 34.969 1 98.19 566 THR B O 1
ATOM 10240 N N . ASP B 1 567 ? 30.328 1.633 34.031 1 97.44 567 ASP B N 1
ATOM 10241 C CA . ASP B 1 567 ? 29.906 0.749 35.094 1 97.44 567 ASP B CA 1
ATOM 10242 C C . ASP B 1 567 ? 29.047 -0.398 34.562 1 97.44 567 ASP B C 1
ATOM 10244 O O . ASP B 1 567 ? 27.969 -0.172 34 1 97.44 567 ASP B O 1
ATOM 10248 N N . LYS B 1 568 ? 29.484 -1.617 34.75 1 94.56 568 LYS B N 1
ATOM 10249 C CA . LYS B 1 568 ? 28.797 -2.791 34.219 1 94.56 568 LYS B CA 1
ATOM 10250 C C . LYS B 1 568 ? 27.922 -3.449 35.281 1 94.56 568 LYS B C 1
ATOM 10252 O O . LYS B 1 568 ? 27.219 -4.426 35 1 94.56 568 LYS B O 1
ATOM 10257 N N . THR B 1 569 ? 27.922 -2.9 36.438 1 95.06 569 THR B N 1
ATOM 10258 C CA . THR B 1 569 ? 27.266 -3.57 37.562 1 95.06 569 THR B CA 1
ATOM 10259 C C . THR B 1 569 ? 25.875 -3.002 37.812 1 95.06 569 THR B C 1
ATOM 10261 O O . THR B 1 569 ? 25.125 -3.502 38.656 1 95.06 569 THR B O 1
ATOM 10264 N N . VAL B 1 570 ? 25.516 -2 37.188 1 95.62 570 VAL B N 1
ATOM 10265 C CA . VAL B 1 570 ? 24.219 -1.348 37.344 1 95.62 570 VAL B CA 1
ATOM 10266 C C . VAL B 1 570 ? 23.375 -1.584 36.094 1 95.62 570 VAL B C 1
ATOM 10268 O O . VAL B 1 570 ? 23.812 -2.25 35.156 1 95.62 570 VAL B O 1
ATOM 10271 N N . LYS B 1 571 ? 22.156 -1.044 36.125 1 93.12 571 LYS B N 1
ATOM 10272 C CA . LYS B 1 571 ? 21.312 -1.092 34.938 1 93.12 571 LYS B CA 1
ATOM 10273 C C . LYS B 1 571 ? 22 -0.461 33.75 1 93.12 571 LYS B C 1
ATOM 10275 O O . LYS B 1 571 ? 22.766 0.501 33.875 1 93.12 571 LYS B O 1
ATOM 10280 N N . LYS B 1 572 ? 21.766 -0.967 32.594 1 93.38 572 LYS B N 1
ATOM 10281 C CA . LYS B 1 572 ? 22.5 -0.604 31.375 1 93.38 572 LYS B CA 1
ATOM 10282 C C . LYS B 1 572 ? 22.547 0.911 31.203 1 93.38 572 LYS B C 1
ATOM 10284 O O . LYS B 1 572 ? 23.609 1.475 30.953 1 93.38 572 LYS B O 1
ATOM 10289 N N . GLN B 1 573 ? 21.5 1.565 31.406 1 94.12 573 GLN B N 1
ATOM 10290 C CA . GLN B 1 573 ? 21.422 3 31.156 1 94.12 573 GLN B CA 1
ATOM 10291 C C . GLN B 1 573 ? 22.188 3.791 32.219 1 94.12 573 GLN B C 1
ATOM 10293 O O . GLN B 1 573 ? 22.703 4.875 31.938 1 94.12 573 GLN B O 1
ATOM 10298 N N . ALA B 1 574 ? 22.344 3.238 33.375 1 95.75 574 ALA B N 1
ATOM 10299 C CA . ALA B 1 574 ? 22.938 3.934 34.5 1 95.75 574 ALA B CA 1
ATOM 10300 C C . ALA B 1 574 ? 24.453 3.775 34.5 1 95.75 574 ALA B C 1
ATOM 10302 O O . ALA B 1 574 ? 25.156 4.406 35.312 1 95.75 574 ALA B O 1
ATOM 10303 N N . GLY B 1 575 ? 24.969 2.992 33.656 1 97.44 575 GLY B N 1
ATOM 10304 C CA . GLY B 1 575 ? 26.406 2.754 33.625 1 97.44 575 GLY B CA 1
ATOM 10305 C C . GLY B 1 575 ? 27.078 3.381 32.406 1 97.44 575 GLY B C 1
ATOM 10306 O O . GLY B 1 575 ? 28.109 2.895 31.938 1 97.44 575 GLY B O 1
ATOM 10307 N N . ILE B 1 576 ? 26.5 4.406 31.828 1 98.12 576 ILE B N 1
ATOM 10308 C CA . ILE B 1 576 ? 27 5.008 30.594 1 98.12 576 ILE B CA 1
ATOM 10309 C C . ILE B 1 576 ? 27.5 6.422 30.875 1 98.12 576 ILE B C 1
ATOM 10311 O O . ILE B 1 576 ? 26.891 7.168 31.641 1 98.12 576 ILE B O 1
ATOM 10315 N N . SER B 1 577 ? 28.625 6.82 30.312 1 98.38 577 SER B N 1
ATOM 10316 C CA . SER B 1 577 ? 29.188 8.164 30.422 1 98.38 577 SER B CA 1
ATOM 10317 C C . SER B 1 577 ? 29.375 8.797 29.047 1 98.38 577 SER B C 1
ATOM 10319 O O . SER B 1 577 ? 29.375 8.102 28.031 1 98.38 577 SER B O 1
ATOM 10321 N N . PHE B 1 578 ? 29.438 10.117 28.984 1 98.06 578 PHE B N 1
ATOM 10322 C CA . PHE B 1 578 ? 29.672 10.906 27.781 1 98.06 578 PHE B CA 1
ATOM 10323 C C . PHE B 1 578 ? 31.109 11.414 27.734 1 98.06 578 PHE B C 1
ATOM 10325 O O . PHE B 1 578 ? 31.547 12.156 28.625 1 98.06 578 PHE B O 1
ATOM 10332 N N . LEU B 1 579 ? 31.844 11.023 26.688 1 98.5 579 LEU B N 1
ATOM 10333 C CA . LEU B 1 579 ? 33.281 11.242 26.688 1 98.5 579 LEU B CA 1
ATOM 10334 C C . LEU B 1 579 ? 33.719 11.883 25.375 1 98.5 579 LEU B C 1
ATOM 10336 O O . LEU B 1 579 ? 33.25 11.508 24.297 1 98.5 579 LEU B O 1
ATOM 10340 N N . LEU B 1 580 ? 34.688 12.883 25.422 1 98.62 580 LEU B N 1
ATOM 10341 C CA . LEU B 1 580 ? 35.312 13.5 24.266 1 98.62 580 LEU B CA 1
ATOM 10342 C C . LEU B 1 580 ? 36.688 12.898 24.016 1 98.62 580 LEU B C 1
ATOM 10344 O O . LEU B 1 580 ? 37.5 12.758 24.938 1 98.62 580 LEU B O 1
ATOM 10348 N N . VAL B 1 581 ? 37 12.539 22.766 1 98.44 581 VAL B N 1
ATOM 10349 C CA . VAL B 1 581 ? 38.25 11.852 22.484 1 98.44 581 VAL B CA 1
ATOM 10350 C C . VAL B 1 581 ? 38.938 12.516 21.297 1 98.44 581 VAL B C 1
ATOM 10352 O O . VAL B 1 581 ? 38.312 12.906 20.328 1 98.44 581 VAL B O 1
ATOM 10355 N N . ASP B 1 582 ? 40.25 12.719 21.375 1 98.38 582 ASP B N 1
ATOM 10356 C CA . ASP B 1 582 ? 41.125 13.086 20.266 1 98.38 582 ASP B CA 1
ATOM 10357 C C . ASP B 1 582 ? 41.438 11.875 19.391 1 98.38 582 ASP B C 1
ATOM 10359 O O . ASP B 1 582 ? 42.062 10.922 19.859 1 98.38 582 ASP B O 1
ATOM 10363 N N . LEU B 1 583 ? 41.094 11.93 18.109 1 98.31 583 LEU B N 1
ATOM 10364 C CA . LEU B 1 583 ? 41.219 10.758 17.25 1 98.31 583 LEU B CA 1
ATOM 10365 C C . LEU B 1 583 ? 42.656 10.555 16.797 1 98.31 583 LEU B C 1
ATOM 10367 O O . LEU B 1 583 ? 42.969 9.531 16.188 1 98.31 583 LEU B O 1
ATOM 10371 N N . ALA B 1 584 ? 43.531 11.461 17.141 1 97.75 584 ALA B N 1
ATOM 10372 C CA . ALA B 1 584 ? 44.938 11.305 16.859 1 97.75 584 ALA B CA 1
ATOM 10373 C C . ALA B 1 584 ? 45.656 10.562 18 1 97.75 584 ALA B C 1
ATOM 10375 O O . ALA B 1 584 ? 46.812 10.172 17.859 1 97.75 584 ALA B O 1
ATOM 10376 N N . SER B 1 585 ? 44.969 10.32 19.016 1 98.12 585 SER B N 1
ATOM 10377 C CA . SER B 1 585 ? 45.562 9.625 20.156 1 98.12 585 SER B CA 1
ATOM 10378 C C . SER B 1 585 ? 46.094 8.25 19.75 1 98.12 585 SER B C 1
ATOM 10380 O O . SER B 1 585 ? 45.469 7.559 18.938 1 98.12 585 SER B O 1
ATOM 10382 N N . PRO B 1 586 ? 47.25 7.824 20.391 1 98.06 586 PRO B N 1
ATOM 10383 C CA . PRO B 1 586 ? 47.719 6.461 20.125 1 98.06 586 PRO B CA 1
ATOM 10384 C C . PRO B 1 586 ? 46.688 5.398 20.469 1 98.06 586 PRO B C 1
ATOM 10386 O O . PRO B 1 586 ? 46 5.504 21.5 1 98.06 586 PRO B O 1
ATOM 10389 N N . GLY B 1 587 ? 46.594 4.402 19.531 1 98.44 587 GLY B N 1
ATOM 10390 C CA . GLY B 1 587 ? 45.656 3.305 19.766 1 98.44 587 GLY B CA 1
ATOM 10391 C C . GLY B 1 587 ? 44.375 3.449 19 1 98.44 587 GLY B C 1
ATOM 10392 O O . GLY B 1 587 ? 43.562 2.514 18.953 1 98.44 587 GLY B O 1
ATOM 10393 N N . VAL B 1 588 ? 44.125 4.629 18.406 1 98.56 588 VAL B N 1
ATOM 10394 C CA . VAL B 1 588 ? 42.906 4.844 17.625 1 98.56 588 VAL B CA 1
ATOM 10395 C C . VAL B 1 588 ? 43.156 4.465 16.156 1 98.56 588 VAL B C 1
ATOM 10397 O O . VAL B 1 588 ? 44.219 4.797 15.602 1 98.56 588 VAL B O 1
ATOM 10400 N N . SER B 1 589 ? 42.312 3.689 15.586 1 98.19 589 SER B N 1
ATOM 10401 C CA . SER B 1 589 ? 42.344 3.422 14.148 1 98.19 589 SER B CA 1
ATOM 10402 C C . SER B 1 589 ? 40.938 3.557 13.539 1 98.19 589 SER B C 1
ATOM 10404 O O . SER B 1 589 ? 39.938 3.43 14.242 1 98.19 589 SER B O 1
ATOM 10406 N N . ARG B 1 590 ? 40.875 3.893 12.273 1 97.06 590 ARG B N 1
ATOM 10407 C CA . ARG B 1 590 ? 39.656 4.133 11.547 1 97.06 590 ARG B CA 1
ATOM 10408 C C . ARG B 1 590 ? 39.594 3.33 10.25 1 97.06 590 ARG B C 1
ATOM 10410 O O . ARG B 1 590 ? 40.594 3.227 9.547 1 97.06 590 ARG B O 1
ATOM 10417 N N . ARG B 1 591 ? 38.5 2.811 9.953 1 97.19 591 ARG B N 1
ATOM 10418 C CA . ARG B 1 591 ? 38.281 2.078 8.711 1 97.19 591 ARG B CA 1
ATOM 10419 C C . ARG B 1 591 ? 37 2.559 8 1 97.19 591 ARG B C 1
ATOM 10421 O O . ARG B 1 591 ? 35.906 2.283 8.453 1 97.19 591 ARG B O 1
ATOM 10428 N N . PRO B 1 592 ? 37.156 3.227 6.879 1 96.81 592 PRO B N 1
ATOM 10429 C CA . PRO B 1 592 ? 35.969 3.652 6.133 1 96.81 592 PRO B CA 1
ATOM 10430 C C . PRO B 1 592 ? 35.156 2.477 5.594 1 96.81 592 PRO B C 1
ATOM 10432 O O . PRO B 1 592 ? 35.75 1.44 5.242 1 96.81 592 PRO B O 1
ATOM 10435 N N . ILE B 1 593 ? 33.875 2.602 5.52 1 95.88 593 ILE B N 1
ATOM 10436 C CA . ILE B 1 593 ? 32.969 1.601 4.98 1 95.88 593 ILE B CA 1
ATOM 10437 C C . ILE B 1 593 ? 32.344 2.121 3.691 1 95.88 593 ILE B C 1
ATOM 10439 O O . ILE B 1 593 ? 31.766 3.213 3.668 1 95.88 593 ILE B O 1
ATOM 10443 N N . ARG B 1 594 ? 32.438 1.359 2.646 1 94.31 594 ARG B N 1
ATOM 10444 C CA . ARG B 1 594 ? 31.828 1.743 1.375 1 94.31 594 ARG B CA 1
ATOM 10445 C C . ARG B 1 594 ? 30.344 1.377 1.34 1 94.31 594 ARG B C 1
ATOM 10447 O O . ARG B 1 594 ? 29.969 0.242 1.646 1 94.31 594 ARG B O 1
ATOM 10454 N N . THR B 1 595 ? 29.516 2.338 0.951 1 93.06 595 THR B N 1
ATOM 10455 C CA . THR B 1 595 ? 28.078 2.156 0.958 1 93.06 595 THR B CA 1
ATOM 10456 C C . THR B 1 595 ? 27.594 1.608 -0.381 1 93.06 595 THR B C 1
ATOM 10458 O O . THR B 1 595 ? 28.375 1.466 -1.319 1 93.06 595 THR B O 1
ATOM 10461 N N . LEU B 1 596 ? 26.297 1.313 -0.427 1 90.94 596 LEU B N 1
ATOM 10462 C CA . LEU B 1 596 ? 25.594 0.888 -1.628 1 90.94 596 LEU B CA 1
ATOM 10463 C C . LEU B 1 596 ? 25.719 1.933 -2.732 1 90.94 596 LEU B C 1
ATOM 10465 O O . LEU B 1 596 ? 25.781 1.589 -3.914 1 90.94 596 LEU B O 1
ATOM 10469 N N . SER B 1 597 ? 25.875 3.164 -2.385 1 86.88 597 SER B N 1
ATOM 10470 C CA . SER B 1 597 ? 25.984 4.25 -3.355 1 86.88 597 SER B CA 1
ATOM 10471 C C . SER B 1 597 ? 27.422 4.418 -3.834 1 86.88 597 SER B C 1
ATOM 10473 O O . SER B 1 597 ? 27.703 5.23 -4.723 1 86.88 597 SER B O 1
ATOM 10475 N N . GLY B 1 598 ? 28.297 3.699 -3.283 1 87.69 598 GLY B N 1
ATOM 10476 C CA . GLY B 1 598 ? 29.688 3.727 -3.723 1 87.69 598 GLY B CA 1
ATOM 10477 C C . GLY B 1 598 ? 30.516 4.766 -3 1 87.69 598 GLY B C 1
ATOM 10478 O O . GLY B 1 598 ? 31.688 4.961 -3.328 1 87.69 598 GLY B O 1
ATOM 10479 N N . HIS B 1 599 ? 29.953 5.363 -2.004 1 89.81 599 HIS B N 1
ATOM 10480 C CA . HIS B 1 599 ? 30.656 6.398 -1.26 1 89.81 599 HIS B CA 1
ATOM 10481 C C . HIS B 1 599 ? 31.031 5.91 0.134 1 89.81 599 HIS B C 1
ATOM 10483 O O . HIS B 1 599 ? 30.453 4.945 0.64 1 89.81 599 HIS B O 1
ATOM 10489 N N . GLU B 1 600 ? 32.062 6.508 0.649 1 93.69 600 GLU B N 1
ATOM 10490 C CA . GLU B 1 600 ? 32.469 6.203 2.01 1 93.69 600 GLU B CA 1
ATOM 10491 C C . GLU B 1 600 ? 31.953 7.238 3 1 93.69 600 GLU B C 1
ATOM 10493 O O . GLU B 1 600 ? 32.688 8.125 3.43 1 93.69 600 GLU B O 1
ATOM 10498 N N . GLU B 1 601 ? 30.766 7.008 3.473 1 91.69 601 GLU B N 1
ATOM 10499 C CA . GLU B 1 601 ? 30.078 7.988 4.309 1 91.69 601 GLU B CA 1
ATOM 10500 C C . GLU B 1 601 ? 30.266 7.68 5.789 1 91.69 601 GLU B C 1
ATOM 10502 O O . GLU B 1 601 ? 30.047 8.539 6.641 1 91.69 601 GLU B O 1
ATOM 10507 N N . PHE B 1 602 ? 30.641 6.426 6.168 1 92.44 602 PHE B N 1
ATOM 10508 C CA . PHE B 1 602 ? 30.766 6.008 7.559 1 92.44 602 PHE B CA 1
ATOM 10509 C C . PHE B 1 602 ? 32.062 5.262 7.785 1 92.44 602 PHE B C 1
ATOM 10511 O O . PHE B 1 602 ? 32.75 4.871 6.828 1 92.44 602 PHE B O 1
ATOM 10518 N N . CYS B 1 603 ? 32.406 5.145 9.117 1 95.31 603 CYS B N 1
ATOM 10519 C CA . CYS B 1 603 ? 33.625 4.449 9.523 1 95.31 603 CYS B CA 1
ATOM 10520 C C . CYS B 1 603 ? 33.344 3.559 10.727 1 95.31 603 CYS B C 1
ATOM 10522 O O . CYS B 1 603 ? 32.406 3.773 11.469 1 95.31 603 CYS B O 1
ATOM 10524 N N . GLU B 1 604 ? 34.156 2.594 10.734 1 97.25 604 GLU B N 1
ATOM 10525 C CA . GLU B 1 604 ? 34.438 1.967 12.023 1 97.25 604 GLU B CA 1
ATOM 10526 C C . GLU B 1 604 ? 35.625 2.625 12.711 1 97.25 604 GLU B C 1
ATOM 10528 O O . GLU B 1 604 ? 36.594 2.988 12.055 1 97.25 604 GLU B O 1
ATOM 10533 N N . VAL B 1 605 ? 35.438 2.826 13.938 1 98.56 605 VAL B N 1
ATOM 10534 C CA . VAL B 1 605 ? 36.531 3.377 14.734 1 98.56 605 VAL B CA 1
ATOM 10535 C C . VAL B 1 605 ? 36.906 2.41 15.867 1 98.56 605 VAL B C 1
ATOM 10537 O O . VAL B 1 605 ? 36.031 1.962 16.609 1 98.56 605 VAL B O 1
ATOM 10540 N N . PHE B 1 606 ? 38.188 2.131 15.969 1 98.69 606 PHE B N 1
ATOM 10541 C CA . PHE B 1 606 ? 38.656 1.175 16.953 1 98.69 606 PHE B CA 1
ATOM 10542 C C . PHE B 1 606 ? 39.5 1.869 18.016 1 98.69 606 PHE B C 1
ATOM 10544 O O . PHE B 1 606 ? 40.281 2.762 17.703 1 98.69 606 PHE B O 1
ATOM 10551 N N . PHE B 1 607 ? 39.312 1.47 19.234 1 98.81 607 PHE B N 1
ATOM 10552 C CA . PHE B 1 607 ? 40.062 1.971 20.375 1 98.81 607 PHE B CA 1
ATOM 10553 C C . PHE B 1 607 ? 40.812 0.834 21.078 1 98.81 607 PHE B C 1
ATOM 10555 O O . PHE B 1 607 ? 40.156 -0.095 21.578 1 98.81 607 PHE B O 1
ATOM 10562 N N . ASP B 1 608 ? 42.094 0.966 21.125 1 98.69 608 ASP B N 1
ATOM 10563 C CA . ASP B 1 608 ? 42.938 -0.004 21.828 1 98.69 608 ASP B CA 1
ATOM 10564 C C . ASP B 1 608 ? 43.688 0.651 22.984 1 98.69 608 ASP B C 1
ATOM 10566 O O . ASP B 1 608 ? 44.781 1.167 22.797 1 98.69 608 ASP B O 1
ATOM 10570 N N . GLN B 1 609 ? 43.125 0.558 24.141 1 98.38 609 GLN B N 1
ATOM 10571 C CA . GLN B 1 609 ? 43.688 1.105 25.359 1 98.38 609 GLN B CA 1
ATOM 10572 C C . GLN B 1 609 ? 44.062 2.576 25.188 1 98.38 609 GLN B C 1
ATOM 10574 O O . GLN B 1 609 ? 45.188 2.98 25.484 1 98.38 609 GLN B O 1
ATOM 10579 N N . VAL B 1 610 ? 43.219 3.305 24.719 1 98.81 610 VAL B N 1
ATOM 10580 C CA . VAL B 1 610 ? 43.406 4.723 24.438 1 98.81 610 VAL B CA 1
ATOM 10581 C C . VAL B 1 610 ? 43.281 5.523 25.734 1 98.81 610 VAL B C 1
ATOM 10583 O O . VAL B 1 610 ? 42.25 5.449 26.406 1 98.81 610 VAL B O 1
ATOM 10586 N N . ARG B 1 611 ? 44.25 6.301 26.062 1 98.5 611 ARG B N 1
ATOM 10587 C CA . ARG B 1 611 ? 44.219 7.125 27.266 1 98.5 611 ARG B CA 1
ATOM 10588 C C . ARG B 1 611 ? 43.562 8.477 27 1 98.5 611 ARG B C 1
ATOM 10590 O O . ARG B 1 611 ? 43.969 9.203 26.094 1 98.5 611 ARG B O 1
ATOM 10597 N N . VAL B 1 612 ? 42.531 8.789 27.766 1 98.56 612 VAL B N 1
ATOM 10598 C CA . VAL B 1 612 ? 41.781 10.031 27.641 1 98.56 612 VAL B CA 1
ATOM 10599 C C . VAL B 1 612 ? 41.719 10.742 29 1 98.56 612 VAL B C 1
ATOM 10601 O O . VAL B 1 612 ? 41.344 10.141 30 1 98.56 612 VAL B O 1
ATOM 10604 N N . PRO B 1 613 ? 42.062 11.977 29.016 1 97.62 613 PRO B N 1
ATOM 10605 C CA . PRO B 1 613 ? 42 12.688 30.297 1 97.62 613 PRO B CA 1
ATOM 10606 C C . PRO B 1 613 ? 40.594 12.719 30.891 1 97.62 613 PRO B C 1
ATOM 10608 O O . PRO B 1 613 ? 39.594 12.883 30.156 1 97.62 613 PRO B O 1
ATOM 10611 N N . ARG B 1 614 ? 40.438 12.656 32.188 1 96.12 614 ARG B N 1
ATOM 10612 C CA . ARG B 1 614 ? 39.156 12.695 32.906 1 96.12 614 ARG B CA 1
ATOM 10613 C C . ARG B 1 614 ? 38.469 14.023 32.656 1 96.12 614 ARG B C 1
ATOM 10615 O O . ARG B 1 614 ? 37.219 14.086 32.688 1 96.12 614 ARG B O 1
ATOM 10622 N N . ALA B 1 615 ? 39.219 15.055 32.406 1 96.56 615 ALA B N 1
ATOM 10623 C CA . ALA B 1 615 ? 38.656 16.375 32.125 1 96.56 615 ALA B CA 1
ATOM 10624 C C . ALA B 1 615 ? 37.812 16.375 30.844 1 96.56 615 ALA B C 1
ATOM 10626 O O . ALA B 1 615 ? 37.062 17.297 30.578 1 96.56 615 ALA B O 1
ATOM 10627 N N . ASN B 1 616 ? 37.906 15.305 30.078 1 97.88 616 ASN B N 1
ATOM 10628 C CA . ASN B 1 616 ? 37.156 15.172 28.859 1 97.88 616 ASN B CA 1
ATOM 10629 C C . ASN B 1 616 ? 35.781 14.547 29.109 1 97.88 616 ASN B C 1
ATOM 10631 O O . ASN B 1 616 ? 34.969 14.414 28.188 1 97.88 616 ASN B O 1
ATOM 10635 N N . LEU B 1 617 ? 35.531 14.164 30.297 1 97.69 617 LEU B N 1
ATOM 10636 C CA . LEU B 1 617 ? 34.219 13.672 30.703 1 97.69 617 LEU B CA 1
ATOM 10637 C C . LEU B 1 617 ? 33.219 14.812 30.781 1 97.69 617 LEU B C 1
ATOM 10639 O O . LEU B 1 617 ? 33.406 15.781 31.516 1 97.69 617 LEU B O 1
ATOM 10643 N N . VAL B 1 618 ? 32.219 14.766 29.969 1 97.75 618 VAL B N 1
ATOM 10644 C CA . VAL B 1 618 ? 31.156 15.766 30.047 1 97.75 618 VAL B CA 1
ATOM 10645 C C . VAL B 1 618 ? 30.109 15.328 31.062 1 97.75 618 VAL B C 1
ATOM 10647 O O . VAL B 1 618 ? 29.562 14.227 30.969 1 97.75 618 VAL B O 1
ATOM 10650 N N . GLY B 1 619 ? 29.766 16.219 31.953 1 95.75 619 GLY B N 1
ATOM 10651 C CA . GLY B 1 619 ? 28.922 15.805 33.062 1 95.75 619 GLY B CA 1
ATOM 10652 C C . GLY B 1 619 ? 29.641 14.906 34.062 1 95.75 619 GLY B C 1
ATOM 10653 O O . GLY B 1 619 ? 30.859 14.984 34.219 1 95.75 619 GLY B O 1
ATOM 10654 N N . GLU B 1 620 ? 28.797 14.055 34.688 1 95.88 620 GLU B N 1
ATOM 10655 C CA . GLU B 1 620 ? 29.344 13.18 35.719 1 95.88 620 GLU B CA 1
ATOM 10656 C C . GLU B 1 620 ? 29.531 11.758 35.188 1 95.88 620 GLU B C 1
ATOM 10658 O O . GLU B 1 620 ? 28.938 11.375 34.188 1 95.88 620 GLU B O 1
ATOM 10663 N N . LEU B 1 621 ? 30.516 11.102 35.875 1 96.44 621 LEU B N 1
ATOM 10664 C CA . LEU B 1 621 ? 30.672 9.68 35.594 1 96.44 621 LEU B CA 1
ATOM 10665 C C . LEU B 1 621 ? 29.328 8.953 35.719 1 96.44 621 LEU B C 1
ATOM 10667 O O . LEU B 1 621 ? 28.594 9.18 36.656 1 96.44 621 LEU B O 1
ATOM 10671 N N . ASN B 1 622 ? 28.984 8.156 34.719 1 97.06 622 ASN B N 1
ATOM 10672 C CA . ASN B 1 622 ? 27.797 7.328 34.656 1 97.06 622 ASN B CA 1
ATOM 10673 C C . ASN B 1 622 ? 26.547 8.172 34.406 1 97.06 622 ASN B C 1
ATOM 10675 O O . ASN B 1 622 ? 25.422 7.684 34.531 1 97.06 622 ASN B O 1
ATOM 10679 N N . ALA B 1 623 ? 26.672 9.359 33.906 1 95.88 623 ALA B N 1
ATOM 10680 C CA . ALA B 1 623 ? 25.531 10.227 33.688 1 95.88 623 ALA B CA 1
ATOM 10681 C C . ALA B 1 623 ? 25.359 10.547 32.188 1 95.88 623 ALA B C 1
ATOM 10683 O O . ALA B 1 623 ? 24.672 11.5 31.828 1 95.88 623 ALA B O 1
ATOM 10684 N N . GLY B 1 624 ? 26 9.797 31.453 1 96.12 624 GLY B N 1
ATOM 10685 C CA . GLY B 1 624 ? 26.031 10.078 30.016 1 96.12 624 GLY B CA 1
ATOM 10686 C C . GLY B 1 624 ? 24.703 9.812 29.328 1 96.12 624 GLY B C 1
ATOM 10687 O O . GLY B 1 624 ? 24.391 10.438 28.312 1 96.12 624 GLY B O 1
ATOM 10688 N N . TRP B 1 625 ? 23.891 8.867 29.828 1 94.31 625 TRP B N 1
ATOM 10689 C CA . TRP B 1 625 ? 22.641 8.484 29.188 1 94.31 625 TRP B CA 1
ATOM 10690 C C . TRP B 1 625 ? 21.672 9.656 29.156 1 94.31 625 TRP B C 1
ATOM 10692 O O . TRP B 1 625 ? 20.984 9.883 28.156 1 94.31 625 TRP B O 1
ATOM 10702 N N . GLY B 1 626 ? 21.531 10.375 30.188 1 91.56 626 GLY B N 1
ATOM 10703 C CA . GLY B 1 626 ? 20.688 11.562 30.219 1 91.56 626 GLY B CA 1
ATOM 10704 C C . GLY B 1 626 ? 21.109 12.609 29.188 1 91.56 626 GLY B C 1
ATOM 10705 O O . GLY B 1 626 ? 20.25 13.234 28.562 1 91.56 626 GLY B O 1
ATOM 10706 N N . ILE B 1 627 ? 22.406 12.789 28.984 1 91.38 627 ILE B N 1
ATOM 10707 C CA . ILE B 1 627 ? 22.953 13.727 28 1 91.38 627 ILE B CA 1
ATOM 10708 C C . ILE B 1 627 ? 22.609 13.25 26.594 1 91.38 627 ILE B C 1
ATOM 10710 O O . ILE B 1 627 ? 22.219 14.047 25.734 1 91.38 627 ILE B O 1
ATOM 10714 N N . ALA B 1 628 ? 22.75 11.953 26.453 1 88.38 628 ALA B N 1
ATOM 10715 C CA . ALA B 1 628 ? 22.469 11.359 25.141 1 88.38 628 ALA B CA 1
ATOM 10716 C C . ALA B 1 628 ? 21.016 11.578 24.75 1 88.38 628 ALA B C 1
ATOM 10718 O O . ALA B 1 628 ? 20.719 11.844 23.578 1 88.38 628 ALA B O 1
ATOM 10719 N N . LYS B 1 629 ? 20.031 11.406 25.531 1 81.69 629 LYS B N 1
ATOM 10720 C CA . LYS B 1 629 ? 18.594 11.578 25.266 1 81.69 629 LYS B CA 1
ATOM 10721 C C . LYS B 1 629 ? 18.297 13.016 24.844 1 81.69 629 LYS B C 1
ATOM 10723 O O . LYS B 1 629 ? 17.422 13.242 24 1 81.69 629 LYS B O 1
ATOM 10728 N N . ALA B 1 630 ? 18.938 13.906 25.391 1 76.44 630 ALA B N 1
ATOM 10729 C CA . ALA B 1 630 ? 18.734 15.32 25.078 1 76.44 630 ALA B CA 1
ATOM 10730 C C . ALA B 1 630 ? 19.156 15.625 23.641 1 76.44 630 ALA B C 1
ATOM 10732 O O . ALA B 1 630 ? 18.547 16.469 22.969 1 76.44 630 ALA B O 1
ATOM 10733 N N . LEU B 1 631 ? 20.172 15.039 23.188 1 73.62 631 LEU B N 1
ATOM 10734 C CA . LEU B 1 631 ? 20.688 15.219 21.828 1 73.62 631 LEU B CA 1
ATOM 10735 C C . LEU B 1 631 ? 19.672 14.742 20.797 1 73.62 631 LEU B C 1
ATOM 10737 O O . LEU B 1 631 ? 19.484 15.383 19.75 1 73.62 631 LEU B O 1
ATOM 10741 N N . LEU B 1 632 ? 18.969 13.781 21.016 1 63.81 632 LEU B N 1
ATOM 10742 C CA . LEU B 1 632 ? 18.078 13.148 20.047 1 63.81 632 LEU B CA 1
ATOM 10743 C C . LEU B 1 632 ? 16.828 13.984 19.844 1 63.81 632 LEU B C 1
ATOM 10745 O O . LEU B 1 632 ? 16.219 13.938 18.781 1 63.81 632 LEU B O 1
ATOM 10749 N N . GLY B 1 633 ? 16.391 14.844 20.656 1 60.22 633 GLY B N 1
ATOM 10750 C CA . GLY B 1 633 ? 15.195 15.664 20.578 1 60.22 633 GLY B CA 1
ATOM 10751 C C . GLY B 1 633 ? 15.32 16.797 19.578 1 60.22 633 GLY B C 1
ATOM 10752 O O . GLY B 1 633 ? 14.383 17.078 18.828 1 60.22 633 GLY B O 1
ATOM 10753 N N . PHE B 1 634 ? 16.422 17.484 19.469 1 55.44 634 PHE B N 1
ATOM 10754 C CA . PHE B 1 634 ? 16.609 18.656 18.609 1 55.44 634 PHE B CA 1
ATOM 10755 C C . PHE B 1 634 ? 16.562 18.25 17.141 1 55.44 634 PHE B C 1
ATOM 10757 O O . PHE B 1 634 ? 15.992 18.969 16.312 1 55.44 634 PHE B O 1
ATOM 10764 N N . GLU B 1 635 ? 16.969 17.125 16.828 1 62.09 635 GLU B N 1
ATOM 10765 C CA . GLU B 1 635 ? 17.172 16.656 15.461 1 62.09 635 GLU B CA 1
ATOM 10766 C C . GLU B 1 635 ? 15.867 16.156 14.844 1 62.09 635 GLU B C 1
ATOM 10768 O O . GLU B 1 635 ? 15.734 16.094 13.625 1 62.09 635 GLU B O 1
ATOM 10773 N N . ARG B 1 636 ? 14.883 16.219 15.633 1 66.5 636 ARG B N 1
ATOM 10774 C CA . ARG B 1 636 ? 13.773 15.391 15.195 1 66.5 636 ARG B CA 1
ATOM 10775 C C . ARG B 1 636 ? 12.891 16.141 14.195 1 66.5 636 ARG B C 1
ATOM 10777 O O . ARG B 1 636 ? 12.383 15.539 13.25 1 66.5 636 ARG B O 1
ATOM 10784 N N . LEU B 1 637 ? 12.789 17.453 14.289 1 76.31 637 LEU B N 1
ATOM 10785 C CA . LEU B 1 637 ? 11.922 18.156 13.352 1 76.31 637 LEU B CA 1
ATOM 10786 C C . LEU B 1 637 ? 12.516 18.125 11.945 1 76.31 637 LEU B C 1
ATOM 10788 O O . LEU B 1 637 ? 11.797 17.891 10.969 1 76.31 637 LEU B O 1
ATOM 10792 N N . PHE B 1 638 ? 13.812 18.219 11.859 1 75.06 638 PHE B N 1
ATOM 10793 C CA . PHE B 1 638 ? 14.422 18.359 10.547 1 75.06 638 PHE B CA 1
ATOM 10794 C C . PHE B 1 638 ? 14.562 17 9.867 1 75.06 638 PHE B C 1
ATOM 10796 O O . PHE B 1 638 ? 14.727 16.938 8.648 1 75.06 638 PHE B O 1
ATOM 10803 N N . SER B 1 639 ? 14.391 15.969 10.648 1 78.81 639 SER B N 1
ATOM 10804 C CA . SER B 1 639 ? 14.352 14.641 10.047 1 78.81 639 SER B CA 1
ATOM 10805 C C . SER B 1 639 ? 13.062 14.43 9.266 1 78.81 639 SER B C 1
ATOM 10807 O O . SER B 1 639 ? 12.984 13.531 8.422 1 78.81 639 SER B O 1
ATOM 10809 N N . GLY B 1 640 ? 12.109 15.312 9.492 1 86.38 640 GLY B N 1
ATOM 10810 C CA . GLY B 1 640 ? 10.836 15.242 8.797 1 86.38 640 GLY B CA 1
ATOM 10811 C C . GLY B 1 640 ? 10.664 16.328 7.75 1 86.38 640 GLY B C 1
ATOM 10812 O O . GLY B 1 640 ? 9.555 16.562 7.27 1 86.38 640 GLY B O 1
ATOM 10813 N N . SER B 1 641 ? 11.781 16.906 7.371 1 87.25 641 SER B N 1
ATOM 10814 C CA . SER B 1 641 ? 11.75 17.984 6.375 1 87.25 641 SER B CA 1
ATOM 10815 C C . SER B 1 641 ? 11.305 17.453 5.016 1 87.25 641 SER B C 1
ATOM 10817 O O . SER B 1 641 ? 11.688 16.359 4.613 1 87.25 641 SER B O 1
ATOM 10819 N N . PRO B 1 642 ? 10.453 18.25 4.316 1 91.25 642 PRO B N 1
ATOM 10820 C CA . PRO B 1 642 ? 10.008 17.828 2.988 1 91.25 642 PRO B CA 1
ATOM 10821 C C . PRO B 1 642 ? 11.062 18.047 1.91 1 91.25 642 PRO B C 1
ATOM 10823 O O . PRO B 1 642 ? 10.812 17.781 0.73 1 91.25 642 PRO B O 1
ATOM 10826 N N . LYS B 1 643 ? 12.242 18.516 2.244 1 87.44 643 LYS B N 1
ATOM 10827 C CA . LYS B 1 643 ? 13.297 18.891 1.311 1 87.44 643 LYS B CA 1
ATOM 10828 C C . LYS B 1 643 ? 13.586 17.766 0.322 1 87.44 643 LYS B C 1
ATOM 10830 O O . LYS B 1 643 ? 13.602 18 -0.891 1 87.44 643 LYS B O 1
ATOM 10835 N N . HIS B 1 644 ? 13.82 16.547 0.85 1 89.81 644 HIS B N 1
ATOM 10836 C CA . HIS B 1 644 ? 14.203 15.438 -0.012 1 89.81 644 HIS B CA 1
ATOM 10837 C C . HIS B 1 644 ? 13.047 15.023 -0.921 1 89.81 644 HIS B C 1
ATOM 10839 O O . HIS B 1 644 ? 13.258 14.719 -2.098 1 89.81 644 HIS B O 1
ATOM 10845 N N . ALA B 1 645 ? 11.867 15.023 -0.392 1 92.25 645 ALA B N 1
ATOM 10846 C CA . ALA B 1 645 ? 10.688 14.703 -1.191 1 92.25 645 ALA B CA 1
ATOM 10847 C C . ALA B 1 645 ? 10.492 15.719 -2.316 1 92.25 645 ALA B C 1
ATOM 10849 O O . ALA B 1 645 ? 10.25 15.344 -3.465 1 92.25 645 ALA B O 1
ATOM 10850 N N . ASN B 1 646 ? 10.625 16.953 -2.01 1 89.31 646 ASN B N 1
ATOM 10851 C CA . ASN B 1 646 ? 10.43 18 -2.998 1 89.31 646 ASN B CA 1
ATOM 10852 C C . ASN B 1 646 ? 11.523 17.984 -4.062 1 89.31 646 ASN B C 1
ATOM 10854 O O . ASN B 1 646 ? 11.258 18.266 -5.234 1 89.31 646 ASN B O 1
ATOM 10858 N N . HIS B 1 647 ? 12.719 17.719 -3.664 1 87.94 647 HIS B N 1
ATOM 10859 C CA . HIS B 1 647 ? 13.797 17.578 -4.637 1 87.94 647 HIS B CA 1
ATOM 10860 C C . HIS B 1 647 ? 13.531 16.438 -5.605 1 87.94 647 HIS B C 1
ATOM 10862 O O . HIS B 1 647 ? 13.727 16.578 -6.812 1 87.94 647 HIS B O 1
ATOM 10868 N N . ALA B 1 648 ? 13.156 15.312 -5.074 1 92.75 648 ALA B N 1
ATOM 10869 C CA . ALA B 1 648 ? 12.828 14.172 -5.926 1 92.75 648 ALA B CA 1
ATOM 10870 C C . ALA B 1 648 ? 11.711 14.531 -6.902 1 92.75 648 ALA B C 1
ATOM 10872 O O . ALA B 1 648 ? 11.75 14.141 -8.07 1 92.75 648 ALA B O 1
ATOM 10873 N N . LEU B 1 649 ? 10.727 15.297 -6.43 1 93.44 649 LEU B N 1
ATOM 10874 C CA . LEU B 1 649 ? 9.625 15.727 -7.285 1 93.44 649 LEU B CA 1
ATOM 10875 C C . LEU B 1 649 ? 10.141 16.594 -8.438 1 93.44 649 LEU B C 1
ATOM 10877 O O . LEU B 1 649 ? 9.672 16.453 -9.57 1 93.44 649 LEU B O 1
ATOM 10881 N N . GLN B 1 650 ? 11.062 17.422 -8.156 1 89.62 650 GLN B N 1
ATOM 10882 C CA . GLN B 1 650 ? 11.648 18.266 -9.195 1 89.62 650 GLN B CA 1
ATOM 10883 C C . GLN B 1 650 ? 12.344 17.422 -10.258 1 89.62 650 GLN B C 1
ATOM 10885 O O . GLN B 1 650 ? 12.242 17.703 -11.453 1 89.62 650 GLN B O 1
ATOM 10890 N N . GLN B 1 651 ? 13.07 16.422 -9.805 1 91.31 651 GLN B N 1
ATOM 10891 C CA . GLN B 1 651 ? 13.734 15.531 -10.75 1 91.31 651 GLN B CA 1
ATOM 10892 C C . GLN B 1 651 ? 12.727 14.773 -11.602 1 91.31 651 GLN B C 1
ATOM 10894 O O . GLN B 1 651 ? 12.93 14.586 -12.797 1 91.31 651 GLN B O 1
ATOM 10899 N N . ILE B 1 652 ? 11.656 14.352 -11.008 1 95.62 652 ILE B N 1
ATOM 10900 C CA . ILE B 1 652 ? 10.594 13.648 -11.719 1 95.62 652 ILE B CA 1
ATOM 10901 C C . ILE B 1 652 ? 10.016 14.555 -12.805 1 95.62 652 ILE B C 1
ATOM 10903 O O . ILE B 1 652 ? 9.859 14.133 -13.953 1 95.62 652 ILE B O 1
ATOM 10907 N N . PHE B 1 653 ? 9.719 15.805 -12.453 1 93 653 PHE B N 1
ATOM 10908 C CA . PHE B 1 653 ? 9.156 16.734 -13.422 1 93 653 PHE B CA 1
ATOM 10909 C C . PHE B 1 653 ? 10.125 16.984 -14.57 1 93 653 PHE B C 1
ATOM 10911 O O . PHE B 1 653 ? 9.719 17.125 -15.719 1 93 653 PHE B O 1
ATOM 10918 N N . SER B 1 654 ? 11.414 17.031 -14.227 1 90.5 654 SER B N 1
ATOM 10919 C CA . SER B 1 654 ? 12.43 17.234 -15.258 1 90.5 654 SER B CA 1
ATOM 10920 C C . SER B 1 654 ? 12.391 16.109 -16.297 1 90.5 654 SER B C 1
ATOM 10922 O O . SER B 1 654 ? 12.289 16.375 -17.484 1 90.5 654 SER B O 1
ATOM 10924 N N . ILE B 1 655 ? 12.391 14.883 -15.875 1 93.06 655 ILE B N 1
ATOM 10925 C CA . ILE B 1 655 ? 12.391 13.742 -16.781 1 93.06 655 ILE B CA 1
ATOM 10926 C C . ILE B 1 655 ? 11.031 13.641 -17.484 1 93.06 655 ILE B C 1
ATOM 10928 O O . ILE B 1 655 ? 10.961 13.359 -18.672 1 93.06 655 ILE B O 1
ATOM 10932 N N . ALA B 1 656 ? 9.984 13.898 -16.719 1 94.31 656 ALA B N 1
ATOM 10933 C CA . ALA B 1 656 ? 8.641 13.789 -17.281 1 94.31 656 ALA B CA 1
ATOM 10934 C C . ALA B 1 656 ? 8.445 14.773 -18.438 1 94.31 656 ALA B C 1
ATOM 10936 O O . ALA B 1 656 ? 7.82 14.438 -19.453 1 94.31 656 ALA B O 1
ATOM 10937 N N . ARG B 1 657 ? 8.945 15.961 -18.281 1 91 657 ARG B N 1
ATOM 10938 C CA . ARG B 1 657 ? 8.859 16.969 -19.328 1 91 657 ARG B CA 1
ATOM 10939 C C . ARG B 1 657 ? 9.672 16.547 -20.547 1 91 657 ARG B C 1
ATOM 10941 O O . ARG B 1 657 ? 9.195 16.641 -21.688 1 91 657 ARG B O 1
ATOM 10948 N N . GLN B 1 658 ? 10.828 16.062 -20.281 1 88.38 658 GLN B N 1
ATOM 10949 C CA . GLN B 1 658 ? 11.711 15.625 -21.359 1 88.38 658 GLN B CA 1
ATOM 10950 C C . GLN B 1 658 ? 11.078 14.484 -22.156 1 88.38 658 GLN B C 1
ATOM 10952 O O . GLN B 1 658 ? 11.227 14.43 -23.375 1 88.38 658 GLN B O 1
ATOM 10957 N N . ARG B 1 659 ? 10.344 13.664 -21.562 1 92.12 659 ARG B N 1
ATOM 10958 C CA . ARG B 1 659 ? 9.812 12.461 -22.188 1 92.12 659 ARG B CA 1
ATOM 10959 C C . ARG B 1 659 ? 8.359 12.656 -22.609 1 92.12 659 ARG B C 1
ATOM 10961 O O . ARG B 1 659 ? 7.734 11.75 -23.156 1 92.12 659 ARG B O 1
ATOM 10968 N N . GLY B 1 660 ? 7.801 13.797 -22.234 1 93.5 660 GLY B N 1
ATOM 10969 C CA . GLY B 1 660 ? 6.426 14.094 -22.594 1 93.5 660 GLY B CA 1
ATOM 10970 C C . GLY B 1 660 ? 5.414 13.297 -21.797 1 93.5 660 GLY B C 1
ATOM 10971 O O . GLY B 1 660 ? 4.305 13.039 -22.266 1 93.5 660 GLY B O 1
ATOM 10972 N N . LEU B 1 661 ? 5.746 12.891 -20.594 1 95.38 661 LEU B N 1
ATOM 10973 C CA . LEU B 1 661 ? 4.906 12.008 -19.781 1 95.38 661 LEU B CA 1
ATOM 10974 C C . LEU B 1 661 ? 3.768 12.789 -19.141 1 95.38 661 LEU B C 1
ATOM 10976 O O . LEU B 1 661 ? 2.764 12.195 -18.719 1 95.38 661 LEU B O 1
ATOM 10980 N N . LEU B 1 662 ? 3.859 14.094 -19 1 93.94 662 LEU B N 1
ATOM 10981 C CA . LEU B 1 662 ? 2.846 14.906 -18.328 1 93.94 662 LEU B CA 1
ATOM 10982 C C . LEU B 1 662 ? 1.539 14.898 -19.125 1 93.94 662 LEU B C 1
ATOM 10984 O O . LEU B 1 662 ? 0.475 15.18 -18.562 1 93.94 662 LEU B O 1
ATOM 10988 N N . ALA B 1 663 ? 1.602 14.523 -20.359 1 94.06 663 ALA B N 1
ATOM 10989 C CA . ALA B 1 663 ? 0.414 14.461 -21.203 1 94.06 663 ALA B CA 1
ATOM 10990 C C . ALA B 1 663 ? -0.287 13.109 -21.078 1 94.06 663 ALA B C 1
ATOM 10992 O O . ALA B 1 663 ? -1.434 12.961 -21.5 1 94.06 663 ALA B O 1
ATOM 10993 N N . ASP B 1 664 ? 0.408 12.188 -20.531 1 94.44 664 ASP B N 1
ATOM 10994 C CA . ASP B 1 664 ? -0.178 10.875 -20.297 1 94.44 664 ASP B CA 1
ATOM 10995 C C . ASP B 1 664 ? -1.056 10.875 -19.047 1 94.44 664 ASP B C 1
ATOM 10997 O O . ASP B 1 664 ? -0.55 10.977 -17.922 1 94.44 664 ASP B O 1
ATOM 11001 N N . PRO B 1 665 ? -2.365 10.641 -19.219 1 94.44 665 PRO B N 1
ATOM 11002 C CA . PRO B 1 665 ? -3.266 10.766 -18.062 1 94.44 665 PRO B CA 1
ATOM 11003 C C . PRO B 1 665 ? -2.979 9.734 -16.969 1 94.44 665 PRO B C 1
ATOM 11005 O O . PRO B 1 665 ? -3.162 10.023 -15.789 1 94.44 665 PRO B O 1
ATOM 11008 N N . ALA B 1 666 ? -2.604 8.562 -17.391 1 94.88 666 ALA B N 1
ATOM 11009 C CA . ALA B 1 666 ? -2.275 7.551 -16.391 1 94.88 666 ALA B CA 1
ATOM 11010 C C . ALA B 1 666 ? -1.093 7.992 -15.539 1 94.88 666 ALA B C 1
ATOM 11012 O O . ALA B 1 666 ? -1.128 7.867 -14.312 1 94.88 666 ALA B O 1
ATOM 11013 N N . PHE B 1 667 ? -0.058 8.523 -16.172 1 96 667 PHE B N 1
ATOM 11014 C CA . PHE B 1 667 ? 1.096 9.023 -15.438 1 96 667 PHE B CA 1
ATOM 11015 C C . PHE B 1 667 ? 0.711 10.227 -14.578 1 96 667 PHE B C 1
ATOM 11017 O O . PHE B 1 667 ? 1.109 10.32 -13.414 1 96 667 PHE B O 1
ATOM 11024 N N . ALA B 1 668 ? -0.03 11.109 -15.156 1 95.38 668 ALA B N 1
ATOM 11025 C CA . ALA B 1 668 ? -0.435 12.32 -14.453 1 95.38 668 ALA B CA 1
ATOM 11026 C C . ALA B 1 668 ? -1.209 11.992 -13.188 1 95.38 668 ALA B C 1
ATOM 11028 O O . ALA B 1 668 ? -1.055 12.664 -12.164 1 95.38 668 ALA B O 1
ATOM 11029 N N . ASP B 1 669 ? -2.016 11.008 -13.25 1 95.88 669 ASP B N 1
ATOM 11030 C CA . ASP B 1 669 ? -2.791 10.602 -12.086 1 95.88 669 ASP B CA 1
ATOM 11031 C C . ASP B 1 669 ? -1.885 10.039 -10.984 1 95.88 669 ASP B C 1
ATOM 11033 O O . ASP B 1 669 ? -2.059 10.359 -9.812 1 95.88 669 ASP B O 1
ATOM 11037 N N . ARG B 1 670 ? -0.965 9.195 -11.375 1 96.19 670 ARG B N 1
ATOM 11038 C CA . ARG B 1 670 ? -0.004 8.648 -10.422 1 96.19 670 ARG B CA 1
ATOM 11039 C C . ARG B 1 670 ? 0.848 9.758 -9.805 1 96.19 670 ARG B C 1
ATOM 11041 O O . ARG B 1 670 ? 1.122 9.742 -8.602 1 96.19 670 ARG B O 1
ATOM 11048 N N . LEU B 1 671 ? 1.253 10.664 -10.609 1 96.81 671 LEU B N 1
ATOM 11049 C CA . LEU B 1 671 ? 2.029 11.797 -10.141 1 96.81 671 LEU B CA 1
ATOM 11050 C C . LEU B 1 671 ? 1.224 12.633 -9.148 1 96.81 671 LEU B C 1
ATOM 11052 O O . LEU B 1 671 ? 1.754 13.07 -8.117 1 96.81 671 LEU B O 1
ATOM 11056 N N . ALA B 1 672 ? -0.055 12.844 -9.43 1 96.56 672 ALA B N 1
ATOM 11057 C CA . ALA B 1 672 ? -0.916 13.609 -8.531 1 96.56 672 ALA B CA 1
ATOM 11058 C C . ALA B 1 672 ? -1.006 12.945 -7.156 1 96.56 672 ALA B C 1
ATOM 11060 O O . ALA B 1 672 ? -1.025 13.633 -6.129 1 96.56 672 ALA B O 1
ATOM 11061 N N . GLU B 1 673 ? -1.089 11.672 -7.148 1 96.88 673 GLU B N 1
ATOM 11062 C CA . GLU B 1 673 ? -1.119 10.93 -5.895 1 96.88 673 GLU B CA 1
ATOM 11063 C C . GLU B 1 673 ? 0.123 11.211 -5.055 1 96.88 673 GLU B C 1
ATOM 11065 O O . GLU B 1 673 ? 0.02 11.477 -3.854 1 96.88 673 GLU B O 1
ATOM 11070 N N . LEU B 1 674 ? 1.258 11.195 -5.672 1 97.5 674 LEU B N 1
ATOM 11071 C CA . LEU B 1 674 ? 2.512 11.375 -4.949 1 97.5 674 LEU B CA 1
ATOM 11072 C C . LEU B 1 674 ? 2.723 12.844 -4.586 1 97.5 674 LEU B C 1
ATOM 11074 O O . LEU B 1 674 ? 3.305 13.156 -3.545 1 97.5 674 LEU B O 1
ATOM 11078 N N . ARG B 1 675 ? 2.244 13.719 -5.41 1 96.62 675 ARG B N 1
ATOM 11079 C CA . ARG B 1 675 ? 2.266 15.141 -5.066 1 96.62 675 ARG B CA 1
ATOM 11080 C C . ARG B 1 675 ? 1.437 15.414 -3.816 1 96.62 675 ARG B C 1
ATOM 11082 O O . ARG B 1 675 ? 1.808 16.25 -2.99 1 96.62 675 ARG B O 1
ATOM 11089 N N . LEU B 1 676 ? 0.335 14.727 -3.709 1 97.25 676 LEU B N 1
ATOM 11090 C CA . LEU B 1 676 ? -0.5 14.883 -2.523 1 97.25 676 LEU B CA 1
ATOM 11091 C C . LEU B 1 676 ? 0.222 14.367 -1.282 1 97.25 676 LEU B C 1
ATOM 11093 O O . LEU B 1 676 ? 0.129 14.969 -0.21 1 97.25 676 LEU B O 1
ATOM 11097 N N . ASP B 1 677 ? 0.951 13.273 -1.444 1 97.25 677 ASP B N 1
ATOM 11098 C CA . ASP B 1 677 ? 1.737 12.766 -0.324 1 97.25 677 ASP B CA 1
ATOM 11099 C C . ASP B 1 677 ? 2.768 13.797 0.136 1 97.25 677 ASP B C 1
ATOM 11101 O O . ASP B 1 677 ? 2.947 14.008 1.337 1 97.25 677 ASP B O 1
ATOM 11105 N N . ALA B 1 678 ? 3.424 14.391 -0.805 1 95.94 678 ALA B N 1
ATOM 11106 C CA . ALA B 1 678 ? 4.426 15.406 -0.499 1 95.94 678 ALA B CA 1
ATOM 11107 C C . ALA B 1 678 ? 3.781 16.641 0.116 1 95.94 678 ALA B C 1
ATOM 11109 O O . ALA B 1 678 ? 4.348 17.266 1.023 1 95.94 678 ALA B O 1
ATOM 11110 N N . ALA B 1 679 ? 2.617 16.969 -0.401 1 95.62 679 ALA B N 1
ATOM 11111 C CA . ALA B 1 679 ? 1.895 18.125 0.133 1 95.62 679 ALA B CA 1
ATOM 11112 C C . ALA B 1 679 ? 1.465 17.875 1.577 1 95.62 679 ALA B C 1
ATOM 11114 O O . ALA B 1 679 ? 1.525 18.781 2.41 1 95.62 679 ALA B O 1
ATOM 11115 N N . ASP B 1 680 ? 1.009 16.719 1.847 1 96.75 680 ASP B N 1
ATOM 11116 C CA . ASP B 1 680 ? 0.636 16.359 3.211 1 96.75 680 ASP B CA 1
ATOM 11117 C C . ASP B 1 680 ? 1.84 16.422 4.148 1 96.75 680 ASP B C 1
ATOM 11119 O O . ASP B 1 680 ? 1.719 16.891 5.289 1 96.75 680 ASP B O 1
ATOM 11123 N N . LEU B 1 681 ? 2.957 15.93 3.682 1 96.12 681 LEU B N 1
ATOM 11124 C CA . LEU B 1 681 ? 4.203 16.031 4.438 1 96.12 681 LEU B CA 1
ATOM 11125 C C . LEU B 1 681 ? 4.543 17.484 4.742 1 96.12 681 LEU B C 1
ATOM 11127 O O . LEU B 1 681 ? 4.836 17.828 5.887 1 96.12 681 LEU B O 1
ATOM 11131 N N . THR B 1 682 ? 4.449 18.297 3.732 1 93.38 682 THR B N 1
ATOM 11132 C CA . THR B 1 682 ? 4.758 19.719 3.869 1 93.38 682 THR B CA 1
ATOM 11133 C C . THR B 1 682 ? 3.803 20.391 4.852 1 93.38 682 THR B C 1
ATOM 11135 O O . THR B 1 682 ? 4.223 21.203 5.676 1 93.38 682 THR B O 1
ATOM 11138 N N . ALA B 1 683 ? 2.586 20.031 4.773 1 94.19 683 ALA B N 1
ATOM 11139 C CA . ALA B 1 683 ? 1.579 20.594 5.664 1 94.19 683 ALA B CA 1
ATOM 11140 C C . ALA B 1 683 ? 1.868 20.234 7.117 1 94.19 683 ALA B C 1
ATOM 11142 O O . ALA B 1 683 ? 1.856 21.109 7.996 1 94.19 683 ALA B O 1
ATOM 11143 N N . MET B 1 684 ? 2.086 18.984 7.367 1 93.19 684 MET B N 1
ATOM 11144 C CA . MET B 1 684 ? 2.365 18.531 8.727 1 93.19 684 MET B CA 1
ATOM 11145 C C . MET B 1 684 ? 3.637 19.188 9.266 1 93.19 684 MET B C 1
ATOM 11147 O O . MET B 1 684 ? 3.67 19.641 10.406 1 93.19 684 MET B O 1
ATOM 11151 N N . TYR B 1 685 ? 4.66 19.234 8.445 1 91.19 685 TYR B N 1
ATOM 11152 C CA . TYR B 1 685 ? 5.898 19.906 8.805 1 91.19 685 TYR B CA 1
ATOM 11153 C C . TYR B 1 685 ? 5.641 21.375 9.156 1 91.19 685 TYR B C 1
ATOM 11155 O O . TYR B 1 685 ? 6.172 21.875 10.148 1 91.19 685 TYR B O 1
ATOM 11163 N N . SER B 1 686 ? 4.844 22.016 8.344 1 88.31 686 SER B N 1
ATOM 11164 C CA . SER B 1 686 ? 4.543 23.422 8.539 1 88.31 686 SER B CA 1
ATOM 11165 C C . SER B 1 686 ? 3.828 23.672 9.859 1 88.31 686 SER B C 1
ATOM 11167 O O . SER B 1 686 ? 4.133 24.625 10.57 1 88.31 686 SER B O 1
ATOM 11169 N N . VAL B 1 687 ? 2.918 22.844 10.156 1 87.5 687 VAL B N 1
ATOM 11170 C CA . VAL B 1 687 ? 2.18 22.984 11.414 1 87.5 687 VAL B CA 1
ATOM 11171 C C . VAL B 1 687 ? 3.133 22.812 12.594 1 87.5 687 VAL B C 1
ATOM 11173 O O . VAL B 1 687 ? 3.092 23.594 13.547 1 87.5 687 VAL B O 1
ATOM 11176 N N . PHE B 1 688 ? 4.039 21.875 12.547 1 87.5 688 PHE B N 1
ATOM 11177 C CA . PHE B 1 688 ? 5 21.641 13.617 1 87.5 688 PHE B CA 1
ATOM 11178 C C . PHE B 1 688 ? 6.012 22.781 13.695 1 87.5 688 PHE B C 1
ATOM 11180 O O . PHE B 1 688 ? 6.418 23.188 14.789 1 87.5 688 PHE B O 1
ATOM 11187 N N . ALA B 1 689 ? 6.414 23.281 12.5 1 84.12 689 ALA B N 1
ATOM 11188 C CA . ALA B 1 689 ? 7.328 24.422 12.461 1 84.12 689 ALA B CA 1
ATOM 11189 C C . ALA B 1 689 ? 6.707 25.641 13.133 1 84.12 689 ALA B C 1
ATOM 11191 O O . ALA B 1 689 ? 7.387 26.375 13.852 1 84.12 689 ALA B O 1
ATOM 11192 N N . GLU B 1 690 ? 5.469 25.828 12.93 1 84 690 GLU B N 1
ATOM 11193 C CA . GLU B 1 690 ? 4.77 26.953 13.539 1 84 690 GLU B CA 1
ATOM 11194 C C . GLU B 1 690 ? 4.691 26.797 15.055 1 84 690 GLU B C 1
ATOM 11196 O O . GLU B 1 690 ? 4.793 27.781 15.797 1 84 690 GLU B O 1
ATOM 11201 N N . LEU B 1 691 ? 4.465 25.641 15.484 1 82.31 691 LEU B N 1
ATOM 11202 C CA . LEU B 1 691 ? 4.484 25.375 16.922 1 82.31 691 LEU B CA 1
ATOM 11203 C C . LEU B 1 691 ? 5.852 25.688 17.516 1 82.31 691 LEU B C 1
ATOM 11205 O O . LEU B 1 691 ? 5.945 26.344 18.562 1 82.31 691 LEU B O 1
ATOM 11209 N N . ALA B 1 692 ? 6.875 25.281 16.828 1 80.31 692 ALA B N 1
ATOM 11210 C CA . ALA B 1 692 ? 8.242 25.531 17.266 1 80.31 692 ALA B CA 1
ATOM 11211 C C . ALA B 1 692 ? 8.531 27.031 17.312 1 80.31 692 ALA B C 1
ATOM 11213 O O . ALA B 1 692 ? 9.156 27.531 18.25 1 80.31 692 ALA B O 1
ATOM 11214 N N . LYS B 1 693 ? 8.062 27.75 16.312 1 79.56 693 LYS B N 1
ATOM 11215 C CA . LYS B 1 693 ? 8.242 29.203 16.234 1 79.56 693 LYS B CA 1
ATOM 11216 C C . LYS B 1 693 ? 7.566 29.891 17.406 1 79.56 693 LYS B C 1
ATOM 11218 O O . LYS B 1 693 ? 8.062 30.906 17.906 1 79.56 693 LYS B O 1
ATOM 11223 N N . ALA B 1 694 ? 6.488 29.312 17.781 1 77.81 694 ALA B N 1
ATOM 11224 C CA . ALA B 1 694 ? 5.715 29.891 18.875 1 77.81 694 ALA B CA 1
ATOM 11225 C C . ALA B 1 694 ? 6.266 29.453 20.219 1 77.81 694 ALA B C 1
ATOM 11227 O O . ALA B 1 694 ? 5.73 29.828 21.266 1 77.81 694 ALA B O 1
ATOM 11228 N N . GLY B 1 695 ? 7.297 28.641 20.25 1 76.69 695 GLY B N 1
ATOM 11229 C CA . GLY B 1 695 ? 7.906 28.172 21.484 1 76.69 695 GLY B CA 1
ATOM 11230 C C . GLY B 1 695 ? 7.094 27.094 22.172 1 76.69 695 GLY B C 1
ATOM 11231 O O . GLY B 1 695 ? 7.246 26.875 23.391 1 76.69 695 GLY B O 1
ATOM 11232 N N . ARG B 1 696 ? 6.223 26.547 21.5 1 79.81 696 ARG B N 1
ATOM 11233 C CA . ARG B 1 696 ? 5.418 25.469 22.047 1 79.81 696 ARG B CA 1
ATOM 11234 C C . ARG B 1 696 ? 6.113 24.125 21.875 1 79.81 696 ARG B C 1
ATOM 11236 O O . ARG B 1 696 ? 6.898 23.938 20.938 1 79.81 696 ARG B O 1
ATOM 11243 N N . PRO B 1 697 ? 5.844 23.203 22.781 1 82.25 697 PRO B N 1
ATOM 11244 C CA . PRO B 1 697 ? 6.445 21.875 22.625 1 82.25 697 PRO B CA 1
ATOM 11245 C C . PRO B 1 697 ? 5.957 21.156 21.375 1 82.25 697 PRO B C 1
ATOM 11247 O O . PRO B 1 697 ? 4.785 21.266 21 1 82.25 697 PRO B O 1
ATOM 11250 N N . LEU B 1 698 ? 6.863 20.453 20.828 1 83.31 698 LEU B N 1
ATOM 11251 C CA . LEU B 1 698 ? 6.492 19.656 19.656 1 83.31 698 LEU B CA 1
ATOM 11252 C C . LEU B 1 698 ? 5.75 18.391 20.094 1 83.31 698 LEU B C 1
ATOM 11254 O O . LEU B 1 698 ? 6.082 17.797 21.109 1 83.31 698 LEU B O 1
ATOM 11258 N N . PRO B 1 699 ? 4.793 18.016 19.266 1 85.25 699 PRO B N 1
ATOM 11259 C CA . PRO B 1 699 ? 3.967 16.859 19.625 1 85.25 699 PRO B CA 1
ATOM 11260 C C . PRO B 1 699 ? 4.66 15.523 19.359 1 85.25 699 PRO B C 1
ATOM 11262 O O . PRO B 1 699 ? 5.652 15.477 18.625 1 85.25 699 PRO B O 1
ATOM 11265 N N . PRO B 1 700 ? 4.141 14.414 19.984 1 85.62 700 PRO B N 1
ATOM 11266 C CA . PRO B 1 700 ? 4.715 13.086 19.781 1 85.62 700 PRO B CA 1
ATOM 11267 C C . PRO B 1 700 ? 4.641 12.625 18.312 1 85.62 700 PRO B C 1
ATOM 11269 O O . PRO B 1 700 ? 5.379 11.727 17.906 1 85.62 700 PRO B O 1
ATOM 11272 N N . GLU B 1 701 ? 3.867 13.25 17.594 1 89.44 701 GLU B N 1
ATOM 11273 C CA . GLU B 1 701 ? 3.682 12.898 16.188 1 89.44 701 GLU B CA 1
ATOM 11274 C C . GLU B 1 701 ? 4.93 13.211 15.367 1 89.44 701 GLU B C 1
ATOM 11276 O O . GLU B 1 701 ? 5.004 12.883 14.18 1 89.44 701 GLU B O 1
ATOM 11281 N N . LEU B 1 702 ? 5.922 13.719 16.016 1 89 702 LEU B N 1
ATOM 11282 C CA . LEU B 1 702 ? 7.207 13.938 15.359 1 89 702 LEU B CA 1
ATOM 11283 C C . LEU B 1 702 ? 7.77 12.625 14.812 1 89 702 LEU B C 1
ATOM 11285 O O . LEU B 1 702 ? 8.43 12.609 13.773 1 89 702 LEU B O 1
ATOM 11289 N N . SER B 1 703 ? 7.543 11.531 15.508 1 92 703 SER B N 1
ATOM 11290 C CA . SER B 1 703 ? 7.945 10.211 15.031 1 92 703 SER B CA 1
ATOM 11291 C C . SER B 1 703 ? 7.242 9.859 13.727 1 92 703 SER B C 1
ATOM 11293 O O . SER B 1 703 ? 7.855 9.281 12.82 1 92 703 SER B O 1
ATOM 11295 N N . LEU B 1 704 ? 6.004 10.242 13.633 1 95.5 704 LEU B N 1
ATOM 11296 C CA . LEU B 1 704 ? 5.23 9.969 12.43 1 95.5 704 LEU B CA 1
ATOM 11297 C C . LEU B 1 704 ? 5.742 10.797 11.25 1 95.5 704 LEU B C 1
ATOM 11299 O O . LEU B 1 704 ? 5.73 10.328 10.109 1 95.5 704 LEU B O 1
ATOM 11303 N N . LEU B 1 705 ? 6.125 11.984 11.562 1 94.44 705 LEU B N 1
ATOM 11304 C CA . LEU B 1 705 ? 6.645 12.867 10.523 1 94.44 705 LEU B CA 1
ATOM 11305 C C . LEU B 1 705 ? 7.879 12.266 9.859 1 94.44 705 LEU B C 1
ATOM 11307 O O . LEU B 1 705 ? 8 12.281 8.633 1 94.44 705 LEU B O 1
ATOM 11311 N N . LYS B 1 706 ? 8.758 11.727 10.617 1 93.88 706 LYS B N 1
ATOM 11312 C CA . LYS B 1 706 ? 9.938 11.07 10.055 1 93.88 706 LYS B CA 1
ATOM 11313 C C . LYS B 1 706 ? 9.539 9.898 9.172 1 93.88 706 LYS B C 1
ATOM 11315 O O . LYS B 1 706 ? 10.062 9.742 8.062 1 93.88 706 LYS B O 1
ATOM 11320 N N . VAL B 1 707 ? 8.664 9.047 9.727 1 96.81 707 VAL B N 1
ATOM 11321 C CA . VAL B 1 707 ? 8.234 7.867 8.984 1 96.81 707 VAL B CA 1
ATOM 11322 C C . VAL B 1 707 ? 7.652 8.281 7.637 1 96.81 707 VAL B C 1
ATOM 11324 O O . VAL B 1 707 ? 8.047 7.762 6.594 1 96.81 707 VAL B O 1
ATOM 11327 N N . TRP B 1 708 ? 6.754 9.273 7.633 1 97.5 708 TRP B N 1
ATOM 11328 C CA . TRP B 1 708 ? 6.094 9.68 6.395 1 97.5 708 TRP B CA 1
ATOM 11329 C C . TRP B 1 708 ? 7.082 10.352 5.449 1 97.5 708 TRP B C 1
ATOM 11331 O O . TRP B 1 708 ? 7.012 10.172 4.23 1 97.5 708 TRP B O 1
ATOM 11341 N N . ALA B 1 709 ? 7.98 11.148 5.969 1 96.81 709 ALA B N 1
ATOM 11342 C CA . ALA B 1 709 ? 8.961 11.852 5.141 1 96.81 709 ALA B CA 1
ATOM 11343 C C . ALA B 1 709 ? 9.844 10.859 4.387 1 96.81 709 ALA B C 1
ATOM 11345 O O . ALA B 1 709 ? 10.008 10.969 3.168 1 96.81 709 ALA B O 1
ATOM 11346 N N . THR B 1 710 ? 10.359 9.914 5.113 1 96.88 710 THR B N 1
ATOM 11347 C CA . THR B 1 710 ? 11.312 8.984 4.52 1 96.88 710 THR B CA 1
ATOM 11348 C C . THR B 1 710 ? 10.609 8.031 3.557 1 96.88 710 THR B C 1
ATOM 11350 O O . THR B 1 710 ? 11.133 7.734 2.479 1 96.88 710 THR B O 1
ATOM 11353 N N . GLU B 1 711 ? 9.414 7.59 3.895 1 97.75 711 GLU B N 1
ATOM 11354 C CA . GLU B 1 711 ? 8.688 6.672 3.021 1 97.75 711 GLU B CA 1
ATOM 11355 C C . GLU B 1 711 ? 8.141 7.395 1.793 1 97.75 711 GLU B C 1
ATOM 11357 O O . GLU B 1 711 ? 8.047 6.809 0.713 1 97.75 711 GLU B O 1
ATOM 11362 N N . THR B 1 712 ? 7.746 8.672 1.932 1 98.06 712 THR B N 1
ATOM 11363 C CA . THR B 1 712 ? 7.359 9.469 0.771 1 98.06 712 THR B CA 1
ATOM 11364 C C . THR B 1 712 ? 8.547 9.648 -0.176 1 98.06 712 THR B C 1
ATOM 11366 O O . THR B 1 712 ? 8.398 9.516 -1.393 1 98.06 712 THR B O 1
ATOM 11369 N N . HIS B 1 713 ? 9.719 9.961 0.403 1 97.25 713 HIS B N 1
ATOM 11370 C CA . HIS B 1 713 ? 10.945 10.07 -0.384 1 97.25 713 HIS B CA 1
ATOM 11371 C C . HIS B 1 713 ? 11.203 8.789 -1.174 1 97.25 713 HIS B C 1
ATOM 11373 O O . HIS B 1 713 ? 11.562 8.844 -2.354 1 97.25 713 HIS B O 1
ATOM 11379 N N . GLU B 1 714 ? 10.984 7.703 -0.562 1 97.56 714 GLU B N 1
ATOM 11380 C CA . GLU B 1 714 ? 11.164 6.406 -1.207 1 97.56 714 GLU B CA 1
ATOM 11381 C C . GLU B 1 714 ? 10.188 6.219 -2.365 1 97.56 714 GLU B C 1
ATOM 11383 O O . GLU B 1 714 ? 10.578 5.77 -3.445 1 97.56 714 GLU B O 1
ATOM 11388 N N . ARG B 1 715 ? 8.906 6.512 -2.168 1 97.94 715 ARG B N 1
ATOM 11389 C CA . ARG B 1 715 ? 7.902 6.359 -3.219 1 97.94 715 ARG B CA 1
ATOM 11390 C C . ARG B 1 715 ? 8.219 7.254 -4.41 1 97.94 715 ARG B C 1
ATOM 11392 O O . ARG B 1 715 ? 8.055 6.848 -5.562 1 97.94 715 ARG B O 1
ATOM 11399 N N . LEU B 1 716 ? 8.625 8.422 -4.141 1 97.75 716 LEU B N 1
ATOM 11400 C CA . LEU B 1 716 ? 9.008 9.344 -5.203 1 97.75 716 LEU B CA 1
ATOM 11401 C C . LEU B 1 716 ? 10.242 8.844 -5.941 1 97.75 716 LEU B C 1
ATOM 11403 O O . LEU B 1 716 ? 10.297 8.898 -7.172 1 97.75 716 LEU B O 1
ATOM 11407 N N . GLY B 1 717 ? 11.234 8.375 -5.18 1 97.38 717 GLY B N 1
ATOM 11408 C CA . GLY B 1 717 ? 12.398 7.77 -5.809 1 97.38 717 GLY B CA 1
ATOM 11409 C C . GLY B 1 717 ? 12.047 6.594 -6.703 1 97.38 717 GLY B C 1
ATOM 11410 O O . GLY B 1 717 ? 12.625 6.438 -7.781 1 97.38 717 GLY B O 1
ATOM 11411 N N . ALA B 1 718 ? 11.102 5.777 -6.266 1 97.81 718 ALA B N 1
ATOM 11412 C CA . ALA B 1 718 ? 10.664 4.633 -7.059 1 97.81 718 ALA B CA 1
ATOM 11413 C C . ALA B 1 718 ? 10.047 5.082 -8.383 1 97.81 718 ALA B C 1
ATOM 11415 O O . ALA B 1 718 ? 10.258 4.457 -9.422 1 97.81 718 ALA B O 1
ATOM 11416 N N . LEU B 1 719 ? 9.227 6.125 -8.305 1 97.88 719 LEU B N 1
ATOM 11417 C CA . LEU B 1 719 ? 8.648 6.641 -9.539 1 97.88 719 LEU B CA 1
ATOM 11418 C C . LEU B 1 719 ? 9.734 7.168 -10.477 1 97.88 719 LEU B C 1
ATOM 11420 O O . LEU B 1 719 ? 9.648 6.996 -11.695 1 97.88 719 LEU B O 1
ATOM 11424 N N . LEU B 1 720 ? 10.742 7.84 -9.914 1 96.94 720 LEU B N 1
ATOM 11425 C CA . LEU B 1 720 ? 11.836 8.383 -10.711 1 96.94 720 LEU B CA 1
ATOM 11426 C C . LEU B 1 720 ? 12.562 7.273 -11.461 1 96.94 720 LEU B C 1
ATOM 11428 O O . LEU B 1 720 ? 12.828 7.398 -12.664 1 96.94 720 LEU B O 1
ATOM 11432 N N . ILE B 1 721 ? 12.844 6.156 -10.781 1 96.75 721 ILE B N 1
ATOM 11433 C CA . ILE B 1 721 ? 13.523 5.039 -11.422 1 96.75 721 ILE B CA 1
ATOM 11434 C C . ILE B 1 721 ? 12.609 4.426 -12.484 1 96.75 721 ILE B C 1
ATOM 11436 O O . ILE B 1 721 ? 13.078 3.996 -13.547 1 96.75 721 ILE B O 1
ATOM 11440 N N . GLN B 1 722 ? 11.383 4.406 -12.219 1 97.19 722 GLN B N 1
ATOM 11441 C CA . GLN B 1 722 ? 10.414 3.863 -13.164 1 97.19 722 GLN B CA 1
ATOM 11442 C C . GLN B 1 722 ? 10.414 4.652 -14.469 1 97.19 722 GLN B C 1
ATOM 11444 O O . GLN B 1 722 ? 10.523 4.07 -15.555 1 97.19 722 GLN B O 1
ATOM 11449 N N . ILE B 1 723 ? 10.359 5.945 -14.383 1 97 723 ILE B N 1
ATOM 11450 C CA . ILE B 1 723 ? 10.164 6.742 -15.594 1 97 723 ILE B CA 1
ATOM 11451 C C . ILE B 1 723 ? 11.508 6.926 -16.312 1 97 723 ILE B C 1
ATOM 11453 O O . ILE B 1 723 ? 11.547 7.359 -17.453 1 97 723 ILE B O 1
ATOM 11457 N N . ALA B 1 724 ? 12.586 6.574 -15.602 1 96.19 724 ALA B N 1
ATOM 11458 C CA . ALA B 1 724 ? 13.898 6.586 -16.234 1 96.19 724 ALA B CA 1
ATOM 11459 C C . ALA B 1 724 ? 14.109 5.332 -17.078 1 96.19 724 ALA B C 1
ATOM 11461 O O . ALA B 1 724 ? 15.125 5.203 -17.766 1 96.19 724 ALA B O 1
ATOM 11462 N N . GLU B 1 725 ? 13.195 4.398 -17.078 1 95.69 725 GLU B N 1
ATOM 11463 C CA . GLU B 1 725 ? 13.234 3.184 -17.891 1 95.69 725 GLU B CA 1
ATOM 11464 C C . GLU B 1 725 ? 14.516 2.398 -17.641 1 95.69 725 GLU B C 1
ATOM 11466 O O . GLU B 1 725 ? 14.859 2.102 -16.5 1 95.69 725 GLU B O 1
ATOM 11471 N N . GLU B 1 726 ? 15.312 2.084 -18.656 1 95.5 726 GLU B N 1
ATOM 11472 C CA . GLU B 1 726 ? 16.531 1.28 -18.516 1 95.5 726 GLU B CA 1
ATOM 11473 C C . GLU B 1 726 ? 17.531 1.966 -17.594 1 95.5 726 GLU B C 1
ATOM 11475 O O . GLU B 1 726 ? 18.297 1.298 -16.906 1 95.5 726 GLU B O 1
ATOM 11480 N N . TYR B 1 727 ? 17.5 3.252 -17.5 1 94.81 727 TYR B N 1
ATOM 11481 C CA . TYR B 1 727 ? 18.438 3.982 -16.656 1 94.81 727 TYR B CA 1
ATOM 11482 C C . TYR B 1 727 ? 18.078 3.834 -15.188 1 94.81 727 TYR B C 1
ATOM 11484 O O . TYR B 1 727 ? 18.906 4.125 -14.312 1 94.81 727 TYR B O 1
ATOM 11492 N N . GLY B 1 728 ? 16.875 3.391 -14.93 1 95.44 728 GLY B N 1
ATOM 11493 C CA . GLY B 1 728 ? 16.484 3.059 -13.57 1 95.44 728 GLY B CA 1
ATOM 11494 C C . GLY B 1 728 ? 17.203 1.84 -13.023 1 95.44 728 GLY B C 1
ATOM 11495 O O . GLY B 1 728 ? 17.156 1.562 -11.828 1 95.44 728 GLY B O 1
ATOM 11496 N N . GLY B 1 729 ? 17.984 1.132 -13.859 1 95.94 729 GLY B N 1
ATOM 11497 C CA . GLY B 1 729 ? 18.797 -0.013 -13.492 1 95.94 729 GLY B CA 1
ATOM 11498 C C . GLY B 1 729 ? 20.234 0.119 -13.922 1 95.94 729 GLY B C 1
ATOM 11499 O O . GLY B 1 729 ? 20.953 -0.881 -14.039 1 95.94 729 GLY B O 1
ATOM 11500 N N . ALA B 1 730 ? 20.641 1.35 -14.234 1 93.12 730 ALA B N 1
ATOM 11501 C CA . ALA B 1 730 ? 22.031 1.626 -14.594 1 93.12 730 ALA B CA 1
ATOM 11502 C C . ALA B 1 730 ? 22.891 1.791 -13.352 1 93.12 730 ALA B C 1
ATOM 11504 O O . ALA B 1 730 ? 22.391 1.789 -12.227 1 93.12 730 ALA B O 1
ATOM 11505 N N . ALA B 1 731 ? 24.141 1.89 -13.633 1 89.69 731 ALA B N 1
ATOM 11506 C CA . ALA B 1 731 ? 25.062 2.1 -12.523 1 89.69 731 ALA B CA 1
ATOM 11507 C C . ALA B 1 731 ? 24.719 3.381 -11.766 1 89.69 731 ALA B C 1
ATOM 11509 O O . ALA B 1 731 ? 24.344 4.387 -12.375 1 89.69 731 ALA B O 1
ATOM 11510 N N . MET B 1 732 ? 24.922 3.393 -10.539 1 83.12 732 MET B N 1
ATOM 11511 C CA . MET B 1 732 ? 24.531 4.477 -9.641 1 83.12 732 MET B CA 1
ATOM 11512 C C . MET B 1 732 ? 25.188 5.789 -10.055 1 83.12 732 MET B C 1
ATOM 11514 O O . MET B 1 732 ? 24.594 6.855 -9.906 1 83.12 732 MET B O 1
ATOM 11518 N N . ARG B 1 733 ? 26.312 5.715 -10.586 1 78.44 733 ARG B N 1
ATOM 11519 C CA . ARG B 1 733 ? 27.078 6.906 -10.938 1 78.44 733 ARG B CA 1
ATOM 11520 C C . ARG B 1 733 ? 26.609 7.488 -12.266 1 78.44 733 ARG B C 1
ATOM 11522 O O . ARG B 1 733 ? 26.938 8.633 -12.602 1 78.44 733 ARG B O 1
ATOM 11529 N N . LEU B 1 734 ? 25.75 6.746 -12.961 1 78 734 LEU B N 1
ATOM 11530 C CA . LEU B 1 734 ? 25.344 7.152 -14.297 1 78 734 LEU B CA 1
ATOM 11531 C C . LEU B 1 734 ? 24.094 8.031 -14.25 1 78 734 LEU B C 1
ATOM 11533 O O . LEU B 1 734 ? 23.141 7.715 -13.547 1 78 734 LEU B O 1
ATOM 11537 N N . GLY B 1 735 ? 24.156 9.211 -14.867 1 78.38 735 GLY B N 1
ATOM 11538 C CA . GLY B 1 735 ? 23 10.078 -14.984 1 78.38 735 GLY B CA 1
ATOM 11539 C C . GLY B 1 735 ? 22.062 9.672 -16.109 1 78.38 735 GLY B C 1
ATOM 11540 O O . GLY B 1 735 ? 22.422 8.883 -16.984 1 78.38 735 GLY B O 1
ATOM 11541 N N . TYR B 1 736 ? 20.875 10.117 -15.969 1 80.75 736 TYR B N 1
ATOM 11542 C CA . TYR B 1 736 ? 19.906 9.875 -17.031 1 80.75 736 TYR B CA 1
ATOM 11543 C C . TYR B 1 736 ? 20.375 10.523 -18.344 1 80.75 736 TYR B C 1
ATOM 11545 O O . TYR B 1 736 ? 20.578 11.734 -18.406 1 80.75 736 TYR B O 1
ATOM 11553 N N . GLY B 1 737 ? 20.422 9.578 -19.172 1 68.38 737 GLY B N 1
ATOM 11554 C CA . GLY B 1 737 ? 20.953 10.062 -20.438 1 68.38 737 GLY B CA 1
ATOM 11555 C C . GLY B 1 737 ? 22.312 10.734 -20.297 1 68.38 737 GLY B C 1
ATOM 11556 O O . GLY B 1 737 ? 23.219 10.188 -19.672 1 68.38 737 GLY B O 1
ATOM 11557 N N . ASN B 1 738 ? 22.562 11.781 -20.734 1 61.06 738 ASN B N 1
ATOM 11558 C CA . ASN B 1 738 ? 23.781 12.57 -20.562 1 61.06 738 ASN B CA 1
ATOM 11559 C C . ASN B 1 738 ? 23.547 13.789 -19.688 1 61.06 738 ASN B C 1
ATOM 11561 O O . ASN B 1 738 ? 24.328 14.734 -19.703 1 61.06 738 ASN B O 1
ATOM 11565 N N . GLY B 1 739 ? 22.469 13.477 -18.859 1 66.06 739 GLY B N 1
ATOM 11566 C CA . GLY B 1 739 ? 22.062 14.68 -18.156 1 66.06 739 GLY B CA 1
ATOM 11567 C C . GLY B 1 739 ? 22.375 14.648 -16.672 1 66.06 739 GLY B C 1
ATOM 11568 O O . GLY B 1 739 ? 23.172 13.828 -16.219 1 66.06 739 GLY B O 1
ATOM 11569 N N . GLN B 1 740 ? 21.859 15.531 -15.961 1 73.56 740 GLN B N 1
ATOM 11570 C CA . GLN B 1 740 ? 22.203 15.906 -14.594 1 73.56 740 GLN B CA 1
ATOM 11571 C C . GLN B 1 740 ? 21.328 15.164 -13.586 1 73.56 740 GLN B C 1
ATOM 11573 O O . GLN B 1 740 ? 21.578 15.234 -12.383 1 73.56 740 GLN B O 1
ATOM 11578 N N . VAL B 1 741 ? 20.422 14.297 -14.133 1 82.81 741 VAL B N 1
ATOM 11579 C CA . VAL B 1 741 ? 19.562 13.633 -13.164 1 82.81 741 VAL B CA 1
ATOM 11580 C C . VAL B 1 741 ? 20.125 12.25 -12.836 1 82.81 741 VAL B C 1
ATOM 11582 O O . VAL B 1 741 ? 20.266 11.406 -13.727 1 82.81 741 VAL B O 1
ATOM 11585 N N . HIS B 1 742 ? 20.469 12.055 -11.625 1 86 742 HIS B N 1
ATOM 11586 C CA . HIS B 1 742 ? 20.844 10.734 -11.133 1 86 742 HIS B CA 1
ATOM 11587 C C . HIS B 1 742 ? 19.625 9.961 -10.656 1 86 742 HIS B C 1
ATOM 11589 O O . HIS B 1 742 ? 19.25 10.039 -9.484 1 86 742 HIS B O 1
ATOM 11595 N N . ALA B 1 743 ? 19.125 9.156 -11.453 1 90.19 743 ALA B N 1
ATOM 11596 C CA . ALA B 1 743 ? 17.797 8.578 -11.273 1 90.19 743 ALA B CA 1
ATOM 11597 C C . ALA B 1 743 ? 17.734 7.695 -10.031 1 90.19 743 ALA B C 1
ATOM 11599 O O . ALA B 1 743 ? 16.703 7.609 -9.367 1 90.19 743 ALA B O 1
ATOM 11600 N N . LEU B 1 744 ? 18.844 7.082 -9.648 1 93.19 744 LEU B N 1
ATOM 11601 C CA . LEU B 1 744 ? 18.812 6.094 -8.578 1 93.19 744 LEU B CA 1
ATOM 11602 C C . LEU B 1 744 ? 19.031 6.758 -7.223 1 93.19 744 LEU B C 1
ATOM 11604 O O . LEU B 1 744 ? 18.703 6.176 -6.184 1 93.19 744 LEU B O 1
ATOM 11608 N N . ALA B 1 745 ? 19.562 7.922 -7.203 1 91.81 745 ALA B N 1
ATOM 11609 C CA . ALA B 1 745 ? 20.062 8.539 -5.98 1 91.81 745 ALA B CA 1
ATOM 11610 C C . ALA B 1 745 ? 18.953 8.758 -4.969 1 91.81 745 ALA B C 1
ATOM 11612 O O . ALA B 1 745 ? 19.062 8.367 -3.805 1 91.81 745 ALA B O 1
ATOM 11613 N N . PRO B 1 746 ? 17.812 9.383 -5.379 1 93.19 746 PRO B N 1
ATOM 11614 C CA . PRO B 1 746 ? 16.766 9.594 -4.383 1 93.19 746 PRO B CA 1
ATOM 11615 C C . PRO B 1 746 ? 16.25 8.289 -3.768 1 93.19 746 PRO B C 1
ATOM 11617 O O . PRO B 1 746 ? 16.016 8.227 -2.561 1 93.19 746 PRO B O 1
ATOM 11620 N N . TYR B 1 747 ? 16.125 7.258 -4.535 1 95.56 747 TYR B N 1
ATOM 11621 C CA . TYR B 1 747 ? 15.625 5.977 -4.047 1 95.56 747 TYR B CA 1
ATOM 11622 C C . TYR B 1 747 ? 16.609 5.34 -3.076 1 95.56 747 TYR B C 1
ATOM 11624 O O . TYR B 1 747 ? 16.219 4.895 -1.991 1 95.56 747 TYR B O 1
ATOM 11632 N N . VAL B 1 748 ? 17.844 5.297 -3.441 1 94.38 748 VAL B N 1
ATOM 11633 C CA . VAL B 1 748 ? 18.891 4.676 -2.637 1 94.38 748 VAL B CA 1
ATOM 11634 C C . VAL B 1 748 ? 19.078 5.465 -1.345 1 94.38 748 VAL B C 1
ATOM 11636 O O . VAL B 1 748 ? 19.234 4.879 -0.27 1 94.38 748 VAL B O 1
ATOM 11639 N N . ASN B 1 749 ? 19.062 6.797 -1.441 1 92.75 749 ASN B N 1
ATOM 11640 C CA . ASN B 1 749 ? 19.188 7.641 -0.26 1 92.75 749 ASN B CA 1
ATOM 11641 C C . ASN B 1 749 ? 18.031 7.441 0.708 1 92.75 749 ASN B C 1
ATOM 11643 O O . ASN B 1 749 ? 18.203 7.527 1.924 1 92.75 749 ASN B O 1
ATOM 11647 N N . ALA B 1 750 ? 16.891 7.242 0.166 1 95 750 ALA B N 1
ATOM 11648 C CA . ALA B 1 750 ? 15.703 7.043 1.005 1 95 750 ALA B CA 1
ATOM 11649 C C . ALA B 1 750 ? 15.836 5.77 1.835 1 95 750 ALA B C 1
ATOM 11651 O O . ALA B 1 750 ? 15.352 5.707 2.967 1 95 750 ALA B O 1
ATOM 11652 N N . LEU B 1 751 ? 16.484 4.738 1.297 1 95.69 751 LEU B N 1
ATOM 11653 C CA . LEU B 1 751 ? 16.688 3.492 2.027 1 95.69 751 LEU B CA 1
ATOM 11654 C C . LEU B 1 751 ? 17.469 3.729 3.311 1 95.69 751 LEU B C 1
ATOM 11656 O O . LEU B 1 751 ? 17.109 3.227 4.375 1 95.69 751 LEU B O 1
ATOM 11660 N N . ALA B 1 752 ? 18.484 4.516 3.195 1 93.94 752 ALA B N 1
ATOM 11661 C CA . ALA B 1 752 ? 19.297 4.836 4.371 1 93.94 752 ALA B CA 1
ATOM 11662 C C . ALA B 1 752 ? 18.484 5.652 5.383 1 93.94 752 ALA B C 1
ATOM 11664 O O . ALA B 1 752 ? 18.594 5.434 6.59 1 93.94 752 ALA B O 1
ATOM 11665 N N . ALA B 1 753 ? 17.672 6.527 4.867 1 93.38 753 ALA B N 1
ATOM 11666 C CA . ALA B 1 753 ? 16.922 7.465 5.711 1 93.38 753 ALA B CA 1
ATOM 11667 C C . ALA B 1 753 ? 15.922 6.73 6.59 1 93.38 753 ALA B C 1
ATOM 11669 O O . ALA B 1 753 ? 15.594 7.188 7.684 1 93.38 753 ALA B O 1
ATOM 11670 N N . THR B 1 754 ? 15.43 5.59 6.215 1 96.06 754 THR B N 1
ATOM 11671 C CA . THR B 1 754 ? 14.477 4.816 6.996 1 96.06 754 THR B CA 1
ATOM 11672 C C . THR B 1 754 ? 15.18 4.051 8.109 1 96.06 754 THR B C 1
ATOM 11674 O O . THR B 1 754 ? 14.531 3.494 9 1 96.06 754 THR B O 1
ATOM 11677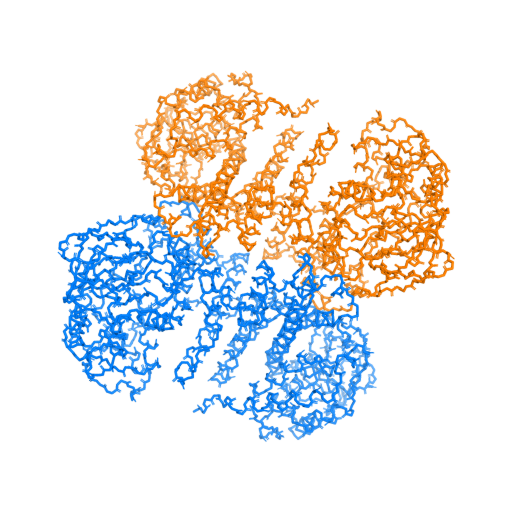 N N . ILE B 1 755 ? 16.516 4.074 8.117 1 94.94 755 ILE B N 1
ATOM 11678 C CA . ILE B 1 755 ? 17.281 3.234 9.023 1 94.94 755 ILE B CA 1
ATOM 11679 C C . ILE B 1 755 ? 17.953 4.102 10.094 1 94.94 755 ILE B C 1
ATOM 11681 O O . ILE B 1 755 ? 17.844 3.816 11.281 1 94.94 755 ILE B O 1
ATOM 11685 N N . PHE B 1 756 ? 18.625 5.176 9.703 1 91 756 PHE B N 1
ATOM 11686 C CA . PHE B 1 756 ? 19.406 5.934 10.68 1 91 756 PHE B CA 1
ATOM 11687 C C . PHE B 1 756 ? 18.5 6.816 11.531 1 91 756 PHE B C 1
ATOM 11689 O O . PHE B 1 756 ? 17.328 7.035 11.18 1 91 756 PHE B O 1
ATOM 11696 N N . SER B 1 757 ? 19.016 7.301 12.711 1 86.62 757 SER B N 1
ATOM 11697 C CA . SER B 1 757 ? 18.312 8.141 13.672 1 86.62 757 SER B CA 1
ATOM 11698 C C . SER B 1 757 ? 17.047 7.457 14.18 1 86.62 757 SER B C 1
ATOM 11700 O O . SER B 1 757 ? 16 8.094 14.328 1 86.62 757 SER B O 1
ATOM 11702 N N . GLY B 1 758 ? 17.219 6.145 14.375 1 90.12 758 GLY B N 1
ATOM 11703 C CA . GLY B 1 758 ? 16.078 5.328 14.75 1 90.12 758 GLY B CA 1
ATOM 11704 C C . GLY B 1 758 ? 15.273 4.84 13.555 1 90.12 758 GLY B C 1
ATOM 11705 O O . GLY B 1 758 ? 14.672 5.641 12.836 1 90.12 758 GLY B O 1
ATOM 11706 N N . THR B 1 759 ? 15.281 3.527 13.375 1 94.56 759 THR B N 1
ATOM 11707 C CA . THR B 1 759 ? 14.594 2.951 12.227 1 94.56 759 THR B CA 1
ATOM 11708 C C . THR B 1 759 ? 13.109 3.295 12.258 1 94.56 759 THR B C 1
ATOM 11710 O O . THR B 1 759 ? 12.578 3.691 13.297 1 94.56 759 THR B O 1
ATOM 11713 N N . ASN B 1 760 ? 12.43 3.197 11.133 1 96.19 760 ASN B N 1
ATOM 11714 C CA . ASN B 1 760 ? 11 3.449 11.078 1 96.19 760 ASN B CA 1
ATOM 11715 C C . ASN B 1 760 ? 10.227 2.492 11.977 1 96.19 760 ASN B C 1
ATOM 11717 O O . ASN B 1 760 ? 9.172 2.848 12.516 1 96.19 760 ASN B O 1
ATOM 11721 N N . GLU B 1 761 ? 10.727 1.262 12.18 1 96.62 761 GLU B N 1
ATOM 11722 C CA . GLU B 1 761 ? 10.125 0.322 13.125 1 96.62 761 GLU B CA 1
ATOM 11723 C C . GLU B 1 761 ? 10.188 0.857 14.547 1 96.62 761 GLU B C 1
ATOM 11725 O O . GLU B 1 761 ? 9.203 0.766 15.297 1 96.62 761 GLU B O 1
ATOM 11730 N N . ILE B 1 762 ? 11.328 1.423 14.883 1 95 762 ILE B N 1
ATOM 11731 C CA . ILE B 1 762 ? 11.492 1.977 16.219 1 95 762 ILE B CA 1
ATOM 11732 C C . ILE B 1 762 ? 10.586 3.193 16.391 1 95 762 ILE B C 1
ATOM 11734 O O . ILE B 1 762 ? 9.984 3.379 17.453 1 95 762 ILE B O 1
ATOM 11738 N N . GLN B 1 763 ? 10.508 4.031 15.305 1 95.12 763 GLN B N 1
ATOM 11739 C CA . GLN B 1 763 ? 9.609 5.176 15.367 1 95.12 763 GLN B CA 1
ATOM 11740 C C . GLN B 1 763 ? 8.164 4.727 15.602 1 95.12 763 GLN B C 1
ATOM 11742 O O . GLN B 1 763 ? 7.43 5.355 16.359 1 95.12 763 GLN B O 1
ATOM 11747 N N . ARG B 1 764 ? 7.75 3.686 14.984 1 97.25 764 ARG B N 1
ATOM 11748 C CA . ARG B 1 764 ? 6.41 3.145 15.188 1 97.25 764 ARG B CA 1
ATOM 11749 C C . ARG B 1 764 ? 6.234 2.629 16.609 1 97.25 764 ARG B C 1
ATOM 11751 O O . ARG B 1 764 ? 5.176 2.803 17.219 1 97.25 764 ARG B O 1
ATOM 11758 N N . ASN B 1 765 ? 7.262 1.96 17.156 1 95.88 765 ASN B N 1
ATOM 11759 C CA . ASN B 1 765 ? 7.203 1.521 18.547 1 95.88 765 ASN B CA 1
ATOM 11760 C C . ASN B 1 765 ? 6.984 2.697 19.5 1 95.88 765 ASN B C 1
ATOM 11762 O O . ASN B 1 765 ? 6.18 2.609 20.422 1 95.88 765 ASN B O 1
ATOM 11766 N N . ILE B 1 766 ? 7.75 3.719 19.25 1 93.5 766 ILE B N 1
ATOM 11767 C CA . ILE B 1 766 ? 7.672 4.902 20.094 1 93.5 766 ILE B CA 1
ATOM 11768 C C . ILE B 1 766 ? 6.254 5.469 20.062 1 93.5 766 ILE B C 1
ATOM 11770 O O . ILE B 1 766 ? 5.676 5.77 21.109 1 93.5 766 ILE B O 1
ATOM 11774 N N . TYR B 1 767 ? 5.691 5.566 18.906 1 96.19 767 TYR B N 1
ATOM 11775 C CA . TYR B 1 767 ? 4.367 6.164 18.812 1 96.19 767 TYR B CA 1
ATOM 11776 C C . TYR B 1 767 ? 3.297 5.215 19.344 1 96.19 767 TYR B C 1
ATOM 11778 O O . TYR B 1 767 ? 2.266 5.656 19.844 1 96.19 767 TYR B O 1
ATOM 11786 N N . ALA B 1 768 ? 3.479 3.939 19.156 1 97.5 768 ALA B N 1
ATOM 11787 C CA . ALA B 1 768 ? 2.549 2.973 19.734 1 97.5 768 ALA B CA 1
ATOM 11788 C C . ALA B 1 768 ? 2.396 3.188 21.234 1 97.5 768 ALA B C 1
ATOM 11790 O O . ALA B 1 768 ? 1.29 3.1 21.781 1 97.5 768 ALA B O 1
ATOM 11791 N N . LYS B 1 769 ? 3.5 3.447 21.938 1 95.62 769 LYS B N 1
ATOM 11792 C CA . LYS B 1 769 ? 3.463 3.75 23.359 1 95.62 769 LYS B CA 1
ATOM 11793 C C . LYS B 1 769 ? 2.658 5.02 23.641 1 95.62 769 LYS B C 1
ATOM 11795 O O . LYS B 1 769 ? 1.897 5.082 24.609 1 95.62 769 LYS B O 1
ATOM 11800 N N . GLN B 1 770 ? 2.826 5.918 22.797 1 94.12 770 GLN B N 1
ATOM 11801 C CA . GLN B 1 770 ? 2.127 7.191 22.953 1 94.12 770 GLN B CA 1
ATOM 11802 C C . GLN B 1 770 ? 0.624 7.02 22.766 1 94.12 770 GLN B C 1
ATOM 11804 O O . GLN B 1 770 ? -0.171 7.766 23.344 1 94.12 770 GLN B O 1
ATOM 11809 N N . LEU B 1 771 ? 0.228 6.09 21.953 1 95.56 771 LEU B N 1
ATOM 11810 C CA . LEU B 1 771 ? -1.184 5.816 21.703 1 95.56 771 LEU B CA 1
ATOM 11811 C C . LEU B 1 771 ? -1.831 5.16 22.922 1 95.56 771 LEU B C 1
ATOM 11813 O O . LE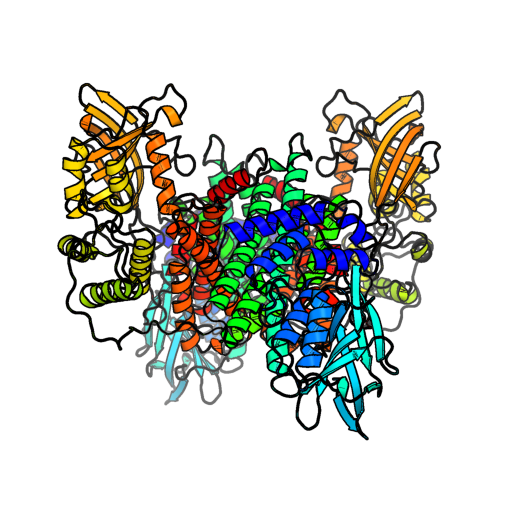U B 1 771 ? -3.055 5.031 22.984 1 95.56 771 LEU B O 1
ATOM 11817 N N . GLY B 1 772 ? -1.024 4.73 23.859 1 95.94 772 GLY B N 1
ATOM 11818 C CA . GLY B 1 772 ? -1.549 4.125 25.062 1 95.94 772 GLY B CA 1
ATOM 11819 C C . GLY B 1 772 ? -1.746 2.625 24.953 1 95.94 772 GLY B C 1
ATOM 11820 O O . GLY B 1 772 ? -2.559 2.041 25.672 1 95.94 772 GLY B O 1
ATOM 11821 N N . LEU B 1 773 ? -1.062 1.963 24.031 1 95.81 773 LEU B N 1
ATOM 11822 C CA . LEU B 1 773 ? -1.173 0.518 23.859 1 95.81 773 LEU B CA 1
ATOM 11823 C C . LEU B 1 773 ? -0.352 -0.216 24.906 1 95.81 773 LEU B C 1
ATOM 11825 O O . LEU B 1 773 ? 0.875 -0.091 24.953 1 95.81 773 LEU B O 1
ATOM 11829 N N . GLU B 1 774 ? -1.007 -1.003 25.625 1 90.69 774 GLU B N 1
ATOM 11830 C CA . GLU B 1 774 ? -0.33 -1.742 26.688 1 90.69 774 GLU B CA 1
ATOM 11831 C C . GLU B 1 774 ? 0.651 -2.76 26.109 1 90.69 774 GLU B C 1
ATOM 11833 O O . GLU B 1 774 ? 0.327 -3.473 25.156 1 90.69 774 GLU B O 1
ATOM 11838 N N . GLY B 1 775 ? 1.793 -2.818 26.734 1 86.69 775 GLY B N 1
ATOM 11839 C CA . GLY B 1 775 ? 2.805 -3.766 26.297 1 86.69 775 GLY B CA 1
ATOM 11840 C C . GLY B 1 775 ? 3.676 -3.229 25.172 1 86.69 775 GLY B C 1
ATOM 11841 O O . GLY B 1 775 ? 4.605 -3.904 24.734 1 86.69 775 GLY B O 1
ATOM 11842 N N . ALA B 1 776 ? 3.346 -2.055 24.75 1 85.31 776 ALA B N 1
ATOM 11843 C CA . ALA B 1 776 ? 4.191 -1.432 23.734 1 85.31 776 ALA B CA 1
ATOM 11844 C C . ALA B 1 776 ? 5.461 -0.855 24.359 1 85.31 776 ALA B C 1
ATOM 11846 O O . ALA B 1 776 ? 5.465 -0.474 25.531 1 85.31 776 ALA B O 1
#

Radius of gyration: 35.78 Å; Cα contacts (8 Å, |Δi|>4): 3042; chains: 2; bounding box: 94×91×93 Å

Nearest PDB structures (foldseek):
  6wy8-assembly1_D  TM=9.095E-01  e=1.928E-21  Thermomonospora curvata DSM 43183
  6wy9-assembly1_A-2  TM=8.834E-01  e=5.906E-21  Thermomonospora curvata DSM 43183
  1rx0-assembly1_C  TM=8.897E-01  e=2.404E-17  Homo sapiens
  3oib-assembly1_A  TM=8.924E-01  e=2.161E-16  Mycolicibacterium smegmatis MC2 155
  3r7k-assembly1_D  TM=8.285E-01  e=3.050E-16  Mycobacteroides abscessus ATCC 19977

pLDDT: mean 93.48, std 8.34, range [31.73, 98.88]